Protein AF-A0A6C0J6T6-F1 (afdb_monomer)

Secondary structure (DSSP, 8-state):
-EETTSHHHHHHHHHSB-HHHHHHHTT-SSS-HHHHHHHHHTT--HHHHGGGS-HHHHHHHHHHHHHHHHHHHHHHHHHT--EEPPEEEE-SS-TTBEE--SEEEE-SS-EEEEEEEEESS--SS--HHHHHHHHHHHHHHT-SEEEEEEEEEEEESSHHHHHHHHTT---S---EEEEEETTEEEEEEEEEEEEEEEE--HHHHHHHHHHHHHHHHHHHHHHHHHHHHTTS----TTGGGTTTSS--SS-PPPEEE-GGGGHHHHTT-THHHHHHHH--GGGS-SS--HHHHHHHHHHHHHHHHHHHHHHHHHTTSS----------HHHHHTT-S--GGGSPPPHHHHHHHHHHHHTT-SEEEEEEEEEE-SSSEEEEEEEEEEEEGGGHHHHHSS----S-TTSEEEEEEEEEEEEBPTTSSBBP--HHHHHHHHHHHHHHHHHHHHHT---SEEEEEEEEEEEEETTEEEEE-BTTT-PEEEE-STTSTTTTHHHHHHHHHHHHHHTTSTTGGG--TTS-TT-GGGS--TT----TTSHHHHHHHHHHTTBGGGSTT--HHHHHHHHHTT--BGGG--GGGS--S-HHHHHHHHHHHHHHHHTS-S-PPPGGGT--SS--SEEEEEEEEEE-TT----TTTTBPP---EEEEEEEEEEETTTTEEEEEEEE-SSSSHHHHHHHHHHHHHHHHHHHGGGT--SEEEEESSSHHHHHHHHHH-HHHHHTT-EEEEEHHHHHHHHT---TT--S--HHHHHHHHHHTTS----PPTT-S--SHHHHHHHHHHHHSSS---TTSHHHHHHHHHHHHHHHHHHHHHHHHHH--

pLDDT: mean 84.24, std 15.2, range [27.59, 98.31]

Solvent-accessible surface area (backbone atoms only — not comparable to full-atom values): 46348 Å² total; per-residue (Å²): 123,38,58,69,94,35,74,71,39,46,57,46,53,14,64,34,40,36,20,62,48,48,16,10,62,74,72,54,39,94,54,52,41,66,57,53,38,50,35,42,41,70,46,46,48,67,87,66,59,60,83,79,54,59,68,69,57,54,53,54,53,51,50,33,68,65,45,48,66,53,56,50,51,51,50,25,62,75,69,75,48,68,67,40,84,49,28,44,41,55,19,91,90,41,80,53,35,31,21,60,51,70,22,34,39,74,66,84,100,49,63,31,37,30,43,80,43,68,36,96,61,89,67,98,62,79,59,62,35,58,53,44,21,48,45,41,29,22,63,32,70,73,35,58,30,34,38,39,36,40,34,22,63,47,74,44,96,43,70,67,59,40,55,64,52,55,76,73,59,91,64,100,65,86,53,61,52,78,46,78,56,97,88,41,82,43,36,39,34,55,77,49,73,51,77,48,82,42,71,55,53,70,67,59,47,68,62,48,49,61,57,53,49,53,52,46,52,52,27,52,52,50,40,52,52,53,58,61,52,60,78,63,72,82,93,69,95,76,61,90,81,62,72,89,78,76,82,86,77,90,74,77,78,49,47,78,41,44,52,75,76,47,37,38,53,54,56,58,26,44,26,55,60,48,39,75,76,64,50,60,76,87,52,37,54,90,67,84,56,64,43,61,52,50,50,51,52,45,32,48,51,47,44,51,53,51,51,52,50,50,50,68,76,47,64,85,52,79,47,76,57,84,60,60,80,83,65,63,57,74,69,49,53,80,74,39,100,62,58,81,59,73,56,86,79,55,73,66,50,30,51,51,35,53,52,40,60,75,68,64,31,49,46,35,45,48,35,32,46,75,40,71,74,55,86,58,34,27,38,46,40,61,40,53,26,37,33,24,32,71,44,50,39,75,76,42,76,48,93,70,82,38,63,60,50,94,39,61,25,53,31,43,67,44,66,40,70,41,52,27,34,61,83,66,39,40,53,41,83,47,62,73,46,41,30,51,51,48,26,50,48,53,51,42,55,46,49,14,68,79,66,75,50,74,48,36,22,38,37,34,37,20,39,21,30,35,28,48,46,95,88,45,78,47,77,42,58,24,26,66,72,52,59,33,38,43,34,56,30,94,91,31,94,42,32,67,49,69,56,56,44,49,58,35,51,53,46,62,52,55,62,67,38,92,65,52,78,73,61,47,56,72,63,39,79,90,44,71,54,39,50,60,34,67,72,47,84,89,40,80,52,36,52,61,46,45,50,51,33,31,60,73,50,36,34,32,22,58,41,46,94,27,39,64,71,28,37,56,48,15,41,78,69,76,34,72,33,40,90,65,66,49,80,91,43,46,78,61,99,42,72,70,60,47,53,53,37,48,43,46,46,46,12,50,70,71,65,37,59,60,35,79,78,59,43,80,81,68,53,59,101,66,75,66,59,48,40,35,21,37,37,72,46,40,38,52,66,84,50,64,86,57,87,53,62,59,38,51,51,80,57,57,40,61,46,36,39,24,32,31,36,38,31,63,78,78,73,41,78,46,84,49,73,46,71,32,54,40,88,46,72,67,42,34,42,51,46,56,48,50,52,52,53,54,53,48,62,70,23,49,88,72,74,44,81,57,39,44,38,36,33,82,47,67,62,65,62,54,50,50,37,67,69,58,31,70,72,60,48,53,78,64,35,63,46,83,41,42,53,40,53,52,33,62,76,65,47,54,43,51,42,83,42,46,66,79,49,67,72,54,48,46,54,36,35,32,76,70,66,62,35,89,66,76,84,73,88,87,52,95,61,82,46,71,61,42,44,22,43,51,50,46,66,56,30,71,88,41,59,64,52,72,86,42,66,68,52,48,52,49,53,49,49,35,40,49,58,10,46,42,52,47,38,55,55,49,41,56,55,67,83,87

Organism: NCBI:txid1070528

Sequence (832 aa):
MIKQHTDKWYKIKASTFGATDAACILGHGYNTRDEIIYNKIHRIDSRKLSNNLPQETLLLMARGNRYEPIVNDLYSKQHCIVLQETGLKYHPNLIFQTASPDGLISNTNKFHLMEFKVKRSLSESIPYKHWIQMQMQMAVYGIDKCMYSQNVIHEFPDYTTYVNEINKFSGVNNSHGVHIWEGNKYYWRLDEYSEKLINYDSVFFKQAEPILRDAWNEVELGRKSLLQTSSKHGPDESVFSLHKKRRVSEVASRLIVSPHMLTNWFRQDTLLDWLDLYGSTDKKSLEPNPFIDMLRIKNYEFASITKTFIKNKYKKLDGFVDDIDTMAPEQFVENSNIEPDQLKISNSAVKRTRIAIQKCTPIILNACFSSNIDEKFTFEGRIDMLILNAYIDKVFKNKYSSGKPNKYSAIKFKFSTVNLKSDGKHMLNCVKQKVYKAQLWLLNKALSIEQNYLSPCVFILGRKSEFTKSGIKIKYNSAFKRLGVIDFSDDGLDYEYNKMAYDSLDWLIKVREPGINLLDPMKPGDNSYLYPNMKNSSDIPWSDYKKEIASNIKDITLMYKCGKKIRDYAMLHGITQWTQLKPETIASSGKIILNQIMKFVNSNKTNTPSKMATNAVFSTKMLPSVEFFIDFESIGNMYDDFSKFPEAANYAQIFLIGAVIVDNVKNQTYKCYYLVDRLNKDEEKKMVHSMFVDFQKLCAPYNQTYLPLIFWGNAEKYMLERVLGKDKLLDYNPILIDMCKIFRNNNIIFPGQFGYGLKQVAKTMYKSGYIQTLWKDGDDISNGISAMSEGLRHLRDGRSDISQKFFKDVIEYNYIDCKVLQEILMFFRKEH

Nearest PDB structures (foldseek):
  5yeu-assembly1_A  TM=7.702E-01  e=3.390E-11  Acanthamoeba polyphaga mimivirus
  3sm4-assembly1_A  TM=7.258E-01  e=4.861E-08  Lambdavirus lambda
  4ic1-assembly1_K  TM=5.672E-01  e=2.950E-04  Saccharolobus solfataricus P2
  5zyv-assembly1_A  TM=4.960E-01  e=8.143E-04  Homo sapiens
  1tkx-assembly1_B  TM=4.913E-01  e=2.602E+00  Human immunodeficiency virus 1

Structure (mmCIF, N/CA/C/O backbone):
data_AF-A0A6C0J6T6-F1
#
_entry.id   AF-A0A6C0J6T6-F1
#
loop_
_atom_site.group_PDB
_atom_site.id
_atom_site.type_symbol
_atom_site.label_atom_id
_atom_site.label_alt_id
_atom_site.label_comp_id
_atom_site.label_asym_id
_atom_site.label_entity_id
_atom_site.label_seq_id
_atom_site.pdbx_PDB_ins_code
_atom_site.Cartn_x
_atom_site.Cartn_y
_atom_site.Cartn_z
_atom_site.occupancy
_atom_site.B_iso_or_equiv
_atom_site.auth_seq_id
_atom_site.auth_comp_id
_atom_site.auth_asym_id
_atom_site.auth_atom_id
_atom_site.pdbx_PDB_model_num
ATOM 1 N N . MET A 1 1 ? 34.643 -39.228 -12.479 1.00 64.69 1 MET A N 1
ATOM 2 C CA . MET A 1 1 ? 33.969 -38.541 -11.356 1.00 64.69 1 MET A CA 1
ATOM 3 C C . MET A 1 1 ? 35.048 -38.024 -10.411 1.00 64.69 1 MET A C 1
ATOM 5 O O . MET A 1 1 ? 36.028 -38.734 -10.224 1.00 64.69 1 MET A O 1
ATOM 9 N N . ILE A 1 2 ? 34.953 -36.789 -9.909 1.00 81.06 2 ILE A N 1
ATOM 10 C CA . ILE A 1 2 ? 36.005 -36.179 -9.070 1.00 81.06 2 ILE A CA 1
ATOM 11 C C . ILE A 1 2 ? 35.485 -36.056 -7.641 1.00 81.06 2 ILE A C 1
ATOM 13 O O . ILE A 1 2 ? 34.507 -35.345 -7.426 1.00 81.06 2 ILE A O 1
ATOM 17 N N . LYS A 1 3 ? 36.124 -36.743 -6.687 1.00 79.12 3 LYS A N 1
ATOM 18 C CA . LYS A 1 3 ? 35.673 -36.790 -5.290 1.00 79.12 3 LYS A CA 1
ATOM 19 C C . LYS A 1 3 ? 35.615 -35.388 -4.672 1.00 79.12 3 LYS A C 1
ATOM 21 O O . LYS A 1 3 ? 36.517 -34.572 -4.910 1.00 79.12 3 LYS A O 1
ATOM 26 N N . GLN A 1 4 ? 34.550 -35.121 -3.915 1.00 78.88 4 GLN A N 1
ATOM 27 C CA . GLN A 1 4 ? 34.336 -33.841 -3.239 1.00 78.88 4 GLN A CA 1
ATOM 28 C C . GLN A 1 4 ? 35.482 -33.523 -2.267 1.00 78.88 4 GLN A C 1
ATOM 30 O O . GLN A 1 4 ? 36.198 -34.418 -1.823 1.00 78.88 4 GLN A O 1
ATOM 35 N N . HIS A 1 5 ? 35.693 -32.236 -1.986 1.00 75.00 5 HIS A N 1
ATOM 36 C CA . HIS A 1 5 ? 36.705 -31.734 -1.042 1.00 75.00 5 HIS A CA 1
ATOM 37 C C . HIS A 1 5 ? 38.180 -32.074 -1.347 1.00 75.00 5 HIS A C 1
ATOM 39 O O . HIS A 1 5 ? 39.060 -31.769 -0.548 1.00 75.00 5 HIS A O 1
ATOM 45 N N . THR A 1 6 ? 38.495 -32.630 -2.520 1.00 82.31 6 THR A N 1
ATOM 46 C CA . THR A 1 6 ? 39.885 -32.825 -2.971 1.00 82.31 6 THR A CA 1
ATOM 47 C C . THR A 1 6 ? 40.476 -31.546 -3.580 1.00 82.31 6 THR A C 1
ATOM 49 O O . THR A 1 6 ? 39.754 -30.720 -4.138 1.00 82.31 6 THR A O 1
ATOM 52 N N . ASP A 1 7 ? 41.804 -31.381 -3.585 1.00 82.75 7 ASP A N 1
ATOM 53 C CA . ASP A 1 7 ? 42.451 -30.228 -4.249 1.00 82.75 7 ASP A CA 1
ATOM 54 C C . ASP A 1 7 ? 42.074 -30.105 -5.732 1.00 82.75 7 ASP A C 1
ATOM 56 O O . ASP A 1 7 ? 41.898 -29.006 -6.265 1.00 82.75 7 ASP A O 1
ATOM 60 N N . LYS A 1 8 ? 41.913 -31.247 -6.410 1.00 85.56 8 LYS A N 1
ATOM 61 C CA . LYS A 1 8 ? 41.464 -31.302 -7.806 1.00 85.56 8 LYS A CA 1
ATOM 62 C C . LYS A 1 8 ? 40.038 -30.762 -7.961 1.00 85.56 8 LYS A C 1
ATOM 64 O O . LYS A 1 8 ? 39.768 -30.060 -8.934 1.00 85.56 8 LYS A O 1
ATOM 69 N N . TRP A 1 9 ? 39.151 -31.038 -7.005 1.00 85.12 9 TRP A N 1
ATOM 70 C CA . TRP A 1 9 ? 37.787 -30.503 -6.967 1.00 85.12 9 TRP A CA 1
ATOM 71 C C . TRP A 1 9 ? 37.784 -28.976 -6.820 1.00 85.12 9 TRP A C 1
ATOM 73 O O . TRP A 1 9 ? 37.162 -28.285 -7.629 1.00 85.12 9 TRP A O 1
ATOM 83 N N . TYR A 1 10 ? 38.560 -28.437 -5.873 1.00 84.62 10 TYR A N 1
ATOM 84 C CA . TYR A 1 10 ? 38.679 -26.989 -5.663 1.00 84.62 10 TYR A CA 1
ATOM 85 C C . TYR A 1 10 ? 39.251 -26.258 -6.887 1.00 84.62 10 TYR A C 1
ATOM 87 O O . TYR A 1 10 ? 38.694 -25.242 -7.310 1.00 84.62 10 TYR A O 1
ATOM 95 N N . LYS A 1 11 ? 40.297 -26.804 -7.527 1.00 87.38 11 LYS A N 1
ATOM 96 C CA . LYS A 1 11 ? 40.884 -26.234 -8.758 1.00 87.38 11 LYS A CA 1
ATOM 97 C C . LYS A 1 11 ? 39.876 -26.140 -9.906 1.00 87.38 11 LYS A C 1
ATOM 99 O O . LYS A 1 11 ? 39.862 -25.150 -10.644 1.00 87.38 11 LYS A O 1
ATOM 104 N N . ILE A 1 12 ? 39.019 -27.150 -10.055 1.00 88.56 12 ILE A N 1
ATOM 105 C CA . ILE A 1 12 ? 37.987 -27.163 -11.096 1.00 88.56 12 ILE A CA 1
ATOM 106 C C . ILE A 1 12 ? 36.867 -26.183 -10.768 1.00 88.56 12 ILE A C 1
ATOM 108 O O . ILE A 1 12 ? 36.472 -25.420 -11.650 1.00 88.56 12 ILE A O 1
ATOM 112 N N . LYS A 1 13 ? 36.407 -26.117 -9.513 1.00 88.44 13 LYS A N 1
ATOM 113 C CA . LYS A 1 13 ? 35.414 -25.114 -9.098 1.00 88.44 13 LYS A CA 1
ATOM 114 C C . LYS A 1 13 ? 35.924 -23.688 -9.268 1.00 88.44 13 LYS A C 1
ATOM 116 O O . LYS A 1 13 ? 35.157 -22.837 -9.695 1.00 88.44 13 LYS A O 1
ATOM 121 N N . ALA A 1 14 ? 37.202 -23.413 -9.020 1.00 88.44 14 ALA A N 1
ATOM 122 C CA . ALA A 1 14 ? 37.791 -22.097 -9.289 1.00 88.44 14 ALA A CA 1
ATOM 123 C C . ALA A 1 14 ? 37.775 -21.732 -10.788 1.00 88.44 14 ALA A C 1
ATOM 125 O O . ALA A 1 14 ? 37.783 -20.558 -11.155 1.00 88.44 14 ALA A O 1
ATOM 126 N N . SER A 1 15 ? 37.725 -22.739 -11.663 1.00 88.44 15 SER A N 1
ATOM 127 C CA . SER A 1 15 ? 37.859 -22.574 -13.110 1.00 88.44 15 SER A CA 1
ATOM 128 C C . SER A 1 15 ? 36.569 -22.804 -13.893 1.00 88.44 15 SER A C 1
ATOM 130 O O . SER A 1 15 ? 36.625 -22.661 -15.105 1.00 88.44 15 SER A O 1
ATOM 132 N N . THR A 1 16 ? 35.444 -23.133 -13.256 1.00 93.50 16 THR A N 1
ATOM 133 C CA . THR A 1 16 ? 34.140 -23.434 -13.886 1.00 93.50 16 THR A CA 1
ATOM 134 C C . THR A 1 16 ? 32.999 -22.830 -13.066 1.00 93.50 16 THR A C 1
ATOM 136 O O . THR A 1 16 ? 33.200 -22.470 -11.905 1.00 93.50 16 THR A O 1
ATOM 139 N N . PHE A 1 17 ? 31.803 -22.715 -13.640 1.00 95.19 17 PHE A N 1
ATOM 140 C CA . PHE A 1 17 ? 30.590 -22.406 -12.887 1.00 95.19 17 PHE A CA 1
ATOM 141 C C . PHE A 1 17 ? 30.028 -23.682 -12.261 1.00 95.19 17 PHE A C 1
ATOM 143 O O . PHE A 1 17 ? 29.699 -24.634 -12.963 1.00 95.19 17 PHE A O 1
ATOM 150 N N . GLY A 1 18 ? 29.924 -23.714 -10.934 1.00 92.94 18 GLY A N 1
ATOM 151 C CA . GLY A 1 18 ? 29.162 -24.732 -10.218 1.00 92.94 18 GLY A CA 1
ATOM 152 C C . GLY A 1 18 ? 27.654 -24.458 -10.256 1.00 92.94 18 GLY A C 1
ATOM 153 O O . GLY A 1 18 ? 27.207 -23.382 -10.653 1.00 92.94 18 GLY A O 1
ATOM 154 N N . ALA A 1 19 ? 26.852 -25.406 -9.771 1.00 92.31 19 ALA A N 1
ATOM 155 C CA . ALA A 1 19 ? 25.400 -25.239 -9.643 1.00 92.31 19 ALA A CA 1
ATOM 156 C C . ALA A 1 19 ? 24.999 -24.030 -8.765 1.00 92.31 19 ALA A C 1
ATOM 158 O O . ALA A 1 19 ? 24.040 -23.323 -9.066 1.00 92.31 19 ALA A O 1
ATOM 159 N N . THR A 1 20 ? 25.770 -23.740 -7.714 1.00 90.06 20 THR A N 1
ATOM 160 C CA . THR A 1 20 ? 25.574 -22.563 -6.850 1.00 90.06 20 THR A CA 1
ATOM 161 C C . THR A 1 20 ? 25.991 -21.254 -7.525 1.00 90.06 20 THR A C 1
ATOM 163 O O . THR A 1 20 ? 25.360 -20.222 -7.306 1.00 90.06 20 THR A O 1
ATOM 166 N N . ASP A 1 21 ? 27.029 -21.288 -8.369 1.00 92.12 21 ASP A N 1
ATOM 167 C CA . ASP A 1 21 ? 27.476 -20.120 -9.140 1.00 92.12 21 ASP A CA 1
ATOM 168 C C . ASP A 1 21 ? 26.422 -19.736 -10.180 1.00 92.12 21 ASP A C 1
ATOM 170 O O . ASP A 1 21 ? 26.128 -18.557 -10.354 1.00 92.12 21 ASP A O 1
ATOM 174 N N . ALA A 1 22 ? 25.794 -20.728 -10.817 1.00 90.31 22 ALA A N 1
ATOM 175 C CA . ALA A 1 22 ? 24.691 -20.510 -11.745 1.00 90.31 22 ALA A CA 1
ATOM 176 C C . ALA A 1 22 ? 23.508 -19.795 -11.070 1.00 90.31 22 ALA A C 1
ATOM 178 O O . ALA A 1 22 ? 22.976 -18.841 -11.632 1.00 90.31 22 ALA A O 1
ATOM 179 N N . ALA A 1 23 ? 23.154 -20.165 -9.832 1.00 85.62 23 ALA A N 1
ATOM 180 C CA . ALA A 1 23 ? 22.140 -19.437 -9.065 1.00 85.62 23 ALA A CA 1
ATOM 181 C C . ALA A 1 23 ? 22.529 -17.965 -8.816 1.00 85.62 23 ALA A C 1
ATOM 183 O O . ALA A 1 23 ? 21.671 -17.089 -8.897 1.00 85.62 23 ALA A O 1
ATOM 184 N N . CYS A 1 24 ? 23.810 -17.670 -8.568 1.00 79.75 24 CYS A N 1
ATOM 185 C CA . CYS A 1 24 ? 24.316 -16.298 -8.426 1.00 79.75 24 CYS A CA 1
ATOM 186 C C . CYS A 1 24 ? 24.255 -15.517 -9.751 1.00 79.75 24 CYS A C 1
ATOM 188 O O . CYS A 1 24 ? 23.779 -14.384 -9.781 1.00 79.75 24 CYS A O 1
ATOM 190 N N . ILE A 1 25 ? 24.688 -16.131 -10.858 1.00 82.00 25 ILE A N 1
ATOM 191 C CA . ILE A 1 25 ? 24.685 -15.523 -12.200 1.00 82.00 25 ILE A CA 1
ATOM 192 C C . ILE A 1 25 ? 23.261 -15.190 -12.652 1.00 82.00 25 ILE A C 1
ATOM 194 O O . ILE A 1 25 ? 23.036 -14.134 -13.243 1.00 82.00 25 ILE A O 1
ATOM 198 N N . LEU A 1 26 ? 22.301 -16.055 -12.319 1.00 75.06 26 LEU A N 1
ATOM 199 C CA . LEU A 1 26 ? 20.875 -15.859 -12.582 1.00 75.06 26 LEU A CA 1
ATOM 200 C C . LEU A 1 26 ? 20.204 -14.878 -11.599 1.00 75.06 26 LEU A C 1
ATOM 202 O O . LEU A 1 26 ? 19.012 -14.627 -11.721 1.00 75.06 26 LEU A O 1
ATOM 206 N N . GLY A 1 27 ? 20.950 -14.296 -10.650 1.00 72.25 27 GLY A N 1
ATOM 207 C CA . GLY A 1 27 ? 20.473 -13.222 -9.770 1.00 72.25 27 GLY A CA 1
ATOM 208 C C . GLY A 1 27 ? 19.835 -13.673 -8.453 1.00 72.25 27 GLY A C 1
ATOM 209 O O . GLY A 1 27 ? 19.175 -12.872 -7.799 1.00 72.25 27 GLY A O 1
ATOM 210 N N . HIS A 1 28 ? 20.027 -14.929 -8.046 1.00 75.00 28 HIS A N 1
ATOM 211 C CA . HIS A 1 28 ? 19.366 -15.531 -6.878 1.00 75.00 28 HIS A CA 1
ATOM 212 C C . HIS A 1 28 ? 20.324 -16.023 -5.783 1.00 75.00 28 HIS A C 1
ATOM 214 O O . HIS A 1 28 ? 19.884 -16.545 -4.757 1.00 75.00 28 HIS A O 1
ATOM 220 N N . GLY A 1 29 ? 21.633 -15.906 -5.998 1.00 70.38 29 GLY A N 1
ATOM 221 C CA . GLY A 1 29 ? 22.657 -16.326 -5.045 1.00 70.38 29 GLY A CA 1
ATOM 222 C C . GLY A 1 29 ? 23.046 -15.251 -4.030 1.00 70.38 29 GLY A C 1
ATOM 223 O O . GLY A 1 29 ? 22.537 -14.136 -4.056 1.00 70.38 29 GLY A O 1
ATOM 224 N N . TYR A 1 30 ? 23.954 -15.606 -3.118 1.00 67.62 30 TYR A N 1
ATOM 225 C CA . TYR A 1 30 ? 24.494 -14.671 -2.121 1.00 67.62 30 TYR A CA 1
ATOM 226 C C . TYR A 1 30 ? 25.533 -13.714 -2.711 1.00 67.62 30 TYR A C 1
ATOM 228 O O . TYR A 1 30 ? 25.634 -12.572 -2.276 1.00 67.62 30 TYR A O 1
ATOM 236 N N . ASN A 1 31 ? 26.294 -14.191 -3.695 1.00 70.88 31 ASN A N 1
ATOM 237 C CA . ASN A 1 31 ? 27.272 -13.401 -4.425 1.00 70.88 31 ASN A CA 1
ATOM 238 C C . ASN A 1 31 ? 26.632 -12.750 -5.644 1.00 70.88 31 ASN A C 1
ATOM 240 O O . ASN A 1 31 ? 25.718 -13.308 -6.264 1.00 70.88 31 ASN A O 1
ATOM 244 N N . THR A 1 32 ? 27.157 -11.592 -6.028 1.00 72.06 32 THR A N 1
ATOM 245 C CA . THR A 1 32 ? 26.736 -10.943 -7.269 1.00 72.06 32 THR A CA 1
ATOM 246 C C . THR A 1 32 ? 27.298 -11.685 -8.485 1.00 72.06 32 THR A C 1
ATOM 248 O O . THR A 1 32 ? 28.318 -12.375 -8.413 1.00 72.06 32 THR A O 1
ATOM 251 N N . ARG A 1 33 ? 26.649 -11.534 -9.645 1.00 84.56 33 ARG A N 1
ATOM 252 C CA . ARG A 1 33 ? 27.159 -12.057 -10.923 1.00 84.56 33 ARG A CA 1
ATOM 253 C C . ARG A 1 33 ? 28.600 -11.607 -11.188 1.00 84.56 33 ARG A C 1
ATOM 255 O O . ARG A 1 33 ? 29.419 -12.421 -11.606 1.00 84.56 33 ARG A O 1
ATOM 262 N N . ASP A 1 34 ? 28.901 -10.341 -10.917 1.00 70.31 34 ASP A N 1
ATOM 263 C CA . ASP A 1 34 ? 30.203 -9.744 -11.223 1.00 70.31 34 ASP A CA 1
ATOM 264 C C . ASP A 1 34 ? 31.294 -10.279 -10.290 1.00 70.31 34 ASP A C 1
ATOM 266 O O . ASP A 1 34 ? 32.398 -10.565 -10.746 1.00 70.31 34 ASP A O 1
ATOM 270 N N . GLU A 1 35 ? 30.970 -10.530 -9.017 1.00 77.88 35 GLU A N 1
ATOM 271 C CA . GLU A 1 35 ? 31.864 -11.240 -8.094 1.00 77.88 35 GLU A CA 1
ATOM 272 C C . GLU A 1 35 ? 32.182 -12.652 -8.586 1.00 77.88 35 GLU A C 1
ATOM 274 O O . GLU A 1 35 ? 33.340 -13.065 -8.576 1.00 77.88 35 GLU A O 1
ATOM 279 N N . ILE A 1 36 ? 31.176 -13.402 -9.049 1.00 84.12 36 ILE A N 1
ATOM 280 C CA . ILE A 1 36 ? 31.400 -14.746 -9.591 1.00 84.12 36 ILE A CA 1
ATOM 281 C C . ILE A 1 36 ? 32.287 -14.686 -10.834 1.00 84.12 36 ILE A C 1
ATOM 283 O O . ILE A 1 36 ? 33.258 -15.440 -10.918 1.00 84.12 36 ILE A O 1
ATOM 287 N N . ILE A 1 37 ? 32.001 -13.783 -11.773 1.00 81.25 37 ILE A N 1
ATOM 288 C CA . ILE A 1 37 ? 32.801 -13.607 -12.992 1.00 81.25 37 ILE A CA 1
ATOM 289 C C . ILE A 1 37 ? 34.239 -13.235 -12.638 1.00 81.25 37 ILE A C 1
ATOM 291 O O . ILE A 1 37 ? 35.164 -13.895 -13.110 1.00 81.25 37 ILE A O 1
ATOM 295 N N . TYR A 1 38 ? 34.436 -12.267 -11.744 1.00 82.06 38 TYR A N 1
ATOM 296 C CA . TYR A 1 38 ? 35.749 -11.879 -11.238 1.00 82.06 38 TYR A CA 1
ATOM 297 C C . TYR A 1 38 ? 36.499 -13.075 -10.631 1.00 82.06 38 TYR A C 1
ATOM 299 O O . TYR A 1 38 ? 37.626 -13.383 -11.032 1.00 82.06 38 TYR A O 1
ATOM 307 N N . ASN A 1 39 ? 35.846 -13.820 -9.735 1.00 84.94 39 ASN A N 1
ATOM 308 C CA . ASN A 1 39 ? 36.424 -14.999 -9.095 1.00 84.94 39 ASN A CA 1
ATOM 309 C C . ASN A 1 39 ? 36.859 -16.051 -10.127 1.00 84.94 39 ASN A C 1
ATOM 311 O O . ASN A 1 39 ? 37.922 -16.656 -9.973 1.00 84.94 39 ASN A O 1
ATOM 315 N N . LYS A 1 40 ? 36.079 -16.259 -11.200 1.00 91.38 40 LYS A N 1
ATOM 316 C CA . LYS A 1 40 ? 36.431 -17.213 -12.266 1.00 91.38 40 LYS A CA 1
ATOM 317 C C . LYS A 1 40 ? 37.500 -16.687 -13.219 1.00 91.38 40 LYS A C 1
ATOM 319 O O . LYS A 1 40 ? 38.307 -17.492 -13.697 1.00 91.38 40 LYS A O 1
ATOM 324 N N . ILE A 1 41 ? 37.545 -15.382 -13.491 1.00 86.06 41 ILE A N 1
ATOM 325 C CA . ILE A 1 41 ? 38.620 -14.749 -14.270 1.00 86.06 41 ILE A CA 1
ATOM 326 C C . ILE A 1 41 ? 39.961 -15.000 -13.572 1.00 86.06 41 ILE A C 1
ATOM 328 O O . ILE A 1 41 ? 40.887 -15.516 -14.199 1.00 86.06 41 ILE A O 1
ATOM 332 N N . HIS A 1 42 ? 40.024 -14.739 -12.264 1.00 84.12 42 HIS A N 1
ATOM 333 C CA . HIS A 1 42 ? 41.241 -14.850 -11.455 1.00 84.12 42 HIS A CA 1
ATOM 334 C C . HIS A 1 42 ? 41.494 -16.243 -10.856 1.00 84.12 42 HIS A C 1
ATOM 336 O O . HIS A 1 42 ? 42.505 -16.443 -10.188 1.00 84.12 42 HIS A O 1
ATOM 342 N N . ARG A 1 43 ? 40.606 -17.217 -11.100 1.00 87.94 43 ARG A N 1
ATOM 343 C CA . ARG A 1 43 ? 40.680 -18.588 -10.558 1.00 87.94 43 ARG A CA 1
ATOM 344 C C . ARG A 1 43 ? 40.856 -18.615 -9.035 1.00 87.94 43 ARG A C 1
ATOM 346 O O . ARG A 1 43 ? 41.681 -19.361 -8.506 1.00 87.94 43 ARG A O 1
ATOM 353 N N . ILE A 1 44 ? 40.076 -17.797 -8.334 1.00 81.06 44 ILE A N 1
ATOM 354 C CA . ILE A 1 44 ? 40.144 -17.701 -6.876 1.00 81.06 44 ILE A CA 1
ATOM 355 C C . ILE A 1 44 ? 39.652 -19.014 -6.258 1.00 81.06 44 ILE A C 1
ATOM 357 O O . ILE A 1 44 ? 38.550 -19.485 -6.543 1.00 81.06 44 ILE A O 1
ATOM 361 N N . ASP A 1 45 ? 40.491 -19.613 -5.412 1.00 78.50 45 ASP A N 1
ATOM 362 C CA . ASP A 1 45 ? 40.153 -20.822 -4.664 1.00 78.50 45 ASP A CA 1
ATOM 363 C C . ASP A 1 45 ? 39.060 -20.503 -3.638 1.00 78.50 45 ASP A C 1
ATOM 365 O O . ASP A 1 45 ? 39.208 -19.592 -2.821 1.00 78.50 45 ASP A O 1
ATOM 369 N N . SER A 1 46 ? 37.968 -21.270 -3.643 1.00 70.50 46 SER A N 1
ATOM 370 C CA . SER A 1 46 ? 36.852 -21.046 -2.721 1.00 70.50 46 SER A CA 1
ATOM 371 C C . SER A 1 46 ? 37.232 -21.197 -1.248 1.00 70.50 46 SER A C 1
ATOM 373 O O . SER A 1 46 ? 36.561 -20.619 -0.402 1.00 70.50 46 SER A O 1
ATOM 375 N N . ARG A 1 47 ? 38.326 -21.902 -0.929 1.00 71.62 47 ARG A N 1
ATOM 376 C CA . ARG A 1 47 ? 38.882 -21.966 0.435 1.00 71.62 47 ARG A CA 1
ATOM 377 C C . ARG A 1 47 ? 39.484 -20.640 0.904 1.00 71.62 47 ARG A C 1
ATOM 379 O O . ARG A 1 47 ? 39.667 -20.449 2.095 1.00 71.62 47 ARG A O 1
ATOM 386 N N . LYS A 1 48 ? 39.816 -19.731 -0.020 1.00 66.06 48 LYS A N 1
ATOM 387 C CA . LYS A 1 48 ? 40.353 -18.393 0.284 1.00 66.06 48 LYS A CA 1
ATOM 388 C C . LYS A 1 48 ? 39.262 -17.320 0.351 1.00 66.06 48 LYS A C 1
ATOM 390 O O . LYS A 1 48 ? 39.493 -16.259 0.919 1.00 66.06 48 LYS A O 1
ATOM 395 N N . LEU A 1 49 ? 38.077 -17.597 -0.202 1.00 61.38 49 LEU A N 1
ATOM 396 C CA . LEU A 1 49 ? 36.924 -16.686 -0.182 1.00 61.38 49 LEU A CA 1
ATOM 397 C C . LEU A 1 49 ? 36.268 -16.585 1.207 1.00 61.38 49 LEU A C 1
ATOM 399 O O . LEU A 1 49 ? 35.614 -15.587 1.498 1.00 61.38 49 LEU A O 1
ATOM 403 N N . SER A 1 50 ? 36.469 -17.577 2.081 1.00 54.75 50 SER A N 1
ATOM 404 C CA . SER A 1 50 ? 35.908 -17.609 3.438 1.00 54.75 50 SER A CA 1
ATOM 405 C C . SER A 1 50 ? 36.476 -16.543 4.379 1.00 54.75 50 SER A C 1
ATOM 407 O O . SER A 1 50 ? 35.823 -16.197 5.355 1.00 54.75 50 SER A O 1
ATOM 409 N N . ASN A 1 51 ? 37.648 -15.973 4.087 1.00 49.41 51 ASN A N 1
ATOM 410 C CA . ASN A 1 51 ? 38.324 -15.044 5.002 1.00 49.41 51 ASN A CA 1
ATOM 411 C C . ASN A 1 51 ? 37.651 -13.661 5.109 1.00 49.41 51 ASN A C 1
ATOM 413 O O . ASN A 1 51 ? 37.976 -12.907 6.019 1.00 49.41 51 ASN A O 1
ATOM 417 N N . ASN A 1 52 ? 36.708 -13.339 4.213 1.00 52.00 52 ASN A N 1
ATOM 418 C CA . ASN A 1 52 ? 35.989 -12.057 4.184 1.00 52.00 52 ASN A CA 1
ATOM 419 C C . ASN A 1 52 ? 34.486 -12.187 4.513 1.00 52.00 52 ASN A C 1
ATOM 421 O O . ASN A 1 52 ? 33.747 -11.215 4.364 1.00 52.00 52 ASN A O 1
ATOM 425 N N . LEU A 1 53 ? 34.008 -13.374 4.910 1.00 58.84 53 LEU A N 1
ATOM 426 C CA . LEU A 1 53 ? 32.595 -13.597 5.237 1.00 58.84 53 LEU A CA 1
ATOM 427 C C . LEU A 1 53 ? 32.295 -13.269 6.712 1.00 58.84 53 LEU A C 1
ATOM 429 O O . LEU A 1 53 ? 33.154 -13.492 7.568 1.00 58.84 53 LEU A O 1
ATOM 433 N N . PRO A 1 54 ? 31.073 -12.799 7.046 1.00 69.06 54 PRO A N 1
ATOM 434 C CA . PRO A 1 54 ? 30.657 -12.619 8.434 1.00 69.06 54 PRO A CA 1
ATOM 435 C C . PRO A 1 54 ? 30.791 -13.921 9.234 1.00 69.06 54 PRO A C 1
ATOM 437 O O . PRO A 1 54 ? 30.454 -14.999 8.735 1.00 69.06 54 PRO A O 1
ATOM 440 N N . GLN A 1 55 ? 31.211 -13.820 10.497 1.00 70.81 55 GLN A N 1
ATOM 441 C CA . GLN A 1 55 ? 31.453 -14.973 11.374 1.00 70.81 55 GLN A CA 1
ATOM 442 C C . GLN A 1 55 ? 30.232 -15.906 11.488 1.00 70.81 55 GLN A C 1
ATOM 444 O O . GLN A 1 55 ? 30.386 -17.124 11.452 1.00 70.81 55 GLN A O 1
ATOM 449 N N . GLU A 1 56 ? 29.012 -15.359 11.528 1.00 71.94 56 GLU A N 1
ATOM 450 C CA . GLU A 1 56 ? 27.774 -16.155 11.540 1.00 71.94 56 GLU A CA 1
ATOM 451 C C . GLU A 1 56 ? 27.621 -17.023 10.276 1.00 71.94 56 GLU A C 1
ATOM 453 O O . GLU A 1 56 ? 27.213 -18.180 10.356 1.00 71.94 56 GLU A O 1
ATOM 458 N N . THR A 1 57 ? 27.999 -16.505 9.102 1.00 68.25 57 THR A N 1
ATOM 459 C CA . THR A 1 57 ? 27.909 -17.258 7.839 1.00 68.25 57 THR A CA 1
ATOM 460 C C . THR A 1 57 ? 28.895 -18.422 7.828 1.00 68.25 57 THR A C 1
ATOM 462 O O . THR A 1 57 ? 28.538 -19.528 7.421 1.00 68.25 57 THR A O 1
ATOM 465 N N . LEU A 1 58 ? 30.110 -18.204 8.338 1.00 71.31 58 LEU A N 1
ATOM 466 C CA . LEU A 1 58 ? 31.116 -19.257 8.479 1.00 71.31 58 LEU A CA 1
ATOM 467 C C . LEU A 1 58 ? 30.645 -20.369 9.422 1.00 71.31 58 LEU A C 1
ATOM 469 O O . LEU A 1 58 ? 30.793 -21.547 9.097 1.00 71.31 58 LEU A O 1
ATOM 473 N N . LEU A 1 59 ? 30.004 -20.008 10.539 1.00 79.12 59 LEU A N 1
ATOM 474 C CA . LEU A 1 59 ? 29.427 -20.971 11.481 1.00 79.12 59 LEU A CA 1
ATOM 475 C C . LEU A 1 59 ? 28.305 -21.807 10.846 1.00 79.12 59 LEU A C 1
ATOM 477 O O . LEU A 1 59 ? 28.256 -23.020 11.048 1.00 79.12 59 LEU A O 1
ATOM 481 N N . LEU A 1 60 ? 27.434 -21.192 10.039 1.00 78.44 60 LEU A N 1
ATOM 482 C CA . LEU A 1 60 ? 26.360 -21.905 9.336 1.00 78.44 60 LEU A CA 1
ATOM 483 C C . LEU A 1 60 ? 26.895 -22.859 8.259 1.00 78.44 60 LEU A C 1
ATOM 485 O O . LEU A 1 60 ? 26.399 -23.979 8.137 1.00 78.44 60 LEU A O 1
ATOM 489 N N . MET A 1 61 ? 27.917 -22.449 7.502 1.00 76.88 61 MET A N 1
ATOM 490 C CA . MET A 1 61 ? 28.560 -23.316 6.505 1.00 76.88 61 MET A CA 1
ATOM 491 C C . MET A 1 61 ? 29.268 -24.503 7.169 1.00 76.88 61 MET A C 1
ATOM 493 O O . MET A 1 61 ? 29.104 -25.638 6.723 1.00 76.88 61 MET A O 1
ATOM 497 N N . ALA A 1 62 ? 29.994 -24.261 8.265 1.00 83.19 62 ALA A N 1
ATOM 498 C CA . ALA A 1 62 ? 30.635 -25.317 9.046 1.00 83.19 62 ALA A CA 1
ATOM 499 C C . ALA A 1 62 ? 29.606 -26.305 9.618 1.00 83.19 62 ALA A C 1
ATOM 501 O O . ALA A 1 62 ? 29.804 -27.515 9.541 1.00 83.19 62 ALA A O 1
ATOM 502 N N . ARG A 1 63 ? 28.471 -25.804 10.124 1.00 87.38 63 ARG A N 1
ATOM 503 C CA . ARG A 1 63 ? 27.364 -26.643 10.607 1.00 87.38 63 ARG A CA 1
ATOM 504 C C . ARG A 1 63 ? 26.779 -27.527 9.505 1.00 87.38 63 ARG A C 1
ATOM 506 O O . ARG A 1 63 ? 26.513 -28.696 9.761 1.00 87.38 63 ARG A O 1
ATOM 513 N N . GLY A 1 64 ? 26.599 -26.994 8.295 1.00 87.12 64 GLY A N 1
ATOM 514 C CA . GLY A 1 64 ? 26.141 -27.773 7.141 1.00 87.12 64 GLY A CA 1
ATOM 515 C C . GLY A 1 64 ? 27.059 -28.963 6.858 1.00 87.12 64 GLY A C 1
ATOM 516 O O . GLY A 1 64 ? 26.606 -30.102 6.901 1.00 87.12 64 GLY A O 1
ATOM 517 N N . ASN A 1 65 ? 28.357 -28.698 6.688 1.00 85.69 65 ASN A N 1
ATOM 518 C CA . ASN A 1 65 ? 29.358 -29.735 6.416 1.00 85.69 65 ASN A CA 1
ATOM 519 C C . ASN A 1 65 ? 29.476 -30.760 7.557 1.00 85.69 65 ASN A C 1
ATOM 521 O O . ASN A 1 65 ? 29.722 -31.937 7.310 1.00 85.69 65 ASN A O 1
ATOM 525 N N . ARG A 1 66 ? 29.314 -30.320 8.813 1.00 90.94 66 ARG A N 1
ATOM 526 C CA . ARG A 1 66 ? 29.373 -31.187 9.997 1.00 90.94 66 ARG A CA 1
ATOM 527 C C . ARG A 1 66 ? 28.271 -32.243 9.995 1.00 90.94 66 ARG A C 1
ATOM 529 O O . ARG A 1 66 ? 28.541 -33.400 10.285 1.00 90.94 66 ARG A O 1
ATOM 536 N N . TYR A 1 67 ? 27.034 -31.847 9.701 1.00 92.12 67 TYR A N 1
ATOM 537 C CA . TYR A 1 67 ? 25.874 -32.735 9.833 1.00 92.12 67 TYR A CA 1
ATOM 538 C C . TYR A 1 67 ? 25.439 -33.398 8.522 1.00 92.12 67 TYR A C 1
ATOM 540 O O . TYR A 1 67 ? 24.585 -34.280 8.564 1.00 92.12 67 TYR A O 1
ATOM 548 N N . GLU A 1 68 ? 26.034 -33.044 7.380 1.00 88.75 68 GLU A N 1
ATOM 549 C CA . GLU A 1 68 ? 25.755 -33.684 6.086 1.00 88.75 68 GLU A CA 1
ATOM 550 C C . GLU A 1 68 ? 25.911 -35.224 6.112 1.00 88.75 68 GLU A C 1
ATOM 552 O O . GLU A 1 68 ? 24.975 -35.911 5.694 1.00 88.75 68 GLU A O 1
ATOM 557 N N . PRO A 1 69 ? 26.986 -35.817 6.682 1.00 88.75 69 PRO A N 1
ATOM 558 C CA . PRO A 1 69 ? 27.109 -37.276 6.765 1.00 88.75 69 PRO A CA 1
ATOM 559 C C . PRO A 1 69 ? 26.026 -37.926 7.636 1.00 88.75 69 PRO A C 1
ATOM 561 O O . PRO A 1 69 ? 25.609 -39.052 7.375 1.00 88.75 69 PRO A O 1
ATOM 564 N N . ILE A 1 70 ? 25.559 -37.214 8.666 1.00 91.19 70 ILE A N 1
ATOM 565 C CA . ILE A 1 70 ? 24.535 -37.705 9.593 1.00 91.19 70 ILE A CA 1
ATOM 566 C C . ILE A 1 70 ? 23.180 -37.763 8.906 1.00 91.19 70 ILE A C 1
ATOM 568 O O . ILE A 1 70 ? 22.513 -38.791 8.956 1.00 91.19 70 ILE A O 1
ATOM 572 N N . VAL A 1 71 ? 22.767 -36.676 8.250 1.00 91.62 71 VAL A N 1
ATOM 573 C CA . VAL A 1 71 ? 21.465 -36.644 7.567 1.00 91.62 71 VAL A CA 1
ATOM 574 C C . VAL A 1 71 ? 21.423 -37.631 6.399 1.00 91.62 71 VAL A C 1
ATOM 576 O O . VAL A 1 71 ? 20.375 -38.212 6.133 1.00 91.62 71 VAL A O 1
ATOM 579 N N . ASN A 1 72 ? 22.569 -37.896 5.764 1.00 89.06 72 ASN A N 1
ATOM 580 C CA . ASN A 1 72 ? 22.708 -38.941 4.755 1.00 89.06 72 ASN A CA 1
ATOM 581 C C . ASN A 1 72 ? 22.475 -40.352 5.337 1.00 89.06 72 ASN A C 1
ATOM 583 O O . ASN A 1 72 ? 21.663 -41.112 4.801 1.00 89.06 72 ASN A O 1
ATOM 587 N N . ASP A 1 73 ? 23.130 -40.687 6.454 1.00 88.69 73 ASP A N 1
ATOM 588 C CA . ASP A 1 73 ? 22.953 -41.974 7.143 1.00 88.69 73 ASP A CA 1
ATOM 589 C C . ASP A 1 73 ? 21.514 -42.165 7.649 1.00 88.69 73 ASP A C 1
ATOM 591 O O . ASP A 1 73 ? 20.915 -43.223 7.440 1.00 88.69 73 ASP A O 1
ATOM 595 N N . LEU A 1 74 ? 20.921 -41.121 8.240 1.00 89.00 74 LEU A N 1
ATOM 596 C CA . LEU A 1 74 ? 19.528 -41.137 8.694 1.00 89.00 74 LEU A CA 1
ATOM 597 C C . LEU A 1 74 ? 18.562 -41.400 7.538 1.00 89.00 74 LEU A C 1
ATOM 599 O O . LEU A 1 74 ? 17.722 -42.294 7.638 1.00 89.00 74 LEU A O 1
ATOM 603 N N . TYR A 1 75 ? 18.719 -40.682 6.426 1.00 88.75 75 TYR A N 1
ATOM 604 C CA . TYR A 1 75 ? 17.888 -40.870 5.240 1.00 88.75 75 TYR A CA 1
ATOM 605 C C . TYR A 1 75 ? 18.034 -42.287 4.662 1.00 88.75 75 TYR A C 1
ATOM 607 O O . TYR A 1 75 ? 17.039 -42.943 4.354 1.00 88.75 75 TYR A O 1
ATOM 615 N N . SER A 1 76 ? 19.267 -42.798 4.573 1.00 86.94 76 SER A N 1
ATOM 616 C CA . SER A 1 76 ? 19.550 -44.152 4.076 1.00 86.94 76 SER A CA 1
ATOM 617 C C . SER A 1 76 ? 18.881 -45.234 4.931 1.00 86.94 76 SER A C 1
ATOM 619 O O . SER A 1 76 ? 18.250 -46.146 4.392 1.00 86.94 76 SER A O 1
ATOM 621 N N . LYS A 1 77 ? 18.958 -45.109 6.265 1.00 86.31 77 LYS A N 1
ATOM 622 C CA . LYS A 1 77 ? 18.308 -46.024 7.218 1.00 86.31 77 LYS A CA 1
ATOM 623 C C . LYS A 1 77 ? 16.788 -45.946 7.140 1.00 86.31 77 LYS A C 1
ATOM 625 O O . LYS A 1 77 ? 16.134 -46.982 7.036 1.00 86.31 77 LYS A O 1
ATOM 630 N N . GLN A 1 78 ? 16.241 -44.732 7.158 1.00 85.44 78 GLN A N 1
ATOM 631 C CA . GLN A 1 78 ? 14.801 -44.491 7.161 1.00 85.44 78 GLN A CA 1
ATOM 632 C C . GLN A 1 78 ? 14.116 -45.056 5.914 1.00 85.44 78 GLN A C 1
ATOM 634 O O . GLN A 1 78 ? 13.053 -45.662 6.015 1.00 85.44 78 GLN A O 1
ATOM 639 N N . HIS A 1 79 ? 14.727 -44.873 4.743 1.00 83.38 79 HIS A N 1
ATOM 640 C CA . HIS A 1 79 ? 14.140 -45.287 3.467 1.00 83.38 79 HIS A CA 1
ATOM 641 C C . HIS A 1 79 ? 14.653 -46.646 2.976 1.00 83.38 79 HIS A C 1
ATOM 643 O O . HIS A 1 79 ? 14.258 -47.094 1.902 1.00 83.38 79 HIS A O 1
ATOM 649 N N . CYS A 1 80 ? 15.523 -47.313 3.746 1.00 82.25 80 CYS A N 1
ATOM 650 C CA . CYS A 1 80 ? 16.182 -48.569 3.368 1.00 82.25 80 CYS A CA 1
ATOM 651 C C . CYS A 1 80 ? 16.833 -48.499 1.971 1.00 82.25 80 CYS A C 1
ATOM 653 O O . CYS A 1 80 ? 16.715 -49.419 1.157 1.00 82.25 80 CYS A O 1
ATOM 655 N N . ILE A 1 81 ? 17.517 -47.390 1.684 1.00 82.75 81 ILE A N 1
ATOM 656 C CA . ILE A 1 81 ? 18.203 -47.154 0.410 1.00 82.75 81 ILE A CA 1
ATOM 657 C C . ILE A 1 81 ? 19.711 -47.019 0.606 1.00 82.75 81 ILE A C 1
ATOM 659 O O . ILE A 1 81 ? 20.186 -46.620 1.666 1.00 82.75 81 ILE A O 1
ATOM 663 N N . VAL A 1 82 ? 20.464 -47.285 -0.461 1.00 78.56 82 VAL A N 1
ATOM 664 C CA . VAL A 1 82 ? 21.896 -46.980 -0.522 1.00 78.56 82 VAL A CA 1
ATOM 665 C C . VAL A 1 82 ? 22.087 -45.715 -1.356 1.00 78.56 82 VAL A C 1
ATOM 667 O O . VAL A 1 82 ? 21.863 -45.722 -2.570 1.00 78.56 82 VAL A O 1
ATOM 670 N N . LEU A 1 83 ? 22.492 -44.626 -0.702 1.00 83.38 83 LEU A N 1
ATOM 671 C CA . LEU A 1 83 ? 22.952 -43.412 -1.372 1.00 83.38 83 LEU A CA 1
ATOM 672 C C . LEU A 1 83 ? 24.376 -43.633 -1.890 1.00 83.38 83 LEU A C 1
ATOM 674 O O . LEU A 1 83 ? 25.315 -43.825 -1.120 1.00 83.38 83 LEU A O 1
ATOM 678 N N . GLN A 1 84 ? 24.545 -43.602 -3.208 1.00 85.06 84 GLN A N 1
ATOM 679 C CA . GLN A 1 84 ? 25.866 -43.624 -3.823 1.00 85.06 84 GLN A CA 1
ATOM 680 C C . GLN A 1 84 ? 26.508 -42.238 -3.705 1.00 85.06 84 GLN A C 1
ATOM 682 O O . GLN A 1 84 ? 25.883 -41.228 -4.045 1.00 85.06 84 GLN A O 1
ATOM 687 N N . GLU A 1 85 ? 27.762 -42.195 -3.248 1.00 78.06 85 GLU A N 1
ATOM 688 C CA . GLU A 1 85 ? 28.556 -40.965 -3.216 1.00 78.06 85 GLU A CA 1
ATOM 689 C C . GLU A 1 85 ? 28.710 -40.429 -4.647 1.00 78.06 85 GLU A C 1
ATOM 691 O O . GLU A 1 85 ? 29.107 -41.157 -5.562 1.00 78.06 85 GLU A O 1
ATOM 696 N N . THR A 1 86 ? 28.390 -39.150 -4.853 1.00 84.88 86 THR A N 1
ATOM 697 C CA . THR A 1 86 ? 28.643 -38.487 -6.137 1.00 84.88 86 THR A CA 1
ATOM 698 C C . THR A 1 86 ? 29.907 -37.636 -6.073 1.00 84.88 86 THR A C 1
ATOM 700 O O . THR A 1 86 ? 30.520 -37.439 -5.025 1.00 84.88 86 THR A O 1
ATOM 703 N N . GLY A 1 87 ? 30.322 -37.099 -7.216 1.00 85.12 87 GLY A N 1
ATOM 704 C CA . GLY A 1 87 ? 31.422 -36.148 -7.264 1.00 85.12 87 GLY A CA 1
ATOM 705 C C . GLY A 1 87 ? 31.148 -35.008 -8.223 1.00 85.12 87 GLY A C 1
ATOM 706 O O . GLY A 1 87 ? 30.057 -34.841 -8.761 1.00 85.12 87 GLY A O 1
ATOM 707 N N . LEU A 1 88 ? 32.176 -34.225 -8.509 1.00 90.31 88 LEU A N 1
ATOM 708 C CA . LEU A 1 88 ? 32.063 -33.191 -9.519 1.00 90.31 88 LEU A CA 1
ATOM 709 C C . LEU A 1 88 ? 32.036 -33.822 -10.918 1.00 90.31 88 LEU A C 1
ATOM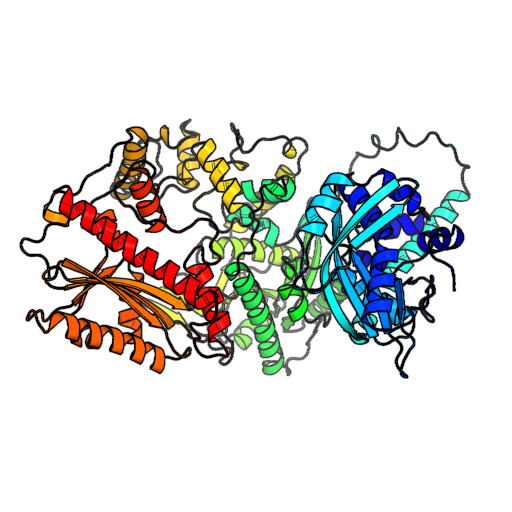 711 O O . LEU A 1 88 ? 32.913 -34.622 -11.280 1.00 90.31 88 LEU A O 1
ATOM 715 N N . LYS A 1 89 ? 31.021 -33.444 -11.700 1.00 92.50 89 LYS A N 1
ATOM 716 C CA . LYS A 1 89 ? 30.832 -33.805 -13.111 1.00 92.50 89 LYS A CA 1
ATOM 717 C C . LYS A 1 89 ? 30.702 -32.532 -13.955 1.00 92.50 89 LYS A C 1
ATOM 719 O O . LYS A 1 89 ? 30.186 -31.522 -13.479 1.00 92.50 89 LYS A O 1
ATOM 724 N N . TYR A 1 90 ? 31.189 -32.587 -15.192 1.00 93.00 90 TYR A N 1
ATOM 725 C CA . TYR A 1 90 ? 30.987 -31.550 -16.205 1.00 93.00 90 TYR A CA 1
ATOM 726 C C . TYR A 1 90 ? 29.676 -31.787 -16.947 1.00 93.00 90 TYR A C 1
ATOM 728 O O . TYR A 1 90 ? 29.318 -32.937 -17.209 1.00 93.00 90 TYR A O 1
ATOM 736 N N . HIS A 1 91 ? 28.986 -30.713 -17.320 1.00 93.69 91 HIS A N 1
ATOM 737 C CA . HIS A 1 91 ? 27.860 -30.828 -18.237 1.00 93.69 91 HIS A CA 1
ATOM 738 C C . HIS A 1 91 ? 28.352 -31.372 -19.592 1.00 93.69 91 HIS A C 1
ATOM 740 O O . HIS A 1 91 ? 29.374 -30.887 -20.087 1.00 93.69 91 HIS A O 1
ATOM 746 N N . PRO A 1 92 ? 27.638 -32.317 -20.234 1.00 87.19 92 PRO A N 1
ATOM 747 C CA . PRO A 1 92 ? 28.095 -32.938 -21.482 1.00 87.19 92 PRO A CA 1
ATOM 748 C C . PRO A 1 92 ? 28.313 -31.926 -22.617 1.00 87.19 92 PRO A C 1
ATOM 750 O O . PRO A 1 92 ? 29.265 -32.053 -23.377 1.00 87.19 92 PRO A O 1
ATOM 753 N N . ASN A 1 93 ? 27.474 -30.883 -22.682 1.00 86.94 93 ASN A N 1
ATOM 754 C CA . ASN A 1 93 ? 27.495 -29.882 -23.762 1.00 86.94 93 ASN A CA 1
ATOM 755 C C . ASN A 1 93 ? 27.967 -28.481 -23.322 1.00 86.94 93 ASN A C 1
ATOM 757 O O . ASN A 1 93 ? 28.124 -27.589 -24.153 1.00 86.94 93 ASN A O 1
ATOM 761 N N . LEU A 1 94 ? 28.163 -28.263 -22.015 1.00 89.25 94 LEU A N 1
ATOM 762 C CA . LEU A 1 94 ? 28.556 -26.971 -21.435 1.00 89.25 94 LEU A CA 1
ATOM 763 C C . LEU A 1 94 ? 29.785 -27.205 -20.563 1.00 89.25 94 LEU A C 1
ATOM 765 O O . LEU A 1 94 ? 29.691 -27.279 -19.344 1.00 89.25 94 LEU A O 1
ATOM 769 N N . ILE A 1 95 ? 30.952 -27.341 -21.186 1.00 86.88 95 ILE A N 1
ATOM 770 C CA . ILE A 1 95 ? 32.197 -27.708 -20.487 1.00 86.88 95 ILE A CA 1
ATOM 771 C C . ILE A 1 95 ? 32.631 -26.705 -19.403 1.00 86.88 95 ILE A C 1
ATOM 773 O O . ILE A 1 95 ? 33.507 -27.001 -18.596 1.00 86.88 95 ILE A O 1
ATOM 777 N N . PHE A 1 96 ? 32.023 -25.520 -19.361 1.00 92.38 96 PHE A N 1
ATOM 778 C CA . PHE A 1 96 ? 32.232 -24.537 -18.305 1.00 92.38 96 PHE A CA 1
ATOM 779 C C . PHE A 1 96 ? 31.286 -24.692 -17.106 1.00 92.38 96 PHE A C 1
ATOM 781 O O . PHE A 1 96 ? 31.489 -24.019 -16.098 1.00 92.38 96 PHE A O 1
ATOM 788 N N . GLN A 1 97 ? 30.277 -25.560 -17.191 1.00 94.62 97 GLN A N 1
ATOM 789 C CA . GLN A 1 97 ? 29.296 -25.826 -16.143 1.00 94.62 97 GLN A CA 1
ATOM 790 C C . GLN A 1 97 ? 29.593 -27.166 -15.461 1.00 94.62 97 GLN A C 1
ATOM 792 O O . GLN A 1 97 ? 29.786 -28.195 -16.114 1.00 94.62 97 GLN A O 1
ATOM 797 N N . THR A 1 98 ? 29.591 -27.165 -14.131 1.00 94.62 98 THR A N 1
ATOM 798 C CA . THR A 1 98 ? 29.806 -28.348 -13.297 1.00 94.62 98 THR A CA 1
ATOM 799 C C . THR A 1 98 ? 28.760 -28.450 -12.190 1.00 94.62 98 THR A C 1
ATOM 801 O O . THR A 1 98 ? 28.104 -27.470 -11.823 1.00 94.62 98 THR A O 1
ATOM 804 N N . ALA A 1 99 ? 28.586 -29.653 -11.649 1.00 93.75 99 ALA A N 1
ATOM 805 C CA . ALA A 1 99 ? 27.755 -29.894 -10.477 1.00 93.75 99 ALA A CA 1
ATOM 806 C C . ALA A 1 99 ? 28.314 -31.041 -9.632 1.00 93.75 99 ALA A C 1
ATOM 808 O O . ALA A 1 99 ? 28.990 -31.929 -10.153 1.00 93.75 99 ALA A O 1
ATOM 809 N N . SER A 1 100 ? 28.018 -30.997 -8.335 1.00 91.81 100 SER A N 1
ATOM 810 C CA . SER A 1 100 ? 28.424 -31.988 -7.335 1.00 91.81 100 SER A CA 1
ATOM 811 C C . SER A 1 100 ? 27.257 -32.182 -6.356 1.00 91.81 100 SER A C 1
ATOM 813 O O . SER A 1 100 ? 27.206 -31.460 -5.368 1.00 91.81 100 SER A O 1
ATOM 815 N N . PRO A 1 101 ? 26.250 -33.007 -6.700 1.00 92.50 101 PRO A N 1
ATOM 816 C CA . PRO A 1 101 ? 25.138 -33.358 -5.809 1.00 92.50 101 PRO A CA 1
ATOM 817 C C . PRO A 1 101 ? 25.611 -34.076 -4.540 1.00 92.50 101 PRO A C 1
ATOM 819 O O . PRO A 1 101 ? 26.689 -34.672 -4.531 1.00 92.50 101 PRO A O 1
ATOM 822 N N . ASP A 1 102 ? 24.788 -34.101 -3.499 1.00 89.69 102 ASP A N 1
ATOM 823 C CA . ASP A 1 102 ? 25.171 -34.722 -2.223 1.00 89.69 102 ASP A CA 1
ATOM 824 C C . ASP A 1 102 ? 25.080 -36.258 -2.289 1.00 89.69 102 ASP A C 1
ATOM 826 O O . ASP A 1 102 ? 25.812 -36.972 -1.608 1.00 89.69 102 ASP A O 1
ATOM 830 N N . GLY A 1 103 ? 24.226 -36.794 -3.168 1.00 89.50 103 GLY A N 1
ATOM 831 C CA . GLY A 1 103 ? 24.065 -38.236 -3.344 1.00 89.50 103 GLY A CA 1
ATOM 832 C C . GLY A 1 103 ? 23.314 -38.630 -4.614 1.00 89.50 103 GLY A C 1
ATOM 833 O O . GLY A 1 103 ? 22.683 -37.799 -5.273 1.00 89.50 103 GLY A O 1
ATOM 834 N N . LEU A 1 104 ? 23.396 -39.913 -4.963 1.00 88.81 104 LEU A N 1
ATOM 835 C CA . LEU A 1 104 ? 22.622 -40.540 -6.033 1.00 88.81 104 LEU A CA 1
ATOM 836 C C . LEU A 1 104 ? 21.900 -41.773 -5.485 1.00 88.81 104 LEU A C 1
ATOM 838 O O . LEU A 1 104 ? 22.528 -42.715 -5.004 1.00 88.81 104 LEU A O 1
ATOM 842 N N . ILE A 1 105 ? 20.578 -41.788 -5.600 1.00 85.06 105 ILE A N 1
ATOM 843 C CA . ILE A 1 105 ? 19.743 -42.937 -5.253 1.00 85.06 105 ILE A CA 1
ATOM 844 C C . ILE A 1 105 ? 19.631 -43.831 -6.487 1.00 85.06 105 ILE A C 1
ATOM 846 O O . ILE A 1 105 ? 19.254 -43.371 -7.568 1.00 85.06 105 ILE A O 1
ATOM 850 N N . SER A 1 106 ? 19.957 -45.112 -6.317 1.00 70.19 106 SER A N 1
ATOM 851 C CA . SER A 1 106 ? 20.002 -46.107 -7.395 1.00 70.19 106 SER A CA 1
ATOM 852 C C . SER A 1 106 ? 19.303 -47.408 -6.990 1.00 70.19 106 SER A C 1
ATOM 854 O O . SER A 1 106 ? 19.900 -48.472 -6.988 1.00 70.19 106 SER A O 1
ATOM 856 N N . ASN A 1 107 ? 18.019 -47.337 -6.638 1.00 61.44 107 ASN A N 1
ATOM 857 C CA . ASN A 1 107 ? 17.185 -48.525 -6.434 1.00 61.44 107 ASN A CA 1
ATOM 858 C C . ASN A 1 107 ? 15.850 -48.344 -7.172 1.00 61.44 107 ASN A C 1
ATOM 860 O O . ASN A 1 107 ? 15.285 -47.255 -7.163 1.00 61.44 107 ASN A O 1
ATOM 864 N N . THR A 1 108 ? 15.328 -49.415 -7.784 1.00 50.69 108 THR A N 1
ATOM 865 C CA . THR A 1 108 ? 14.007 -49.503 -8.463 1.00 50.69 108 THR A CA 1
ATOM 866 C C . THR A 1 108 ? 13.843 -48.785 -9.819 1.00 50.69 108 THR A C 1
ATOM 868 O O . THR A 1 108 ? 12.894 -48.031 -10.026 1.00 50.69 108 THR A O 1
ATOM 871 N N . ASN A 1 109 ? 14.722 -49.052 -10.798 1.00 52.84 109 ASN A N 1
ATOM 872 C CA . ASN A 1 109 ? 14.604 -48.565 -12.194 1.00 52.84 109 ASN A CA 1
ATOM 873 C C . ASN A 1 109 ? 14.485 -47.029 -12.360 1.00 52.84 109 ASN A C 1
ATOM 875 O O . ASN A 1 109 ? 14.101 -46.552 -13.428 1.00 52.84 109 ASN A O 1
ATOM 879 N N . LYS A 1 110 ? 14.800 -46.241 -11.323 1.00 57.81 110 LYS A N 1
ATOM 880 C CA . LYS A 1 110 ? 14.701 -44.774 -11.307 1.00 57.81 110 LYS A CA 1
ATOM 881 C C . LYS A 1 110 ? 15.920 -44.188 -10.594 1.00 57.81 110 LYS A C 1
ATOM 883 O O . LYS A 1 110 ? 16.249 -44.610 -9.490 1.00 57.81 110 LYS A O 1
ATOM 888 N N . PHE A 1 111 ? 16.585 -43.228 -11.235 1.00 75.19 111 PHE A N 1
ATOM 889 C CA . PHE A 1 111 ? 17.735 -42.509 -10.683 1.00 75.19 111 PHE A CA 1
ATOM 890 C C . PHE A 1 111 ? 17.265 -41.165 -10.140 1.00 75.19 111 PHE A C 1
ATOM 892 O O . PHE A 1 111 ? 16.708 -40.377 -10.898 1.00 75.19 111 PHE A O 1
ATOM 899 N N . HIS A 1 112 ? 17.491 -40.889 -8.856 1.00 88.06 112 HIS A N 1
ATOM 900 C CA . HIS A 1 112 ? 17.217 -39.575 -8.268 1.00 88.06 112 HIS A CA 1
ATOM 901 C C . HIS A 1 112 ? 18.503 -39.007 -7.670 1.00 88.06 112 HIS A C 1
ATOM 903 O O . HIS A 1 112 ? 19.214 -39.704 -6.947 1.00 88.06 112 HIS A O 1
ATOM 909 N N . LEU A 1 113 ? 18.794 -37.739 -7.947 1.00 93.44 113 LEU A N 1
ATOM 910 C CA . LEU A 1 113 ? 19.808 -37.002 -7.195 1.00 93.44 113 LEU A CA 1
ATOM 911 C C . LEU A 1 113 ? 19.314 -36.714 -5.774 1.00 93.44 113 LEU A C 1
ATOM 913 O O . LEU A 1 113 ? 18.112 -36.744 -5.522 1.00 93.44 113 LEU A O 1
ATOM 917 N N . MET A 1 114 ? 20.238 -36.420 -4.866 1.00 92.38 114 MET A N 1
ATOM 918 C CA . MET A 1 114 ? 19.950 -36.026 -3.491 1.00 92.38 114 MET A CA 1
ATOM 919 C C . MET A 1 114 ? 20.619 -34.689 -3.172 1.00 92.38 114 MET A C 1
ATOM 921 O O . MET A 1 114 ? 21.788 -34.490 -3.511 1.00 92.38 114 MET A O 1
ATOM 925 N N . GLU A 1 115 ? 19.879 -33.805 -2.506 1.00 94.44 115 GLU A N 1
ATOM 926 C CA . GLU A 1 115 ? 20.352 -32.520 -1.989 1.00 94.44 115 GLU A CA 1
ATOM 927 C C . GLU A 1 115 ? 19.880 -32.345 -0.537 1.00 94.44 115 GLU A C 1
ATOM 929 O O . GLU A 1 115 ? 18.685 -32.187 -0.264 1.00 94.44 115 GLU A O 1
ATOM 934 N N . PHE A 1 116 ? 20.824 -32.337 0.399 1.00 92.94 116 PHE A N 1
ATOM 935 C CA . PHE A 1 116 ? 20.588 -32.145 1.823 1.00 92.94 116 PHE A CA 1
ATOM 936 C C . PHE A 1 116 ? 20.813 -30.688 2.238 1.00 92.94 116 PHE A C 1
ATOM 938 O O . PHE A 1 116 ? 21.737 -29.995 1.797 1.00 92.94 116 PHE A O 1
ATOM 945 N N . LYS A 1 117 ? 19.970 -30.192 3.146 1.00 92.44 117 LYS A N 1
ATOM 946 C CA . LYS A 1 117 ? 20.149 -28.892 3.803 1.00 92.44 117 LYS A CA 1
ATOM 947 C C . LYS A 1 117 ? 19.910 -29.004 5.298 1.00 92.44 117 LYS A C 1
ATOM 949 O O . LYS A 1 117 ? 18.807 -29.323 5.730 1.00 92.44 117 LYS A O 1
ATOM 954 N N . VAL A 1 118 ? 20.925 -28.654 6.080 1.00 90.12 118 VAL A N 1
ATOM 955 C CA . VAL A 1 118 ? 20.818 -28.518 7.537 1.00 90.12 118 VAL A CA 1
ATOM 956 C C . VAL A 1 118 ? 20.403 -27.083 7.858 1.00 90.12 118 VAL A C 1
ATOM 958 O O . VAL A 1 118 ? 21.076 -26.134 7.447 1.00 90.12 118 VAL A O 1
ATOM 961 N N . LYS A 1 119 ? 19.269 -26.907 8.541 1.00 84.44 119 LYS A N 1
ATOM 962 C CA . LYS A 1 119 ? 18.640 -25.602 8.799 1.00 84.44 119 LYS A CA 1
ATOM 963 C C . LYS A 1 119 ? 18.354 -25.382 10.286 1.00 84.44 119 LYS A C 1
ATOM 965 O O . LYS A 1 119 ? 18.368 -26.315 11.079 1.00 84.44 119 LYS A O 1
ATOM 970 N N . ARG A 1 120 ? 18.093 -24.118 10.648 1.00 81.62 120 ARG A N 1
ATOM 971 C CA . ARG A 1 120 ? 17.624 -23.720 11.991 1.00 81.62 120 ARG A CA 1
ATOM 972 C C . ARG A 1 120 ? 16.129 -24.002 12.198 1.00 81.62 120 ARG A C 1
ATOM 974 O O . ARG A 1 120 ? 15.714 -24.231 13.321 1.00 81.62 120 ARG A O 1
ATOM 981 N N . SER A 1 121 ? 15.352 -23.981 11.119 1.00 84.88 121 SER A N 1
ATOM 982 C CA . SER A 1 121 ? 13.924 -24.301 11.074 1.00 84.88 121 SER A CA 1
ATOM 983 C C . SER A 1 121 ? 13.548 -24.767 9.663 1.00 84.88 121 SER A C 1
ATOM 985 O O . SER A 1 121 ? 14.271 -24.485 8.693 1.00 84.88 121 SER A O 1
ATOM 987 N N . LEU A 1 122 ? 12.437 -25.495 9.530 1.00 83.62 122 LEU A N 1
ATOM 988 C CA . LEU A 1 122 ? 11.913 -25.881 8.223 1.00 83.62 122 LEU A CA 1
ATOM 989 C C . LEU A 1 122 ? 11.426 -24.651 7.442 1.00 83.62 122 LEU A C 1
ATOM 991 O O . LEU A 1 122 ? 10.928 -23.680 8.003 1.00 83.62 122 LEU A O 1
ATOM 995 N N . SER A 1 123 ? 11.592 -24.685 6.120 1.00 78.44 123 SER A N 1
ATOM 996 C CA . SER A 1 123 ? 11.022 -23.678 5.217 1.00 78.44 123 SER A CA 1
ATOM 997 C C . SER A 1 123 ? 9.786 -24.253 4.534 1.00 78.44 123 SER A C 1
ATOM 999 O O . SER A 1 123 ? 9.868 -25.349 3.973 1.00 78.44 123 SER A O 1
ATOM 1001 N N . GLU A 1 124 ? 8.678 -23.505 4.534 1.00 75.12 124 GLU A N 1
ATOM 1002 C CA . GLU A 1 124 ? 7.421 -23.911 3.885 1.00 75.12 124 GLU A CA 1
ATOM 1003 C C . GLU A 1 124 ? 7.597 -24.115 2.369 1.00 75.12 124 GLU A C 1
ATOM 1005 O O . GLU A 1 124 ? 7.090 -25.085 1.793 1.00 75.12 124 GLU A O 1
ATOM 1010 N N . SER A 1 125 ? 8.413 -23.273 1.726 1.00 81.38 125 SER A N 1
ATOM 1011 C CA . SER A 1 125 ? 8.793 -23.359 0.311 1.00 81.38 125 SER A CA 1
ATOM 1012 C C . SER A 1 125 ? 10.296 -23.623 0.122 1.00 81.38 125 SER A C 1
ATOM 1014 O O . SER A 1 125 ? 11.115 -23.427 1.025 1.00 81.38 125 SER A O 1
ATOM 1016 N N . ILE A 1 126 ? 10.675 -24.126 -1.058 1.00 84.62 126 ILE A N 1
ATOM 1017 C CA . ILE A 1 126 ? 12.080 -24.381 -1.407 1.00 84.62 126 ILE A CA 1
ATOM 1018 C C . ILE A 1 126 ? 12.700 -23.053 -1.841 1.00 84.62 126 ILE A C 1
ATOM 1020 O O . ILE A 1 126 ? 12.239 -22.483 -2.831 1.00 84.62 126 ILE A O 1
ATOM 1024 N N . PRO A 1 127 ? 13.757 -22.556 -1.169 1.00 85.81 127 PRO A N 1
ATOM 1025 C CA . PRO A 1 127 ? 14.417 -21.333 -1.602 1.00 85.81 127 PRO A CA 1
ATOM 1026 C C . PRO A 1 127 ? 14.884 -21.461 -3.052 1.00 85.81 127 PRO A C 1
ATOM 1028 O O . PRO A 1 127 ? 15.591 -22.410 -3.398 1.00 85.81 127 PRO A O 1
ATOM 1031 N N . TYR A 1 128 ? 14.526 -20.491 -3.891 1.00 84.31 128 TYR A N 1
ATOM 1032 C CA . TYR A 1 128 ? 14.680 -20.617 -5.342 1.00 84.31 128 TYR A CA 1
ATOM 1033 C C . TYR A 1 128 ? 16.128 -20.868 -5.789 1.00 84.31 128 TYR A C 1
ATOM 1035 O O . TYR A 1 128 ? 16.374 -21.639 -6.709 1.00 84.31 128 TYR A O 1
ATOM 1043 N N . LYS A 1 129 ? 17.118 -20.335 -5.066 1.00 87.31 129 LYS A N 1
ATOM 1044 C CA . LYS A 1 129 ? 18.541 -20.638 -5.295 1.00 87.31 129 LYS A CA 1
ATOM 1045 C C . LYS A 1 129 ? 18.889 -22.128 -5.179 1.00 87.31 129 LYS A C 1
ATOM 1047 O O . LYS A 1 129 ? 19.718 -22.610 -5.942 1.00 87.31 129 LYS A O 1
ATOM 1052 N N . HIS A 1 130 ? 18.259 -22.852 -4.250 1.00 91.50 130 HIS A N 1
ATOM 1053 C CA . HIS A 1 130 ? 18.440 -24.297 -4.096 1.00 91.50 130 HIS A CA 1
ATOM 1054 C C . HIS A 1 130 ? 17.687 -25.045 -5.189 1.00 91.50 130 HIS A C 1
ATOM 1056 O O . HIS A 1 130 ? 18.202 -26.021 -5.720 1.00 91.50 130 HIS A O 1
ATOM 1062 N N . TRP A 1 131 ? 16.513 -24.552 -5.591 1.00 94.44 131 TRP A N 1
ATOM 1063 C CA . TRP A 1 131 ? 15.811 -25.102 -6.747 1.00 94.44 131 TRP A CA 1
ATOM 1064 C C . TRP A 1 131 ? 16.650 -24.982 -8.028 1.00 94.44 131 TRP A C 1
ATOM 1066 O O . TRP A 1 131 ? 16.886 -25.990 -8.684 1.00 94.44 131 TRP A O 1
ATOM 1076 N N . ILE A 1 132 ? 17.208 -23.801 -8.324 1.00 91.25 132 ILE A N 1
ATOM 1077 C CA . ILE A 1 132 ? 18.134 -23.591 -9.451 1.00 91.25 132 ILE A CA 1
ATOM 1078 C C . ILE A 1 132 ? 19.347 -24.519 -9.339 1.00 91.25 132 ILE A C 1
ATOM 1080 O O . ILE A 1 132 ? 19.728 -25.154 -10.320 1.00 91.25 132 ILE A O 1
ATOM 1084 N N . GLN A 1 133 ? 19.948 -24.618 -8.149 1.00 94.88 133 GLN A N 1
ATOM 1085 C CA . GLN A 1 133 ? 21.077 -25.512 -7.902 1.00 94.88 133 GLN A CA 1
ATOM 1086 C C . GLN A 1 133 ? 20.731 -26.960 -8.290 1.00 94.88 133 GLN A C 1
ATOM 1088 O O . GLN A 1 133 ? 21.495 -27.589 -9.024 1.00 94.88 133 GLN A O 1
ATOM 1093 N N . MET A 1 134 ? 19.558 -27.454 -7.884 1.00 96.62 134 MET A N 1
ATOM 1094 C CA . MET A 1 134 ? 19.075 -28.790 -8.242 1.00 96.62 134 MET A CA 1
ATOM 1095 C C . MET A 1 134 ? 18.789 -28.934 -9.740 1.00 96.62 134 MET A C 1
ATOM 1097 O O . MET A 1 134 ? 19.147 -29.953 -10.327 1.00 96.62 134 MET A O 1
ATOM 1101 N N . GLN A 1 135 ? 18.227 -27.914 -10.397 1.00 96.88 135 GLN A N 1
ATOM 1102 C CA . GLN A 1 135 ? 18.044 -27.920 -11.855 1.00 96.88 135 GLN A CA 1
ATOM 1103 C C . GLN A 1 135 ? 19.380 -28.032 -12.604 1.00 96.88 135 GLN A C 1
ATOM 1105 O O . GLN A 1 135 ? 19.492 -28.781 -13.576 1.00 96.88 135 GLN A O 1
ATOM 1110 N N . MET A 1 136 ? 20.421 -27.337 -12.134 1.00 96.06 136 MET A N 1
ATOM 1111 C CA . MET A 1 136 ? 21.769 -27.430 -12.708 1.00 96.06 136 MET A CA 1
ATOM 1112 C C . MET A 1 136 ? 22.422 -28.781 -12.443 1.00 96.06 136 MET A C 1
ATOM 1114 O O . MET A 1 136 ? 23.064 -29.334 -13.334 1.00 96.06 136 MET A O 1
ATOM 1118 N N . GLN A 1 137 ? 22.241 -29.334 -11.245 1.00 95.94 137 GLN A N 1
ATOM 1119 C CA . GLN A 1 137 ? 22.691 -30.682 -10.908 1.00 95.94 137 GLN A CA 1
ATOM 1120 C C . GLN A 1 137 ? 22.052 -31.732 -11.827 1.00 95.94 137 GLN A C 1
ATOM 1122 O O . GLN A 1 137 ? 22.780 -32.519 -12.432 1.00 95.94 137 GLN A O 1
ATOM 1127 N N . MET A 1 138 ? 20.728 -31.686 -12.002 1.00 95.81 138 MET A N 1
ATOM 1128 C CA . MET A 1 138 ? 19.961 -32.567 -12.891 1.00 95.81 138 MET A CA 1
ATOM 1129 C C . MET A 1 138 ? 20.413 -32.457 -14.353 1.00 95.81 138 MET A C 1
ATOM 1131 O O . MET A 1 138 ? 20.703 -33.478 -14.980 1.00 95.81 138 MET A O 1
ATOM 1135 N N . ALA A 1 139 ? 20.599 -31.234 -14.864 1.00 94.31 139 ALA A N 1
ATOM 1136 C CA . ALA A 1 139 ? 21.107 -31.006 -16.218 1.00 94.31 139 ALA A CA 1
ATOM 1137 C C . ALA A 1 139 ? 22.514 -31.591 -16.434 1.00 94.31 139 ALA A C 1
ATOM 1139 O O . ALA A 1 139 ? 22.773 -32.271 -17.424 1.00 94.31 139 ALA A O 1
ATOM 1140 N N . VAL A 1 140 ? 23.435 -31.355 -15.493 1.00 94.31 140 VAL A N 1
ATOM 1141 C CA . VAL A 1 140 ? 24.818 -31.857 -15.566 1.00 94.31 140 VAL A CA 1
ATOM 1142 C C . VAL A 1 140 ? 24.866 -33.382 -15.494 1.00 94.31 140 VAL A C 1
ATOM 1144 O O . VAL A 1 140 ? 25.659 -34.025 -16.189 1.00 94.31 140 VAL A O 1
ATOM 1147 N N . TYR A 1 141 ? 24.045 -33.975 -14.631 1.00 92.75 141 TYR A N 1
ATOM 1148 C CA . TYR A 1 141 ? 24.036 -35.417 -14.437 1.00 92.75 141 TYR A CA 1
ATOM 1149 C C . TYR A 1 141 ? 23.249 -36.164 -15.510 1.00 92.75 141 TYR A C 1
ATOM 1151 O O . TYR A 1 141 ? 23.584 -37.324 -15.757 1.00 92.75 141 TYR A O 1
ATOM 1159 N N . GLY A 1 142 ? 22.315 -35.497 -16.193 1.00 91.38 142 GLY A N 1
ATOM 1160 C CA . GLY A 1 142 ? 21.387 -36.124 -17.132 1.00 91.38 142 GLY A CA 1
ATOM 1161 C C . GLY A 1 142 ? 20.316 -36.938 -16.407 1.00 91.38 142 GLY A C 1
ATOM 1162 O O . GLY A 1 142 ? 19.949 -38.011 -16.874 1.00 91.38 142 GLY A O 1
ATOM 1163 N N . ILE A 1 143 ? 19.878 -36.463 -15.239 1.00 92.00 143 ILE A N 1
ATOM 1164 C CA . ILE A 1 143 ? 18.886 -37.116 -14.378 1.00 92.00 143 ILE A CA 1
ATOM 1165 C C . ILE A 1 143 ? 17.693 -36.175 -14.240 1.00 92.00 143 ILE A C 1
ATOM 1167 O O . ILE A 1 143 ? 17.874 -34.976 -14.065 1.00 92.00 143 ILE A O 1
ATOM 1171 N N . ASP A 1 144 ? 16.480 -36.708 -14.324 1.00 92.88 144 ASP A N 1
ATOM 1172 C CA . ASP A 1 144 ? 15.240 -35.933 -14.398 1.00 92.88 144 ASP A CA 1
ATOM 1173 C C . ASP A 1 144 ? 14.632 -35.594 -13.030 1.00 92.88 144 ASP A C 1
ATOM 1175 O O . ASP A 1 144 ? 13.611 -34.908 -12.972 1.00 92.88 144 ASP A O 1
ATOM 1179 N N . LYS A 1 145 ? 15.225 -36.083 -11.935 1.00 93.69 145 LYS A N 1
ATOM 1180 C CA . LYS A 1 145 ? 14.690 -35.943 -10.578 1.00 93.69 145 LYS A CA 1
ATOM 1181 C C . LYS A 1 145 ? 15.768 -35.711 -9.525 1.00 93.69 145 LYS A C 1
ATOM 1183 O O . LYS A 1 145 ? 16.823 -36.345 -9.542 1.00 93.69 145 LYS A O 1
ATOM 1188 N N . CYS A 1 146 ? 15.460 -34.855 -8.557 1.00 94.69 146 CYS A N 1
ATOM 1189 C CA . CYS A 1 146 ? 16.276 -34.599 -7.376 1.00 94.69 146 CYS A CA 1
ATOM 1190 C C . CYS A 1 146 ? 15.396 -34.588 -6.124 1.00 94.69 146 CYS A C 1
ATOM 1192 O O . CYS A 1 146 ? 14.367 -33.917 -6.091 1.00 94.69 146 CYS A O 1
ATOM 1194 N N . MET A 1 147 ? 15.782 -35.335 -5.098 1.00 93.25 147 MET A N 1
ATOM 1195 C CA . MET A 1 147 ? 15.155 -35.301 -3.789 1.00 93.25 147 MET A CA 1
ATOM 1196 C C . MET A 1 147 ? 15.817 -34.218 -2.935 1.00 93.25 147 MET A C 1
ATOM 1198 O O . MET A 1 147 ? 17.022 -34.243 -2.695 1.00 93.25 147 MET A O 1
ATOM 1202 N N . TYR A 1 148 ? 15.008 -33.272 -2.469 1.00 95.19 148 TYR A N 1
ATOM 1203 C CA . TYR A 1 148 ? 15.419 -32.194 -1.582 1.00 95.19 148 TYR A CA 1
ATOM 1204 C C . TYR A 1 148 ? 15.022 -32.524 -0.144 1.00 95.19 148 TYR A C 1
ATOM 1206 O O . TYR A 1 148 ? 13.829 -32.628 0.147 1.00 95.19 148 TYR A O 1
ATOM 1214 N N . SER A 1 149 ? 15.999 -32.653 0.754 1.00 93.31 149 SER A N 1
ATOM 1215 C CA . SER A 1 149 ? 15.774 -32.956 2.172 1.00 93.31 149 SER A CA 1
ATOM 1216 C C . SER A 1 149 ? 16.270 -31.820 3.067 1.00 93.31 149 SER A C 1
ATOM 1218 O O . SER A 1 149 ? 17.446 -31.452 3.059 1.00 93.31 149 SER A O 1
ATOM 1220 N N . GLN A 1 150 ? 15.359 -31.250 3.854 1.00 93.56 150 GLN A N 1
ATOM 1221 C CA . GLN A 1 150 ? 15.661 -30.243 4.873 1.00 93.56 150 GLN A CA 1
ATOM 1222 C C . GLN A 1 150 ? 15.656 -30.904 6.240 1.00 93.56 150 GLN A C 1
ATOM 1224 O O . GLN A 1 150 ? 14.711 -31.619 6.550 1.00 93.56 150 GLN A O 1
ATOM 1229 N N . ASN A 1 151 ? 16.666 -30.618 7.054 1.00 92.81 151 ASN A N 1
ATOM 1230 C CA . ASN A 1 151 ? 16.878 -31.268 8.340 1.00 92.81 151 ASN A CA 1
ATOM 1231 C C . ASN A 1 151 ? 17.176 -30.210 9.406 1.00 92.81 151 ASN A C 1
ATOM 1233 O O . ASN A 1 151 ? 18.098 -29.405 9.244 1.00 92.81 151 ASN A O 1
ATOM 1237 N N . VAL A 1 152 ? 16.400 -30.202 10.486 1.00 92.06 152 VAL A N 1
ATOM 1238 C CA . VAL A 1 152 ? 16.604 -29.344 11.655 1.00 92.06 152 VAL A CA 1
ATOM 1239 C C . VAL A 1 152 ? 17.296 -30.172 12.724 1.00 92.06 152 VAL A C 1
ATOM 1241 O O . VAL A 1 152 ? 16.701 -31.054 13.335 1.00 92.06 152 VAL A O 1
ATOM 1244 N N . ILE A 1 153 ? 18.582 -29.899 12.918 1.00 90.44 153 ILE A N 1
ATOM 1245 C CA . ILE A 1 153 ? 19.398 -30.565 13.933 1.00 90.44 153 ILE A CA 1
ATOM 1246 C C . ILE A 1 153 ? 19.492 -29.651 15.145 1.00 90.44 153 ILE A C 1
ATOM 1248 O O . ILE A 1 153 ? 19.953 -28.520 15.002 1.00 90.44 153 ILE A O 1
ATOM 1252 N N . HIS A 1 154 ? 19.113 -30.133 16.322 1.00 89.44 154 HIS A N 1
ATOM 1253 C CA . HIS A 1 154 ? 19.399 -29.478 17.593 1.00 89.44 154 HIS A CA 1
ATOM 1254 C C . HIS A 1 154 ? 20.799 -29.860 18.071 1.00 89.44 154 HIS A C 1
ATOM 1256 O O . HIS A 1 154 ? 21.158 -31.035 18.022 1.00 89.44 154 HIS A O 1
ATOM 1262 N N . GLU A 1 155 ? 21.576 -28.892 18.562 1.00 90.50 155 GLU A N 1
ATOM 1263 C CA . GLU A 1 155 ? 22.905 -29.127 19.138 1.00 90.50 155 GLU A CA 1
ATOM 1264 C C . GLU A 1 155 ? 22.883 -28.785 20.626 1.00 90.50 155 GLU A C 1
ATOM 1266 O O . GLU A 1 155 ? 22.517 -27.668 20.991 1.00 90.50 155 GLU A O 1
ATOM 1271 N N . PHE A 1 156 ? 23.296 -29.725 21.473 1.00 88.69 156 PHE A N 1
ATOM 1272 C CA . PHE A 1 156 ? 23.379 -29.511 22.915 1.00 88.69 156 PHE A CA 1
ATOM 1273 C C . PHE A 1 156 ? 24.760 -28.962 23.305 1.00 88.69 156 PHE A C 1
ATOM 1275 O O . PHE A 1 156 ? 25.766 -29.353 22.704 1.00 88.69 156 PHE A O 1
ATOM 1282 N N . PRO A 1 157 ? 24.832 -28.089 24.327 1.00 87.94 157 PRO A N 1
ATOM 1283 C CA . PRO A 1 157 ? 26.085 -27.455 24.736 1.00 87.94 157 PRO A CA 1
ATOM 1284 C C . PRO A 1 157 ? 27.082 -28.442 25.362 1.00 87.94 157 PRO A C 1
ATOM 1286 O O . PRO A 1 157 ? 28.291 -28.255 25.242 1.00 87.94 157 PRO A O 1
ATOM 1289 N N . ASP A 1 158 ? 26.590 -29.500 26.011 1.00 89.31 158 ASP A N 1
ATOM 1290 C CA . ASP A 1 158 ? 27.399 -30.484 26.725 1.00 89.31 158 ASP A CA 1
ATOM 1291 C C . ASP A 1 158 ? 26.679 -31.840 26.862 1.00 89.31 158 ASP A C 1
ATOM 1293 O O . ASP A 1 158 ? 25.476 -31.970 26.616 1.00 89.31 158 ASP A O 1
ATOM 1297 N N . TYR A 1 159 ? 27.438 -32.861 27.273 1.00 88.38 159 TYR A N 1
ATOM 1298 C CA . TYR A 1 159 ? 26.947 -34.229 27.454 1.00 88.38 159 TYR A CA 1
ATOM 1299 C C . TYR A 1 159 ? 25.855 -34.343 28.526 1.00 88.38 159 TYR A C 1
ATOM 1301 O O . TYR A 1 159 ? 24.923 -35.127 28.369 1.00 88.38 159 TYR A O 1
ATOM 1309 N N . THR A 1 160 ? 25.954 -33.568 29.608 1.00 87.69 160 THR A N 1
ATOM 1310 C CA . THR A 1 160 ? 25.013 -33.628 30.734 1.00 87.69 160 THR A CA 1
ATOM 1311 C C . THR A 1 160 ? 23.640 -33.136 30.293 1.00 87.69 160 THR A C 1
ATOM 1313 O O . THR A 1 160 ? 22.635 -33.811 30.517 1.00 87.69 160 THR A O 1
ATOM 1316 N N . THR A 1 161 ? 23.605 -31.992 29.605 1.00 88.62 161 THR A N 1
ATOM 1317 C CA . THR A 1 161 ? 22.392 -31.414 29.016 1.00 88.62 161 THR A CA 1
ATOM 1318 C C . THR A 1 161 ? 21.764 -32.383 28.019 1.00 88.62 161 THR A C 1
ATOM 1320 O O . THR A 1 161 ? 20.572 -32.667 28.114 1.00 88.62 161 THR A O 1
ATOM 1323 N N . TYR A 1 162 ? 22.579 -32.961 27.131 1.00 90.38 162 TYR A N 1
ATOM 1324 C CA . TYR A 1 162 ? 22.138 -33.971 26.170 1.00 90.38 162 TYR A CA 1
ATOM 1325 C C . TYR A 1 162 ? 21.455 -35.169 26.848 1.00 90.38 162 TYR A C 1
ATOM 1327 O O . TYR A 1 162 ? 20.316 -35.477 26.510 1.00 90.38 162 TYR A O 1
ATOM 1335 N N . VAL A 1 163 ? 22.096 -35.806 27.835 1.00 86.25 163 VAL A N 1
ATOM 1336 C CA . VAL A 1 163 ? 21.533 -36.974 28.543 1.00 86.25 163 VAL A CA 1
ATOM 1337 C C . VAL A 1 163 ? 20.237 -36.618 29.282 1.00 86.25 163 VAL A C 1
ATOM 1339 O O . VAL A 1 163 ? 19.266 -37.374 29.235 1.00 86.25 163 VAL A O 1
ATOM 1342 N N . ASN A 1 164 ? 20.189 -35.456 29.936 1.00 85.38 164 ASN A N 1
ATOM 1343 C CA . ASN A 1 164 ? 19.008 -35.012 30.680 1.00 85.38 164 ASN A CA 1
ATOM 1344 C C . ASN A 1 164 ? 17.798 -34.720 29.779 1.00 85.38 164 ASN A C 1
ATOM 1346 O O . ASN A 1 164 ? 16.661 -34.935 30.201 1.00 85.38 164 ASN A O 1
ATOM 1350 N N . GLU A 1 165 ? 18.034 -34.206 28.571 1.00 83.81 165 GLU A N 1
ATOM 1351 C CA . GLU A 1 165 ? 17.002 -33.880 27.582 1.00 83.81 165 GLU A CA 1
ATOM 1352 C C . GLU A 1 165 ? 16.473 -35.131 26.873 1.00 83.81 165 GLU A C 1
ATOM 1354 O O . GLU A 1 165 ? 15.259 -35.328 26.808 1.00 83.81 165 GLU A O 1
ATOM 1359 N N . ILE A 1 166 ? 17.359 -36.008 26.381 1.00 83.44 166 ILE A N 1
ATOM 1360 C CA . ILE A 1 166 ? 16.937 -37.206 25.633 1.00 83.44 166 ILE A CA 1
ATOM 1361 C C . ILE A 1 166 ? 16.166 -38.194 26.514 1.00 83.44 166 ILE A C 1
ATOM 1363 O O . ILE A 1 166 ? 15.206 -38.797 26.048 1.00 83.44 166 ILE A O 1
ATOM 1367 N N . ASN A 1 167 ? 16.510 -38.310 27.803 1.00 75.31 167 ASN A N 1
ATOM 1368 C CA . ASN A 1 167 ? 15.831 -39.219 28.733 1.00 75.31 167 ASN A CA 1
ATOM 1369 C C . ASN A 1 167 ? 14.377 -38.811 29.028 1.00 75.31 167 ASN A C 1
ATOM 1371 O O . ASN A 1 167 ? 13.600 -39.622 29.528 1.00 75.31 167 ASN A O 1
ATOM 1375 N N . LYS A 1 168 ? 14.003 -37.559 28.740 1.00 72.31 168 LYS A N 1
ATOM 1376 C CA . LYS A 1 168 ? 12.634 -37.039 28.899 1.00 72.31 168 LYS A CA 1
ATOM 1377 C C . LYS A 1 168 ? 11.800 -37.168 27.622 1.00 72.31 168 LYS A C 1
ATOM 1379 O O . LYS A 1 168 ? 10.611 -36.863 27.647 1.00 72.31 168 LYS A O 1
ATOM 1384 N N . PHE A 1 169 ? 12.410 -37.580 26.514 1.00 64.25 169 PHE A N 1
ATOM 1385 C CA . PHE A 1 169 ? 11.783 -37.615 25.200 1.00 64.25 169 PHE A CA 1
ATOM 1386 C C . PHE A 1 169 ? 11.287 -39.034 24.876 1.00 64.25 169 PHE A C 1
ATOM 1388 O O . PHE A 1 169 ? 12.070 -39.974 24.785 1.00 64.25 169 PHE A O 1
ATOM 1395 N N . SER A 1 170 ? 9.976 -39.191 24.677 1.00 54.72 170 SER A N 1
ATOM 1396 C CA . SER A 1 170 ? 9.324 -40.432 24.223 1.00 54.72 170 SER A CA 1
ATOM 1397 C C . SER A 1 170 ? 8.504 -40.181 22.948 1.00 54.72 170 SER A C 1
ATOM 1399 O O . SER A 1 170 ? 7.301 -40.425 22.888 1.00 54.72 170 SER A O 1
ATOM 1401 N N . GLY A 1 171 ? 9.161 -39.623 21.925 1.00 51.66 171 GLY A N 1
ATOM 1402 C CA . GLY A 1 171 ? 8.566 -39.290 20.625 1.00 51.66 171 GLY A CA 1
ATOM 1403 C C . GLY A 1 171 ? 8.943 -40.269 19.506 1.00 51.66 171 GLY A C 1
ATOM 1404 O O . GLY A 1 171 ? 9.928 -40.993 19.595 1.00 51.66 171 GLY A O 1
ATOM 1405 N N . VAL A 1 172 ? 8.163 -40.274 18.421 1.00 46.09 172 VAL A N 1
ATOM 1406 C CA . VAL A 1 172 ? 8.153 -41.316 17.367 1.00 46.09 172 VAL A CA 1
ATOM 1407 C C . VAL A 1 172 ? 9.402 -41.323 16.450 1.00 46.09 172 VAL A C 1
ATOM 1409 O O . VAL A 1 172 ? 9.551 -42.237 15.651 1.00 46.09 172 VAL A O 1
ATOM 1412 N N . ASN A 1 173 ? 10.357 -40.393 16.597 1.00 55.19 173 ASN A N 1
ATOM 1413 C CA . ASN A 1 173 ? 11.639 -40.400 15.866 1.00 55.19 173 ASN A CA 1
ATOM 1414 C C . ASN A 1 173 ? 12.832 -40.117 16.804 1.00 55.19 173 ASN A C 1
ATOM 1416 O O . ASN A 1 173 ? 13.327 -38.996 16.879 1.00 55.19 173 ASN A O 1
ATOM 1420 N N . ASN A 1 174 ? 13.329 -41.146 17.497 1.00 64.88 174 ASN A N 1
ATOM 1421 C CA . ASN A 1 174 ? 14.470 -41.090 18.434 1.00 64.88 174 ASN A CA 1
ATOM 1422 C C . ASN A 1 174 ? 15.856 -40.952 17.749 1.00 64.88 174 ASN A C 1
ATOM 1424 O O . ASN A 1 174 ? 16.819 -41.611 18.132 1.00 64.88 174 ASN A O 1
ATOM 1428 N N . SER A 1 175 ? 15.994 -40.116 16.716 1.00 84.62 175 SER A N 1
ATOM 1429 C CA . SER A 1 175 ? 17.280 -39.945 16.016 1.00 84.62 175 SER A CA 1
ATOM 1430 C C . SER A 1 175 ? 18.163 -38.911 16.714 1.00 84.62 175 SER A C 1
ATOM 1432 O O . SER A 1 175 ? 17.982 -37.705 16.551 1.00 84.62 175 SER A O 1
ATOM 1434 N N . HIS A 1 176 ? 19.130 -39.385 17.495 1.00 90.62 176 HIS A N 1
ATOM 1435 C CA . HIS A 1 176 ? 20.089 -38.560 18.227 1.00 90.62 176 HIS A CA 1
ATOM 1436 C C . HIS A 1 176 ? 21.444 -39.265 18.347 1.00 90.62 176 HIS A C 1
ATOM 1438 O O . HIS A 1 176 ? 21.555 -40.471 18.114 1.00 90.62 176 HIS A O 1
ATOM 1444 N N . GLY A 1 177 ? 22.495 -38.534 18.717 1.00 90.50 177 GLY A N 1
ATOM 1445 C CA . GLY A 1 177 ? 23.801 -39.153 18.904 1.00 90.50 177 GLY A CA 1
ATOM 1446 C C . GLY A 1 177 ? 24.934 -38.200 19.249 1.00 90.50 177 GLY A C 1
ATOM 1447 O O . GLY A 1 177 ? 24.747 -37.013 19.518 1.00 90.50 177 GLY A O 1
ATOM 1448 N N . VAL A 1 178 ? 26.142 -38.761 19.223 1.00 91.06 178 VAL A N 1
ATOM 1449 C CA . VAL A 1 178 ? 27.402 -38.035 19.401 1.00 91.06 178 VAL A CA 1
ATOM 1450 C C . VAL A 1 178 ? 28.183 -38.106 18.097 1.00 91.06 178 VAL A C 1
ATOM 1452 O O . VAL A 1 178 ? 28.410 -39.191 17.566 1.00 91.06 178 VAL A O 1
ATOM 1455 N N . HIS A 1 179 ? 28.595 -36.954 17.580 1.00 91.81 179 HIS A N 1
ATOM 1456 C CA . HIS A 1 179 ? 29.370 -36.834 16.352 1.00 91.81 179 HIS A CA 1
ATOM 1457 C C . HIS A 1 179 ? 30.733 -36.215 16.637 1.00 91.81 179 HIS A C 1
ATOM 1459 O O . HIS A 1 179 ? 30.822 -35.226 17.362 1.00 91.81 179 HIS A O 1
ATOM 1465 N N . ILE A 1 180 ? 31.794 -36.786 16.068 1.00 90.25 180 ILE A N 1
ATOM 1466 C CA . ILE A 1 180 ? 33.146 -36.233 16.171 1.00 90.25 180 ILE A CA 1
ATOM 1467 C C . ILE A 1 180 ? 33.476 -35.559 14.845 1.00 90.25 180 ILE A C 1
ATOM 1469 O O . ILE A 1 180 ? 33.537 -36.226 13.816 1.00 90.25 180 ILE A O 1
ATOM 1473 N N . TRP A 1 181 ? 33.714 -34.250 14.883 1.00 88.81 181 TRP A N 1
ATOM 1474 C CA . TRP A 1 181 ? 34.051 -33.456 13.704 1.00 88.81 181 TRP A CA 1
ATOM 1475 C C . TRP A 1 181 ? 35.208 -32.514 14.030 1.00 88.81 181 TRP A C 1
ATOM 1477 O O . TRP A 1 181 ? 35.159 -31.791 15.025 1.00 88.81 181 TRP A O 1
ATOM 1487 N N . GLU A 1 182 ? 36.277 -32.579 13.233 1.00 87.69 182 GLU A N 1
ATOM 1488 C CA . GLU A 1 182 ? 37.530 -31.833 13.457 1.00 87.69 182 GLU A CA 1
ATOM 1489 C C . GLU A 1 182 ? 38.081 -31.962 14.897 1.00 87.69 182 GLU A C 1
ATOM 1491 O O . GLU A 1 182 ? 38.565 -31.005 15.491 1.00 87.69 182 GLU A O 1
ATOM 1496 N N . GLY A 1 183 ? 37.977 -33.160 15.488 1.00 87.00 183 GLY A N 1
ATOM 1497 C CA . GLY A 1 183 ? 38.461 -33.453 16.846 1.00 87.00 183 GLY A CA 1
ATOM 1498 C C . GLY A 1 183 ? 37.531 -33.016 17.986 1.00 87.00 183 GLY A C 1
ATOM 1499 O O . GLY A 1 183 ? 37.773 -33.385 19.133 1.00 87.00 183 GLY A O 1
ATOM 1500 N N . ASN A 1 184 ? 36.442 -32.303 17.688 1.00 88.25 184 ASN A N 1
ATOM 1501 C CA . ASN A 1 184 ? 35.457 -31.858 18.674 1.00 88.25 184 ASN A CA 1
ATOM 1502 C C . ASN A 1 184 ? 34.255 -32.811 18.740 1.00 88.25 184 ASN A C 1
ATOM 1504 O O . ASN A 1 184 ? 33.812 -33.336 17.716 1.00 88.25 184 ASN A O 1
ATOM 1508 N N . LYS A 1 185 ? 33.712 -33.020 19.947 1.00 91.69 185 LYS A N 1
ATOM 1509 C CA . LYS A 1 185 ? 32.485 -33.801 20.173 1.00 91.69 185 LYS A CA 1
ATOM 1510 C C . LYS A 1 185 ? 31.262 -32.892 20.119 1.00 91.69 185 LYS A C 1
ATOM 1512 O O . LYS A 1 185 ? 31.204 -31.904 20.843 1.00 91.69 185 LYS A O 1
ATOM 1517 N N . TYR A 1 186 ? 30.273 -33.284 19.326 1.00 92.88 186 TYR A N 1
ATOM 1518 C CA . TYR A 1 186 ? 28.987 -32.611 19.198 1.00 92.88 186 TYR A CA 1
ATOM 1519 C C . TYR A 1 186 ? 27.858 -33.564 19.576 1.00 92.88 186 TYR A C 1
ATOM 1521 O O . TYR A 1 186 ? 27.791 -34.687 19.073 1.00 92.88 186 TYR A O 1
ATOM 1529 N N . TYR A 1 187 ? 26.974 -33.110 20.457 1.00 92.62 187 TYR A N 1
ATOM 1530 C CA . TYR A 1 187 ? 25.805 -33.856 20.912 1.00 92.62 187 TYR A CA 1
ATOM 1531 C C . TYR A 1 187 ? 24.587 -33.303 20.189 1.00 92.62 187 TYR A C 1
ATOM 1533 O O . TYR A 1 187 ? 24.356 -32.093 20.226 1.00 92.62 187 TYR A O 1
ATOM 1541 N N . TRP A 1 188 ? 23.822 -34.155 19.517 1.00 92.19 188 TRP A N 1
ATOM 1542 C CA . TRP A 1 188 ? 22.775 -33.686 18.616 1.00 92.19 188 TRP A CA 1
ATOM 1543 C C . TRP A 1 188 ? 21.525 -34.558 18.656 1.00 92.19 188 TRP A C 1
ATOM 1545 O O . TRP A 1 188 ? 21.592 -35.744 18.987 1.00 92.19 188 TRP A O 1
ATOM 1555 N N . ARG A 1 189 ? 20.388 -33.970 18.274 1.00 90.19 189 ARG A N 1
ATOM 1556 C CA . ARG A 1 189 ? 19.169 -34.698 17.891 1.00 90.19 189 ARG A CA 1
ATOM 1557 C C . ARG A 1 189 ? 18.555 -34.103 16.627 1.00 90.19 189 ARG A C 1
ATOM 1559 O O . ARG A 1 189 ? 18.770 -32.929 16.334 1.00 90.19 189 ARG A O 1
ATOM 1566 N N . LEU A 1 190 ? 17.814 -34.909 15.879 1.00 89.19 190 LEU A N 1
ATOM 1567 C CA . LEU A 1 190 ? 16.976 -34.438 14.780 1.00 89.19 190 LEU A CA 1
ATOM 1568 C C . LEU A 1 190 ? 15.631 -33.973 15.355 1.00 89.19 190 LEU A C 1
ATOM 1570 O O . LEU A 1 190 ? 14.887 -34.795 15.882 1.00 89.19 190 LEU A O 1
ATOM 1574 N N . ASP A 1 191 ? 15.332 -32.677 15.258 1.00 86.31 191 ASP A N 1
ATOM 1575 C CA . ASP A 1 191 ? 14.050 -32.116 15.708 1.00 86.31 191 ASP A CA 1
ATOM 1576 C C . ASP A 1 191 ? 12.964 -32.336 14.645 1.00 86.31 191 ASP A C 1
ATOM 1578 O O . ASP A 1 191 ? 11.898 -32.877 14.926 1.00 86.31 191 ASP A O 1
ATOM 1582 N N . GLU A 1 192 ? 13.249 -31.936 13.404 1.00 88.75 192 GLU A N 1
ATOM 1583 C CA . GLU A 1 192 ? 12.290 -31.950 12.298 1.00 88.75 192 GLU A CA 1
ATOM 1584 C C . GLU A 1 192 ? 12.996 -32.205 10.962 1.00 88.75 192 GLU A C 1
ATOM 1586 O O . GLU A 1 192 ? 14.151 -31.819 10.766 1.00 88.75 192 GLU A O 1
ATOM 1591 N N . TYR A 1 193 ? 12.289 -32.801 10.002 1.00 90.88 193 TYR A N 1
ATOM 1592 C CA . TYR A 1 193 ? 12.757 -32.902 8.622 1.00 90.88 193 TYR A CA 1
ATOM 1593 C C . TYR A 1 193 ? 11.602 -32.758 7.625 1.00 90.88 193 TYR A C 1
ATOM 1595 O O . TYR A 1 193 ? 10.434 -32.950 7.958 1.00 90.88 193 TYR A O 1
ATOM 1603 N N . SER A 1 194 ? 11.927 -32.397 6.384 1.00 90.44 194 SER A N 1
ATOM 1604 C CA . SER A 1 194 ? 10.965 -32.345 5.279 1.00 90.44 194 SER A CA 1
ATOM 1605 C C . SER A 1 194 ? 11.623 -32.789 3.983 1.00 90.44 194 SER A C 1
ATOM 1607 O O . SER A 1 194 ? 12.758 -32.395 3.710 1.00 90.44 194 SER A O 1
ATOM 1609 N N . GLU A 1 195 ? 10.892 -33.531 3.161 1.00 91.69 195 GLU A N 1
ATOM 1610 C CA . GLU A 1 195 ? 11.389 -34.101 1.911 1.00 91.69 195 GLU A CA 1
ATOM 1611 C C . GLU A 1 195 ? 10.477 -33.698 0.753 1.00 91.69 195 GLU A C 1
ATOM 1613 O O . GLU A 1 195 ? 9.250 -33.765 0.858 1.00 91.69 195 GLU A O 1
ATOM 1618 N N . LYS A 1 196 ? 11.066 -33.246 -0.356 1.00 91.94 196 LYS A N 1
ATOM 1619 C CA . LYS A 1 196 ? 10.330 -32.847 -1.561 1.00 91.94 196 LYS A CA 1
ATOM 1620 C C . LYS A 1 196 ? 11.048 -33.348 -2.808 1.00 91.94 196 LYS A C 1
ATOM 1622 O O . LYS A 1 196 ? 12.219 -33.044 -3.019 1.00 91.94 196 LYS A O 1
ATOM 1627 N N . LEU A 1 197 ? 10.328 -34.072 -3.661 1.00 92.12 197 LEU A N 1
ATOM 1628 C CA . LEU A 1 197 ? 10.841 -34.521 -4.953 1.00 92.12 197 LEU A CA 1
ATOM 1629 C C . LEU A 1 197 ? 10.694 -33.412 -6.001 1.00 92.12 197 LEU A C 1
ATOM 1631 O O . LEU A 1 197 ? 9.604 -32.879 -6.206 1.00 92.12 197 LEU A O 1
ATOM 1635 N N . ILE A 1 198 ? 11.787 -33.096 -6.686 1.00 94.12 198 ILE A N 1
ATOM 1636 C CA . ILE A 1 198 ? 11.884 -32.042 -7.696 1.00 94.12 198 ILE A CA 1
ATOM 1637 C C . ILE A 1 198 ? 12.129 -32.672 -9.053 1.00 94.12 198 ILE A C 1
ATOM 1639 O O . ILE A 1 198 ? 13.033 -33.488 -9.199 1.00 94.12 198 ILE A O 1
ATOM 1643 N N . ASN A 1 199 ? 11.334 -32.272 -10.043 1.00 93.06 199 ASN A N 1
ATOM 1644 C CA . ASN A 1 199 ? 11.504 -32.708 -11.424 1.00 93.06 199 ASN A CA 1
ATOM 1645 C C . ASN A 1 199 ? 12.365 -31.707 -12.203 1.00 93.06 199 ASN A C 1
ATOM 1647 O O . ASN A 1 199 ? 12.333 -30.498 -11.945 1.00 93.06 199 ASN A O 1
ATOM 1651 N N . TYR A 1 200 ? 13.114 -32.219 -13.172 1.00 93.06 200 TYR A N 1
ATOM 1652 C CA . TYR A 1 200 ? 13.909 -31.433 -14.096 1.00 93.06 200 TYR A CA 1
ATOM 1653 C C . TYR A 1 200 ? 13.012 -30.600 -15.007 1.00 93.06 200 TYR A C 1
ATOM 1655 O O . TYR A 1 200 ? 12.100 -31.108 -15.661 1.00 93.06 200 TYR A O 1
ATOM 1663 N N . ASP A 1 201 ? 13.311 -29.312 -15.071 1.00 89.94 201 ASP A N 1
ATOM 1664 C CA . ASP A 1 201 ? 12.639 -28.351 -15.919 1.00 89.94 201 ASP A CA 1
ATOM 1665 C C . ASP A 1 201 ? 13.535 -28.012 -17.116 1.00 89.94 201 ASP A C 1
ATOM 1667 O O . ASP A 1 201 ? 14.434 -27.164 -17.075 1.00 89.94 201 ASP A O 1
ATOM 1671 N N . SER A 1 202 ? 13.268 -28.703 -18.225 1.00 81.56 202 SER A N 1
ATOM 1672 C CA . SER A 1 202 ? 13.974 -28.475 -19.487 1.00 81.56 202 SER A CA 1
ATOM 1673 C C . SER A 1 202 ? 13.710 -27.089 -20.089 1.00 81.56 202 SER A C 1
ATOM 1675 O O . SER A 1 202 ? 14.538 -26.592 -20.855 1.00 81.56 202 SER A O 1
ATOM 1677 N N . VAL A 1 203 ? 12.578 -26.453 -19.763 1.00 76.88 203 VAL A N 1
ATOM 1678 C CA . VAL A 1 203 ? 12.244 -25.104 -20.239 1.00 76.88 203 VAL A CA 1
ATOM 1679 C C . VAL A 1 203 ? 13.092 -24.087 -19.489 1.00 76.88 203 VAL A C 1
ATOM 1681 O O . VAL A 1 203 ? 13.732 -23.253 -20.129 1.00 76.88 203 VAL A O 1
ATOM 1684 N N . PHE A 1 204 ? 13.185 -24.218 -18.164 1.00 87.38 204 PHE A N 1
ATOM 1685 C CA . PHE A 1 204 ? 14.091 -23.415 -17.346 1.00 87.38 204 PHE A CA 1
ATOM 1686 C C . PHE A 1 204 ? 15.538 -23.522 -17.840 1.00 87.38 204 PHE A C 1
ATOM 1688 O O . PHE A 1 204 ? 16.195 -22.502 -18.047 1.00 87.38 204 PHE A O 1
ATOM 1695 N N . PHE A 1 205 ? 16.034 -24.737 -18.099 1.00 82.44 205 PHE A N 1
ATOM 1696 C CA . PHE A 1 205 ? 17.411 -24.909 -18.568 1.00 82.44 205 PHE A CA 1
ATOM 1697 C C . PHE A 1 205 ? 17.668 -24.208 -19.910 1.00 82.44 205 PHE A C 1
ATOM 1699 O O . PHE A 1 205 ? 18.670 -23.508 -20.052 1.00 82.44 205 PHE A O 1
ATOM 1706 N N . LYS A 1 206 ? 16.737 -24.322 -20.870 1.00 80.12 206 LYS A N 1
ATOM 1707 C CA . LYS A 1 206 ? 16.821 -23.628 -22.169 1.00 80.12 206 LYS A CA 1
ATOM 1708 C C . LYS A 1 206 ? 16.866 -22.104 -22.028 1.00 80.12 206 LYS A C 1
ATOM 1710 O O . LYS A 1 206 ? 17.460 -21.440 -22.872 1.00 80.12 206 LYS A O 1
ATOM 1715 N N . GLN A 1 207 ? 16.248 -21.553 -20.984 1.00 68.19 207 GLN A N 1
ATOM 1716 C CA . GLN A 1 207 ? 16.275 -20.119 -20.680 1.00 68.19 207 GLN A CA 1
ATOM 1717 C C . GLN A 1 207 ? 17.556 -19.702 -19.941 1.00 68.19 207 GLN A C 1
ATOM 1719 O O . GLN A 1 207 ? 18.101 -18.632 -20.206 1.00 68.19 207 GLN A O 1
ATOM 1724 N N . ALA A 1 208 ? 18.056 -20.545 -19.036 1.00 76.38 208 ALA A N 1
ATOM 1725 C CA . ALA A 1 208 ? 19.260 -20.276 -18.254 1.00 76.38 208 ALA A CA 1
ATOM 1726 C C . ALA A 1 208 ? 20.550 -20.399 -19.083 1.00 76.38 208 ALA A C 1
ATOM 1728 O O . ALA A 1 208 ? 21.490 -19.629 -18.882 1.00 76.38 208 ALA A O 1
ATOM 1729 N N . GLU A 1 209 ? 20.605 -21.350 -20.020 1.00 87.50 209 GLU A N 1
ATOM 1730 C CA . GLU A 1 209 ? 21.808 -21.656 -20.800 1.00 87.50 209 GLU A CA 1
ATOM 1731 C C . GLU A 1 209 ? 22.402 -20.430 -21.529 1.00 87.50 209 GLU A C 1
ATOM 1733 O O . GLU A 1 209 ? 23.603 -20.199 -21.364 1.00 87.50 209 GLU A O 1
ATOM 1738 N N . PRO A 1 210 ? 21.637 -19.609 -22.281 1.00 79.12 210 PRO A N 1
ATOM 1739 C CA . PRO A 1 210 ? 22.179 -18.415 -22.932 1.00 79.12 210 PRO A CA 1
ATOM 1740 C C . PRO A 1 210 ? 22.827 -17.432 -21.950 1.00 79.12 210 PRO A C 1
ATOM 1742 O O . PRO A 1 210 ? 23.910 -16.921 -22.216 1.00 79.12 210 PRO A O 1
ATOM 1745 N N . ILE A 1 211 ? 22.221 -17.231 -20.776 1.00 78.19 211 ILE A N 1
ATOM 1746 C CA . ILE A 1 211 ? 22.728 -16.310 -19.745 1.00 78.19 211 ILE A CA 1
ATOM 1747 C C . ILE A 1 211 ? 24.057 -16.821 -19.174 1.00 78.19 211 ILE A C 1
ATOM 1749 O O . ILE A 1 211 ? 24.999 -16.051 -18.972 1.00 78.19 211 ILE A O 1
ATOM 1753 N N . LEU A 1 212 ? 24.147 -18.131 -18.931 1.00 86.62 212 LEU A N 1
ATOM 1754 C CA . LEU A 1 212 ? 25.370 -18.772 -18.451 1.00 86.62 212 LEU A CA 1
ATOM 1755 C C . LEU A 1 212 ? 26.481 -18.727 -19.510 1.00 86.62 212 LEU A C 1
ATOM 1757 O O . LEU A 1 212 ? 27.636 -18.486 -19.161 1.00 86.62 212 LEU A O 1
ATOM 1761 N N . ARG A 1 213 ? 26.140 -18.905 -20.794 1.00 87.81 213 ARG A N 1
ATOM 1762 C CA . ARG A 1 213 ? 27.082 -18.753 -21.916 1.00 87.81 213 ARG A CA 1
ATOM 1763 C C . ARG A 1 213 ? 27.602 -17.323 -22.027 1.00 87.81 213 ARG A C 1
ATOM 1765 O O . ARG A 1 213 ? 28.806 -17.142 -22.167 1.00 87.81 213 ARG A O 1
ATOM 1772 N N . ASP A 1 214 ? 26.738 -16.323 -21.899 1.00 80.00 214 ASP A N 1
ATOM 1773 C CA . ASP A 1 214 ? 27.142 -14.915 -21.944 1.00 80.00 214 ASP A CA 1
ATOM 1774 C C . ASP A 1 214 ? 28.074 -14.555 -20.778 1.00 80.00 214 ASP A C 1
ATOM 1776 O O . ASP A 1 214 ? 29.137 -13.970 -20.984 1.00 80.00 214 ASP A O 1
ATOM 1780 N N . ALA A 1 215 ? 27.740 -14.986 -19.557 1.00 75.19 215 ALA A N 1
ATOM 1781 C CA . ALA A 1 215 ? 28.624 -14.823 -18.402 1.00 75.19 215 ALA A CA 1
ATOM 1782 C C . ALA A 1 215 ? 29.969 -15.542 -18.592 1.00 75.19 215 ALA A C 1
ATOM 1784 O O . ALA A 1 215 ? 31.012 -15.040 -18.175 1.00 75.19 215 ALA A O 1
ATOM 1785 N N . TRP A 1 216 ? 29.968 -16.709 -19.238 1.00 92.94 216 TRP A N 1
ATOM 1786 C CA . TRP A 1 216 ? 31.199 -17.428 -19.538 1.00 92.94 216 TRP A CA 1
ATOM 1787 C C . TRP A 1 216 ? 32.053 -16.719 -20.595 1.00 92.94 216 TRP A C 1
ATOM 1789 O O . TRP A 1 216 ? 33.269 -16.626 -20.430 1.00 92.94 216 TRP A O 1
ATOM 1799 N N . ASN A 1 217 ? 31.433 -16.147 -21.629 1.00 83.62 217 ASN A N 1
ATOM 1800 C CA . ASN A 1 217 ? 32.127 -15.342 -22.634 1.00 83.62 217 ASN A CA 1
ATOM 1801 C C . ASN A 1 217 ? 32.856 -14.152 -21.987 1.00 83.62 217 ASN A C 1
ATOM 1803 O O . ASN A 1 217 ? 33.997 -13.860 -22.344 1.00 83.62 217 ASN A O 1
ATOM 1807 N N . GLU A 1 218 ? 32.251 -13.502 -20.988 1.00 82.50 218 GLU A N 1
ATOM 1808 C CA . GLU A 1 218 ? 32.908 -12.445 -20.205 1.00 82.50 218 GLU A CA 1
ATOM 1809 C C . GLU A 1 218 ? 34.120 -12.964 -19.420 1.00 82.50 218 GLU A C 1
ATOM 1811 O O . GLU A 1 218 ? 35.174 -12.324 -19.416 1.00 82.50 218 GLU A O 1
ATOM 1816 N N . VAL A 1 219 ? 34.016 -14.151 -18.813 1.00 82.88 219 VAL A N 1
ATOM 1817 C CA . VAL A 1 219 ? 35.155 -14.799 -18.143 1.00 82.88 219 VAL A CA 1
ATOM 1818 C C . VAL A 1 219 ? 36.288 -15.083 -19.134 1.00 82.88 219 VAL A C 1
ATOM 1820 O O . VAL A 1 219 ? 37.457 -14.842 -18.824 1.00 82.88 219 VAL A O 1
ATOM 1823 N N . GLU A 1 220 ? 35.975 -15.582 -20.331 1.00 86.69 220 GLU A N 1
ATOM 1824 C CA . GLU A 1 220 ? 36.975 -15.857 -21.368 1.00 86.69 220 GLU A CA 1
ATOM 1825 C C . GLU A 1 220 ? 37.640 -14.583 -21.895 1.00 86.69 220 GLU A C 1
ATOM 1827 O O . GLU A 1 220 ? 38.864 -14.556 -22.051 1.00 86.69 220 GLU A O 1
ATOM 1832 N N . LEU A 1 221 ? 36.868 -13.517 -22.121 1.00 77.38 221 LEU A N 1
ATOM 1833 C CA . LEU A 1 221 ? 37.391 -12.206 -22.510 1.00 77.38 221 LEU A CA 1
ATOM 1834 C C . LEU A 1 221 ? 38.301 -11.622 -21.424 1.00 77.38 221 LEU A C 1
ATOM 1836 O O . LEU A 1 221 ? 39.417 -11.197 -21.726 1.00 77.38 221 LEU A O 1
ATOM 1840 N N . GLY A 1 222 ? 37.880 -11.678 -20.158 1.00 74.19 222 GLY A N 1
ATOM 1841 C CA . GLY A 1 222 ? 38.687 -11.232 -19.023 1.00 74.19 222 GLY A CA 1
ATOM 1842 C C . GLY A 1 222 ? 40.004 -12.005 -18.902 1.00 74.19 222 GLY A C 1
ATOM 1843 O O . GLY A 1 222 ? 41.068 -11.407 -18.748 1.00 74.19 222 GLY A O 1
ATOM 1844 N N . ARG A 1 223 ? 39.971 -13.335 -19.067 1.00 86.00 223 ARG A N 1
ATOM 1845 C CA . ARG A 1 223 ? 41.181 -14.178 -19.073 1.00 86.00 223 ARG A CA 1
ATOM 1846 C C . ARG A 1 223 ? 42.114 -13.859 -20.245 1.00 86.00 223 ARG A C 1
ATOM 1848 O O . ARG A 1 223 ? 43.326 -13.803 -20.047 1.00 86.00 223 ARG A O 1
ATOM 1855 N N . LYS A 1 224 ? 41.578 -13.618 -21.449 1.00 77.38 224 LYS A N 1
ATOM 1856 C CA . LYS A 1 224 ? 42.369 -13.189 -22.619 1.00 77.38 224 LYS A CA 1
ATOM 1857 C C . LYS A 1 224 ? 43.033 -11.831 -22.384 1.00 77.38 224 LYS A C 1
ATOM 1859 O O . LYS A 1 224 ? 44.212 -11.682 -22.692 1.00 77.38 224 LYS A O 1
ATOM 1864 N N . SER A 1 225 ? 42.317 -10.878 -21.784 1.00 72.94 225 SER A N 1
ATOM 1865 C CA . SER A 1 225 ? 42.876 -9.571 -21.422 1.00 72.94 225 SER A CA 1
ATOM 1866 C C . SER A 1 225 ? 44.025 -9.702 -20.417 1.00 72.94 225 SER A C 1
ATOM 1868 O O . SER A 1 225 ? 45.051 -9.052 -20.596 1.00 72.94 225 SER A O 1
ATOM 1870 N N . LEU A 1 226 ? 43.899 -10.577 -19.409 1.00 72.81 226 LEU A N 1
ATOM 1871 C CA . LEU A 1 226 ? 44.967 -10.837 -18.433 1.00 72.81 226 LEU A CA 1
ATOM 1872 C C . LEU A 1 226 ? 46.227 -11.443 -19.072 1.00 72.81 226 LEU A C 1
ATOM 1874 O O . LEU A 1 226 ? 47.343 -11.088 -18.686 1.00 72.81 226 LEU A O 1
ATOM 1878 N N . LEU A 1 227 ? 46.060 -12.327 -20.062 1.00 59.62 227 LEU A N 1
ATOM 1879 C CA . LEU A 1 227 ? 47.159 -12.932 -20.830 1.00 59.62 227 LEU A CA 1
ATOM 1880 C C . LEU A 1 227 ? 47.884 -11.906 -21.718 1.00 59.62 227 LEU A C 1
ATOM 1882 O O . LEU A 1 227 ? 49.102 -11.958 -21.858 1.00 59.62 227 LEU A O 1
ATOM 1886 N N . GLN A 1 228 ? 47.158 -10.933 -22.276 1.00 51.31 228 GLN A N 1
ATOM 1887 C CA . GLN A 1 228 ? 47.757 -9.842 -23.052 1.00 51.31 228 GLN A CA 1
ATOM 1888 C C . GLN A 1 228 ? 48.534 -8.867 -22.157 1.00 51.31 228 GLN A C 1
ATOM 1890 O O . GLN A 1 228 ? 49.637 -8.453 -22.520 1.00 51.31 228 GLN A O 1
ATOM 1895 N N . THR A 1 229 ? 48.029 -8.568 -20.956 1.00 48.50 229 THR A N 1
ATOM 1896 C CA . THR A 1 229 ? 48.727 -7.710 -19.983 1.00 48.50 229 THR A CA 1
ATOM 1897 C C . THR A 1 229 ? 49.945 -8.379 -19.342 1.00 48.50 229 THR A C 1
ATOM 1899 O O . THR A 1 229 ? 50.875 -7.681 -18.964 1.00 48.50 229 THR A O 1
ATOM 1902 N N . SER A 1 230 ? 50.004 -9.715 -19.272 1.00 46.19 230 SER A N 1
ATOM 1903 C CA . SER A 1 230 ? 51.149 -10.446 -18.691 1.00 46.19 230 SER A CA 1
ATOM 1904 C C . SER A 1 230 ? 52.344 -10.628 -19.642 1.00 46.19 230 SER A C 1
ATOM 1906 O O . SER A 1 230 ? 53.399 -11.083 -19.209 1.00 46.19 230 SER A O 1
ATOM 1908 N N . SER A 1 231 ? 52.244 -10.190 -20.905 1.00 38.16 231 SER A N 1
ATOM 1909 C CA . SER A 1 231 ? 53.407 -10.037 -21.805 1.00 38.16 231 SER A CA 1
ATOM 1910 C C . SER A 1 231 ? 54.198 -8.732 -21.604 1.00 38.16 231 SER A C 1
ATOM 1912 O O . SER A 1 231 ? 55.218 -8.520 -22.261 1.00 38.16 231 SER A O 1
ATOM 1914 N N . LYS A 1 232 ? 53.777 -7.855 -20.681 1.00 40.22 232 LYS A N 1
ATOM 1915 C CA . LYS A 1 232 ? 54.542 -6.672 -20.270 1.00 40.22 232 LYS A CA 1
ATOM 1916 C C . LYS A 1 232 ? 54.502 -6.523 -18.746 1.00 40.22 232 LYS A C 1
ATOM 1918 O O . LYS A 1 232 ? 53.544 -5.998 -18.200 1.00 40.22 232 LYS A O 1
ATOM 1923 N N . HIS A 1 233 ? 55.621 -6.921 -18.134 1.00 36.38 233 HIS A N 1
ATOM 1924 C CA . HIS A 1 233 ? 56.039 -6.754 -16.730 1.00 36.38 233 HIS A CA 1
ATOM 1925 C C . HIS A 1 233 ? 55.620 -7.864 -15.749 1.00 36.38 233 HIS A C 1
ATOM 1927 O O . HIS A 1 233 ? 54.466 -8.277 -15.682 1.00 36.38 233 HIS A O 1
ATOM 1933 N N . GLY A 1 234 ? 56.635 -8.368 -15.030 1.00 30.19 234 GLY A N 1
ATOM 1934 C CA . GLY A 1 234 ? 56.562 -9.457 -14.054 1.00 30.19 234 GLY A CA 1
ATOM 1935 C C . GLY A 1 234 ? 55.917 -9.054 -12.721 1.00 30.19 234 GLY A C 1
ATOM 1936 O O . GLY A 1 234 ? 55.599 -7.881 -12.522 1.00 30.19 234 GLY A O 1
ATOM 1937 N N . PRO A 1 235 ? 55.682 -10.025 -11.820 1.00 33.66 235 PRO A N 1
ATOM 1938 C CA . PRO A 1 235 ? 54.844 -9.828 -10.649 1.00 33.66 235 PRO A CA 1
ATOM 1939 C C . PRO A 1 235 ? 55.659 -9.209 -9.513 1.00 33.66 235 PRO A C 1
ATOM 1941 O O . PRO A 1 235 ? 56.625 -9.808 -9.051 1.00 33.66 235 PRO A O 1
ATOM 1944 N N . ASP A 1 236 ? 55.244 -8.031 -9.054 1.00 31.06 236 ASP A N 1
ATOM 1945 C CA . ASP A 1 236 ? 55.757 -7.424 -7.828 1.00 31.06 236 ASP A CA 1
ATOM 1946 C C . ASP A 1 236 ? 54.621 -7.366 -6.793 1.00 31.06 236 ASP A C 1
ATOM 1948 O O . ASP A 1 236 ? 53.558 -6.780 -7.023 1.00 31.06 236 ASP A O 1
ATOM 1952 N N . GLU A 1 237 ? 54.823 -8.042 -5.662 1.00 31.88 237 GLU A N 1
ATOM 1953 C CA . GLU A 1 237 ? 53.837 -8.306 -4.599 1.00 31.88 237 GLU A CA 1
ATOM 1954 C C . GLU A 1 237 ? 53.560 -7.092 -3.684 1.00 31.88 237 GLU A C 1
ATOM 1956 O O . GLU A 1 237 ? 52.958 -7.219 -2.620 1.00 31.88 237 GLU A O 1
ATOM 1961 N N . SER A 1 238 ? 53.913 -5.875 -4.101 1.00 29.22 238 SER A N 1
ATOM 1962 C CA . SER A 1 238 ? 53.806 -4.655 -3.281 1.00 29.22 238 SER A CA 1
ATOM 1963 C C . SER A 1 238 ? 52.681 -3.681 -3.687 1.00 29.22 238 SER A C 1
ATOM 1965 O O . SER A 1 238 ? 52.559 -2.590 -3.132 1.00 29.22 238 SER A O 1
ATOM 1967 N N . VAL A 1 239 ? 51.781 -4.063 -4.603 1.00 31.03 239 VAL A N 1
ATOM 1968 C CA . VAL A 1 239 ? 50.750 -3.151 -5.159 1.00 31.03 239 VAL A CA 1
ATOM 1969 C C . VAL A 1 239 ? 49.463 -3.058 -4.308 1.00 31.03 239 VAL A C 1
ATOM 1971 O O . VAL A 1 239 ? 48.606 -2.198 -4.543 1.00 31.03 239 VAL A O 1
ATOM 1974 N N . PHE A 1 240 ? 49.320 -3.872 -3.257 1.00 31.95 240 PHE A N 1
ATOM 1975 C CA . PHE A 1 240 ? 48.050 -4.028 -2.529 1.00 31.95 240 PHE A CA 1
ATOM 1976 C C . PHE A 1 240 ? 47.653 -2.891 -1.563 1.00 31.95 240 PHE A C 1
ATOM 1978 O O . PHE A 1 240 ? 46.550 -2.931 -1.019 1.00 31.95 240 PHE A O 1
ATOM 1985 N N . SER A 1 241 ? 48.462 -1.841 -1.376 1.00 29.22 241 SER A N 1
ATOM 1986 C CA . SER A 1 241 ? 48.138 -0.749 -0.432 1.00 29.22 241 SER A CA 1
ATOM 1987 C C . SER A 1 241 ? 48.055 0.663 -1.031 1.00 29.22 241 SER A C 1
ATOM 1989 O O . SER A 1 241 ? 47.607 1.582 -0.347 1.00 29.22 241 SER A O 1
ATOM 1991 N N . LEU A 1 242 ? 48.375 0.863 -2.316 1.00 29.41 242 LEU A N 1
ATOM 1992 C CA . LEU A 1 242 ? 48.411 2.207 -2.929 1.00 29.41 242 LEU A CA 1
ATOM 1993 C C . LEU A 1 242 ? 47.379 2.444 -4.046 1.00 29.41 242 LEU A C 1
ATOM 1995 O O . LEU A 1 242 ? 47.101 3.591 -4.393 1.00 29.41 242 LEU A O 1
ATOM 1999 N N . HIS A 1 243 ? 46.712 1.398 -4.544 1.00 28.33 243 HIS A N 1
ATOM 2000 C CA . HIS A 1 243 ? 45.730 1.525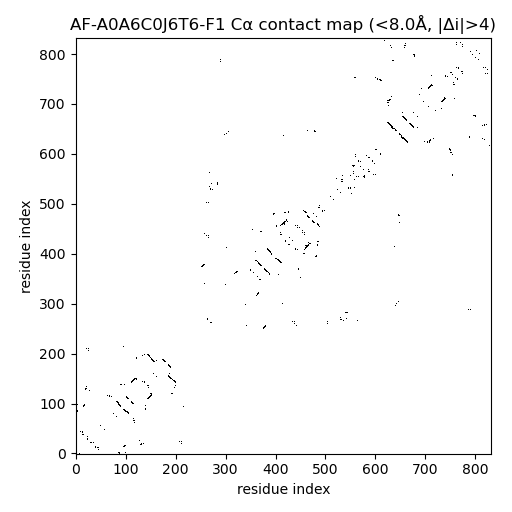 -5.633 1.00 28.33 243 HIS A CA 1
ATOM 2001 C C . HIS A 1 243 ? 44.293 1.844 -5.183 1.00 28.33 243 HIS A C 1
ATOM 2003 O O . HIS A 1 243 ? 43.422 2.054 -6.023 1.00 28.33 243 HIS A O 1
ATOM 2009 N N . LYS A 1 244 ? 44.039 1.984 -3.872 1.00 31.52 244 LYS A N 1
ATOM 2010 C CA . LYS A 1 244 ? 42.727 2.414 -3.348 1.00 31.52 244 LYS A CA 1
ATOM 2011 C C . LYS A 1 244 ? 42.566 3.940 -3.239 1.00 31.52 244 LYS A C 1
ATOM 2013 O O . LYS A 1 244 ? 41.487 4.401 -2.886 1.00 31.52 244 LYS A O 1
ATOM 2018 N N . LYS A 1 245 ? 43.605 4.741 -3.534 1.00 33.47 245 LYS A N 1
ATOM 2019 C CA . LYS A 1 245 ? 43.575 6.207 -3.325 1.00 33.47 245 LYS A CA 1
ATOM 2020 C C . LYS A 1 245 ? 43.938 7.098 -4.522 1.00 33.47 245 LYS A C 1
ATOM 2022 O O . LYS A 1 245 ? 43.917 8.311 -4.362 1.00 33.47 245 LYS A O 1
ATOM 2027 N N . ARG A 1 246 ? 44.211 6.571 -5.725 1.00 29.03 246 ARG A N 1
ATOM 2028 C CA . ARG A 1 246 ? 44.595 7.415 -6.886 1.00 29.03 246 ARG A CA 1
ATOM 2029 C C . ARG A 1 246 ? 44.017 6.992 -8.250 1.00 29.03 246 ARG A C 1
ATOM 2031 O O . ARG A 1 246 ? 44.688 7.064 -9.269 1.00 29.03 246 ARG A O 1
ATOM 2038 N N . ARG A 1 247 ? 42.737 6.603 -8.274 1.00 27.59 247 ARG A N 1
ATOM 2039 C CA . ARG A 1 247 ? 41.857 6.681 -9.467 1.00 27.59 247 ARG A CA 1
ATOM 2040 C C . ARG A 1 247 ? 40.459 7.203 -9.110 1.00 27.59 247 ARG A C 1
ATOM 2042 O O . ARG A 1 247 ? 39.454 6.793 -9.673 1.00 27.59 247 ARG A O 1
ATOM 2049 N N . VAL A 1 248 ? 40.413 8.125 -8.152 1.00 33.16 248 VAL A N 1
ATOM 2050 C CA . VAL A 1 248 ? 39.295 9.057 -7.998 1.00 33.16 248 VAL A CA 1
ATOM 2051 C C . VAL A 1 248 ? 39.764 10.364 -8.624 1.00 33.16 248 VAL A C 1
ATOM 2053 O O . VAL A 1 248 ? 40.292 11.237 -7.947 1.00 33.16 248 VAL A O 1
ATOM 2056 N N . SER A 1 249 ? 39.670 10.434 -9.947 1.00 31.59 249 SER A N 1
ATOM 2057 C CA . SER A 1 249 ? 39.672 11.688 -10.697 1.00 31.59 249 SER A CA 1
ATOM 2058 C C . SER A 1 249 ? 38.889 11.462 -11.993 1.00 31.59 249 SER A C 1
ATOM 2060 O O . SER A 1 249 ? 39.369 10.801 -12.911 1.00 31.59 249 SER A O 1
ATOM 2062 N N . GLU A 1 250 ? 37.656 11.975 -11.983 1.00 37.56 250 GLU A N 1
ATOM 2063 C CA . GLU A 1 250 ? 36.892 12.457 -13.144 1.00 37.56 250 GLU A CA 1
ATOM 2064 C C . GLU A 1 250 ? 36.475 11.461 -14.238 1.00 37.56 250 GLU A C 1
ATOM 2066 O O . GLU A 1 250 ? 36.731 11.674 -15.414 1.00 37.56 250 GLU A O 1
ATOM 2071 N N . VAL A 1 251 ? 35.697 10.440 -13.866 1.00 32.59 251 VAL A N 1
ATOM 2072 C CA . VAL A 1 251 ? 34.378 10.195 -14.486 1.00 32.59 251 VAL A CA 1
ATOM 2073 C C . VAL A 1 251 ? 33.490 9.649 -13.369 1.00 32.59 251 VAL A C 1
ATOM 2075 O O . VAL A 1 251 ? 33.654 8.503 -12.956 1.00 32.59 251 VAL A O 1
ATOM 2078 N N . ALA A 1 252 ? 32.582 10.457 -12.819 1.00 43.47 252 ALA A N 1
ATOM 2079 C CA . ALA A 1 252 ? 31.565 9.923 -11.918 1.00 43.47 252 ALA A CA 1
ATOM 2080 C C . ALA A 1 252 ? 30.746 8.888 -12.706 1.00 43.47 252 ALA A C 1
ATOM 2082 O O . ALA A 1 252 ? 30.139 9.217 -13.727 1.00 43.47 252 ALA A O 1
ATOM 2083 N N . SER A 1 253 ? 30.762 7.621 -12.292 1.00 65.19 253 SER A N 1
ATOM 2084 C CA . SER A 1 253 ? 29.849 6.630 -12.858 1.00 65.19 253 SER A CA 1
ATOM 2085 C C . SER A 1 253 ? 28.420 7.108 -12.594 1.00 65.19 253 SER A C 1
ATOM 2087 O O . SER A 1 253 ? 28.057 7.305 -11.432 1.00 65.19 253 SER A O 1
ATOM 2089 N N . ARG A 1 254 ? 27.632 7.324 -13.654 1.00 79.69 254 ARG A N 1
ATOM 2090 C CA . ARG A 1 254 ? 26.227 7.752 -13.559 1.00 79.69 254 ARG A CA 1
ATOM 2091 C C . ARG A 1 254 ? 25.450 6.840 -12.611 1.00 79.69 254 ARG A C 1
ATOM 2093 O O . ARG A 1 254 ? 25.613 5.620 -12.651 1.00 79.69 254 ARG A O 1
ATOM 2100 N N . LEU A 1 255 ? 24.580 7.420 -11.789 1.00 87.69 255 LEU A N 1
ATOM 2101 C CA . LEU A 1 255 ? 23.664 6.657 -10.953 1.00 87.69 255 LEU A CA 1
ATOM 2102 C C . LEU A 1 255 ? 22.595 6.014 -11.843 1.00 87.69 255 LEU A C 1
ATOM 2104 O O . LEU A 1 255 ? 21.882 6.708 -12.573 1.00 87.69 255 LEU A O 1
ATOM 2108 N N . ILE A 1 256 ? 22.470 4.689 -11.767 1.00 88.44 256 ILE A N 1
ATOM 2109 C CA . ILE A 1 256 ? 21.381 3.967 -12.425 1.00 88.44 256 ILE A CA 1
ATOM 2110 C C . ILE A 1 256 ? 20.089 4.240 -11.655 1.00 88.44 256 ILE A C 1
ATOM 2112 O O . ILE A 1 256 ? 20.018 4.022 -10.444 1.00 88.44 256 ILE A O 1
ATOM 2116 N N . VAL A 1 257 ? 19.071 4.724 -12.363 1.00 89.00 257 VAL A N 1
ATOM 2117 C CA . VAL A 1 257 ? 17.774 5.098 -11.799 1.00 89.00 257 VAL A CA 1
ATOM 2118 C C . VAL A 1 257 ? 16.635 4.378 -12.503 1.00 89.00 257 VAL A C 1
ATOM 2120 O O . VAL A 1 257 ? 16.658 4.131 -13.708 1.00 89.00 257 VAL A O 1
ATOM 2123 N N . SER A 1 258 ? 15.595 4.077 -11.735 1.00 88.12 258 SER A N 1
ATOM 2124 C CA . SER A 1 258 ? 14.362 3.459 -12.219 1.00 88.12 258 SER A CA 1
ATOM 2125 C C . SER A 1 258 ? 13.149 4.123 -11.554 1.00 88.12 258 SER A C 1
ATOM 2127 O O . SER A 1 258 ? 13.298 4.802 -10.532 1.00 88.12 258 SER A O 1
ATOM 2129 N N . PRO A 1 259 ? 11.929 3.971 -12.104 1.00 88.94 259 PRO A N 1
ATOM 2130 C CA . PRO A 1 259 ? 10.780 4.764 -11.669 1.00 88.94 259 PRO A CA 1
ATOM 2131 C C . PRO A 1 259 ? 10.440 4.597 -10.183 1.00 88.94 259 PRO A C 1
ATOM 2133 O O . PRO A 1 259 ? 10.054 5.568 -9.529 1.00 88.94 259 PRO A O 1
ATOM 2136 N N . HIS A 1 260 ? 10.591 3.393 -9.623 1.00 86.50 260 HIS A N 1
ATOM 2137 C CA . HIS A 1 260 ? 10.263 3.143 -8.219 1.00 86.50 260 HIS A CA 1
ATOM 2138 C C . HIS A 1 260 ? 11.107 3.984 -7.244 1.00 86.50 260 HIS A C 1
ATOM 2140 O O . HIS A 1 260 ? 10.593 4.348 -6.188 1.00 86.50 260 HIS A O 1
ATOM 2146 N N . MET A 1 261 ? 12.336 4.367 -7.607 1.00 89.88 261 MET A N 1
ATOM 2147 C CA . MET A 1 261 ? 13.246 5.124 -6.734 1.00 89.88 261 MET A CA 1
ATOM 2148 C C . MET A 1 261 ? 12.768 6.557 -6.453 1.00 89.88 261 MET A C 1
ATOM 2150 O O . MET A 1 261 ? 13.170 7.153 -5.464 1.00 89.88 261 MET A O 1
ATOM 2154 N N . LEU A 1 262 ? 11.867 7.114 -7.271 1.00 92.75 262 LEU A N 1
ATOM 2155 C CA . LEU A 1 262 ? 11.291 8.450 -7.039 1.00 92.75 262 LEU A CA 1
ATOM 2156 C C . LEU A 1 262 ? 10.154 8.420 -5.997 1.00 92.75 262 LEU A C 1
ATOM 2158 O O . LEU A 1 262 ? 9.580 9.447 -5.640 1.00 92.75 262 LEU A O 1
ATOM 2162 N N . THR A 1 263 ? 9.757 7.239 -5.523 1.00 92.25 263 THR A N 1
ATOM 2163 C CA . THR A 1 263 ? 8.498 7.063 -4.791 1.00 92.25 263 THR A CA 1
ATOM 2164 C C . THR A 1 263 ? 8.479 7.775 -3.438 1.00 92.25 263 THR A C 1
ATOM 2166 O O . THR A 1 263 ? 7.498 8.457 -3.127 1.00 92.25 263 THR A O 1
ATOM 2169 N N . ASN A 1 264 ? 9.529 7.631 -2.630 1.00 93.69 264 ASN A N 1
ATOM 2170 C CA . ASN A 1 264 ? 9.535 8.105 -1.243 1.00 93.69 264 ASN A CA 1
ATOM 2171 C C . ASN A 1 264 ? 9.611 9.637 -1.144 1.00 93.69 264 ASN A C 1
ATOM 2173 O O . ASN A 1 264 ? 8.926 10.230 -0.305 1.00 93.69 264 ASN A O 1
ATOM 2177 N N . TRP A 1 265 ? 10.300 10.297 -2.081 1.00 94.44 265 TRP A N 1
ATOM 2178 C CA . TRP A 1 265 ? 10.271 11.757 -2.225 1.00 94.44 265 TRP A CA 1
ATOM 2179 C C . TRP A 1 265 ? 8.847 12.288 -2.439 1.00 94.44 265 TRP A C 1
ATOM 2181 O O . TRP A 1 265 ? 8.367 13.148 -1.698 1.00 94.44 265 TRP A O 1
ATOM 2191 N N . PHE A 1 266 ? 8.113 11.724 -3.406 1.00 93.44 266 PHE A N 1
ATOM 2192 C CA . PHE A 1 266 ? 6.742 12.150 -3.716 1.00 93.44 266 PHE A CA 1
ATOM 2193 C C . PHE A 1 266 ? 5.714 11.710 -2.661 1.00 93.44 266 PHE A C 1
ATOM 2195 O O . PHE A 1 266 ? 4.656 12.336 -2.532 1.00 93.44 266 PHE A O 1
ATOM 2202 N N . ARG A 1 267 ? 6.029 10.680 -1.865 1.00 92.25 267 ARG A N 1
ATOM 2203 C CA . ARG A 1 267 ? 5.313 10.336 -0.622 1.00 92.25 267 ARG A CA 1
ATOM 2204 C C . ARG A 1 267 ? 5.665 11.250 0.552 1.00 92.25 267 ARG A C 1
ATOM 2206 O O . ARG A 1 267 ? 4.998 11.170 1.583 1.00 92.25 267 ARG A O 1
ATOM 2213 N N . GLN A 1 268 ? 6.631 12.153 0.375 1.00 93.56 268 GLN A N 1
ATOM 2214 C CA . GLN A 1 268 ? 7.097 13.097 1.385 1.00 93.56 268 GLN A CA 1
ATOM 2215 C C . GLN A 1 268 ? 7.703 12.396 2.609 1.00 93.56 268 GLN A C 1
ATOM 2217 O O . GLN A 1 268 ? 7.418 12.791 3.738 1.00 93.56 268 GLN A O 1
ATOM 2222 N N . ASP A 1 269 ? 8.481 11.335 2.388 1.00 95.06 269 ASP A N 1
ATOM 2223 C CA . ASP A 1 269 ? 9.015 10.467 3.444 1.00 95.06 269 ASP A CA 1
ATOM 2224 C C . ASP A 1 269 ? 10.406 9.925 3.076 1.00 95.06 269 ASP A C 1
ATOM 2226 O O . ASP A 1 269 ? 10.619 8.726 2.924 1.00 95.06 269 ASP A O 1
ATOM 2230 N N . THR A 1 270 ? 11.356 10.839 2.885 1.00 95.44 270 THR A N 1
ATOM 2231 C CA . THR A 1 270 ? 12.741 10.549 2.469 1.00 95.44 270 THR A CA 1
ATOM 2232 C C . THR A 1 270 ? 13.530 9.716 3.476 1.00 95.44 270 THR A C 1
ATOM 2234 O O . THR A 1 270 ? 14.509 9.079 3.098 1.00 95.44 270 THR A O 1
ATOM 2237 N N . LEU A 1 271 ? 13.086 9.662 4.737 1.00 96.56 271 LEU A N 1
ATOM 2238 C CA . LEU A 1 271 ? 13.643 8.760 5.744 1.00 96.56 271 LEU A CA 1
ATOM 2239 C C . LEU A 1 271 ? 13.620 7.305 5.252 1.00 96.56 271 LEU A C 1
ATOM 2241 O O . LEU A 1 271 ? 14.545 6.557 5.544 1.00 96.56 271 LEU A O 1
ATOM 2245 N N . LEU A 1 272 ? 12.605 6.910 4.477 1.00 95.38 272 LEU A N 1
ATOM 2246 C CA . LEU A 1 272 ? 12.516 5.555 3.935 1.00 95.38 272 LEU A CA 1
ATOM 2247 C C . LEU A 1 272 ? 13.655 5.239 2.959 1.00 95.38 272 LEU A C 1
ATOM 2249 O O . LEU A 1 272 ? 14.195 4.145 3.031 1.00 95.38 272 LEU A O 1
ATOM 2253 N N . ASP A 1 273 ? 14.085 6.193 2.124 1.00 94.94 273 ASP A N 1
ATOM 2254 C CA . ASP A 1 273 ? 15.239 5.983 1.233 1.00 94.94 273 ASP A CA 1
ATOM 2255 C C . ASP A 1 273 ? 16.537 5.803 2.028 1.00 94.94 273 ASP A C 1
ATOM 2257 O O . ASP A 1 273 ? 17.386 4.988 1.670 1.00 94.94 273 ASP A O 1
ATOM 2261 N N . TRP A 1 274 ? 16.687 6.554 3.125 1.00 95.69 274 TRP A N 1
ATOM 2262 C CA . TRP A 1 274 ? 17.827 6.409 4.029 1.00 95.69 274 TRP A CA 1
ATOM 2263 C C . TRP A 1 274 ? 17.804 5.045 4.728 1.00 95.69 274 TRP A C 1
ATOM 2265 O O . TRP A 1 274 ? 18.822 4.360 4.774 1.00 95.69 274 TRP A O 1
ATOM 2275 N N . LEU A 1 275 ? 16.640 4.614 5.223 1.00 94.69 275 LEU A N 1
ATOM 2276 C CA . LEU A 1 275 ? 16.473 3.312 5.869 1.00 94.69 275 LEU A CA 1
ATOM 2277 C C . LEU A 1 275 ? 16.687 2.154 4.889 1.00 94.69 275 LEU A C 1
ATOM 2279 O O . LEU A 1 275 ? 17.329 1.173 5.247 1.00 94.69 275 LEU A O 1
ATOM 2283 N N . ASP A 1 276 ? 16.235 2.272 3.642 1.00 91.19 276 ASP A N 1
ATOM 2284 C CA . ASP A 1 276 ? 16.474 1.257 2.613 1.00 91.19 276 ASP A CA 1
ATOM 2285 C C . ASP A 1 276 ? 17.971 1.063 2.312 1.00 91.19 276 ASP A C 1
ATOM 2287 O O . ASP A 1 276 ? 18.384 -0.052 1.990 1.00 91.19 276 ASP A O 1
ATOM 2291 N N . LEU A 1 277 ? 18.787 2.117 2.449 1.00 90.44 277 LEU A N 1
ATOM 2292 C CA . LEU A 1 277 ? 20.237 2.072 2.223 1.00 90.44 277 LEU A CA 1
ATOM 2293 C C . LEU A 1 277 ? 21.052 1.701 3.470 1.00 90.44 277 LEU A C 1
ATOM 2295 O O . LEU A 1 277 ? 22.053 0.996 3.348 1.00 90.44 277 LEU A O 1
ATOM 2299 N N . TYR A 1 278 ? 20.659 2.197 4.645 1.00 93.12 278 TYR A N 1
ATOM 2300 C CA . TYR A 1 278 ? 21.490 2.185 5.858 1.00 93.12 278 TYR A CA 1
ATOM 2301 C C . TYR A 1 278 ? 20.788 1.624 7.097 1.00 93.12 278 TYR A C 1
ATOM 2303 O O . TYR A 1 278 ? 21.430 1.404 8.122 1.00 93.12 278 TYR A O 1
ATOM 2311 N N . GLY A 1 279 ? 19.476 1.401 7.030 1.00 89.00 279 GLY A N 1
ATOM 2312 C CA . GLY A 1 279 ? 18.700 0.849 8.131 1.00 89.00 279 GLY A CA 1
ATOM 2313 C C . GLY A 1 279 ? 19.134 -0.579 8.459 1.00 89.00 279 GLY A C 1
ATOM 2314 O O . GLY A 1 279 ? 19.329 -1.414 7.573 1.00 89.00 279 GLY A O 1
ATOM 2315 N N . SER A 1 280 ? 19.252 -0.873 9.752 1.00 87.62 280 SER A N 1
ATOM 2316 C CA . SER A 1 280 ? 19.654 -2.198 10.215 1.00 87.62 280 SER A CA 1
ATOM 2317 C C . SER A 1 280 ? 18.552 -3.236 9.982 1.00 87.62 280 SER A C 1
ATOM 2319 O O . SER A 1 280 ? 17.363 -2.958 10.149 1.00 87.62 280 SER A O 1
ATOM 2321 N N . THR A 1 281 ? 18.923 -4.448 9.570 1.00 84.12 281 THR A N 1
ATOM 2322 C CA . THR A 1 281 ? 17.961 -5.486 9.165 1.00 84.12 281 THR A CA 1
ATOM 2323 C C . THR A 1 281 ? 17.096 -6.007 10.311 1.00 84.12 281 THR A C 1
ATOM 2325 O O . THR A 1 281 ? 15.968 -6.410 10.057 1.00 84.12 281 THR A O 1
ATOM 2328 N N . ASP A 1 282 ? 17.584 -5.963 11.552 1.00 86.00 282 ASP A N 1
ATOM 2329 C CA . ASP A 1 282 ? 16.841 -6.319 12.774 1.00 86.00 282 ASP A CA 1
ATOM 2330 C C . ASP A 1 282 ? 15.689 -5.349 13.083 1.00 86.00 282 ASP A C 1
ATOM 2332 O O . ASP A 1 282 ? 14.764 -5.698 13.811 1.00 86.00 282 ASP A O 1
ATOM 2336 N N . LYS A 1 283 ? 15.719 -4.141 12.507 1.00 86.50 283 LYS A N 1
ATOM 2337 C CA . LYS A 1 283 ? 14.671 -3.123 12.657 1.00 86.50 283 LYS A CA 1
ATOM 2338 C C . LYS A 1 283 ? 13.561 -3.226 11.607 1.00 86.50 283 LYS A C 1
ATOM 2340 O O . LYS A 1 283 ? 12.593 -2.465 11.671 1.00 86.50 283 LYS A O 1
ATOM 2345 N N . LYS A 1 284 ? 13.685 -4.134 10.633 1.00 85.00 284 LYS A N 1
ATOM 2346 C CA . LYS A 1 284 ? 12.617 -4.415 9.666 1.00 85.00 284 LYS A CA 1
ATOM 2347 C C . LYS A 1 284 ? 11.497 -5.189 10.358 1.00 85.00 284 LYS A C 1
ATOM 2349 O O . LYS A 1 284 ? 11.764 -6.124 11.106 1.00 85.00 284 LYS A O 1
ATOM 2354 N N . SER A 1 285 ? 10.248 -4.827 10.080 1.00 75.19 285 SER A N 1
ATOM 2355 C CA . SER A 1 285 ? 9.082 -5.606 10.493 1.00 75.19 285 SER A CA 1
ATOM 2356 C C . SER A 1 285 ? 9.247 -7.049 9.997 1.00 75.19 285 SER A C 1
ATOM 2358 O O . SER A 1 285 ? 9.525 -7.274 8.817 1.00 75.19 285 SER A O 1
ATOM 2360 N N . LEU A 1 286 ? 9.124 -8.007 10.920 1.00 57.25 286 LEU A N 1
ATOM 2361 C CA . LEU A 1 286 ? 9.436 -9.423 10.693 1.00 57.25 286 LEU A CA 1
ATOM 2362 C C . LEU A 1 286 ? 8.423 -10.135 9.784 1.00 57.25 286 LEU A C 1
ATOM 2364 O O . LEU A 1 286 ? 8.735 -11.201 9.258 1.00 57.25 286 LEU A O 1
ATOM 2368 N N . GLU A 1 287 ? 7.246 -9.546 9.564 1.00 56.38 287 GLU A N 1
ATOM 2369 C CA . GLU A 1 287 ? 6.166 -10.193 8.822 1.00 56.38 287 GLU A CA 1
ATOM 2370 C C . GLU A 1 287 ? 5.907 -9.551 7.450 1.00 56.38 287 GLU A C 1
ATOM 2372 O O . GLU A 1 287 ? 5.772 -8.322 7.349 1.00 56.38 287 GLU A O 1
ATOM 2377 N N . PRO A 1 288 ? 5.805 -10.363 6.377 1.00 56.59 288 PRO A N 1
ATOM 2378 C CA . PRO A 1 288 ? 5.287 -9.897 5.097 1.00 56.59 288 PRO A CA 1
ATOM 2379 C C . PRO A 1 288 ? 3.847 -9.415 5.283 1.00 56.59 288 PRO A C 1
ATOM 2381 O O . PRO A 1 288 ? 3.082 -9.991 6.049 1.00 56.59 288 PRO A O 1
ATOM 2384 N N . ASN A 1 289 ? 3.463 -8.336 4.601 1.00 66.38 289 ASN A N 1
ATOM 2385 C CA . ASN A 1 289 ? 2.103 -7.814 4.684 1.00 66.38 289 ASN A CA 1
ATOM 2386 C C . ASN A 1 289 ? 1.251 -8.460 3.583 1.00 66.38 289 ASN A C 1
ATOM 2388 O O . ASN A 1 289 ? 1.391 -8.051 2.422 1.00 66.38 289 ASN A O 1
ATOM 2392 N N . PRO A 1 290 ? 0.324 -9.384 3.921 1.00 66.81 290 PRO A N 1
ATOM 2393 C CA . PRO A 1 290 ? -0.404 -10.171 2.923 1.00 66.81 290 PRO A CA 1
ATOM 2394 C C . PRO A 1 290 ? -1.172 -9.300 1.928 1.00 66.81 290 PRO A C 1
ATOM 2396 O O . PRO A 1 290 ? -1.301 -9.627 0.751 1.00 66.81 290 PRO A O 1
ATOM 2399 N N . PHE A 1 291 ? -1.639 -8.133 2.375 1.00 70.94 291 PHE A N 1
ATOM 2400 C CA . PHE A 1 291 ? -2.356 -7.199 1.523 1.00 70.94 291 PHE A CA 1
ATOM 2401 C C . PHE A 1 291 ? -1.453 -6.471 0.525 1.00 70.94 291 PHE A C 1
ATOM 2403 O O . PHE A 1 291 ? -1.864 -6.247 -0.615 1.00 70.94 291 PHE A O 1
ATOM 2410 N N . ILE A 1 292 ? -0.239 -6.077 0.923 1.00 73.06 292 ILE A N 1
ATOM 2411 C CA . ILE A 1 292 ? 0.720 -5.475 -0.013 1.00 73.06 292 ILE A CA 1
ATOM 2412 C C . ILE A 1 292 ? 1.123 -6.499 -1.070 1.00 73.06 292 ILE A C 1
ATOM 2414 O O . ILE A 1 292 ? 1.144 -6.158 -2.254 1.00 73.06 292 ILE A O 1
ATOM 2418 N N . ASP A 1 293 ? 1.349 -7.746 -0.669 1.00 72.06 293 ASP A N 1
ATOM 2419 C CA . ASP A 1 293 ? 1.690 -8.824 -1.594 1.00 72.06 293 ASP A CA 1
ATOM 2420 C C . ASP A 1 293 ? 0.521 -9.141 -2.534 1.00 72.06 293 ASP A C 1
ATOM 2422 O O . ASP A 1 293 ? 0.695 -9.154 -3.753 1.00 72.06 293 ASP A O 1
ATOM 2426 N N . MET A 1 294 ? -0.709 -9.215 -2.018 1.00 76.38 294 MET A N 1
ATOM 2427 C CA . MET A 1 294 ? -1.916 -9.305 -2.845 1.00 76.38 294 MET A CA 1
ATOM 2428 C C . MET A 1 294 ? -2.015 -8.134 -3.839 1.00 76.38 294 MET A C 1
ATOM 2430 O O . MET A 1 294 ? -2.325 -8.343 -5.012 1.00 76.38 294 MET A O 1
ATOM 2434 N N . LEU A 1 295 ? -1.753 -6.888 -3.421 1.00 78.06 295 LEU A N 1
ATOM 2435 C CA . LEU A 1 295 ? -1.784 -5.732 -4.326 1.00 78.06 295 LEU A CA 1
ATOM 2436 C C . LEU A 1 295 ? -0.698 -5.795 -5.406 1.00 78.06 295 LEU A C 1
ATOM 2438 O O . LEU A 1 295 ? -0.944 -5.345 -6.530 1.00 78.06 295 LEU A O 1
ATOM 2442 N N . ARG A 1 296 ? 0.490 -6.314 -5.088 1.00 77.19 296 ARG A N 1
ATOM 2443 C CA . ARG A 1 296 ? 1.575 -6.544 -6.054 1.00 77.19 296 ARG A CA 1
ATOM 2444 C C . ARG A 1 296 ? 1.169 -7.590 -7.084 1.00 77.19 296 ARG A C 1
ATOM 2446 O O . ARG A 1 296 ? 1.201 -7.294 -8.279 1.00 77.19 296 ARG A O 1
ATOM 2453 N N . ILE A 1 297 ? 0.668 -8.737 -6.623 1.00 77.44 297 ILE A N 1
ATOM 2454 C CA . ILE A 1 297 ? 0.136 -9.810 -7.472 1.00 77.44 297 ILE A CA 1
ATOM 2455 C C . ILE A 1 297 ? -0.969 -9.260 -8.382 1.00 77.44 297 ILE A C 1
ATOM 2457 O O . ILE A 1 297 ? -0.904 -9.406 -9.599 1.00 77.44 297 ILE A O 1
ATOM 2461 N N . LYS A 1 298 ? -1.934 -8.512 -7.837 1.00 83.38 298 LYS A N 1
ATOM 2462 C CA . LYS A 1 298 ? -3.035 -7.932 -8.624 1.00 83.38 298 LYS A CA 1
ATOM 2463 C C . LYS A 1 298 ? -2.583 -6.856 -9.613 1.00 83.38 298 LYS A C 1
ATOM 2465 O O . LYS A 1 298 ? -3.147 -6.758 -10.703 1.00 83.38 298 LYS A O 1
ATOM 2470 N N . ASN A 1 299 ? -1.581 -6.039 -9.273 1.00 86.31 299 ASN A N 1
ATOM 2471 C CA . ASN A 1 299 ? -0.953 -5.115 -10.229 1.00 86.31 299 ASN A CA 1
ATOM 2472 C C . ASN A 1 299 ? -0.333 -5.873 -11.401 1.00 86.31 299 ASN A C 1
ATOM 2474 O O . ASN A 1 299 ? -0.496 -5.457 -12.552 1.00 86.31 299 ASN A O 1
ATOM 2478 N N . TYR A 1 300 ? 0.351 -6.972 -11.101 1.00 82.19 300 TYR A N 1
ATOM 2479 C CA . TYR A 1 300 ? 0.975 -7.822 -12.095 1.00 82.19 300 TYR A CA 1
ATOM 2480 C C . TYR A 1 300 ? -0.066 -8.509 -12.999 1.00 82.19 300 TYR A C 1
ATOM 2482 O O . TYR A 1 300 ? -0.018 -8.337 -14.220 1.00 82.19 300 TYR A O 1
ATOM 2490 N N . GLU A 1 301 ? -1.055 -9.194 -12.417 1.00 85.00 301 GLU A N 1
ATOM 2491 C CA . GLU A 1 301 ? -2.159 -9.836 -13.142 1.00 85.00 301 GLU A CA 1
ATOM 2492 C C . GLU A 1 301 ? -2.888 -8.830 -14.042 1.00 85.00 301 GLU A C 1
ATOM 2494 O O . GLU A 1 301 ? -3.102 -9.096 -15.224 1.00 85.00 301 GLU A O 1
ATOM 2499 N N . PHE A 1 302 ? -3.191 -7.631 -13.524 1.00 90.69 302 PHE A N 1
ATOM 2500 C CA . PHE A 1 302 ? -3.820 -6.563 -14.301 1.00 90.69 302 PHE A CA 1
ATOM 2501 C C . PHE A 1 302 ? -2.975 -6.149 -15.508 1.00 90.69 302 PHE A C 1
ATOM 2503 O O . PHE A 1 302 ? -3.505 -5.970 -16.607 1.00 90.69 302 PHE A O 1
ATOM 2510 N N . ALA A 1 303 ? -1.662 -5.990 -15.326 1.00 89.06 303 ALA A N 1
ATOM 2511 C CA . ALA A 1 303 ? -0.768 -5.664 -16.426 1.00 89.06 303 ALA A CA 1
ATOM 2512 C C . ALA A 1 303 ? -0.720 -6.803 -17.459 1.00 89.06 303 ALA A C 1
ATOM 2514 O O . ALA A 1 303 ? -0.771 -6.524 -18.657 1.00 89.06 303 ALA A O 1
ATOM 2515 N N . SER A 1 304 ? -0.664 -8.062 -17.016 1.00 85.00 304 SER A N 1
ATOM 2516 C CA . SER A 1 304 ? -0.633 -9.249 -17.883 1.00 85.00 304 SER A CA 1
ATOM 2517 C C . SER A 1 304 ? -1.916 -9.400 -18.711 1.00 85.00 304 SER A C 1
ATOM 2519 O O . SER A 1 304 ? -1.869 -9.456 -19.946 1.00 85.00 304 SER A O 1
ATOM 2521 N N . ILE A 1 305 ? -3.088 -9.351 -18.068 1.00 88.31 305 ILE A N 1
ATOM 2522 C CA . ILE A 1 305 ? -4.373 -9.490 -18.766 1.00 88.31 305 ILE A CA 1
ATOM 2523 C C . ILE A 1 305 ? -4.646 -8.317 -19.710 1.00 88.31 305 ILE A C 1
ATOM 2525 O O . ILE A 1 305 ? -5.150 -8.517 -20.816 1.00 88.31 305 ILE A O 1
ATOM 2529 N N . THR A 1 306 ? -4.230 -7.102 -19.339 1.00 92.38 306 THR A N 1
ATOM 2530 C CA . THR A 1 306 ? -4.316 -5.927 -20.216 1.00 92.38 306 THR A CA 1
ATOM 2531 C C . THR A 1 306 ? -3.507 -6.134 -21.494 1.00 92.38 306 THR A C 1
ATOM 2533 O O . THR A 1 306 ? -4.016 -5.888 -22.589 1.00 92.38 306 THR A O 1
ATOM 2536 N N . LYS A 1 307 ? -2.263 -6.615 -21.379 1.00 88.00 307 LYS A N 1
ATOM 2537 C CA . LYS A 1 307 ? -1.392 -6.905 -22.531 1.00 88.00 307 LYS A CA 1
ATOM 2538 C C . LYS A 1 307 ? -2.016 -7.966 -23.432 1.00 88.00 307 LYS A C 1
ATOM 2540 O O . LYS A 1 307 ? -2.137 -7.746 -24.637 1.00 88.00 307 LYS A O 1
ATOM 2545 N N . THR A 1 308 ? -2.489 -9.062 -22.840 1.00 86.44 308 THR A N 1
ATOM 2546 C CA . THR A 1 308 ? -3.168 -10.156 -23.553 1.00 86.44 308 THR A CA 1
ATOM 2547 C C . THR A 1 308 ? -4.401 -9.658 -24.306 1.00 86.44 308 THR A C 1
ATOM 2549 O O . THR A 1 308 ? -4.583 -9.957 -25.487 1.00 86.44 308 THR A O 1
ATOM 2552 N N . PHE A 1 309 ? -5.221 -8.824 -23.665 1.00 89.62 309 PHE A N 1
ATOM 2553 C CA . PHE A 1 309 ? -6.395 -8.225 -24.289 1.00 89.62 309 PHE A CA 1
ATOM 2554 C C . PHE A 1 309 ? -6.035 -7.320 -25.474 1.00 89.62 309 PHE A C 1
ATOM 2556 O O . PHE A 1 309 ? -6.656 -7.426 -26.532 1.00 89.62 309 PHE A O 1
ATOM 2563 N N . ILE A 1 310 ? -5.021 -6.458 -25.331 1.00 87.94 310 ILE A N 1
ATOM 2564 C CA . ILE A 1 310 ? -4.537 -5.587 -26.417 1.00 87.94 310 ILE A CA 1
ATOM 2565 C C . ILE A 1 310 ? -4.028 -6.433 -27.586 1.00 87.94 310 ILE A C 1
ATOM 2567 O O . ILE A 1 310 ? -4.440 -6.200 -28.723 1.00 87.94 310 ILE A O 1
ATOM 2571 N N . LYS A 1 311 ? -3.195 -7.443 -27.308 1.00 83.50 311 LYS A N 1
ATOM 2572 C CA . LYS A 1 311 ? -2.647 -8.363 -28.314 1.00 83.50 311 LYS A CA 1
ATOM 2573 C C . LYS A 1 311 ? -3.757 -9.057 -29.101 1.00 83.50 311 LYS A C 1
ATOM 2575 O O . LYS A 1 311 ? -3.737 -9.036 -30.327 1.00 83.50 311 LYS A O 1
ATOM 2580 N N . ASN A 1 312 ? -4.754 -9.616 -28.416 1.00 84.44 312 ASN A N 1
ATOM 2581 C CA . ASN A 1 312 ? -5.858 -10.329 -29.063 1.00 84.44 312 ASN A CA 1
ATOM 2582 C C . ASN A 1 312 ? -6.752 -9.391 -29.880 1.00 84.44 312 ASN A C 1
ATOM 2584 O O . ASN A 1 312 ? -7.120 -9.706 -31.011 1.00 84.44 312 ASN A O 1
ATOM 2588 N N . LYS A 1 313 ? -7.076 -8.217 -29.331 1.00 85.75 313 LYS A N 1
ATOM 2589 C CA . LYS A 1 313 ? -7.986 -7.260 -29.965 1.00 85.75 313 LYS A CA 1
ATOM 2590 C C . LYS A 1 313 ? -7.370 -6.549 -31.169 1.00 85.75 313 LYS A C 1
ATOM 2592 O O . LYS A 1 313 ? -8.085 -6.230 -32.116 1.00 85.75 313 LYS A O 1
ATOM 2597 N N . TYR A 1 314 ? -6.062 -6.304 -31.138 1.00 80.69 314 TYR A N 1
ATOM 2598 C CA . TYR A 1 314 ? -5.357 -5.507 -32.143 1.00 80.69 314 TYR A CA 1
ATOM 2599 C C . TYR A 1 314 ? -4.313 -6.302 -32.938 1.00 80.69 314 TYR A C 1
ATOM 2601 O O . TYR A 1 314 ? -3.479 -5.706 -33.610 1.00 80.69 314 TYR A O 1
ATOM 2609 N N . LYS A 1 315 ? -4.412 -7.640 -32.945 1.00 68.12 315 LYS A N 1
ATOM 2610 C CA . LYS A 1 315 ? -3.521 -8.574 -33.664 1.00 68.12 315 LYS A CA 1
ATOM 2611 C C . LYS A 1 315 ? -3.322 -8.257 -35.157 1.00 68.12 315 LYS A C 1
ATOM 2613 O O . LYS A 1 315 ? -2.320 -8.656 -35.729 1.00 68.12 315 LYS A O 1
ATOM 2618 N N . LYS A 1 316 ? -4.290 -7.575 -35.787 1.00 59.56 316 LYS A N 1
ATOM 2619 C CA . LYS A 1 316 ? -4.269 -7.175 -37.208 1.00 59.56 316 LYS A CA 1
ATOM 2620 C C . LYS A 1 316 ? -3.538 -5.846 -37.482 1.00 59.56 316 LYS A C 1
ATOM 2622 O O . LYS A 1 316 ? -3.535 -5.403 -38.623 1.00 59.56 316 LYS A O 1
ATOM 2627 N N . LEU A 1 317 ? -3.003 -5.163 -36.466 1.00 60.56 317 LEU A N 1
ATOM 2628 C CA . LEU A 1 317 ? -2.113 -4.017 -36.674 1.00 60.56 317 LEU A CA 1
ATOM 2629 C C . LEU A 1 317 ? -0.714 -4.555 -37.010 1.00 60.56 317 LEU A C 1
ATOM 2631 O O . LEU A 1 317 ? -0.135 -5.271 -36.195 1.00 60.56 317 LEU A O 1
ATOM 2635 N N . ASP A 1 318 ? -0.191 -4.237 -38.196 1.00 46.91 318 ASP A N 1
ATOM 2636 C CA . ASP A 1 318 ? 1.153 -4.637 -38.629 1.00 46.91 318 ASP A CA 1
ATOM 2637 C C . ASP A 1 318 ? 2.216 -4.125 -37.648 1.00 46.91 318 ASP A C 1
ATOM 2639 O O . ASP A 1 318 ? 2.459 -2.924 -37.531 1.00 46.91 318 ASP A O 1
ATOM 2643 N N . GLY A 1 319 ? 2.849 -5.055 -36.934 1.00 45.75 319 GLY A N 1
ATOM 2644 C CA . GLY A 1 319 ? 3.906 -4.775 -35.969 1.00 45.75 319 GLY A CA 1
ATOM 2645 C C . GLY A 1 319 ? 3.476 -5.115 -34.549 1.00 45.75 319 GLY A C 1
ATOM 2646 O O . GLY A 1 319 ? 2.968 -4.286 -33.801 1.00 45.75 319 GLY A O 1
ATOM 2647 N N . PHE A 1 320 ? 3.726 -6.356 -34.158 1.00 46.69 320 PHE A N 1
ATOM 2648 C CA . PHE A 1 320 ? 3.718 -6.764 -32.765 1.00 46.69 320 PHE A CA 1
ATOM 2649 C C . PHE A 1 320 ? 5.127 -7.252 -32.432 1.00 46.69 320 PHE A C 1
ATOM 2651 O O . PHE A 1 320 ? 5.625 -8.170 -33.081 1.00 46.69 320 PHE A O 1
ATOM 2658 N N . VAL A 1 321 ? 5.783 -6.620 -31.458 1.00 44.72 321 VAL A N 1
ATOM 2659 C CA . VAL A 1 321 ? 6.998 -7.157 -30.831 1.00 44.72 321 VAL A CA 1
ATOM 2660 C C . VAL A 1 321 ? 6.584 -7.641 -29.449 1.00 44.72 321 VAL A C 1
ATOM 2662 O O . VAL A 1 321 ? 6.376 -6.835 -28.544 1.00 44.72 321 VAL A O 1
ATOM 2665 N N . ASP A 1 322 ? 6.389 -8.955 -29.329 1.00 42.69 322 ASP A N 1
ATOM 2666 C CA . ASP A 1 322 ? 6.212 -9.632 -28.044 1.00 42.69 322 ASP A CA 1
ATOM 2667 C C . ASP A 1 322 ? 7.587 -9.873 -27.440 1.00 42.69 322 ASP A C 1
ATOM 2669 O O . ASP A 1 322 ? 8.157 -10.956 -27.540 1.00 42.69 322 ASP A O 1
ATOM 2673 N N . ASP A 1 323 ? 8.168 -8.834 -26.867 1.00 41.47 323 ASP A N 1
ATOM 2674 C CA . ASP A 1 323 ? 9.354 -9.027 -26.056 1.00 41.47 323 ASP A CA 1
ATOM 2675 C C . ASP A 1 323 ? 8.960 -9.212 -24.611 1.00 41.47 323 ASP A C 1
ATOM 2677 O O . ASP A 1 323 ? 8.942 -8.274 -23.817 1.00 41.47 323 ASP A O 1
ATOM 2681 N N . ILE A 1 324 ? 8.697 -10.462 -24.266 1.00 41.41 324 ILE A N 1
ATOM 2682 C CA . ILE A 1 324 ? 9.070 -10.969 -22.956 1.00 41.41 324 ILE A CA 1
ATOM 2683 C C . ILE A 1 324 ? 9.637 -12.362 -23.232 1.00 41.41 324 ILE A C 1
ATOM 2685 O O . ILE A 1 324 ? 8.968 -13.207 -23.818 1.00 41.41 324 ILE A O 1
ATOM 2689 N N . ASP A 1 325 ? 10.921 -12.602 -22.973 1.00 39.91 325 ASP A N 1
ATOM 2690 C CA . ASP A 1 325 ? 11.295 -13.421 -21.813 1.00 39.91 325 ASP A CA 1
ATOM 2691 C C . ASP A 1 325 ? 10.068 -14.069 -21.158 1.00 39.91 325 ASP A C 1
ATOM 2693 O O . ASP A 1 325 ? 9.503 -13.564 -20.196 1.00 39.91 325 ASP A O 1
ATOM 2697 N N . THR A 1 326 ? 9.629 -15.202 -21.698 1.00 36.84 326 THR A N 1
ATOM 2698 C CA . THR A 1 326 ? 8.596 -16.067 -21.119 1.00 36.84 326 THR A CA 1
ATOM 2699 C C . THR A 1 326 ? 9.076 -16.731 -19.821 1.00 36.84 326 THR A C 1
ATOM 2701 O O . THR A 1 326 ? 8.807 -17.908 -19.590 1.00 36.84 326 THR A O 1
ATOM 2704 N N . MET A 1 327 ? 9.808 -16.025 -18.958 1.00 35.03 327 MET A N 1
ATOM 2705 C CA . MET A 1 327 ? 9.684 -16.325 -17.543 1.00 35.03 327 MET A CA 1
ATOM 2706 C C . MET A 1 327 ? 8.298 -15.838 -17.189 1.00 35.03 327 MET A C 1
ATOM 2708 O O . MET A 1 327 ? 8.087 -14.630 -17.190 1.00 35.03 327 MET A O 1
ATOM 2712 N N . ALA A 1 328 ? 7.363 -16.762 -16.971 1.00 36.31 328 ALA A N 1
ATOM 2713 C CA . ALA A 1 328 ? 6.095 -16.472 -16.329 1.00 36.31 328 ALA A CA 1
ATOM 2714 C C . ALA A 1 328 ? 6.420 -15.688 -15.044 1.00 36.31 328 ALA A C 1
ATOM 2716 O O . ALA A 1 328 ? 6.879 -16.274 -14.062 1.00 36.31 328 ALA A O 1
ATOM 2717 N N . PRO A 1 329 ? 6.238 -14.356 -15.025 1.00 41.34 329 PRO A N 1
ATOM 2718 C CA . PRO A 1 329 ? 6.460 -13.563 -13.822 1.00 41.34 329 PRO A CA 1
ATOM 2719 C C . PRO A 1 329 ? 5.485 -13.988 -12.707 1.00 41.34 329 PRO A C 1
ATOM 2721 O O . PRO A 1 329 ? 5.702 -13.673 -11.545 1.00 41.34 329 PRO A O 1
ATOM 2724 N N . GLU A 1 330 ? 4.466 -14.769 -13.070 1.00 39.03 330 GLU A N 1
ATOM 2725 C CA . GLU A 1 330 ? 3.509 -15.486 -12.229 1.00 39.03 330 GLU A CA 1
ATOM 2726 C C . GLU A 1 330 ? 4.197 -16.310 -11.121 1.00 39.03 330 GLU A C 1
ATOM 2728 O O . GLU A 1 330 ? 3.788 -16.205 -9.973 1.00 39.03 330 GLU A O 1
ATOM 2733 N N . GLN A 1 331 ? 5.302 -17.021 -11.400 1.00 35.44 331 GLN A N 1
ATOM 2734 C CA . GLN A 1 331 ? 6.047 -17.778 -10.370 1.00 35.44 331 GLN A CA 1
ATOM 2735 C C . GLN A 1 331 ? 7.078 -16.929 -9.597 1.00 35.44 331 GLN A C 1
ATOM 2737 O O . GLN A 1 331 ? 7.506 -17.293 -8.498 1.00 35.44 331 GLN A O 1
ATOM 2742 N N . PHE A 1 332 ? 7.496 -15.799 -10.179 1.00 36.31 332 PHE A N 1
ATOM 2743 C CA . PHE A 1 332 ? 8.543 -14.912 -9.656 1.00 36.31 332 PHE A CA 1
ATOM 2744 C C . PHE A 1 332 ? 7.985 -13.902 -8.640 1.00 36.31 332 PHE A C 1
ATOM 2746 O O . PHE A 1 332 ? 8.648 -13.596 -7.651 1.00 36.31 332 PHE A O 1
ATOM 2753 N N . VAL A 1 333 ? 6.763 -13.400 -8.860 1.00 42.03 333 VAL A N 1
ATOM 2754 C CA . VAL A 1 333 ? 6.082 -12.423 -7.986 1.00 42.03 333 VAL A CA 1
ATOM 2755 C C . VAL A 1 333 ? 5.500 -13.090 -6.737 1.00 42.03 333 VAL A C 1
ATOM 2757 O O . VAL A 1 333 ? 5.503 -12.474 -5.678 1.00 42.03 333 VAL A O 1
ATOM 2760 N N . GLU A 1 334 ? 5.084 -14.359 -6.813 1.00 35.06 334 GLU A N 1
ATOM 2761 C CA . GLU A 1 334 ? 4.654 -15.119 -5.625 1.00 35.06 334 GLU A CA 1
ATOM 2762 C C . GLU A 1 334 ? 5.802 -15.374 -4.629 1.00 35.06 334 GLU A C 1
ATOM 2764 O O . GLU A 1 334 ? 5.545 -15.588 -3.449 1.00 35.06 334 GLU A O 1
ATOM 2769 N N . ASN A 1 335 ? 7.067 -15.313 -5.075 1.00 32.66 335 ASN A N 1
ATOM 2770 C CA . ASN A 1 335 ? 8.238 -15.690 -4.270 1.00 32.66 335 ASN A CA 1
ATOM 2771 C C . ASN A 1 335 ? 9.311 -14.592 -4.116 1.00 32.66 335 ASN A C 1
ATOM 2773 O O . ASN A 1 335 ? 10.356 -14.848 -3.510 1.00 32.66 335 ASN A O 1
ATOM 2777 N N . SER A 1 336 ? 9.111 -13.378 -4.650 1.00 40.72 336 SER A N 1
ATOM 2778 C CA . SER A 1 336 ? 10.082 -12.280 -4.519 1.00 40.72 336 SER A CA 1
ATOM 2779 C C . SER A 1 336 ? 9.423 -10.929 -4.231 1.00 40.72 336 SER A C 1
ATOM 2781 O O . SER A 1 336 ? 8.457 -10.528 -4.868 1.00 40.72 336 SER A O 1
ATOM 2783 N N . ASN A 1 337 ? 10.001 -10.179 -3.288 1.00 46.75 337 ASN A N 1
ATOM 2784 C CA . ASN A 1 337 ? 9.614 -8.803 -2.937 1.00 46.75 337 ASN A CA 1
ATOM 2785 C C . ASN A 1 337 ? 9.972 -7.759 -4.024 1.00 46.75 337 ASN A C 1
ATOM 2787 O O . ASN A 1 337 ? 10.043 -6.565 -3.728 1.00 46.75 337 ASN A O 1
ATOM 2791 N N . ILE A 1 338 ? 10.255 -8.199 -5.254 1.00 49.12 338 ILE A N 1
ATOM 2792 C CA . ILE A 1 338 ? 10.863 -7.400 -6.321 1.00 49.12 338 ILE A CA 1
ATOM 2793 C C . ILE A 1 338 ? 9.784 -7.033 -7.342 1.00 49.12 338 ILE A C 1
ATOM 2795 O O . ILE A 1 338 ? 9.115 -7.898 -7.904 1.00 49.12 338 ILE A O 1
ATOM 2799 N N . GLU A 1 339 ? 9.612 -5.738 -7.595 1.00 54.97 339 GLU A N 1
ATOM 2800 C CA . GLU A 1 339 ? 8.673 -5.266 -8.614 1.00 54.97 339 GLU A CA 1
ATOM 2801 C C . GLU A 1 339 ? 9.202 -5.598 -10.028 1.00 54.97 339 GLU A C 1
ATOM 2803 O O . GLU A 1 339 ? 10.412 -5.557 -10.265 1.00 54.97 339 GLU A O 1
ATOM 2808 N N . PRO A 1 340 ? 8.340 -5.884 -11.024 1.00 54.88 340 PRO A N 1
ATOM 2809 C CA . PRO A 1 340 ? 8.787 -6.234 -12.377 1.00 54.88 340 PRO A CA 1
ATOM 2810 C C . PRO A 1 340 ? 9.670 -5.179 -13.068 1.00 54.88 340 PRO A C 1
ATOM 2812 O O . PRO A 1 340 ? 10.411 -5.507 -13.994 1.00 54.88 340 PRO A O 1
ATOM 2815 N N . ASP A 1 341 ? 9.588 -3.910 -12.654 1.00 54.91 341 ASP A N 1
ATOM 2816 C CA . ASP A 1 341 ? 10.429 -2.813 -13.150 1.00 54.91 341 ASP A CA 1
ATOM 2817 C C . ASP A 1 341 ? 11.845 -2.800 -12.547 1.00 54.91 341 ASP A C 1
ATOM 2819 O O . ASP A 1 341 ? 12.701 -2.083 -13.059 1.00 54.91 341 ASP A O 1
ATOM 2823 N N . GLN A 1 342 ? 12.102 -3.611 -11.517 1.00 55.25 342 GLN A N 1
ATOM 2824 C CA . GLN A 1 342 ? 13.41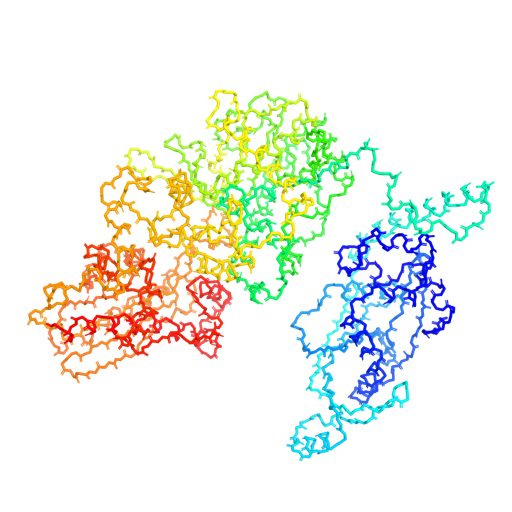7 -3.840 -10.908 1.00 55.25 342 GLN A CA 1
ATOM 2825 C C . GLN A 1 342 ? 14.163 -5.033 -11.530 1.00 55.25 342 GLN A C 1
ATOM 2827 O O . GLN A 1 342 ? 15.341 -5.247 -11.242 1.00 55.25 342 GLN A O 1
ATOM 2832 N N . LEU A 1 343 ? 13.502 -5.821 -12.386 1.00 60.28 343 LEU A N 1
ATOM 2833 C CA . LEU A 1 343 ? 14.138 -6.934 -13.088 1.00 60.28 343 LEU A CA 1
ATOM 2834 C C . LEU A 1 343 ? 15.151 -6.407 -14.108 1.00 60.28 343 LEU A C 1
ATOM 2836 O O . LEU A 1 343 ? 14.792 -5.615 -14.987 1.00 60.28 343 LEU A O 1
ATOM 2840 N N . LYS A 1 344 ? 16.391 -6.917 -14.038 1.00 61.31 344 LYS A N 1
ATOM 2841 C CA . LYS A 1 344 ? 17.458 -6.584 -14.993 1.00 61.31 344 LYS A CA 1
ATOM 2842 C C . LYS A 1 344 ? 16.959 -6.715 -16.431 1.00 61.31 344 LYS A C 1
ATOM 2844 O O . LYS A 1 344 ? 16.196 -7.621 -16.775 1.00 61.31 344 LYS A O 1
ATOM 2849 N N . ILE A 1 345 ? 17.376 -5.771 -17.261 1.00 67.62 345 ILE A N 1
ATOM 2850 C CA . ILE A 1 345 ? 16.969 -5.685 -18.658 1.00 67.62 345 ILE A CA 1
ATOM 2851 C C . ILE A 1 345 ? 18.090 -6.249 -19.514 1.00 67.62 345 ILE A C 1
ATOM 2853 O O . ILE A 1 345 ? 19.251 -5.884 -19.354 1.00 67.62 345 ILE A O 1
ATOM 2857 N N . SER A 1 346 ? 17.741 -7.137 -20.438 1.00 69.69 346 SER A N 1
ATOM 2858 C CA . SER A 1 346 ? 18.696 -7.654 -21.408 1.00 69.69 346 SER A CA 1
ATOM 2859 C C . SER A 1 346 ? 18.950 -6.633 -22.522 1.00 69.69 346 SER A C 1
ATOM 2861 O O . SER A 1 346 ? 18.036 -5.964 -23.015 1.00 69.69 346 SER A O 1
ATOM 2863 N N . ASN A 1 347 ? 20.198 -6.557 -22.991 1.00 73.62 347 ASN A N 1
ATOM 2864 C CA . ASN A 1 347 ? 20.570 -5.721 -24.140 1.00 73.62 347 ASN A CA 1
ATOM 2865 C C . ASN A 1 347 ? 19.752 -6.061 -25.401 1.00 73.62 347 ASN A C 1
ATOM 2867 O O . ASN A 1 347 ? 19.478 -5.191 -26.232 1.00 73.62 347 ASN A O 1
ATOM 2871 N N . SER A 1 348 ? 19.327 -7.321 -25.540 1.00 70.38 348 SER A N 1
ATOM 2872 C CA . SER A 1 348 ? 18.470 -7.773 -26.637 1.00 70.38 348 SER A CA 1
ATOM 2873 C C . SER A 1 348 ? 17.077 -7.131 -26.591 1.00 70.38 348 SER A C 1
ATOM 2875 O O . SER A 1 348 ? 16.610 -6.658 -27.629 1.00 70.38 348 SER A O 1
ATOM 2877 N N . ALA A 1 349 ? 16.450 -7.024 -25.414 1.00 73.44 349 ALA A N 1
ATOM 2878 C CA . ALA A 1 349 ? 15.148 -6.370 -25.245 1.00 73.44 349 ALA A CA 1
ATOM 2879 C C . ALA A 1 349 ? 15.193 -4.869 -25.575 1.00 73.44 349 ALA A C 1
ATOM 2881 O O . ALA A 1 349 ? 14.305 -4.348 -26.258 1.00 73.44 349 ALA A O 1
ATOM 2882 N N . VAL A 1 350 ? 16.262 -4.176 -25.168 1.00 84.31 350 VAL A N 1
ATOM 2883 C CA . VAL A 1 350 ? 16.475 -2.763 -25.533 1.00 84.31 350 VAL A CA 1
ATOM 2884 C C . VAL A 1 350 ? 16.620 -2.613 -27.049 1.00 84.31 350 VAL A C 1
ATOM 2886 O O . VAL A 1 350 ? 15.963 -1.772 -27.666 1.00 84.31 350 VAL A O 1
ATOM 2889 N N . LYS A 1 351 ? 17.436 -3.462 -27.688 1.00 84.12 351 LYS A N 1
ATOM 2890 C CA . LYS A 1 351 ? 17.657 -3.419 -29.142 1.00 84.12 351 LYS A CA 1
ATOM 2891 C C . LYS A 1 351 ? 16.362 -3.621 -29.929 1.00 84.12 351 LYS A C 1
ATOM 2893 O O . LYS A 1 351 ? 16.113 -2.908 -30.898 1.00 84.12 351 LYS A O 1
ATOM 2898 N N . ARG A 1 352 ? 15.526 -4.573 -29.524 1.00 81.75 352 ARG A N 1
ATOM 2899 C CA . ARG A 1 352 ? 14.248 -4.859 -30.190 1.00 81.75 352 ARG A CA 1
ATOM 2900 C C . ARG A 1 352 ? 13.225 -3.740 -29.989 1.00 81.75 352 ARG A C 1
ATOM 2902 O O . ARG A 1 352 ? 12.564 -3.367 -30.957 1.00 81.75 352 ARG A O 1
ATOM 2909 N N . THR A 1 353 ? 13.182 -3.122 -28.805 1.00 87.88 353 THR A N 1
ATOM 2910 C CA . THR A 1 353 ? 12.392 -1.899 -28.564 1.00 87.88 353 THR A CA 1
ATOM 2911 C C . THR A 1 353 ? 12.802 -0.783 -29.531 1.00 87.88 353 THR A C 1
ATOM 2913 O O . THR A 1 353 ? 11.949 -0.214 -30.212 1.00 87.88 353 THR A O 1
ATOM 2916 N N . ARG A 1 354 ? 14.110 -0.525 -29.678 1.00 89.94 354 ARG A N 1
ATOM 2917 C CA . ARG A 1 354 ? 14.642 0.472 -30.627 1.00 89.94 354 ARG A CA 1
ATOM 2918 C C . ARG A 1 354 ? 14.251 0.175 -32.075 1.00 89.94 354 ARG A C 1
ATOM 2920 O O . ARG A 1 354 ? 13.787 1.069 -32.776 1.00 89.94 354 ARG A O 1
ATOM 2927 N N . ILE A 1 355 ? 14.372 -1.082 -32.509 1.00 87.25 355 ILE A N 1
ATOM 2928 C CA . ILE A 1 355 ? 13.954 -1.511 -33.855 1.00 87.25 355 ILE A CA 1
ATOM 2929 C C . ILE A 1 355 ? 12.450 -1.279 -34.062 1.00 87.25 355 ILE A C 1
ATOM 2931 O O . ILE A 1 355 ? 12.039 -0.824 -35.127 1.00 87.25 355 ILE A O 1
ATOM 2935 N N . ALA A 1 356 ? 11.616 -1.573 -33.062 1.00 88.94 356 ALA A N 1
ATOM 2936 C CA . ALA A 1 356 ? 10.173 -1.373 -33.157 1.00 88.94 356 ALA A CA 1
ATOM 2937 C C . ALA A 1 356 ? 9.794 0.113 -33.285 1.00 88.94 356 ALA A C 1
ATOM 2939 O O . ALA A 1 356 ? 8.938 0.448 -34.102 1.00 88.94 356 ALA A O 1
ATOM 2940 N N . ILE A 1 357 ? 10.463 0.996 -32.534 1.00 91.00 357 ILE A N 1
ATOM 2941 C CA . ILE A 1 357 ? 10.297 2.454 -32.646 1.00 91.00 357 ILE A CA 1
ATOM 2942 C C . ILE A 1 357 ? 10.715 2.926 -34.046 1.00 91.00 357 ILE A C 1
ATOM 2944 O O . ILE A 1 357 ? 9.972 3.668 -34.683 1.00 91.00 357 ILE A O 1
ATOM 2948 N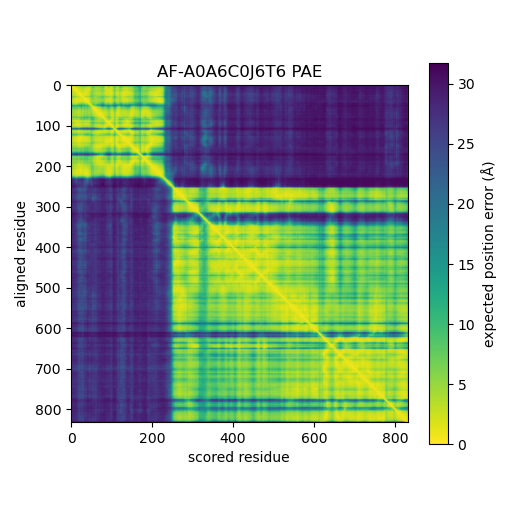 N . GLN A 1 358 ? 11.862 2.463 -34.557 1.00 90.75 358 GLN A N 1
ATOM 2949 C CA . GLN A 1 358 ? 12.346 2.804 -35.904 1.00 90.75 358 GLN A CA 1
ATOM 2950 C C . GLN A 1 358 ? 11.376 2.367 -37.010 1.00 90.75 358 GLN A C 1
ATOM 2952 O O . GLN A 1 358 ? 11.235 3.059 -38.014 1.00 90.75 358 GLN A O 1
ATOM 2957 N N . LYS A 1 359 ? 10.684 1.239 -36.818 1.00 89.75 359 LYS A N 1
ATOM 2958 C CA . LYS A 1 359 ? 9.660 0.729 -37.740 1.00 89.75 359 LYS A CA 1
ATOM 2959 C C . LYS A 1 359 ? 8.300 1.424 -37.609 1.00 89.75 359 LYS A C 1
ATOM 2961 O O . LYS A 1 359 ? 7.381 1.055 -38.334 1.00 89.75 359 LYS A O 1
ATOM 2966 N N . CYS A 1 360 ? 8.145 2.394 -36.703 1.00 90.62 360 CYS A N 1
ATOM 2967 C CA . CYS A 1 360 ? 6.860 3.035 -36.406 1.00 90.62 360 CYS A CA 1
ATOM 2968 C C . CYS A 1 360 ? 5.749 2.022 -36.064 1.00 90.62 360 CYS A C 1
ATOM 2970 O O . CYS A 1 360 ? 4.578 2.229 -36.384 1.00 90.62 360 CYS A O 1
ATOM 2972 N N . THR A 1 361 ? 6.117 0.924 -35.398 1.00 89.12 361 THR A N 1
ATOM 2973 C CA . THR A 1 361 ? 5.191 -0.100 -34.912 1.00 89.12 361 THR A CA 1
ATOM 2974 C C . THR A 1 361 ? 4.060 0.530 -34.076 1.00 89.12 361 THR A C 1
ATOM 2976 O O . THR A 1 361 ? 4.366 1.179 -33.074 1.00 89.12 361 THR A O 1
ATOM 2979 N N . PRO A 1 362 ? 2.764 0.347 -34.401 1.00 90.38 362 PRO A N 1
ATOM 2980 C CA . PRO A 1 362 ? 1.671 1.079 -33.749 1.00 90.38 362 PRO A CA 1
ATOM 2981 C C . PRO A 1 362 ? 1.603 0.932 -32.223 1.00 90.38 362 PRO A C 1
ATOM 2983 O O . PRO A 1 362 ? 1.281 1.893 -31.520 1.00 90.38 362 PRO A O 1
ATOM 2986 N N . ILE A 1 363 ? 1.886 -0.268 -31.709 1.00 91.31 363 ILE A N 1
ATOM 2987 C CA . ILE A 1 363 ? 1.838 -0.602 -30.282 1.00 91.31 363 ILE A CA 1
ATOM 2988 C C . ILE A 1 363 ? 3.063 -1.446 -29.929 1.00 91.31 363 ILE A C 1
ATOM 2990 O O . ILE A 1 363 ? 3.286 -2.492 -30.532 1.00 91.31 363 ILE A O 1
ATOM 2994 N N . ILE A 1 364 ? 3.817 -1.030 -28.913 1.00 90.50 364 ILE A N 1
ATOM 2995 C CA . ILE A 1 364 ? 4.972 -1.775 -28.392 1.00 90.50 364 ILE A CA 1
ATOM 2996 C C . ILE A 1 364 ? 4.696 -2.084 -26.922 1.00 90.50 364 ILE A C 1
ATOM 2998 O O . ILE A 1 364 ? 4.571 -1.163 -26.120 1.00 90.50 364 ILE A O 1
ATOM 3002 N N . LEU A 1 365 ? 4.568 -3.359 -26.559 1.00 88.00 365 LEU A N 1
ATOM 3003 C CA . LEU A 1 365 ? 4.356 -3.778 -25.169 1.00 88.00 365 LEU A CA 1
ATOM 3004 C C . LEU A 1 365 ? 5.701 -4.093 -24.505 1.00 88.00 365 LEU A C 1
ATOM 3006 O O . LEU A 1 365 ? 6.597 -4.614 -25.158 1.00 88.00 365 LEU A O 1
ATOM 3010 N N . ASN A 1 366 ? 5.829 -3.795 -23.209 1.00 83.12 366 ASN A N 1
ATOM 3011 C CA . ASN A 1 366 ? 7.053 -4.019 -22.419 1.00 83.12 366 ASN A CA 1
ATOM 3012 C C . ASN A 1 366 ? 8.321 -3.395 -23.019 1.00 83.12 366 ASN A C 1
ATOM 3014 O O . ASN A 1 366 ? 9.404 -3.977 -22.952 1.00 83.12 366 ASN A O 1
ATOM 3018 N N . ALA A 1 367 ? 8.190 -2.198 -23.586 1.00 87.38 367 ALA A N 1
ATOM 3019 C CA . ALA A 1 367 ? 9.317 -1.464 -24.137 1.00 87.38 367 ALA A CA 1
ATOM 3020 C C . ALA A 1 367 ? 10.407 -1.268 -23.072 1.00 87.38 367 ALA A C 1
ATOM 3022 O O . ALA A 1 367 ? 10.149 -0.724 -21.998 1.00 87.38 367 ALA A O 1
ATOM 3023 N N . CYS A 1 368 ? 11.616 -1.725 -23.371 1.00 86.44 368 CYS A N 1
ATOM 3024 C CA . CYS A 1 368 ? 12.757 -1.693 -22.466 1.00 86.44 368 CYS A CA 1
ATOM 3025 C C . CYS A 1 368 ? 13.752 -0.620 -22.904 1.00 86.44 368 CYS A C 1
ATOM 3027 O O . CYS A 1 368 ? 14.073 -0.526 -24.090 1.00 86.44 368 CYS A O 1
ATOM 3029 N N . PHE A 1 369 ? 14.284 0.139 -21.947 1.00 83.25 369 PHE A N 1
ATOM 3030 C CA . PHE A 1 369 ? 15.263 1.189 -22.218 1.00 83.25 369 PHE A CA 1
ATOM 3031 C C . PHE A 1 369 ? 16.480 1.082 -21.309 1.00 83.25 369 PHE A C 1
ATOM 3033 O O . PHE A 1 369 ? 16.365 0.720 -20.138 1.00 83.25 369 PHE A O 1
ATOM 3040 N N . SER A 1 370 ? 17.621 1.455 -21.880 1.00 87.06 370 SER A N 1
ATOM 3041 C CA . SER A 1 370 ? 18.831 1.847 -21.166 1.00 87.06 370 SER A CA 1
ATOM 3042 C C . SER A 1 370 ? 19.353 3.103 -21.863 1.00 87.06 370 SER A C 1
ATOM 3044 O O . SER A 1 370 ? 19.791 3.038 -23.021 1.00 87.06 370 SER A O 1
ATOM 3046 N N . SER A 1 371 ? 19.182 4.255 -21.211 1.00 86.56 371 SER A N 1
ATOM 3047 C CA . SER A 1 371 ? 19.402 5.576 -21.817 1.00 86.56 371 SER A CA 1
ATOM 3048 C C . SER A 1 371 ? 19.959 6.551 -20.777 1.00 86.56 371 SER A C 1
ATOM 3050 O O . SER A 1 371 ? 19.450 6.641 -19.661 1.00 86.56 371 SER A O 1
ATOM 3052 N N . ASN A 1 372 ? 20.991 7.314 -21.140 1.00 90.06 372 ASN A N 1
ATOM 3053 C CA . ASN A 1 372 ? 21.538 8.356 -20.270 1.00 90.06 372 ASN A CA 1
ATOM 3054 C C . ASN A 1 372 ? 20.588 9.553 -20.253 1.00 90.06 372 ASN A C 1
ATOM 3056 O O . ASN A 1 372 ? 20.417 10.198 -21.284 1.00 90.06 372 ASN A O 1
ATOM 3060 N N . ILE A 1 373 ? 19.976 9.829 -19.101 1.00 87.62 373 ILE A N 1
ATOM 3061 C CA . ILE A 1 373 ? 19.072 10.972 -18.930 1.00 87.62 373 ILE A CA 1
ATOM 3062 C C . ILE A 1 373 ? 19.870 12.275 -18.979 1.00 87.62 373 ILE A C 1
ATOM 3064 O O . ILE A 1 373 ? 19.463 13.218 -19.653 1.00 87.62 373 ILE A O 1
ATOM 3068 N N . ASP A 1 374 ? 21.016 12.296 -18.300 1.00 85.56 374 ASP A N 1
ATOM 3069 C CA . ASP A 1 374 ? 21.982 13.391 -18.309 1.00 85.56 374 ASP A CA 1
ATOM 3070 C C . ASP A 1 374 ? 23.391 12.888 -17.914 1.00 85.56 374 ASP A C 1
ATOM 3072 O O . ASP A 1 374 ? 23.727 11.705 -18.047 1.00 85.56 374 ASP A O 1
ATOM 3076 N N . GLU A 1 375 ? 24.265 13.795 -17.481 1.00 84.12 375 GLU A N 1
ATOM 3077 C CA . GLU A 1 375 ? 25.624 13.491 -17.028 1.00 84.12 375 GLU A CA 1
ATOM 3078 C C . GLU A 1 375 ? 25.690 12.723 -15.700 1.00 84.12 375 GLU A C 1
ATOM 3080 O O . GLU A 1 375 ? 26.696 12.064 -15.445 1.00 84.12 375 GLU A O 1
ATOM 3085 N N . LYS A 1 376 ? 24.627 12.764 -14.887 1.00 87.75 376 LYS A N 1
ATOM 3086 C CA . LYS A 1 376 ? 24.557 12.163 -13.551 1.00 87.75 376 LYS A CA 1
ATOM 3087 C C . LYS A 1 376 ? 23.747 10.870 -13.527 1.00 87.75 376 LYS A C 1
ATOM 3089 O O . LYS A 1 376 ? 24.032 10.015 -12.691 1.00 87.75 376 LYS A O 1
ATOM 3094 N N . PHE A 1 377 ? 22.770 10.701 -14.423 1.00 88.94 377 PHE A N 1
ATOM 3095 C CA . PHE A 1 377 ? 21.792 9.611 -14.342 1.00 88.94 377 PHE A CA 1
ATOM 3096 C C . PHE A 1 377 ? 21.684 8.767 -15.617 1.00 88.94 377 PHE A C 1
ATOM 3098 O O . PHE A 1 377 ? 21.569 9.280 -16.733 1.00 88.94 377 PHE A O 1
ATOM 3105 N N . THR A 1 378 ? 21.609 7.448 -15.432 1.00 89.94 378 THR A N 1
ATOM 3106 C CA . THR A 1 378 ? 21.252 6.481 -16.480 1.00 89.94 378 THR A CA 1
ATOM 3107 C C . THR A 1 378 ? 19.931 5.823 -16.111 1.00 89.94 378 THR A C 1
ATOM 3109 O O . THR A 1 378 ? 19.801 5.237 -15.042 1.00 89.94 378 THR A O 1
ATOM 3112 N N . PHE A 1 379 ? 18.935 5.921 -16.986 1.00 89.06 379 PHE A N 1
ATOM 3113 C CA . PHE A 1 379 ? 17.686 5.195 -16.818 1.00 89.06 379 PHE A CA 1
ATOM 3114 C C . PHE A 1 379 ? 17.849 3.755 -17.286 1.00 89.06 379 PHE A C 1
ATOM 3116 O O . PHE A 1 379 ? 18.239 3.537 -18.431 1.00 89.06 379 PHE A O 1
ATOM 3123 N N . GLU A 1 380 ? 17.449 2.801 -16.447 1.00 85.56 380 GLU A N 1
ATOM 3124 C CA . GLU A 1 380 ? 17.218 1.413 -16.846 1.00 85.56 380 GLU A CA 1
ATOM 3125 C C . GLU A 1 380 ? 15.841 0.972 -16.352 1.00 85.56 380 GLU A C 1
ATOM 3127 O O . GLU A 1 380 ? 15.550 0.986 -15.155 1.00 85.56 380 GLU A O 1
ATOM 3132 N N . GLY A 1 381 ? 14.950 0.619 -17.278 1.00 81.94 381 GLY A N 1
ATOM 3133 C CA . GLY A 1 381 ? 13.585 0.263 -16.906 1.00 81.94 381 GLY A CA 1
ATOM 3134 C C . GLY A 1 381 ? 12.683 -0.117 -18.075 1.00 81.94 381 GLY A C 1
ATOM 3135 O O . GLY A 1 381 ? 13.063 -0.072 -19.249 1.00 81.94 381 GLY A O 1
ATOM 3136 N N . ARG A 1 382 ? 11.456 -0.515 -17.728 1.00 85.38 382 ARG A N 1
ATOM 3137 C CA . ARG A 1 382 ? 10.443 -1.006 -18.671 1.00 85.38 382 ARG A CA 1
ATOM 3138 C C . ARG A 1 382 ? 9.196 -0.118 -18.660 1.00 85.38 382 ARG A C 1
ATOM 3140 O O . ARG A 1 382 ? 8.703 0.276 -17.598 1.00 85.38 382 ARG A O 1
ATOM 3147 N N . ILE A 1 383 ? 8.646 0.151 -19.839 1.00 88.44 383 ILE A N 1
ATOM 3148 C CA . ILE A 1 383 ? 7.351 0.805 -20.050 1.00 88.44 383 ILE A CA 1
ATOM 3149 C C . ILE A 1 383 ? 6.336 -0.260 -20.465 1.00 88.44 383 ILE A C 1
ATOM 3151 O O . ILE A 1 383 ? 6.605 -1.059 -21.356 1.00 88.44 383 ILE A O 1
ATOM 3155 N N . ASP A 1 384 ? 5.157 -0.274 -19.835 1.00 90.06 384 ASP A N 1
ATOM 3156 C CA . ASP A 1 384 ? 4.170 -1.339 -20.074 1.00 90.06 384 ASP A CA 1
ATOM 3157 C C . ASP A 1 384 ? 3.657 -1.326 -21.518 1.00 90.06 384 ASP A C 1
ATOM 3159 O O . ASP A 1 384 ? 3.490 -2.389 -22.120 1.00 90.06 384 ASP A O 1
ATOM 3163 N N . MET A 1 385 ? 3.438 -0.130 -22.073 1.00 92.69 385 MET A N 1
ATOM 3164 C CA . MET A 1 385 ? 3.024 0.071 -23.455 1.00 92.69 385 MET A CA 1
ATOM 3165 C C . MET A 1 385 ? 3.514 1.419 -23.994 1.00 92.69 385 MET A C 1
ATOM 3167 O O . MET A 1 385 ? 3.326 2.459 -23.365 1.00 92.69 385 MET A O 1
ATOM 3171 N N . LEU A 1 386 ? 4.077 1.412 -25.198 1.00 94.62 386 LEU A N 1
ATOM 3172 C CA . LEU A 1 386 ? 4.176 2.584 -26.059 1.00 94.62 386 LEU A CA 1
ATOM 3173 C C . LEU A 1 386 ? 3.070 2.517 -27.101 1.00 94.62 386 LEU A C 1
ATOM 3175 O O . LEU A 1 386 ? 2.809 1.456 -27.675 1.00 94.62 386 LEU A O 1
ATOM 3179 N N . ILE A 1 387 ? 2.457 3.660 -27.373 1.00 93.81 387 ILE A N 1
ATOM 3180 C CA . ILE A 1 387 ? 1.502 3.808 -28.464 1.00 93.81 387 ILE A CA 1
ATOM 3181 C C . ILE A 1 387 ? 1.978 4.895 -29.412 1.00 93.81 387 ILE A C 1
ATOM 3183 O O . ILE A 1 387 ? 2.357 5.981 -28.971 1.00 93.81 387 ILE A O 1
ATOM 3187 N N . LEU A 1 388 ? 1.964 4.608 -30.711 1.00 94.25 388 LEU A N 1
ATOM 3188 C CA . LEU A 1 388 ? 2.174 5.633 -31.718 1.00 94.25 388 LEU A CA 1
ATOM 3189 C C . LEU A 1 388 ? 0.973 6.584 -31.676 1.00 94.25 388 LEU A C 1
ATOM 3191 O O . LEU A 1 388 ? -0.178 6.149 -31.731 1.00 94.25 388 LEU A O 1
ATOM 3195 N N . ASN A 1 389 ? 1.231 7.881 -31.568 1.00 95.50 389 ASN A N 1
ATOM 3196 C CA . ASN A 1 389 ? 0.222 8.903 -31.300 1.00 95.50 389 ASN A CA 1
ATOM 3197 C C . ASN A 1 389 ? -0.928 8.902 -32.317 1.00 95.50 389 ASN A C 1
ATOM 3199 O O . ASN A 1 389 ? -2.067 9.153 -31.943 1.00 95.50 389 ASN A O 1
ATOM 3203 N N . ALA A 1 390 ? -0.673 8.532 -33.575 1.00 93.25 390 ALA A N 1
ATOM 3204 C CA . ALA A 1 390 ? -1.713 8.358 -34.592 1.00 93.25 390 ALA A CA 1
ATOM 3205 C C . ALA A 1 390 ? -2.781 7.288 -34.248 1.00 93.25 390 ALA A C 1
ATOM 3207 O O . ALA A 1 390 ? -3.857 7.283 -34.842 1.00 93.25 390 ALA A O 1
ATOM 3208 N N . TYR A 1 391 ? -2.506 6.376 -33.309 1.00 92.00 391 TYR A N 1
ATOM 3209 C CA . TYR A 1 391 ? -3.358 5.224 -32.989 1.00 92.00 391 TYR A CA 1
ATOM 3210 C C . TYR A 1 391 ? -4.091 5.330 -31.647 1.00 92.00 391 TYR A C 1
ATOM 3212 O O . TYR A 1 391 ? -4.985 4.519 -31.387 1.00 92.00 391 TYR A O 1
ATOM 3220 N N . ILE A 1 392 ? -3.769 6.307 -30.794 1.00 92.50 392 ILE A N 1
ATOM 3221 C CA . ILE A 1 392 ? -4.323 6.380 -29.432 1.00 92.50 392 ILE A CA 1
ATOM 3222 C C . ILE A 1 392 ? -5.851 6.501 -29.416 1.00 92.50 392 ILE A C 1
ATOM 3224 O O . ILE A 1 392 ? -6.531 5.723 -28.739 1.00 92.50 392 ILE A O 1
ATOM 3228 N N . ASP A 1 393 ? -6.401 7.382 -30.248 1.00 90.75 393 ASP A N 1
ATOM 3229 C CA . ASP A 1 393 ? -7.843 7.608 -30.343 1.00 90.75 393 ASP A CA 1
ATOM 3230 C C . ASP A 1 393 ? -8.578 6.375 -30.884 1.00 90.75 393 ASP A C 1
ATOM 3232 O O . ASP A 1 393 ? -9.693 6.062 -30.457 1.00 90.75 393 ASP A O 1
ATOM 3236 N N . LYS A 1 394 ? -7.925 5.614 -31.773 1.00 87.81 394 LYS A N 1
ATOM 3237 C CA . LYS A 1 394 ? -8.455 4.364 -32.333 1.00 87.81 394 LYS A CA 1
ATOM 3238 C C . LYS A 1 394 ? -8.519 3.257 -31.279 1.00 87.81 394 LYS A C 1
ATOM 3240 O O . LYS A 1 394 ? -9.500 2.516 -31.229 1.00 87.81 394 LYS A O 1
ATOM 3245 N N . VAL A 1 395 ? -7.497 3.149 -30.428 1.00 88.56 395 VAL A N 1
ATOM 3246 C CA . VAL A 1 395 ? -7.400 2.099 -29.400 1.00 88.56 395 VAL A CA 1
ATOM 3247 C C . VAL A 1 395 ? -8.346 2.362 -28.224 1.00 88.56 395 VAL A C 1
ATOM 3249 O O . VAL A 1 395 ? -8.972 1.426 -27.719 1.00 88.56 395 VAL A O 1
ATOM 3252 N N . PHE A 1 396 ? -8.479 3.620 -27.800 1.00 89.94 396 PHE A N 1
ATOM 3253 C CA . PHE A 1 396 ? -9.222 3.994 -26.589 1.00 89.94 396 PHE A CA 1
ATOM 3254 C C . PHE A 1 396 ? -10.560 4.695 -26.857 1.00 89.94 396 PHE A C 1
ATOM 3256 O O . PHE A 1 396 ? -11.261 5.045 -25.907 1.00 89.94 396 PHE A O 1
ATOM 3263 N N . LYS A 1 397 ? -10.938 4.877 -28.131 1.00 88.00 397 LYS A N 1
ATOM 3264 C CA . LYS A 1 397 ? -12.229 5.440 -28.575 1.00 88.00 397 LYS A CA 1
ATOM 3265 C C . LYS A 1 397 ? -12.584 6.776 -27.906 1.00 88.00 397 LYS A C 1
ATOM 3267 O O . LYS A 1 397 ? -13.744 7.045 -27.606 1.00 88.00 397 LYS A O 1
ATOM 3272 N N . ASN A 1 398 ? -11.578 7.600 -27.648 1.00 86.75 398 ASN A N 1
ATOM 3273 C CA . ASN A 1 398 ? -11.696 8.937 -27.075 1.00 86.75 398 ASN A CA 1
ATOM 3274 C C . ASN A 1 398 ? -10.631 9.821 -27.719 1.00 86.75 398 ASN A C 1
ATOM 3276 O O . ASN A 1 398 ? -9.597 9.301 -28.111 1.00 86.75 398 ASN A O 1
ATOM 3280 N N . LYS A 1 399 ? -10.865 11.135 -27.782 1.00 88.38 399 LYS A N 1
ATOM 3281 C CA . LYS A 1 399 ? -9.862 12.084 -28.275 1.00 88.38 399 LYS A CA 1
ATOM 3282 C C . LYS A 1 399 ? -8.815 12.382 -27.205 1.00 88.38 399 LYS A C 1
ATOM 3284 O O . LYS A 1 399 ? -9.170 12.874 -26.128 1.00 88.38 399 LYS A O 1
ATOM 3289 N N . TYR A 1 400 ? -7.548 12.137 -27.516 1.00 88.25 400 TYR A N 1
ATOM 3290 C CA . TYR A 1 400 ? -6.409 12.449 -26.661 1.00 88.25 400 TYR A CA 1
ATOM 3291 C C . TYR A 1 400 ? -5.444 13.416 -27.347 1.00 88.25 400 TYR A C 1
ATOM 3293 O O . TYR A 1 400 ? -5.083 13.266 -28.507 1.00 88.25 400 TYR A O 1
ATOM 3301 N N . SER A 1 401 ? -4.986 14.411 -26.590 1.00 79.75 401 SER A N 1
ATOM 3302 C CA . SER A 1 401 ? -3.855 15.247 -26.991 1.00 79.75 401 SER A CA 1
ATOM 3303 C C . SER A 1 401 ? -2.589 14.435 -26.735 1.00 79.75 401 SER A C 1
ATOM 3305 O O . SER A 1 401 ? -2.265 14.194 -25.578 1.00 79.75 401 SER A O 1
ATOM 3307 N N . SER A 1 402 ? -1.924 13.942 -27.778 1.00 78.69 402 SER A N 1
ATOM 3308 C CA . SER A 1 402 ? -0.755 13.057 -27.631 1.00 78.69 402 SER A CA 1
ATOM 3309 C C . SER A 1 402 ? 0.514 13.585 -28.309 1.00 78.69 402 SER A C 1
ATOM 3311 O O . SER A 1 402 ? 1.550 12.938 -28.259 1.00 78.69 402 SER A O 1
ATOM 3313 N N . GLY A 1 403 ? 0.475 14.774 -28.916 1.00 89.12 403 GLY A N 1
ATOM 3314 C CA . GLY A 1 403 ? 1.611 15.348 -29.646 1.00 89.12 403 GLY A CA 1
ATOM 3315 C C . GLY A 1 403 ? 1.692 14.872 -31.100 1.00 89.12 403 GLY A C 1
ATOM 3316 O O . GLY A 1 403 ? 0.673 14.569 -31.720 1.00 89.12 403 GLY A O 1
ATOM 3317 N N . LYS A 1 404 ? 2.904 14.838 -31.673 1.00 93.50 404 LYS A N 1
ATOM 3318 C CA . LYS A 1 404 ? 3.117 14.537 -33.104 1.00 93.50 404 LYS A CA 1
ATOM 3319 C C . LYS A 1 404 ? 2.636 13.117 -33.465 1.00 93.50 404 LYS A C 1
ATOM 3321 O O . LYS A 1 404 ? 3.058 12.181 -32.788 1.00 93.50 404 LYS A O 1
ATOM 3326 N N . PRO A 1 405 ? 1.833 12.914 -34.534 1.00 93.19 405 PRO A N 1
ATOM 3327 C CA . PRO A 1 405 ? 1.243 11.606 -34.864 1.00 93.19 405 PRO A CA 1
ATOM 3328 C C . PRO A 1 405 ? 2.247 10.466 -35.084 1.00 93.19 405 PRO A C 1
ATOM 3330 O O . PRO A 1 405 ? 1.944 9.318 -34.778 1.00 93.19 405 PRO A O 1
ATOM 3333 N N . ASN A 1 406 ? 3.444 10.780 -35.585 1.00 93.56 406 ASN A N 1
ATOM 3334 C CA . ASN A 1 406 ? 4.526 9.831 -35.868 1.00 93.56 406 ASN A CA 1
ATOM 3335 C C . ASN A 1 406 ? 5.487 9.607 -34.683 1.00 93.56 406 ASN A C 1
ATOM 3337 O O . ASN A 1 406 ? 6.595 9.110 -34.874 1.00 93.56 406 ASN A O 1
ATOM 3341 N N . LYS A 1 407 ? 5.099 10.023 -33.477 1.00 96.62 407 LYS A N 1
ATOM 3342 C CA . LYS A 1 407 ? 5.868 9.856 -32.239 1.00 96.62 407 LYS A CA 1
ATOM 3343 C C . LYS A 1 407 ? 5.090 9.005 -31.241 1.00 96.62 407 LYS A C 1
ATOM 3345 O O . LYS A 1 407 ? 3.898 8.769 -31.425 1.00 96.62 407 LYS A O 1
ATOM 3350 N N . TYR A 1 408 ? 5.771 8.516 -30.214 1.00 96.56 408 TYR A N 1
ATOM 3351 C CA . TYR A 1 408 ? 5.211 7.613 -29.214 1.00 96.56 408 TYR A CA 1
ATOM 3352 C C . TYR A 1 408 ? 4.865 8.325 -27.916 1.00 96.56 408 TYR A C 1
ATOM 3354 O O . TYR A 1 408 ? 5.632 9.157 -27.439 1.00 96.56 408 TYR A O 1
ATOM 3362 N N . SER A 1 409 ? 3.772 7.907 -27.288 1.00 96.88 409 SER A N 1
ATOM 3363 C CA . SER A 1 409 ? 3.459 8.236 -25.897 1.00 96.88 409 SER A CA 1
ATOM 3364 C C . SER A 1 409 ? 3.520 6.991 -25.019 1.00 96.88 409 SER A C 1
ATOM 3366 O O . SER A 1 409 ? 3.115 5.900 -25.432 1.00 96.88 409 SER A O 1
ATOM 3368 N N . ALA A 1 410 ? 4.006 7.158 -23.789 1.00 95.88 410 ALA A N 1
ATOM 3369 C CA . ALA A 1 410 ? 4.050 6.090 -22.799 1.00 95.88 410 ALA A CA 1
ATOM 3370 C C . ALA A 1 410 ? 2.683 5.894 -22.128 1.00 95.88 410 ALA A C 1
ATOM 3372 O O . ALA A 1 410 ? 2.017 6.862 -21.747 1.00 95.88 410 ALA A O 1
ATOM 3373 N N . ILE A 1 411 ? 2.295 4.633 -21.934 1.00 96.12 411 ILE A N 1
ATOM 3374 C CA . ILE A 1 411 ? 1.143 4.226 -21.132 1.00 96.12 411 ILE A CA 1
ATOM 3375 C C . ILE A 1 411 ? 1.621 3.278 -20.029 1.00 96.12 411 ILE A C 1
ATOM 3377 O O . ILE A 1 411 ? 2.176 2.214 -20.309 1.00 96.12 411 ILE A O 1
ATOM 3381 N N . LYS A 1 412 ? 1.387 3.650 -18.765 1.00 94.31 412 LYS A N 1
ATOM 3382 C CA . LYS A 1 412 ? 1.632 2.775 -17.606 1.00 94.31 412 LYS A CA 1
ATOM 3383 C C . LYS A 1 412 ? 0.329 2.121 -17.152 1.00 94.31 412 LYS A C 1
ATOM 3385 O O . LYS A 1 412 ? -0.706 2.782 -17.054 1.00 94.31 412 LYS A O 1
ATOM 3390 N N . PHE A 1 413 ? 0.378 0.832 -16.844 1.00 94.12 413 PHE A N 1
ATOM 3391 C CA . PHE A 1 413 ? -0.744 0.067 -16.313 1.00 94.12 413 PHE A CA 1
ATOM 3392 C C . PHE A 1 413 ? -0.655 0.043 -14.790 1.00 94.12 413 PHE A C 1
ATOM 3394 O O . PHE A 1 413 ? 0.396 -0.248 -14.218 1.00 94.12 413 PHE A O 1
ATOM 3401 N N . LYS A 1 414 ? -1.753 0.379 -14.110 1.00 92.12 414 LYS A N 1
ATOM 3402 C CA . LYS A 1 414 ? -1.827 0.333 -12.645 1.00 92.12 414 LYS A CA 1
ATOM 3403 C C . LYS A 1 414 ? -3.163 -0.250 -12.208 1.00 92.12 414 LYS A C 1
ATOM 3405 O O . LYS A 1 414 ? -4.214 0.309 -12.532 1.00 92.12 414 LYS A O 1
ATOM 3410 N N . PHE A 1 415 ? -3.129 -1.300 -11.387 1.00 91.56 415 PHE A N 1
ATOM 3411 C CA . PHE A 1 415 ? -4.312 -1.853 -10.730 1.00 91.56 415 PHE A CA 1
ATOM 3412 C C . PHE A 1 415 ? -4.821 -0.874 -9.668 1.00 91.56 415 PHE A C 1
ATOM 3414 O O . PHE A 1 415 ? -4.487 -0.899 -8.482 1.00 91.56 415 PHE A O 1
ATOM 3421 N N . SER A 1 416 ? -5.585 0.103 -10.136 1.00 90.94 416 SER A N 1
ATOM 3422 C CA . SER A 1 416 ? -6.098 1.195 -9.325 1.00 90.94 416 SER A CA 1
ATOM 3423 C C . SER A 1 416 ? -7.295 1.855 -9.996 1.00 90.94 416 SER A C 1
ATOM 3425 O O . SER A 1 416 ? -7.465 1.780 -11.215 1.00 90.94 416 SER A O 1
ATOM 3427 N N . THR A 1 417 ? -8.115 2.523 -9.188 1.00 92.44 417 THR A N 1
ATOM 3428 C CA . THR A 1 417 ? -9.047 3.530 -9.692 1.00 92.44 417 THR A CA 1
ATOM 3429 C C . THR A 1 417 ? -8.277 4.824 -9.931 1.00 92.44 417 THR A C 1
ATOM 3431 O O . THR A 1 417 ? -7.684 5.375 -9.001 1.00 92.44 417 THR A O 1
ATOM 3434 N N . VAL A 1 418 ? -8.279 5.309 -11.169 1.00 95.31 418 VAL A N 1
ATOM 3435 C CA . VAL A 1 418 ? -7.657 6.580 -11.545 1.00 95.31 418 VAL A CA 1
ATOM 3436 C C . VAL A 1 418 ? -8.636 7.712 -11.244 1.00 95.31 418 VAL A C 1
ATOM 3438 O O . VAL A 1 418 ? -9.706 7.782 -11.847 1.00 95.31 418 VAL A O 1
ATOM 3441 N N . ASN A 1 419 ? -8.278 8.609 -10.322 1.00 95.62 419 ASN A N 1
ATOM 3442 C CA . ASN A 1 419 ? -9.116 9.766 -10.011 1.00 95.62 419 ASN A CA 1
ATOM 3443 C C . ASN A 1 419 ? -8.764 10.921 -10.952 1.00 95.62 419 ASN A C 1
ATOM 3445 O O . ASN A 1 419 ? -7.611 11.367 -11.003 1.00 95.62 419 ASN A O 1
ATOM 3449 N N . LEU A 1 420 ? -9.748 11.391 -11.705 1.00 95.94 420 LEU A N 1
ATOM 3450 C CA . LEU A 1 420 ? -9.590 12.456 -12.686 1.00 95.94 420 LEU A CA 1
ATOM 3451 C C . LEU A 1 420 ? -10.117 13.781 -12.119 1.00 95.94 420 LEU A C 1
ATOM 3453 O O . LEU A 1 420 ? -10.940 13.809 -11.198 1.00 95.94 420 LEU A O 1
ATOM 3457 N N . LYS A 1 421 ? -9.616 14.890 -12.665 1.00 95.31 421 LYS A N 1
ATOM 3458 C CA . LYS A 1 421 ? -10.149 16.237 -12.450 1.00 95.31 421 LYS A CA 1
ATOM 3459 C C . LYS A 1 421 ? -11.599 16.305 -12.948 1.00 95.31 421 LYS A C 1
ATOM 3461 O O . LYS A 1 421 ? -12.098 15.399 -13.614 1.00 95.31 421 LYS A O 1
ATOM 3466 N N . SER A 1 422 ? -12.288 17.398 -12.631 1.00 94.06 422 SER A N 1
ATOM 3467 C CA . SER A 1 422 ? -13.683 17.632 -13.036 1.00 94.06 422 SER A CA 1
ATOM 3468 C C . SER A 1 422 ? -13.904 17.632 -14.558 1.00 94.06 422 SER A C 1
ATOM 3470 O O . SER A 1 422 ? -15.039 17.468 -15.007 1.00 94.06 422 SER A O 1
ATOM 3472 N N . ASP A 1 423 ? -12.833 17.765 -15.347 1.00 93.00 423 ASP A N 1
ATOM 3473 C CA . ASP A 1 423 ? -12.827 17.606 -16.805 1.00 93.00 423 ASP A CA 1
ATOM 3474 C C . ASP A 1 423 ? -12.966 16.148 -17.288 1.00 93.00 423 ASP A C 1
ATOM 3476 O O . ASP A 1 423 ? -13.244 15.917 -18.464 1.00 93.00 423 ASP A O 1
ATOM 3480 N N . GLY A 1 424 ? -12.796 15.160 -16.403 1.00 92.00 424 GLY A N 1
ATOM 3481 C CA . GLY A 1 424 ? -12.861 13.738 -16.738 1.00 92.00 424 GLY A CA 1
ATOM 3482 C C . GLY A 1 424 ? -11.713 13.237 -17.627 1.00 92.00 424 GLY A C 1
ATOM 3483 O O . GLY A 1 424 ? -11.859 12.182 -18.250 1.00 92.00 424 GLY A O 1
ATOM 3484 N N . LYS A 1 425 ? -10.593 13.972 -17.707 1.00 92.81 425 LYS A N 1
ATOM 3485 C CA . LYS A 1 425 ? -9.412 13.660 -18.533 1.00 92.81 425 LYS A CA 1
ATOM 3486 C C . LYS A 1 425 ? -8.117 13.646 -17.716 1.00 92.81 425 LYS A C 1
ATOM 3488 O O . LYS A 1 425 ? -7.391 12.653 -17.751 1.00 92.81 425 LYS A O 1
ATOM 3493 N N . HIS A 1 426 ? -7.804 14.725 -17.003 1.00 95.44 426 HIS A N 1
ATOM 3494 C CA . HIS A 1 426 ? -6.491 14.886 -16.370 1.00 95.44 426 HIS A CA 1
ATOM 3495 C C . HIS A 1 426 ? -6.452 14.259 -14.979 1.00 95.44 426 HIS A C 1
ATOM 3497 O O . HIS A 1 426 ? -7.426 14.313 -14.232 1.00 95.44 426 HIS A O 1
ATOM 3503 N N . MET A 1 427 ? -5.320 13.676 -14.591 1.00 94.94 427 MET A N 1
ATOM 3504 C CA . MET A 1 427 ? -5.179 13.035 -13.281 1.00 94.94 427 MET A CA 1
ATOM 3505 C C . MET A 1 427 ? -5.132 14.041 -12.118 1.00 94.94 427 MET A C 1
ATOM 3507 O O . MET A 1 427 ? -4.468 15.078 -12.190 1.00 94.94 427 MET A O 1
ATOM 3511 N N . LEU A 1 428 ? -5.770 13.697 -10.993 1.00 92.62 428 LEU A N 1
ATOM 3512 C CA . LEU A 1 428 ? -5.629 14.429 -9.729 1.00 92.62 428 LEU A CA 1
ATOM 3513 C C . LEU A 1 428 ? -4.225 14.284 -9.118 1.00 92.62 428 LEU A C 1
ATOM 3515 O O . LEU A 1 428 ? -3.501 13.328 -9.383 1.00 92.62 428 LEU A O 1
ATOM 3519 N N . ASN A 1 429 ? -3.881 15.215 -8.225 1.00 89.25 429 ASN A N 1
ATOM 3520 C CA . ASN A 1 429 ? -2.643 15.224 -7.438 1.00 89.25 429 ASN A CA 1
ATOM 3521 C C . ASN A 1 429 ? -2.836 14.591 -6.043 1.00 89.25 429 ASN A C 1
ATOM 3523 O O . ASN A 1 429 ? -2.357 15.115 -5.037 1.00 89.25 429 ASN A O 1
ATOM 3527 N N . CYS A 1 430 ? -3.549 13.462 -5.956 1.00 86.94 430 CYS A N 1
ATOM 3528 C CA . CYS A 1 430 ? -3.561 12.670 -4.721 1.00 86.94 430 CYS A CA 1
ATOM 3529 C C . CYS A 1 430 ? -2.206 11.959 -4.537 1.00 86.94 430 CYS A C 1
ATOM 3531 O O . CYS A 1 430 ? -1.511 11.717 -5.521 1.00 86.94 430 CYS A O 1
ATOM 3533 N N . VAL A 1 431 ? -1.826 11.602 -3.301 1.00 81.75 431 VAL A N 1
ATOM 3534 C CA . VAL A 1 431 ? -0.485 11.059 -2.968 1.00 81.75 431 VAL A CA 1
ATOM 3535 C C . VAL A 1 431 ? -0.051 9.940 -3.926 1.00 81.75 431 VAL A C 1
ATOM 3537 O O . VAL A 1 431 ? 1.014 10.017 -4.532 1.00 81.75 431 VAL A O 1
ATOM 3540 N N . LYS A 1 432 ? -0.918 8.943 -4.144 1.00 86.94 432 LYS A N 1
ATOM 3541 C CA . LYS A 1 432 ? -0.661 7.810 -5.049 1.00 86.94 432 LYS A CA 1
ATOM 3542 C C . LYS A 1 432 ? -0.453 8.251 -6.504 1.00 86.94 432 LYS A C 1
ATOM 3544 O O . LYS A 1 432 ? 0.449 7.763 -7.173 1.00 86.94 432 LYS A O 1
ATOM 3549 N N . GLN A 1 433 ? -1.265 9.187 -6.991 1.00 92.69 433 GLN A N 1
ATOM 3550 C CA . GLN A 1 433 ? -1.182 9.671 -8.370 1.00 92.69 433 GLN A CA 1
ATOM 3551 C C . GLN A 1 433 ? -0.015 10.640 -8.594 1.00 92.69 433 GLN A C 1
ATOM 3553 O O . GLN A 1 433 ? 0.506 10.669 -9.704 1.00 92.69 433 GLN A O 1
ATOM 3558 N N . LYS A 1 434 ? 0.456 11.357 -7.562 1.00 93.94 434 LYS A N 1
ATOM 3559 C CA . LYS A 1 434 ? 1.698 12.144 -7.644 1.00 93.94 434 LYS A CA 1
ATOM 3560 C C . LYS A 1 434 ? 2.909 11.257 -7.922 1.00 93.94 434 LYS A C 1
ATOM 3562 O O . LYS A 1 434 ? 3.674 11.533 -8.837 1.00 93.94 434 LYS A O 1
ATOM 3567 N N . VAL A 1 435 ? 3.029 10.146 -7.192 1.00 93.56 435 VAL A N 1
ATOM 3568 C CA . VAL A 1 435 ? 4.072 9.135 -7.443 1.00 93.56 435 VAL A CA 1
ATOM 3569 C C . VAL A 1 435 ? 3.989 8.628 -8.882 1.00 93.56 435 VAL A C 1
ATOM 3571 O O . VAL A 1 435 ? 4.996 8.544 -9.575 1.00 93.56 435 VAL A O 1
ATOM 3574 N N . TYR A 1 436 ? 2.784 8.333 -9.366 1.00 94.19 436 TYR A N 1
ATOM 3575 C CA . TYR A 1 436 ? 2.598 7.852 -10.731 1.00 94.19 436 TYR A CA 1
ATOM 3576 C C . TYR A 1 436 ? 3.016 8.859 -11.804 1.00 94.19 436 TYR A C 1
ATOM 3578 O O . TYR A 1 436 ? 3.612 8.461 -12.803 1.00 94.19 436 TYR A O 1
ATOM 3586 N N . LYS A 1 437 ? 2.743 10.149 -11.587 1.00 95.94 437 LYS A N 1
ATOM 3587 C CA . LYS A 1 437 ? 3.200 11.229 -12.465 1.00 95.94 437 LYS A CA 1
ATOM 3588 C C . LYS A 1 437 ? 4.722 11.317 -12.500 1.00 95.94 437 LYS A C 1
ATOM 3590 O O . LYS A 1 437 ? 5.287 11.333 -13.584 1.00 95.94 437 LYS A O 1
ATOM 3595 N N . ALA A 1 438 ? 5.384 11.262 -11.345 1.00 95.31 438 ALA A N 1
ATOM 3596 C CA . ALA A 1 438 ? 6.845 11.255 -11.262 1.00 95.31 438 ALA A CA 1
ATOM 3597 C C . ALA A 1 438 ? 7.477 10.051 -11.982 1.00 95.31 438 ALA A C 1
ATOM 3599 O O . ALA A 1 438 ? 8.415 10.201 -12.761 1.00 95.31 438 ALA A O 1
ATOM 3600 N N . GLN A 1 439 ? 6.913 8.857 -11.777 1.00 93.50 439 GLN A N 1
ATOM 3601 C CA . GLN A 1 439 ? 7.345 7.637 -12.463 1.00 93.50 439 GLN A CA 1
ATOM 3602 C C . GLN A 1 439 ? 7.243 7.787 -13.983 1.00 93.50 439 GLN A C 1
ATOM 3604 O O . GLN A 1 439 ? 8.198 7.509 -14.703 1.00 93.50 439 GLN A O 1
ATOM 3609 N N . LEU A 1 440 ? 6.094 8.252 -14.477 1.00 95.12 440 LEU A N 1
ATOM 3610 C CA . LEU A 1 440 ? 5.869 8.449 -15.907 1.00 95.12 440 LEU A CA 1
ATOM 3611 C C . LEU A 1 440 ? 6.670 9.605 -16.500 1.00 95.12 440 LEU A C 1
ATOM 3613 O O . LEU A 1 440 ? 6.998 9.547 -17.680 1.00 95.12 440 LEU A O 1
ATOM 3617 N N . TRP A 1 441 ? 7.019 10.614 -15.704 1.00 95.50 441 TRP A N 1
ATOM 3618 C CA . TRP A 1 441 ? 7.937 11.665 -16.123 1.00 95.50 441 TRP A CA 1
ATOM 3619 C C . TRP A 1 441 ? 9.307 11.081 -16.482 1.00 95.50 441 TRP A C 1
ATOM 3621 O O . TRP A 1 441 ? 9.796 11.317 -17.586 1.00 95.50 441 TRP A O 1
ATOM 3631 N N . LEU A 1 442 ? 9.880 10.243 -15.607 1.00 94.56 442 LEU A N 1
ATOM 3632 C CA . LEU A 1 442 ? 11.177 9.605 -15.860 1.00 94.56 442 LEU A CA 1
ATOM 3633 C C . LEU A 1 442 ? 11.116 8.694 -17.096 1.00 94.56 442 LEU A C 1
ATOM 3635 O O . LEU A 1 442 ? 12.002 8.736 -17.946 1.00 94.56 442 LEU A O 1
ATOM 3639 N N . LEU A 1 443 ? 10.027 7.930 -17.235 1.00 93.50 443 LEU A N 1
ATOM 3640 C CA . LEU A 1 443 ? 9.777 7.102 -18.418 1.00 93.50 443 LEU A CA 1
ATOM 3641 C C . LEU A 1 443 ? 9.679 7.936 -19.707 1.00 93.50 443 LEU A C 1
ATOM 3643 O O . LEU A 1 443 ? 10.221 7.540 -20.736 1.00 93.50 443 LEU A O 1
ATOM 3647 N N . ASN A 1 444 ? 9.013 9.093 -19.662 1.00 95.12 444 ASN A N 1
ATOM 3648 C CA . ASN A 1 444 ? 8.885 9.993 -20.808 1.00 95.12 444 ASN A CA 1
ATOM 3649 C C . ASN A 1 444 ? 10.232 10.624 -21.189 1.00 95.12 444 ASN A C 1
ATOM 3651 O O . ASN A 1 444 ? 10.537 10.747 -22.373 1.00 95.12 444 ASN A O 1
ATOM 3655 N N . LYS A 1 445 ? 11.067 10.976 -20.199 1.00 94.25 445 LYS A N 1
ATOM 3656 C CA . LYS A 1 445 ? 12.437 11.459 -20.430 1.00 94.25 445 LYS A CA 1
ATOM 3657 C C . LYS A 1 445 ? 13.300 10.394 -21.102 1.00 94.25 445 LYS A C 1
ATOM 3659 O O . LYS A 1 445 ? 13.901 10.690 -22.133 1.00 94.25 445 LYS A O 1
ATOM 3664 N N . ALA A 1 446 ? 13.284 9.158 -20.601 1.00 92.69 446 ALA A N 1
ATOM 3665 C CA . ALA A 1 446 ? 13.988 8.038 -21.227 1.00 92.69 446 ALA A CA 1
ATOM 3666 C C . ALA A 1 446 ? 13.521 7.807 -22.674 1.00 92.69 446 ALA A C 1
ATOM 3668 O O . ALA A 1 446 ? 14.332 7.787 -23.597 1.00 92.69 446 ALA A O 1
ATOM 3669 N N . LEU A 1 447 ? 12.202 7.735 -22.891 1.00 94.56 447 LEU A N 1
ATOM 3670 C CA . LEU A 1 447 ? 11.621 7.593 -24.225 1.00 94.56 447 LEU A CA 1
ATOM 3671 C C . LEU A 1 447 ? 12.044 8.741 -25.154 1.00 94.56 447 LEU A C 1
ATOM 3673 O O . LEU A 1 447 ? 12.327 8.500 -26.325 1.00 94.56 447 LEU A O 1
ATOM 3677 N N . SER A 1 448 ? 12.105 9.977 -24.650 1.00 94.75 448 SER A N 1
ATOM 3678 C CA . SER A 1 448 ? 12.419 11.152 -25.468 1.00 94.75 448 SER A CA 1
ATOM 3679 C C . SER A 1 448 ? 13.789 11.092 -26.134 1.00 94.75 448 SER A C 1
ATOM 3681 O O . SER A 1 448 ? 13.913 11.549 -27.269 1.00 94.75 448 SER A O 1
ATOM 3683 N N . ILE A 1 449 ? 14.771 10.464 -25.482 1.00 93.25 449 ILE A N 1
ATOM 3684 C CA . ILE A 1 449 ? 16.117 10.240 -26.023 1.00 93.25 449 ILE A CA 1
ATOM 3685 C C . ILE A 1 449 ? 16.054 9.280 -27.213 1.00 93.25 449 ILE A C 1
ATOM 3687 O O . ILE A 1 449 ? 16.655 9.526 -28.253 1.00 93.25 449 ILE A O 1
ATOM 3691 N N . GLU A 1 450 ? 15.262 8.218 -27.092 1.00 89.44 450 GLU A N 1
ATOM 3692 C CA . GLU A 1 450 ? 15.169 7.146 -28.089 1.00 89.44 450 GLU A CA 1
ATOM 3693 C C . GLU A 1 450 ? 14.438 7.573 -29.366 1.00 89.44 450 GLU A C 1
ATOM 3695 O O . GLU A 1 450 ? 14.736 7.077 -30.451 1.00 89.44 450 GLU A O 1
ATOM 3700 N N . GLN A 1 451 ? 13.485 8.505 -29.261 1.00 93.12 451 GLN A N 1
ATOM 3701 C CA . GLN A 1 451 ? 12.735 9.030 -30.410 1.00 93.12 451 GLN A CA 1
ATOM 3702 C C . GLN A 1 451 ? 13.097 10.472 -30.799 1.00 93.12 451 GLN A C 1
ATOM 3704 O O . GLN A 1 451 ? 12.459 11.031 -31.702 1.00 93.12 451 GLN A O 1
ATOM 3709 N N . ASN A 1 452 ? 14.072 11.081 -30.114 1.00 93.44 452 ASN A N 1
ATOM 3710 C CA . ASN A 1 452 ? 14.440 12.498 -30.208 1.00 93.44 452 ASN A CA 1
ATOM 3711 C C . ASN A 1 452 ? 13.211 13.434 -30.189 1.00 93.44 452 ASN A C 1
ATOM 3713 O O . ASN A 1 452 ? 12.998 14.255 -31.085 1.00 93.44 452 ASN A O 1
ATOM 3717 N N . TYR A 1 453 ? 12.311 13.205 -29.231 1.00 94.69 453 TYR A N 1
ATOM 3718 C CA . TYR A 1 453 ? 11.070 13.962 -29.064 1.00 94.69 453 TYR A CA 1
ATOM 3719 C C . TYR A 1 453 ? 10.489 13.729 -27.672 1.00 94.69 453 TYR A C 1
ATOM 3721 O O . TYR A 1 453 ? 10.155 12.597 -27.318 1.00 94.69 453 TYR A O 1
ATOM 3729 N N . LEU A 1 454 ? 10.330 14.802 -26.900 1.00 94.12 454 LEU A N 1
ATOM 3730 C CA . LEU A 1 454 ? 9.623 14.750 -25.628 1.00 94.12 454 LEU A CA 1
ATOM 3731 C C . LEU A 1 454 ? 8.119 14.831 -25.885 1.00 94.12 454 LEU A C 1
ATOM 3733 O O . LEU A 1 454 ? 7.622 15.837 -26.391 1.00 94.12 454 LEU A O 1
ATOM 3737 N N . SER A 1 455 ? 7.397 13.767 -25.544 1.00 95.12 455 SER A N 1
ATOM 3738 C CA . SER A 1 455 ? 5.949 13.745 -25.721 1.00 95.12 455 SER A CA 1
ATOM 3739 C C . SER A 1 455 ? 5.282 14.672 -24.705 1.00 95.12 455 SER A C 1
ATOM 3741 O O . SER A 1 455 ? 5.598 14.572 -23.517 1.00 95.12 455 SER A O 1
ATOM 3743 N N . PRO A 1 456 ? 4.364 15.560 -25.135 1.00 94.44 456 PRO A N 1
ATOM 3744 C CA . PRO A 1 456 ? 3.737 16.530 -24.239 1.00 94.44 456 PRO A CA 1
ATOM 3745 C C . PRO A 1 456 ? 2.859 15.837 -23.200 1.00 94.44 456 PRO A C 1
ATOM 3747 O O . PRO A 1 456 ? 2.844 16.231 -22.041 1.00 94.44 456 PRO A O 1
ATOM 3750 N N . CYS A 1 457 ? 2.185 14.752 -23.587 1.00 95.50 457 CYS A N 1
ATOM 3751 C CA . CYS A 1 457 ? 1.331 13.996 -22.688 1.00 95.50 457 CYS A CA 1
ATOM 3752 C C . CYS A 1 457 ? 1.744 12.526 -22.616 1.00 95.50 457 CYS A C 1
ATOM 3754 O O . CYS A 1 457 ? 2.165 11.921 -23.602 1.00 95.50 457 CYS A O 1
ATOM 3756 N N . VAL A 1 458 ? 1.543 11.941 -21.440 1.00 96.56 458 VAL A N 1
ATOM 3757 C CA . VAL A 1 458 ? 1.637 10.498 -21.193 1.00 96.56 458 VAL A CA 1
ATOM 3758 C C . VAL A 1 458 ? 0.416 10.024 -20.416 1.00 96.56 458 VAL A C 1
ATOM 3760 O O . VAL A 1 458 ? -0.367 10.830 -19.902 1.00 96.56 458 VAL A O 1
ATOM 3763 N N . PHE A 1 459 ? 0.219 8.708 -20.352 1.00 97.44 459 PHE A N 1
ATOM 3764 C CA . PHE A 1 459 ? -1.064 8.150 -19.945 1.00 97.44 459 PHE A CA 1
ATOM 3765 C C . PHE A 1 459 ? -0.950 7.066 -18.877 1.00 97.44 459 PHE A C 1
ATOM 3767 O O . PHE A 1 459 ? 0.012 6.300 -18.813 1.00 97.44 459 PHE A O 1
ATOM 3774 N N . ILE A 1 460 ? -2.001 6.957 -18.066 1.00 96.44 460 ILE A N 1
ATOM 3775 C CA . ILE A 1 460 ? -2.229 5.818 -17.178 1.00 96.44 460 ILE A CA 1
ATOM 3776 C C . ILE A 1 460 ? -3.500 5.096 -17.564 1.00 96.44 460 ILE A C 1
ATOM 3778 O O . ILE A 1 460 ? -4.572 5.696 -17.663 1.00 96.44 460 ILE A O 1
ATOM 3782 N N . LEU A 1 461 ? -3.373 3.779 -17.689 1.00 96.81 461 LEU A N 1
ATOM 3783 C CA . LEU A 1 461 ? -4.500 2.870 -17.734 1.00 96.81 461 LEU A CA 1
ATOM 3784 C C . LEU A 1 461 ? -4.759 2.334 -16.325 1.00 96.81 461 LEU A C 1
ATOM 3786 O O . LEU A 1 461 ? -3.972 1.561 -15.771 1.00 96.81 461 LEU A O 1
ATOM 3790 N N . GLY A 1 462 ? -5.868 2.779 -15.745 1.00 95.31 462 GLY A N 1
ATOM 3791 C CA . GLY A 1 462 ? -6.402 2.230 -14.507 1.00 95.31 462 GLY A CA 1
ATOM 3792 C C . GLY A 1 462 ? -7.358 1.081 -14.768 1.00 95.31 462 GLY A C 1
ATOM 3793 O O . GLY A 1 462 ? -7.884 0.936 -15.865 1.00 95.31 462 GLY A O 1
ATOM 3794 N N . ARG A 1 463 ? -7.669 0.320 -13.721 1.00 93.19 463 ARG A N 1
ATOM 3795 C CA . ARG A 1 463 ? -8.763 -0.659 -13.747 1.00 93.19 463 ARG A CA 1
ATOM 3796 C C . ARG A 1 463 ? -10.136 0.013 -13.818 1.00 93.19 463 ARG A C 1
ATOM 3798 O O . ARG A 1 463 ? -11.060 -0.495 -14.440 1.00 93.19 463 ARG A O 1
ATOM 3805 N N . LYS A 1 464 ? -10.266 1.150 -13.136 1.00 93.81 464 LYS A N 1
ATOM 3806 C CA . LYS A 1 464 ? -11.462 1.997 -13.086 1.00 93.81 464 LYS A CA 1
ATOM 3807 C C . LYS A 1 464 ? -11.025 3.453 -13.206 1.00 93.81 464 LYS A C 1
ATOM 3809 O O . LYS A 1 464 ? -9.859 3.774 -12.965 1.00 93.81 464 LYS A O 1
ATOM 3814 N N . SER A 1 465 ? -11.961 4.346 -13.492 1.00 94.56 465 SER A N 1
ATOM 3815 C CA . SER A 1 465 ? -11.743 5.787 -13.342 1.00 94.56 465 SER A CA 1
ATOM 3816 C C . SER A 1 465 ? -12.952 6.470 -12.720 1.00 94.56 465 SER A C 1
ATOM 3818 O O . SER A 1 465 ? -14.086 6.015 -12.873 1.00 94.56 465 SER A O 1
ATOM 3820 N N . GLU A 1 466 ? -12.718 7.552 -11.984 1.00 95.44 466 GLU A N 1
ATOM 3821 C CA . GLU A 1 466 ? -13.794 8.357 -11.407 1.00 95.44 466 GLU A CA 1
ATOM 3822 C C . GLU A 1 466 ? -13.440 9.840 -11.358 1.00 95.44 466 GLU A C 1
ATOM 3824 O O . GLU A 1 466 ? -12.270 10.209 -11.285 1.00 95.44 466 GLU A O 1
ATOM 3829 N N . PHE A 1 467 ? -14.462 10.689 -11.397 1.00 95.69 467 PHE A N 1
ATOM 3830 C CA . PHE A 1 467 ? -14.334 12.134 -11.237 1.00 95.69 467 PHE A CA 1
ATOM 3831 C C . PHE A 1 467 ? -15.626 12.733 -10.699 1.00 95.69 467 PHE A C 1
ATOM 3833 O O . PHE A 1 467 ? -16.692 12.122 -10.778 1.00 95.69 467 PHE A O 1
ATOM 3840 N N . THR A 1 468 ? -15.530 13.945 -10.163 1.00 96.00 468 THR A N 1
ATOM 3841 C CA . THR A 1 468 ? -16.688 14.707 -9.695 1.00 96.00 468 THR A CA 1
ATOM 3842 C C . THR A 1 468 ? -16.829 15.962 -10.537 1.00 96.00 468 THR A C 1
ATOM 3844 O O . THR A 1 468 ? -15.896 16.761 -10.618 1.00 96.00 468 THR A O 1
ATOM 3847 N N . LYS A 1 469 ? -18.002 16.156 -11.141 1.00 94.19 469 LYS A N 1
ATOM 3848 C CA . LYS A 1 469 ? -18.343 17.356 -11.909 1.00 94.19 469 LYS A CA 1
ATOM 3849 C C . LYS A 1 469 ? -19.617 17.958 -11.330 1.00 94.19 469 LYS A C 1
ATOM 3851 O O . LYS A 1 469 ? -20.622 17.265 -11.218 1.00 94.19 469 LYS A O 1
ATOM 3856 N N . SER A 1 470 ? -19.549 19.221 -10.911 1.00 92.44 470 SER A N 1
ATOM 3857 C CA . SER A 1 470 ? -20.676 19.942 -10.295 1.00 92.44 470 SER A CA 1
ATOM 3858 C C . SER A 1 470 ? -21.332 19.177 -9.133 1.00 92.44 470 SER A C 1
ATOM 3860 O O . SER A 1 470 ? -22.547 19.053 -9.064 1.00 92.44 470 SER A O 1
ATOM 3862 N N . GLY A 1 471 ? -20.517 18.591 -8.247 1.00 91.19 471 GLY A N 1
ATOM 3863 C CA . GLY A 1 471 ? -20.987 17.803 -7.097 1.00 91.19 471 GLY A CA 1
ATOM 3864 C C . GLY A 1 471 ? -21.444 16.373 -7.421 1.00 91.19 471 GLY A C 1
ATOM 3865 O O . GLY A 1 471 ? -21.587 15.564 -6.507 1.00 91.19 471 GLY A O 1
ATOM 3866 N N . ILE A 1 472 ? -21.597 16.015 -8.698 1.00 92.31 472 ILE A N 1
ATOM 3867 C CA . ILE A 1 472 ? -22.025 14.680 -9.128 1.00 92.31 472 ILE A CA 1
ATOM 3868 C C . ILE A 1 472 ? -20.798 13.799 -9.364 1.00 92.31 472 ILE A C 1
ATOM 3870 O O . ILE A 1 472 ? -19.919 14.132 -10.163 1.00 92.31 472 ILE A O 1
ATOM 3874 N N . LYS A 1 473 ? -20.742 12.655 -8.673 1.00 94.00 473 LYS A N 1
ATOM 3875 C CA . LYS A 1 473 ? -19.669 11.665 -8.817 1.00 94.00 473 LYS A CA 1
ATOM 3876 C C . LYS A 1 473 ? -19.970 10.709 -9.974 1.00 94.00 473 LYS A C 1
ATOM 3878 O O . LYS A 1 473 ? -20.936 9.955 -9.918 1.00 94.00 473 LYS A O 1
ATOM 3883 N N . ILE A 1 474 ? -19.109 10.700 -10.987 1.00 95.00 474 ILE A N 1
ATOM 3884 C CA . ILE A 1 474 ? -19.189 9.831 -12.167 1.00 95.00 474 ILE A CA 1
ATOM 3885 C C . ILE A 1 474 ? -18.116 8.747 -12.049 1.00 95.00 474 ILE A C 1
ATOM 3887 O O . ILE A 1 474 ? -16.956 9.040 -11.751 1.00 95.00 474 ILE A O 1
ATOM 3891 N N . LYS A 1 475 ? -18.499 7.487 -12.279 1.00 93.75 475 LYS A N 1
ATOM 3892 C CA . LYS A 1 475 ? -17.616 6.317 -12.180 1.00 93.75 475 LYS A CA 1
ATOM 3893 C C . LYS A 1 475 ? -17.669 5.496 -13.462 1.00 93.75 475 LYS A C 1
ATOM 3895 O O . LYS A 1 475 ? -18.750 5.162 -13.938 1.00 93.75 475 LYS A O 1
ATOM 3900 N N . TYR A 1 476 ? -16.506 5.112 -13.967 1.00 93.38 476 TYR A N 1
ATOM 3901 C CA . TYR A 1 476 ? -16.354 4.156 -15.055 1.00 93.38 476 TYR A CA 1
ATOM 3902 C C . TYR A 1 476 ? -15.675 2.891 -14.529 1.00 93.38 476 TYR A C 1
ATOM 3904 O O . TYR A 1 476 ? -14.520 2.922 -14.102 1.00 93.38 476 TYR A O 1
ATOM 3912 N N . ASN A 1 477 ? -16.393 1.769 -14.581 1.00 91.62 477 ASN A N 1
ATOM 3913 C CA . ASN A 1 477 ? -15.927 0.471 -14.091 1.00 91.62 477 ASN A CA 1
ATOM 3914 C C . ASN A 1 477 ? -15.229 -0.356 -15.182 1.00 91.62 477 ASN A C 1
ATOM 3916 O O . ASN A 1 477 ? -15.372 -1.567 -15.202 1.00 91.62 477 ASN A O 1
ATOM 3920 N N . SER A 1 478 ? -14.489 0.287 -16.083 1.00 93.38 478 SER A N 1
ATOM 3921 C CA . SER A 1 478 ? -13.866 -0.372 -17.233 1.00 93.38 478 SER A CA 1
ATOM 3922 C C . SER A 1 478 ? -12.499 0.223 -17.508 1.00 93.38 478 SER A C 1
ATOM 3924 O O . SER A 1 478 ? -12.369 1.453 -17.575 1.00 93.38 478 SER A O 1
ATOM 3926 N N . ALA A 1 479 ? -11.499 -0.635 -17.710 1.00 93.44 479 ALA A N 1
ATOM 3927 C CA . ALA A 1 479 ? -10.122 -0.196 -17.908 1.00 93.44 479 ALA A CA 1
ATOM 3928 C C . ALA A 1 479 ? -9.972 0.667 -19.172 1.00 93.44 479 ALA A C 1
ATOM 3930 O O . ALA A 1 479 ? -9.339 1.717 -19.154 1.00 93.44 479 ALA A O 1
ATOM 3931 N N . PHE A 1 480 ? -10.638 0.285 -20.266 1.00 92.94 480 PHE A N 1
ATOM 3932 C CA . PHE A 1 480 ? -10.501 0.945 -21.572 1.00 92.94 480 PHE A CA 1
ATOM 3933 C C . PHE A 1 480 ? -11.483 2.104 -21.796 1.00 92.94 480 PHE A C 1
ATOM 3935 O O . PHE A 1 480 ? -11.538 2.652 -22.896 1.00 92.94 480 PHE A O 1
ATOM 3942 N N . LYS A 1 481 ? -12.267 2.502 -20.783 1.00 92.62 481 LYS A N 1
ATOM 3943 C CA . LYS A 1 481 ? -13.241 3.596 -20.934 1.00 92.62 481 LYS A CA 1
ATOM 3944 C C . LYS A 1 481 ? -12.588 4.974 -20.920 1.00 92.62 481 LYS A C 1
ATOM 3946 O O . LYS A 1 481 ? -13.029 5.844 -21.672 1.00 92.62 481 LYS A O 1
ATOM 3951 N N . ARG A 1 482 ? -11.579 5.183 -20.064 1.00 92.38 482 ARG A N 1
ATOM 3952 C CA . ARG A 1 482 ? -10.827 6.442 -19.941 1.00 92.38 482 ARG A CA 1
ATOM 3953 C C . ARG A 1 482 ? -9.400 6.198 -19.447 1.00 92.38 482 ARG A C 1
ATOM 3955 O O . ARG A 1 482 ? -9.210 5.685 -18.349 1.00 92.38 482 ARG A O 1
ATOM 3962 N N . LEU A 1 483 ? -8.422 6.663 -20.223 1.00 95.56 483 LEU A N 1
ATOM 3963 C CA . LEU A 1 483 ? -7.063 6.920 -19.745 1.00 95.56 483 LEU A CA 1
ATOM 3964 C C . LEU A 1 483 ? -7.023 8.146 -18.827 1.00 95.56 483 LEU A C 1
ATOM 3966 O O . LEU A 1 483 ? -7.704 9.140 -19.089 1.00 95.56 483 LEU A O 1
ATOM 3970 N N . GLY A 1 484 ? -6.174 8.089 -17.804 1.00 96.31 484 GLY A N 1
ATOM 3971 C CA . GLY A 1 484 ? -5.728 9.277 -17.087 1.00 96.31 484 GLY A CA 1
ATOM 3972 C C . GLY A 1 484 ? -4.628 9.979 -17.869 1.00 96.31 484 GLY A C 1
ATOM 3973 O O . GLY A 1 484 ? -3.630 9.346 -18.204 1.00 96.31 484 GLY A O 1
ATOM 3974 N N . VAL A 1 485 ? -4.817 11.265 -18.157 1.00 96.81 485 VAL A N 1
ATOM 3975 C CA . VAL A 1 485 ? -3.838 12.090 -18.877 1.00 96.81 485 VAL A CA 1
ATOM 3976 C C . VAL A 1 485 ? -2.953 12.838 -17.888 1.00 96.81 485 VAL A C 1
ATOM 3978 O O . VAL A 1 485 ? -3.449 13.379 -16.892 1.00 96.81 485 VAL A O 1
ATOM 3981 N N . ILE A 1 486 ? -1.656 12.858 -18.180 1.00 96.69 486 ILE A N 1
ATOM 3982 C CA . ILE A 1 486 ? -0.638 13.649 -17.491 1.00 96.69 486 ILE A CA 1
ATOM 3983 C C . ILE A 1 486 ? 0.008 14.540 -18.544 1.00 96.69 486 ILE A C 1
ATOM 3985 O O . ILE A 1 486 ? 0.449 14.027 -19.574 1.00 96.69 486 ILE A O 1
ATOM 3989 N N . ASP A 1 487 ? 0.013 15.845 -18.299 1.00 95.62 487 ASP A N 1
ATOM 3990 C CA . ASP A 1 487 ? 0.376 16.848 -19.300 1.00 95.62 487 ASP A CA 1
ATOM 3991 C C . ASP A 1 487 ? 1.609 17.651 -18.876 1.00 95.62 487 ASP A C 1
ATOM 3993 O O . ASP A 1 487 ? 1.532 18.517 -18.004 1.00 95.62 487 ASP A O 1
ATOM 3997 N N . PHE A 1 488 ? 2.750 17.314 -19.474 1.00 95.12 488 PHE A N 1
ATOM 3998 C CA . PHE A 1 488 ? 4.068 17.876 -19.187 1.00 95.12 488 PHE A CA 1
ATOM 3999 C C . PHE A 1 488 ? 4.487 18.983 -20.166 1.00 95.12 488 PHE A C 1
ATOM 4001 O O . PHE A 1 488 ? 5.661 19.362 -20.145 1.00 95.12 488 PHE A O 1
ATOM 4008 N N . SER A 1 489 ? 3.590 19.475 -21.035 1.00 92.00 489 SER A N 1
ATOM 4009 C CA . SER A 1 489 ? 3.890 20.646 -21.873 1.00 92.00 489 SER A CA 1
ATOM 4010 C C . SER A 1 489 ? 4.222 21.875 -21.018 1.00 92.00 489 SER A C 1
ATOM 4012 O O . SER A 1 489 ? 3.900 21.916 -19.830 1.00 92.00 489 SER A O 1
ATOM 4014 N N . ASP A 1 490 ? 4.868 22.880 -21.611 1.00 88.69 490 ASP A N 1
ATOM 4015 C CA . ASP A 1 490 ? 5.310 24.086 -20.890 1.00 88.69 490 ASP A CA 1
ATOM 4016 C C . ASP A 1 490 ? 4.143 24.877 -20.267 1.00 88.69 490 ASP A C 1
ATOM 4018 O O . ASP A 1 490 ? 4.271 25.457 -19.192 1.00 88.69 490 ASP A O 1
ATOM 4022 N N . ASP A 1 491 ? 2.979 24.847 -20.915 1.00 89.69 491 ASP A N 1
ATOM 4023 C CA . ASP A 1 491 ? 1.695 25.384 -20.448 1.00 89.69 491 ASP A CA 1
ATOM 4024 C C . ASP A 1 491 ? 0.785 24.314 -19.804 1.00 89.69 491 ASP A C 1
ATOM 4026 O O . ASP A 1 491 ? -0.374 24.574 -19.465 1.00 89.69 491 ASP A O 1
ATOM 4030 N N . GLY A 1 492 ? 1.311 23.100 -19.642 1.00 88.81 492 GLY A N 1
ATOM 4031 C CA . GLY A 1 492 ? 0.599 21.915 -19.195 1.00 88.81 492 GLY A CA 1
ATOM 4032 C C . GLY A 1 492 ? 0.342 21.899 -17.691 1.00 88.81 492 GLY A C 1
ATOM 4033 O O . GLY A 1 492 ? 1.065 22.472 -16.874 1.00 88.81 492 GLY A O 1
ATOM 4034 N N . LEU A 1 493 ? -0.703 21.171 -17.291 1.00 92.25 493 LEU A N 1
ATOM 4035 C CA . LEU A 1 493 ? -1.148 21.101 -15.892 1.00 92.25 493 LEU A CA 1
ATOM 4036 C C . LEU A 1 493 ? -0.148 20.430 -14.940 1.00 92.25 493 LEU A C 1
ATOM 4038 O O . LEU A 1 493 ? -0.295 20.580 -13.726 1.00 92.25 493 LEU A O 1
ATOM 4042 N N . ASP A 1 494 ? 0.798 19.654 -15.469 1.00 94.69 494 ASP A N 1
ATOM 4043 C CA . ASP A 1 494 ? 1.780 18.880 -14.712 1.00 94.69 494 ASP A CA 1
ATOM 4044 C C . ASP A 1 494 ? 3.227 19.315 -15.010 1.00 94.69 494 ASP A C 1
ATOM 4046 O O . ASP A 1 494 ? 4.166 18.611 -14.638 1.00 94.69 494 ASP A O 1
ATOM 4050 N N . TYR A 1 495 ? 3.428 20.493 -15.616 1.00 92.94 495 TYR A N 1
ATOM 4051 C CA . TYR A 1 495 ? 4.754 21.054 -15.910 1.00 92.94 495 TYR A CA 1
ATOM 4052 C C . TYR A 1 495 ? 5.690 21.083 -14.686 1.00 92.94 495 TYR A C 1
ATOM 4054 O O . TYR A 1 495 ? 6.887 20.819 -14.807 1.00 92.94 495 TYR A O 1
ATOM 4062 N N . GLU A 1 496 ? 5.146 21.323 -13.484 1.00 93.94 496 GLU A N 1
ATOM 4063 C CA . GLU A 1 496 ? 5.899 21.368 -12.218 1.00 93.94 496 GLU A CA 1
ATOM 4064 C C . GLU A 1 496 ? 6.721 20.094 -11.940 1.00 93.94 496 GLU A C 1
ATOM 4066 O O . GLU A 1 496 ? 7.762 20.157 -11.277 1.00 93.94 496 GLU A O 1
ATOM 4071 N N . TYR A 1 497 ? 6.315 18.945 -12.495 1.00 94.31 497 TYR A N 1
ATOM 4072 C CA . TYR A 1 497 ? 7.042 17.684 -12.343 1.00 94.31 497 TYR A CA 1
ATOM 4073 C C . TYR A 1 497 ? 8.412 17.699 -13.015 1.00 94.31 497 TYR A C 1
ATOM 4075 O O . TYR A 1 497 ? 9.281 16.957 -12.565 1.00 94.31 497 TYR A O 1
ATOM 4083 N N . ASN A 1 498 ? 8.640 18.565 -14.012 1.00 88.50 498 ASN A N 1
ATOM 4084 C CA . ASN A 1 498 ? 9.970 18.760 -14.585 1.00 88.50 498 ASN A CA 1
ATOM 4085 C C . ASN A 1 498 ? 10.981 19.151 -13.510 1.00 88.50 498 ASN A C 1
ATOM 4087 O O . ASN A 1 498 ? 12.065 18.590 -13.483 1.00 88.50 498 ASN A O 1
ATOM 4091 N N . LYS A 1 499 ? 10.610 20.042 -12.585 1.00 92.56 499 LYS A N 1
ATOM 4092 C CA . LYS A 1 499 ? 11.473 20.414 -11.461 1.00 92.56 499 LYS A CA 1
ATOM 4093 C C . LYS A 1 499 ? 11.430 19.369 -10.347 1.00 92.56 499 LYS A C 1
ATOM 4095 O O . LYS A 1 499 ? 12.467 18.874 -9.923 1.00 92.56 499 LYS A O 1
ATOM 4100 N N . MET A 1 500 ? 10.229 18.995 -9.902 1.00 93.88 500 MET A N 1
ATOM 4101 C CA . MET A 1 500 ? 10.064 18.133 -8.722 1.00 93.88 500 MET A CA 1
ATOM 4102 C C . MET A 1 500 ? 10.702 16.748 -8.884 1.00 93.88 500 MET A C 1
ATOM 4104 O O . MET A 1 500 ? 11.109 16.141 -7.894 1.00 93.88 500 MET A O 1
ATOM 4108 N N . ALA A 1 501 ? 10.743 16.212 -10.107 1.00 93.19 501 ALA A N 1
ATOM 4109 C CA . ALA A 1 501 ? 11.381 14.930 -10.369 1.00 93.19 501 ALA A CA 1
ATOM 4110 C C . ALA A 1 501 ? 12.912 15.029 -10.319 1.00 93.19 501 ALA A C 1
ATOM 4112 O O . ALA A 1 501 ? 13.534 14.122 -9.775 1.00 93.19 501 ALA A O 1
ATOM 4113 N N . TYR A 1 502 ? 13.513 16.129 -10.791 1.00 91.38 502 TYR A N 1
ATOM 4114 C CA . TYR A 1 502 ? 14.946 16.372 -10.597 1.00 91.38 502 TYR A CA 1
ATOM 4115 C C . TYR A 1 502 ? 15.295 16.566 -9.121 1.00 91.38 502 TYR A C 1
ATOM 4117 O O . TYR A 1 502 ? 16.242 15.937 -8.668 1.00 91.38 502 TYR A O 1
ATOM 4125 N N . ASP A 1 503 ? 14.479 17.287 -8.341 1.00 93.38 503 ASP A N 1
ATOM 4126 C CA . ASP A 1 503 ? 14.686 17.395 -6.886 1.00 93.38 503 ASP A CA 1
ATOM 4127 C C . ASP A 1 503 ? 14.727 15.998 -6.2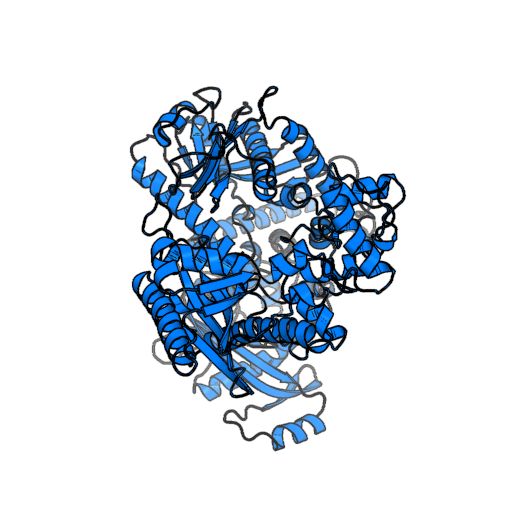21 1.00 93.38 503 ASP A C 1
ATOM 4129 O O . ASP A 1 503 ? 15.533 15.731 -5.328 1.00 93.38 503 ASP A O 1
ATOM 4133 N N . SER A 1 504 ? 13.881 15.071 -6.693 1.00 94.94 504 SER A N 1
ATOM 4134 C CA . SER A 1 504 ? 13.894 13.674 -6.246 1.00 94.94 504 SER A CA 1
ATOM 4135 C C . SER A 1 504 ? 15.148 12.915 -6.681 1.00 94.94 504 SER A C 1
ATOM 4137 O O . SER A 1 504 ? 15.609 12.061 -5.931 1.00 94.94 504 SER A O 1
ATOM 4139 N N . LEU A 1 505 ? 15.666 13.155 -7.887 1.00 93.19 505 LEU A N 1
ATOM 4140 C CA . LEU A 1 505 ? 16.881 12.509 -8.393 1.00 93.19 505 LEU A CA 1
ATOM 4141 C C . LEU A 1 505 ? 18.131 13.029 -7.670 1.00 93.19 505 LEU A C 1
ATOM 4143 O O . LEU A 1 505 ? 18.983 12.238 -7.269 1.00 93.19 505 LEU A O 1
ATOM 4147 N N . ASP A 1 506 ? 18.205 14.336 -7.427 1.00 91.38 506 ASP A N 1
ATOM 4148 C CA . ASP A 1 506 ? 19.271 14.956 -6.643 1.00 91.38 506 ASP A CA 1
ATOM 4149 C C . ASP A 1 506 ? 19.272 14.430 -5.204 1.00 91.38 506 ASP A C 1
ATOM 4151 O O . ASP A 1 506 ? 20.334 14.142 -4.653 1.00 91.38 506 ASP A O 1
ATOM 4155 N N . TRP A 1 507 ? 18.094 14.197 -4.610 1.00 93.88 507 TRP A N 1
ATOM 4156 C CA . TRP A 1 507 ? 17.996 13.507 -3.322 1.00 93.88 507 TRP A CA 1
ATOM 4157 C C . TRP A 1 507 ? 18.625 12.106 -3.350 1.00 93.88 507 TRP A C 1
ATOM 4159 O O . TRP A 1 507 ? 19.302 11.731 -2.396 1.00 93.88 507 TRP A O 1
ATOM 4169 N N . LEU A 1 508 ? 18.472 11.341 -4.437 1.00 92.75 508 LEU A N 1
ATOM 4170 C CA . LEU A 1 508 ? 19.088 10.014 -4.552 1.00 92.75 508 LEU A CA 1
ATOM 4171 C C . LEU A 1 508 ? 20.622 10.074 -4.598 1.00 92.75 508 LEU A C 1
ATOM 4173 O O . LEU A 1 508 ? 21.270 9.138 -4.125 1.00 92.75 508 LEU A O 1
ATOM 4177 N N . ILE A 1 509 ? 21.207 11.144 -5.137 1.00 90.44 509 ILE A N 1
ATOM 4178 C CA . ILE A 1 509 ? 22.654 11.381 -5.034 1.00 90.44 509 ILE A CA 1
ATOM 4179 C C . ILE A 1 509 ? 22.997 11.772 -3.602 1.00 90.44 509 ILE A C 1
ATOM 4181 O O . ILE A 1 509 ? 23.832 11.121 -2.981 1.00 90.44 509 ILE A O 1
ATOM 4185 N N . LYS A 1 510 ? 22.294 12.775 -3.065 1.00 90.88 510 LYS A N 1
ATOM 4186 C CA . LYS A 1 510 ? 22.537 13.328 -1.734 1.00 90.88 510 LYS A CA 1
ATOM 4187 C C . LYS A 1 510 ? 22.508 12.259 -0.655 1.00 90.88 510 LYS A C 1
ATOM 4189 O O . LYS A 1 510 ? 23.425 12.182 0.145 1.00 90.88 510 LYS A O 1
ATOM 4194 N N . VAL A 1 511 ? 21.498 11.388 -0.648 1.00 91.94 511 VAL A N 1
ATOM 4195 C CA . VAL A 1 511 ? 21.379 10.326 0.361 1.00 91.94 511 VAL A CA 1
ATOM 4196 C C . VAL A 1 511 ? 22.554 9.342 0.320 1.00 91.94 511 VAL A C 1
ATOM 4198 O O . VAL A 1 511 ? 22.817 8.691 1.320 1.00 91.94 511 VAL A O 1
ATOM 4201 N N . ARG A 1 512 ? 23.275 9.255 -0.807 1.00 91.31 512 ARG A N 1
ATOM 4202 C CA . ARG A 1 512 ? 24.453 8.397 -1.007 1.00 91.31 512 ARG A CA 1
ATOM 4203 C C . ARG A 1 512 ? 25.783 9.115 -0.769 1.00 91.31 512 ARG A C 1
ATOM 4205 O O . ARG A 1 512 ? 26.832 8.486 -0.913 1.00 91.31 512 ARG A O 1
ATOM 4212 N N . GLU A 1 513 ? 25.766 10.403 -0.435 1.00 87.25 513 GLU A N 1
ATOM 4213 C CA . GLU A 1 513 ? 26.985 11.157 -0.155 1.00 87.25 513 GLU A CA 1
ATOM 4214 C C . GLU A 1 513 ? 27.695 10.620 1.102 1.00 87.25 513 GLU A C 1
ATOM 4216 O O . GLU A 1 513 ? 27.039 10.216 2.072 1.00 87.25 513 GLU A O 1
ATOM 4221 N N . PRO A 1 514 ? 29.043 10.620 1.124 1.00 85.44 514 PRO A N 1
ATOM 4222 C CA . PRO A 1 514 ? 29.801 10.226 2.305 1.00 85.44 514 PRO A CA 1
ATOM 4223 C C . PRO A 1 514 ? 29.371 11.016 3.548 1.00 85.44 514 PRO A C 1
ATOM 4225 O O . PRO A 1 514 ? 29.272 12.239 3.511 1.00 85.44 514 PRO A O 1
ATOM 4228 N N . GLY A 1 515 ? 29.143 10.320 4.662 1.00 86.38 515 GLY A N 1
ATOM 4229 C CA . GLY A 1 515 ? 28.743 10.930 5.933 1.00 86.38 515 GLY A CA 1
ATOM 4230 C C . GLY A 1 515 ? 27.235 10.921 6.185 1.00 86.38 515 GLY A C 1
ATOM 4231 O O . GLY A 1 515 ? 26.836 10.874 7.346 1.00 86.38 515 GLY A O 1
ATOM 4232 N N . ILE A 1 516 ? 26.388 10.850 5.150 1.00 87.94 516 ILE A N 1
ATOM 4233 C CA . ILE A 1 516 ? 24.932 10.707 5.344 1.00 87.94 516 ILE A CA 1
ATOM 4234 C C . ILE A 1 516 ? 24.585 9.382 6.032 1.00 87.94 516 ILE A C 1
ATOM 4236 O O . ILE A 1 516 ? 23.682 9.328 6.865 1.00 87.94 516 ILE A O 1
ATOM 4240 N N . ASN A 1 517 ? 25.347 8.327 5.747 1.00 88.69 517 ASN A N 1
ATOM 4241 C CA . ASN A 1 517 ? 25.224 7.020 6.391 1.00 88.69 517 ASN A CA 1
ATOM 4242 C C . ASN A 1 517 ? 25.546 7.035 7.900 1.00 88.69 517 ASN A C 1
ATOM 4244 O O . ASN A 1 517 ? 25.220 6.076 8.590 1.00 88.69 517 ASN A O 1
ATOM 4248 N N . LEU A 1 518 ? 26.217 8.081 8.399 1.00 90.31 518 LEU A N 1
ATOM 4249 C CA . LEU A 1 518 ? 26.577 8.240 9.813 1.00 90.31 518 LEU A CA 1
ATOM 4250 C C . LEU A 1 518 ? 25.527 9.030 10.606 1.00 90.31 518 LEU A C 1
ATOM 4252 O O . LEU A 1 518 ? 25.657 9.162 11.822 1.00 90.31 518 LEU A O 1
ATOM 4256 N N . LEU A 1 519 ? 24.521 9.594 9.933 1.00 91.75 519 LEU A N 1
ATOM 4257 C CA . LEU A 1 519 ? 23.468 10.344 10.604 1.00 91.75 519 LEU A CA 1
ATOM 4258 C C . LEU A 1 519 ? 22.540 9.405 11.380 1.00 91.75 519 LEU A C 1
ATOM 4260 O O . LEU A 1 519 ? 22.212 8.315 10.922 1.00 91.75 519 LEU A O 1
ATOM 4264 N N . ASP A 1 520 ? 22.079 9.859 12.542 1.00 93.75 520 ASP A N 1
ATOM 4265 C CA . ASP A 1 520 ? 21.170 9.101 13.397 1.00 93.75 520 ASP A CA 1
ATOM 4266 C C . ASP A 1 520 ? 19.731 9.632 13.244 1.00 93.75 520 ASP A C 1
ATOM 4268 O O . ASP A 1 520 ? 19.453 10.765 13.658 1.00 93.75 520 ASP A O 1
ATOM 4272 N N . PRO A 1 521 ? 18.779 8.854 12.691 1.00 95.12 521 PRO A N 1
ATOM 4273 C CA . PRO A 1 521 ? 17.391 9.292 12.576 1.00 95.12 521 PRO A CA 1
ATOM 4274 C C . PRO A 1 521 ? 16.697 9.465 13.936 1.00 95.12 521 PRO A C 1
ATOM 4276 O O . PRO A 1 521 ? 15.685 10.161 14.008 1.00 95.12 521 PRO A O 1
ATOM 4279 N N . MET A 1 522 ? 17.237 8.908 15.028 1.00 95.75 522 MET A N 1
ATOM 4280 C CA . MET A 1 522 ? 16.763 9.191 16.389 1.00 95.75 522 MET A CA 1
ATOM 4281 C C . MET A 1 522 ? 17.158 10.593 16.869 1.00 95.75 522 MET A C 1
ATOM 4283 O O . MET A 1 522 ? 16.599 11.084 17.852 1.00 95.75 522 MET A O 1
ATOM 4287 N N . LYS A 1 523 ? 18.104 11.253 16.190 1.00 94.75 523 LYS A N 1
ATOM 4288 C CA . LYS A 1 523 ? 18.594 12.606 16.486 1.00 94.75 523 LYS A CA 1
ATOM 4289 C C . LYS A 1 523 ? 18.812 13.385 15.180 1.00 94.75 523 LYS A C 1
ATOM 4291 O O . LYS A 1 523 ? 19.942 13.752 14.861 1.00 94.75 523 LYS A O 1
ATOM 4296 N N . PRO A 1 524 ? 17.740 13.677 14.423 1.00 92.31 524 PRO A N 1
ATOM 4297 C CA . PRO A 1 524 ? 17.867 14.212 13.069 1.00 92.31 524 PRO A CA 1
ATOM 4298 C C . PRO A 1 524 ? 18.476 15.626 13.025 1.00 92.31 524 PRO A C 1
ATOM 4300 O O . PRO A 1 524 ? 19.056 16.008 12.007 1.00 92.31 524 PRO A O 1
ATOM 4303 N N . GLY A 1 525 ? 18.385 16.402 14.115 1.00 87.88 525 GLY A N 1
ATOM 4304 C CA . GLY A 1 525 ? 18.867 17.786 14.160 1.00 87.88 525 GLY A CA 1
ATOM 4305 C C . GLY A 1 525 ? 18.211 18.627 13.064 1.00 87.88 525 GLY A C 1
ATOM 4306 O O . GLY A 1 525 ? 17.005 18.530 12.852 1.00 87.88 525 GLY A O 1
ATOM 4307 N N . ASP A 1 526 ? 19.007 19.379 12.309 1.00 85.38 526 ASP A N 1
ATOM 4308 C CA . ASP A 1 526 ? 18.513 20.195 11.189 1.00 85.38 526 ASP A CA 1
ATOM 4309 C C . ASP A 1 526 ? 18.306 19.392 9.887 1.00 85.38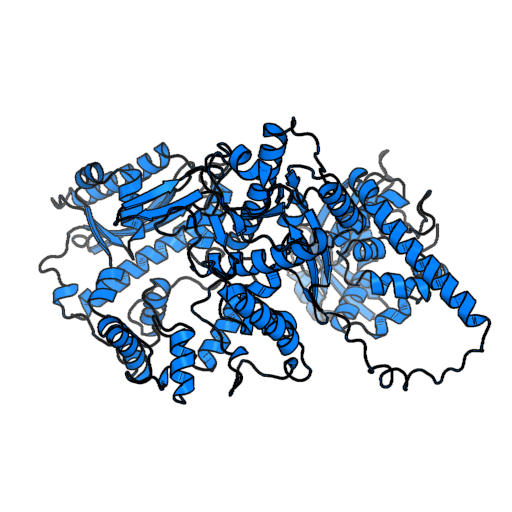 526 ASP A C 1
ATOM 4311 O O . ASP A 1 526 ? 17.856 19.925 8.866 1.00 85.38 526 ASP A O 1
ATOM 4315 N N . ASN A 1 527 ? 18.594 18.084 9.890 1.00 88.75 527 ASN A N 1
ATOM 4316 C CA . ASN A 1 527 ? 18.460 17.232 8.711 1.00 88.75 527 ASN A CA 1
ATOM 4317 C C . ASN A 1 527 ? 16.997 16.841 8.483 1.00 88.75 527 ASN A C 1
ATOM 4319 O O . ASN A 1 527 ? 16.552 15.742 8.822 1.00 88.75 527 ASN A O 1
ATOM 4323 N N . SER A 1 528 ? 16.249 17.736 7.835 1.00 87.44 528 SER A N 1
ATOM 4324 C CA . SER A 1 528 ? 14.822 17.550 7.525 1.00 87.44 528 SER A CA 1
ATOM 4325 C C . SER A 1 528 ? 14.487 16.243 6.781 1.00 87.44 528 SER A C 1
ATOM 4327 O O . SER A 1 528 ? 13.354 15.764 6.880 1.00 87.44 528 SER A O 1
ATOM 4329 N N . TYR A 1 529 ? 15.453 15.636 6.080 1.00 89.38 529 TYR A N 1
ATOM 4330 C CA . TYR A 1 529 ? 15.270 14.379 5.346 1.00 89.38 529 TYR A CA 1
ATOM 4331 C C . TYR A 1 529 ? 15.117 13.142 6.236 1.00 89.38 529 TYR A C 1
ATOM 4333 O O . TYR A 1 529 ? 14.541 12.156 5.782 1.00 89.38 529 TYR A O 1
ATOM 4341 N N . LEU A 1 530 ? 15.610 13.194 7.478 1.00 93.88 530 LEU A N 1
ATOM 4342 C CA . LEU A 1 530 ? 15.547 12.084 8.436 1.00 93.88 530 LEU A CA 1
ATOM 4343 C C . LEU A 1 530 ? 14.273 12.099 9.288 1.00 93.88 530 LEU A C 1
ATOM 4345 O O . LEU A 1 530 ? 14.026 11.169 10.051 1.00 93.88 530 LEU A O 1
ATOM 4349 N N . TYR A 1 531 ? 13.440 13.134 9.162 1.00 95.94 531 TYR A N 1
ATOM 4350 C CA . TYR A 1 531 ? 12.184 13.203 9.899 1.00 95.94 531 TYR A CA 1
ATOM 4351 C C . TYR A 1 531 ? 11.104 12.311 9.256 1.00 95.94 531 TYR A C 1
ATOM 4353 O O . TYR A 1 531 ? 10.755 12.520 8.085 1.00 95.94 531 TYR A O 1
ATOM 4361 N N . PRO A 1 532 ? 10.486 11.388 10.019 1.00 96.19 532 PRO A N 1
ATOM 4362 C CA . PRO A 1 532 ? 9.494 10.439 9.516 1.00 96.19 532 PRO A CA 1
ATOM 4363 C C . PRO A 1 532 ? 8.198 11.145 9.129 1.00 96.19 532 PRO A C 1
ATOM 4365 O O . PRO A 1 532 ? 7.781 12.079 9.802 1.00 96.19 532 PRO A O 1
ATOM 4368 N N . ASN A 1 533 ? 7.491 10.697 8.094 1.00 95.56 533 ASN A N 1
ATOM 4369 C CA . ASN A 1 533 ? 6.135 11.184 7.822 1.00 95.56 533 ASN A CA 1
ATOM 4370 C C . ASN A 1 533 ? 5.072 10.166 8.251 1.00 95.56 533 ASN A C 1
ATOM 4372 O O . ASN A 1 533 ? 4.696 9.275 7.492 1.00 95.56 533 ASN A O 1
ATOM 4376 N N . MET A 1 534 ? 4.503 10.335 9.444 1.00 95.06 534 MET A N 1
ATOM 4377 C CA . MET A 1 534 ? 3.479 9.440 10.005 1.00 95.06 534 MET A CA 1
ATOM 4378 C C . MET A 1 534 ? 2.108 9.545 9.320 1.00 95.06 534 MET A C 1
ATOM 4380 O O . MET A 1 534 ? 1.170 8.844 9.700 1.00 95.06 534 MET A O 1
ATOM 4384 N N . LYS A 1 535 ? 1.961 10.410 8.305 1.00 92.25 535 LYS A N 1
ATOM 4385 C CA . LYS A 1 535 ? 0.794 10.414 7.402 1.00 92.25 535 LYS A CA 1
ATOM 4386 C C . LYS A 1 535 ? 1.015 9.574 6.142 1.00 92.25 535 LYS A C 1
ATOM 4388 O O . LYS A 1 535 ? 0.056 9.345 5.407 1.00 92.25 535 LYS A O 1
ATOM 4393 N N . ASN A 1 536 ? 2.238 9.103 5.903 1.00 90.94 536 ASN A N 1
ATOM 4394 C CA . ASN A 1 536 ? 2.532 8.073 4.915 1.00 90.94 536 ASN A CA 1
ATOM 4395 C C . ASN A 1 536 ? 2.428 6.691 5.574 1.00 90.94 536 ASN A C 1
ATOM 4397 O O . ASN A 1 536 ? 3.168 6.411 6.509 1.00 90.94 536 ASN A O 1
ATOM 4401 N N . SER A 1 537 ? 1.537 5.839 5.065 1.00 83.62 537 SER A N 1
ATOM 4402 C CA . SER A 1 537 ? 1.349 4.450 5.513 1.00 83.62 537 SER A CA 1
ATOM 4403 C C . SER A 1 537 ? 1.939 3.417 4.543 1.00 83.62 537 SER A C 1
ATOM 4405 O O . SER A 1 537 ? 1.665 2.228 4.659 1.00 83.62 537 SER A O 1
ATOM 4407 N N . SER A 1 538 ? 2.664 3.865 3.513 1.00 85.06 538 SER A N 1
ATOM 4408 C CA . SER A 1 538 ? 3.428 3.003 2.605 1.00 85.06 538 SER A CA 1
ATOM 4409 C C . SER A 1 538 ? 4.891 3.007 3.037 1.00 85.06 538 SER A C 1
ATOM 4411 O O . SER A 1 538 ? 5.726 3.626 2.378 1.00 85.06 538 SER A O 1
ATOM 4413 N N . ASP A 1 539 ? 5.156 2.396 4.187 1.00 86.75 539 ASP A N 1
ATOM 4414 C CA . ASP A 1 539 ? 6.430 2.466 4.909 1.00 86.75 539 ASP A CA 1
ATOM 4415 C C . ASP A 1 539 ? 6.975 1.099 5.349 1.00 86.75 539 ASP A C 1
ATOM 4417 O O . ASP A 1 539 ? 7.951 1.040 6.085 1.00 86.75 539 ASP A O 1
ATOM 4421 N N . ILE A 1 540 ? 6.390 0.002 4.868 1.00 82.75 540 ILE A N 1
ATOM 4422 C CA . ILE A 1 540 ? 6.905 -1.361 5.063 1.00 82.75 540 ILE A CA 1
ATOM 4423 C C . ILE A 1 540 ? 8.208 -1.532 4.261 1.00 82.75 540 ILE A C 1
ATOM 4425 O O . ILE A 1 540 ? 8.248 -1.087 3.111 1.00 82.75 540 ILE A O 1
ATOM 4429 N N . PRO A 1 541 ? 9.250 -2.187 4.815 1.00 86.50 541 PRO A N 1
ATOM 4430 C CA . PRO A 1 541 ? 9.278 -2.932 6.083 1.00 86.50 541 PRO A CA 1
ATOM 4431 C C . PRO A 1 541 ? 9.683 -2.099 7.308 1.00 86.50 541 PRO A C 1
ATOM 4433 O O . PRO A 1 541 ? 9.982 -2.652 8.355 1.00 86.50 541 PRO A O 1
ATOM 4436 N N . TRP A 1 542 ? 9.719 -0.776 7.208 1.00 91.19 542 TRP A N 1
ATOM 4437 C CA . TRP A 1 542 ? 10.211 0.113 8.261 1.00 91.19 542 TRP A CA 1
ATOM 4438 C C . TRP A 1 542 ? 9.118 0.679 9.168 1.00 91.19 542 TRP A C 1
ATOM 4440 O O . TRP A 1 542 ? 9.408 1.529 10.007 1.00 91.19 542 TRP A O 1
ATOM 4450 N N . SER A 1 543 ? 7.866 0.242 9.017 1.00 88.62 543 SER A N 1
ATOM 4451 C CA . SER A 1 543 ? 6.706 0.837 9.684 1.00 88.62 543 SER A CA 1
ATOM 4452 C C . SER A 1 543 ? 6.867 0.934 11.203 1.00 88.62 543 SER A C 1
ATOM 4454 O O . SER A 1 543 ? 6.495 1.953 11.786 1.00 88.62 543 SER A O 1
ATOM 4456 N N . ASP A 1 544 ? 7.416 -0.090 11.858 1.00 89.06 544 ASP A N 1
ATOM 4457 C CA . ASP A 1 544 ? 7.562 -0.094 13.319 1.00 89.06 544 ASP A CA 1
ATOM 4458 C C . ASP A 1 544 ? 8.750 0.744 13.784 1.00 89.06 544 ASP A C 1
ATOM 4460 O O . ASP A 1 544 ? 8.589 1.588 14.666 1.00 89.06 544 ASP A O 1
ATOM 4464 N N . TYR A 1 545 ? 9.899 0.628 13.117 1.00 94.06 545 TYR A N 1
ATOM 4465 C CA . TYR A 1 545 ? 11.059 1.462 13.427 1.00 94.06 545 TYR A CA 1
ATOM 4466 C C . TYR A 1 545 ? 10.796 2.951 13.163 1.00 94.06 545 TYR A C 1
ATOM 4468 O O . TYR A 1 545 ? 11.172 3.820 13.944 1.00 94.06 545 TYR A O 1
ATOM 4476 N N . LYS A 1 546 ? 10.044 3.273 12.111 1.00 95.31 546 LYS A N 1
ATOM 4477 C CA . LYS A 1 546 ? 9.596 4.636 11.825 1.00 95.31 546 LYS A CA 1
ATOM 4478 C C . LYS A 1 546 ? 8.674 5.186 12.923 1.00 95.31 546 LYS A C 1
ATOM 4480 O O . LYS A 1 546 ? 8.798 6.359 13.279 1.00 95.31 546 LYS A O 1
ATOM 4485 N N . LYS A 1 547 ? 7.774 4.366 13.490 1.00 93.88 547 LYS A N 1
ATOM 4486 C CA . LYS A 1 547 ? 6.963 4.748 14.667 1.00 93.88 547 LYS A CA 1
ATOM 4487 C C . LYS A 1 547 ? 7.838 4.960 15.906 1.00 93.88 547 LYS A C 1
ATOM 4489 O O . LYS A 1 547 ? 7.562 5.894 16.662 1.00 93.88 547 LYS A O 1
ATOM 4494 N N . GLU A 1 548 ? 8.859 4.124 16.107 1.00 95.75 548 GLU A N 1
ATOM 4495 C CA . GLU A 1 548 ? 9.852 4.255 17.186 1.00 95.75 548 GLU A CA 1
ATOM 4496 C C . GLU A 1 548 ? 10.562 5.615 17.082 1.00 95.75 548 GLU A C 1
ATOM 4498 O O . GLU A 1 548 ? 10.481 6.420 18.011 1.00 95.75 548 GLU A O 1
ATOM 4503 N N . ILE A 1 549 ? 11.119 5.930 15.905 1.00 97.00 549 ILE A N 1
ATOM 4504 C CA . ILE A 1 549 ? 11.772 7.213 15.603 1.00 97.00 549 ILE A CA 1
ATOM 4505 C C . ILE A 1 549 ? 10.828 8.387 15.865 1.00 97.00 549 ILE A C 1
ATOM 4507 O O . ILE A 1 549 ? 11.164 9.297 16.623 1.00 97.00 549 ILE A O 1
ATOM 4511 N N . ALA A 1 550 ? 9.626 8.365 15.278 1.00 97.19 550 ALA A N 1
ATOM 4512 C CA . ALA A 1 550 ? 8.660 9.453 15.414 1.00 97.19 550 ALA A CA 1
ATOM 4513 C C . ALA A 1 550 ? 8.282 9.715 16.877 1.00 97.19 550 ALA A C 1
ATOM 4515 O O . ALA A 1 550 ? 8.148 10.871 17.284 1.00 97.19 550 ALA A O 1
ATOM 4516 N N . SER A 1 551 ? 8.119 8.648 17.665 1.00 96.06 551 SER A N 1
ATOM 4517 C CA . SER A 1 551 ? 7.792 8.733 19.090 1.00 96.06 551 SER A CA 1
ATOM 4518 C C . SER A 1 551 ? 8.955 9.308 19.896 1.00 96.06 551 SER A C 1
ATOM 4520 O O . SER A 1 551 ? 8.734 10.217 20.696 1.00 96.06 551 SER A O 1
ATOM 4522 N N . ASN A 1 552 ? 10.183 8.841 19.639 1.00 97.31 552 ASN A N 1
ATOM 4523 C CA . ASN A 1 552 ? 11.397 9.314 20.305 1.00 97.31 552 ASN A CA 1
ATOM 4524 C C . ASN A 1 552 ? 11.619 10.818 20.088 1.00 97.31 552 ASN A C 1
ATOM 4526 O O . ASN A 1 552 ? 11.791 11.574 21.044 1.00 97.31 552 ASN A O 1
ATOM 4530 N N . ILE A 1 553 ? 11.534 11.276 18.835 1.00 96.75 553 ILE A N 1
ATOM 4531 C CA . ILE A 1 553 ? 11.777 12.686 18.494 1.00 96.75 553 ILE A CA 1
ATOM 4532 C C . ILE A 1 553 ? 10.547 13.579 18.696 1.00 96.75 553 ILE A C 1
ATOM 4534 O O . ILE A 1 553 ? 10.619 14.781 18.448 1.00 96.75 553 ILE A O 1
ATOM 4538 N N . LYS A 1 554 ? 9.410 13.007 19.119 1.00 96.94 554 LYS A N 1
ATOM 4539 C CA . LYS A 1 554 ? 8.119 13.702 19.247 1.00 96.94 554 LYS A CA 1
ATOM 4540 C C . LYS A 1 554 ? 7.739 14.428 17.949 1.00 96.94 554 LYS A C 1
ATOM 4542 O O . LYS A 1 554 ? 7.351 15.599 17.965 1.00 96.94 554 LYS A O 1
ATOM 4547 N N . ASP A 1 555 ? 7.841 13.718 16.825 1.00 97.38 555 ASP A N 1
ATOM 4548 C CA . ASP A 1 555 ? 7.626 14.277 15.489 1.00 97.38 555 ASP A CA 1
ATOM 4549 C C . ASP A 1 555 ? 6.216 14.870 15.342 1.00 97.38 555 ASP A C 1
ATOM 4551 O O . ASP A 1 555 ? 5.206 14.290 15.756 1.00 97.38 555 ASP A O 1
ATOM 4555 N N . ILE A 1 556 ? 6.140 16.040 14.709 1.00 96.69 556 ILE A N 1
ATOM 4556 C CA . ILE A 1 556 ? 4.894 16.790 14.510 1.00 96.69 556 ILE A CA 1
ATOM 4557 C C . ILE A 1 556 ? 3.844 15.985 13.737 1.00 96.69 556 ILE A C 1
ATOM 4559 O O . ILE A 1 556 ? 2.646 16.138 13.985 1.00 96.69 556 ILE A O 1
ATOM 4563 N N . THR A 1 557 ? 4.259 15.100 12.830 1.00 96.25 557 THR A N 1
ATOM 4564 C CA . THR A 1 557 ? 3.341 14.321 11.996 1.00 96.25 557 THR A CA 1
ATOM 4565 C C . THR A 1 557 ? 2.606 13.213 12.747 1.00 96.25 557 THR A C 1
ATOM 4567 O O . THR A 1 557 ? 1.617 12.682 12.227 1.00 96.25 557 THR A O 1
ATOM 4570 N N . LEU A 1 558 ? 2.992 12.909 13.995 1.00 95.50 558 LEU A N 1
ATOM 4571 C CA . LEU A 1 558 ? 2.180 12.081 14.890 1.00 95.50 558 LEU A CA 1
ATOM 4572 C C . LEU A 1 558 ? 0.801 12.712 15.107 1.00 95.50 558 LEU A C 1
ATOM 4574 O O . LEU A 1 558 ? -0.212 12.026 14.971 1.00 95.50 558 LEU A O 1
ATOM 4578 N N . MET A 1 559 ? 0.747 14.027 15.348 1.00 94.81 559 MET A N 1
ATOM 4579 C CA . MET A 1 559 ? -0.480 14.742 15.710 1.00 94.81 559 MET A CA 1
ATOM 4580 C C . MET A 1 559 ? -1.595 14.592 14.675 1.00 94.81 559 MET A C 1
ATOM 4582 O O . MET A 1 559 ? -1.372 14.540 13.458 1.00 94.81 559 MET A O 1
ATOM 4586 N N . TYR A 1 560 ? -2.834 14.556 15.161 1.00 92.88 560 TYR A N 1
ATOM 4587 C CA . TYR A 1 560 ? -4.016 14.471 14.313 1.00 92.88 560 TYR A CA 1
ATOM 4588 C C . TYR A 1 560 ? -4.017 15.604 13.278 1.00 92.88 560 TYR A C 1
ATOM 4590 O O . TYR A 1 560 ? -3.843 16.764 13.628 1.00 92.88 560 TYR A O 1
ATOM 4598 N N . LYS A 1 561 ? -4.199 15.265 11.995 1.00 91.12 561 LYS A N 1
ATOM 4599 C CA . LYS A 1 561 ? -4.170 16.195 10.843 1.00 91.12 561 LYS A CA 1
ATOM 4600 C C . LYS A 1 561 ? -2.854 16.956 10.585 1.00 91.12 561 LYS A C 1
ATOM 4602 O O . LYS A 1 561 ? -2.807 17.720 9.625 1.00 91.12 561 LYS A O 1
ATOM 4607 N N . CYS A 1 562 ? -1.777 16.710 11.328 1.00 93.38 562 CYS A N 1
ATOM 4608 C CA . CYS A 1 562 ? -0.472 17.317 11.052 1.00 93.38 562 CYS A CA 1
ATOM 4609 C C . CYS A 1 562 ? 0.312 16.502 10.012 1.00 93.38 562 CYS A C 1
ATOM 4611 O O . CYS A 1 562 ? 0.828 15.440 10.320 1.00 93.38 562 CYS A O 1
ATOM 4613 N N . GLY A 1 563 ? 0.384 16.958 8.760 1.00 92.38 563 GLY A N 1
ATOM 4614 C CA . GLY A 1 563 ? 1.264 16.364 7.736 1.00 92.38 563 GLY A CA 1
ATOM 4615 C C . GLY A 1 563 ? 2.612 17.085 7.624 1.00 92.38 563 GLY A C 1
ATOM 4616 O O . GLY A 1 563 ? 2.834 18.080 8.317 1.00 92.38 563 GLY A O 1
ATOM 4617 N N . LYS A 1 564 ? 3.473 16.654 6.688 1.00 92.44 564 LYS A N 1
ATOM 4618 C CA . LYS A 1 564 ? 4.781 17.290 6.426 1.00 92.44 564 LYS A CA 1
ATOM 4619 C C . LYS A 1 564 ? 4.680 18.809 6.242 1.00 92.44 564 LYS A C 1
ATOM 4621 O O . LYS A 1 564 ? 5.464 19.529 6.831 1.00 92.44 564 LYS A O 1
ATOM 4626 N N . LYS A 1 565 ? 3.659 19.313 5.536 1.00 91.62 565 LYS A N 1
ATOM 4627 C CA . LYS A 1 565 ? 3.443 20.765 5.364 1.00 91.62 565 LYS A CA 1
ATOM 4628 C C . LYS A 1 565 ? 3.349 21.529 6.696 1.00 91.62 565 LYS A C 1
ATOM 4630 O O . LYS A 1 565 ? 3.889 22.622 6.804 1.00 91.62 565 LYS A O 1
ATOM 4635 N N . ILE A 1 566 ? 2.647 20.975 7.688 1.00 93.38 566 ILE A N 1
ATOM 4636 C CA . ILE A 1 566 ? 2.524 21.603 9.013 1.00 93.38 566 ILE A CA 1
ATOM 4637 C C . ILE A 1 566 ? 3.850 21.493 9.769 1.00 93.38 566 ILE A C 1
ATOM 4639 O O . ILE A 1 566 ? 4.265 22.472 10.377 1.00 93.38 566 ILE A O 1
ATOM 4643 N N . ARG A 1 567 ? 4.534 20.342 9.686 1.00 94.31 567 ARG A N 1
ATOM 4644 C CA . ARG A 1 567 ? 5.870 20.167 10.274 1.00 94.31 567 ARG A CA 1
ATOM 4645 C C . ARG A 1 567 ? 6.878 21.165 9.707 1.00 94.31 567 ARG A C 1
ATOM 4647 O O . ARG A 1 567 ? 7.516 21.860 10.479 1.00 94.31 567 ARG A O 1
ATOM 4654 N N . ASP A 1 568 ? 6.992 21.255 8.385 1.00 93.44 568 ASP A N 1
ATOM 4655 C CA . ASP A 1 568 ? 7.940 22.146 7.712 1.00 93.44 568 ASP A CA 1
ATOM 4656 C C . ASP A 1 568 ? 7.686 23.608 8.109 1.00 93.44 568 ASP A C 1
ATOM 4658 O O . ASP A 1 568 ? 8.619 24.338 8.425 1.00 93.44 568 ASP A O 1
ATOM 4662 N N . TYR A 1 569 ? 6.417 24.028 8.157 1.00 94.31 569 TYR A N 1
ATOM 4663 C CA . TYR A 1 569 ? 6.062 25.375 8.601 1.00 94.31 569 TYR A CA 1
ATOM 4664 C C . TYR A 1 569 ? 6.442 25.627 10.066 1.00 94.31 569 TYR A C 1
ATOM 4666 O O . TYR A 1 569 ? 6.977 26.686 10.379 1.00 94.31 569 TYR A O 1
ATOM 4674 N N . ALA A 1 570 ? 6.205 24.665 10.957 1.00 94.31 570 ALA A N 1
ATOM 4675 C CA . ALA A 1 570 ? 6.601 24.771 12.357 1.00 94.31 570 ALA A CA 1
ATOM 4676 C C . ALA A 1 570 ? 8.133 24.850 12.511 1.00 94.31 570 ALA A C 1
ATOM 4678 O O . ALA A 1 570 ? 8.631 25.697 13.250 1.00 94.31 570 ALA A O 1
ATOM 4679 N N . MET A 1 571 ? 8.884 24.048 11.750 1.00 93.81 571 MET A N 1
ATOM 4680 C CA . MET A 1 571 ? 10.353 24.056 11.754 1.00 93.81 571 MET A CA 1
ATOM 4681 C C . MET A 1 571 ? 10.929 25.398 11.302 1.00 93.81 571 MET A C 1
ATOM 4683 O O . MET A 1 571 ? 11.874 25.883 11.916 1.00 93.81 571 MET A O 1
ATOM 4687 N N . LEU A 1 572 ? 10.315 26.049 10.305 1.00 93.25 572 LEU A N 1
ATOM 4688 C CA . LEU A 1 572 ? 10.680 27.415 9.900 1.00 93.25 572 LEU A CA 1
ATOM 4689 C C . LEU A 1 572 ? 10.513 28.445 11.033 1.00 93.25 572 LEU A C 1
ATOM 4691 O O . LEU A 1 572 ? 11.147 29.493 10.997 1.00 93.25 572 LEU A O 1
ATOM 4695 N N . HIS A 1 573 ? 9.692 28.145 12.042 1.00 94.12 573 HIS A N 1
ATOM 4696 C CA . HIS A 1 573 ? 9.495 28.962 13.244 1.00 94.12 573 HIS A CA 1
ATOM 4697 C C . HIS A 1 573 ? 10.258 28.408 14.464 1.00 94.12 573 HIS A C 1
ATOM 4699 O O . HIS A 1 573 ? 9.921 28.727 15.603 1.00 94.12 573 HIS A O 1
ATOM 4705 N N . GLY A 1 574 ? 11.264 27.553 14.245 1.00 93.12 574 GLY A N 1
ATOM 4706 C CA . GLY A 1 574 ? 12.101 26.979 15.304 1.00 93.12 574 GLY A CA 1
ATOM 4707 C C . GLY A 1 574 ? 11.432 25.864 16.116 1.00 93.12 574 GLY A C 1
ATOM 4708 O O . GLY A 1 574 ? 11.909 25.524 17.197 1.00 93.12 574 GLY A O 1
ATOM 4709 N N . ILE A 1 575 ? 10.326 25.294 15.627 1.00 94.69 575 ILE A N 1
ATOM 4710 C CA . ILE A 1 575 ? 9.555 24.257 16.321 1.00 94.69 575 ILE A CA 1
ATOM 4711 C C . ILE A 1 575 ? 9.759 22.899 15.649 1.00 94.69 575 ILE A C 1
ATOM 4713 O O . ILE A 1 575 ? 9.286 22.664 14.538 1.00 94.69 575 ILE A O 1
ATOM 4717 N N . THR A 1 576 ? 10.420 21.971 16.343 1.00 93.12 576 THR A N 1
ATOM 4718 C CA . THR A 1 576 ? 10.732 20.631 15.809 1.00 93.12 576 THR A CA 1
ATOM 4719 C C . THR A 1 576 ? 9.886 19.519 16.427 1.00 93.12 576 THR A C 1
ATOM 4721 O O . THR A 1 576 ? 9.760 18.450 15.831 1.00 93.12 576 THR A O 1
ATOM 4724 N N . GLN A 1 577 ? 9.259 19.770 17.581 1.00 95.81 577 GLN A N 1
ATOM 4725 C CA . GLN A 1 577 ? 8.464 18.783 18.318 1.00 95.81 577 GLN A CA 1
ATOM 4726 C C . GLN A 1 577 ? 6.996 19.196 18.428 1.00 95.81 577 GLN A C 1
ATOM 4728 O O . GLN A 1 577 ? 6.670 20.373 18.605 1.00 95.81 577 GLN A O 1
ATOM 4733 N N . TRP A 1 578 ? 6.077 18.226 18.431 1.00 96.25 578 TRP A N 1
ATOM 4734 C CA . TRP A 1 578 ? 4.652 18.532 18.625 1.00 96.25 578 TRP A CA 1
ATOM 4735 C C . TRP A 1 578 ? 4.350 19.162 19.995 1.00 96.25 578 TRP A C 1
ATOM 4737 O O . TRP A 1 578 ? 3.401 19.935 20.131 1.00 96.25 578 TRP A O 1
ATOM 4747 N N . THR A 1 579 ? 5.174 18.881 21.008 1.00 95.88 579 THR A N 1
ATOM 4748 C CA . THR A 1 579 ? 5.083 19.452 22.366 1.00 95.88 579 THR A CA 1
ATOM 4749 C C . THR A 1 579 ? 5.328 20.957 22.401 1.00 95.88 579 THR A C 1
ATOM 4751 O O . THR A 1 579 ? 4.983 21.621 23.375 1.00 95.88 579 THR A O 1
ATOM 4754 N N . GLN A 1 580 ? 5.882 21.524 21.339 1.00 95.62 580 GLN A N 1
ATOM 4755 C CA . GLN A 1 580 ? 6.191 22.942 21.225 1.00 95.62 580 GLN A CA 1
ATOM 4756 C C . GLN A 1 580 ? 5.189 23.683 20.327 1.00 95.62 580 GLN A C 1
ATOM 4758 O O . GLN A 1 580 ? 5.197 24.910 20.303 1.00 95.62 580 GLN A O 1
ATOM 4763 N N . LEU A 1 581 ? 4.282 22.966 19.647 1.00 95.31 581 LEU A N 1
ATOM 4764 C CA . LEU A 1 581 ? 3.287 23.572 18.760 1.00 95.31 581 LEU A CA 1
ATOM 4765 C C . LEU A 1 581 ? 2.402 24.582 19.495 1.00 95.31 581 LEU A C 1
ATOM 4767 O O . LEU A 1 581 ? 1.916 24.322 20.606 1.00 95.31 581 LEU A O 1
ATOM 4771 N N . LYS A 1 582 ? 2.177 25.702 18.807 1.00 93.12 582 LYS A N 1
ATOM 4772 C CA . LYS A 1 582 ? 1.273 26.803 19.149 1.00 93.12 582 LYS A CA 1
ATOM 4773 C C . LYS A 1 582 ? 0.407 27.169 17.933 1.00 93.12 582 LYS A C 1
ATOM 4775 O O . LYS A 1 582 ? 0.819 26.860 16.808 1.00 93.12 582 LYS A O 1
ATOM 4780 N N . PRO A 1 583 ? -0.756 27.823 18.113 1.00 92.19 583 PRO A N 1
ATOM 4781 C CA . PRO A 1 583 ? -1.655 28.168 17.011 1.00 92.19 583 PRO A CA 1
ATOM 4782 C C . PRO A 1 583 ? -0.976 28.890 15.834 1.00 92.19 583 PRO A C 1
ATOM 4784 O O . PRO A 1 583 ? -1.218 28.546 14.680 1.00 92.19 583 PRO A O 1
ATOM 4787 N N . GLU A 1 584 ? -0.084 29.834 16.127 1.00 90.94 584 GLU A N 1
ATOM 4788 C CA . GLU A 1 584 ? 0.677 30.639 15.167 1.00 90.94 584 GLU A CA 1
ATOM 4789 C C . GLU A 1 584 ? 1.733 29.842 14.384 1.00 90.94 584 GLU A C 1
ATOM 4791 O O . GLU A 1 584 ? 2.144 30.252 13.307 1.00 90.94 584 GLU A O 1
ATOM 4796 N N . THR A 1 585 ? 2.126 28.665 14.880 1.00 90.88 585 THR A N 1
ATOM 4797 C CA . THR A 1 585 ? 3.134 27.782 14.256 1.00 90.88 585 THR A CA 1
ATOM 4798 C C . THR A 1 585 ? 2.510 26.663 13.413 1.00 90.88 585 THR A C 1
ATOM 4800 O O . THR A 1 585 ? 3.190 25.720 13.015 1.00 90.88 585 THR A O 1
ATOM 4803 N N . ILE A 1 586 ? 1.201 26.733 13.139 1.00 89.38 586 ILE A N 1
ATOM 4804 C CA . ILE A 1 586 ? 0.461 25.728 12.368 1.00 89.38 586 ILE A CA 1
ATOM 4805 C C . ILE A 1 586 ? -0.081 26.361 11.084 1.00 89.38 586 ILE A C 1
ATOM 4807 O O . ILE A 1 586 ? -1.007 27.170 11.110 1.00 89.38 586 ILE A O 1
ATOM 4811 N N . ALA A 1 587 ? 0.416 25.904 9.933 1.00 84.19 587 ALA A N 1
ATOM 4812 C CA . ALA A 1 587 ? -0.092 26.310 8.622 1.00 84.19 587 ALA A CA 1
ATOM 4813 C C . ALA A 1 587 ? -1.478 25.698 8.318 1.00 84.19 587 ALA A C 1
ATOM 4815 O O . ALA A 1 587 ? -1.592 24.717 7.575 1.00 84.19 587 ALA A O 1
ATOM 4816 N N . SER A 1 588 ? -2.543 26.281 8.877 1.00 77.06 588 SER A N 1
ATOM 4817 C CA . SER A 1 588 ? -3.941 25.887 8.650 1.00 77.06 588 SER A CA 1
ATOM 4818 C C . SER A 1 588 ? -4.780 27.064 8.152 1.00 77.06 588 SER A C 1
ATOM 4820 O O . SER A 1 588 ? -4.801 28.122 8.769 1.00 77.06 588 SER A O 1
ATOM 4822 N N . SER A 1 589 ? -5.541 26.864 7.072 1.00 60.88 589 SER A N 1
ATOM 4823 C CA . SER A 1 589 ? -6.455 27.875 6.518 1.00 60.88 589 SER A CA 1
ATOM 4824 C C . SER A 1 589 ? -7.794 27.982 7.264 1.00 60.88 589 SER A C 1
ATOM 4826 O O . SER A 1 589 ? -8.574 28.887 6.987 1.00 60.88 589 SER A O 1
ATOM 4828 N N . GLY A 1 590 ? -8.090 27.072 8.204 1.00 77.38 590 GLY A N 1
ATOM 4829 C CA . GLY A 1 590 ? -9.389 27.004 8.883 1.00 77.38 590 GLY A CA 1
ATOM 4830 C C . GLY A 1 590 ? -9.292 26.946 10.408 1.00 77.38 590 GLY A C 1
ATOM 4831 O O . GLY A 1 590 ? -8.644 26.050 10.958 1.00 77.38 590 GLY A O 1
ATOM 4832 N N . LYS A 1 591 ? -10.032 27.836 11.091 1.00 83.19 591 LYS A N 1
ATOM 4833 C CA . LYS A 1 591 ? -10.138 27.894 12.566 1.00 83.19 591 LYS A CA 1
ATOM 4834 C C . LYS A 1 591 ? -10.567 26.556 13.184 1.00 83.19 591 LYS A C 1
ATOM 4836 O O . LYS A 1 591 ? -10.044 26.155 14.215 1.00 83.19 591 LYS A O 1
ATOM 4841 N N . ILE A 1 592 ? -11.473 25.824 12.529 1.00 84.81 592 ILE A N 1
ATOM 4842 C CA . ILE A 1 592 ? -11.962 24.519 13.010 1.00 84.81 592 ILE A CA 1
ATOM 4843 C C . ILE A 1 592 ? -10.833 23.481 13.059 1.00 84.81 592 ILE A C 1
ATOM 4845 O O . ILE A 1 592 ? -10.685 22.778 14.056 1.00 84.81 592 ILE A O 1
ATOM 4849 N N . ILE A 1 593 ? -10.027 23.383 11.996 1.00 86.25 593 ILE A N 1
ATOM 4850 C CA . ILE A 1 593 ? -8.922 22.416 11.917 1.00 86.25 593 ILE A CA 1
ATOM 4851 C C . ILE A 1 593 ? -7.848 22.768 12.946 1.00 86.25 593 ILE A C 1
ATOM 4853 O O . ILE A 1 593 ? -7.375 21.880 13.651 1.00 86.25 593 ILE A O 1
ATOM 4857 N N . LEU A 1 594 ? -7.519 24.056 13.067 1.00 90.88 594 LEU A N 1
ATOM 4858 C CA . LEU A 1 594 ? -6.554 24.546 14.045 1.00 90.88 594 LEU A CA 1
ATOM 4859 C C . LEU A 1 594 ? -6.978 24.191 15.476 1.00 90.88 594 LEU A C 1
ATOM 4861 O O . LEU A 1 594 ? -6.205 23.589 16.217 1.00 90.88 594 LEU A O 1
ATOM 4865 N N . ASN A 1 595 ? -8.236 24.468 15.830 1.00 89.38 595 ASN A N 1
ATOM 4866 C CA . ASN A 1 595 ? -8.787 24.131 17.142 1.00 89.38 595 ASN A CA 1
ATOM 4867 C C . ASN A 1 595 ? -8.750 22.622 17.412 1.00 89.38 595 ASN A C 1
ATOM 4869 O O . ASN A 1 595 ? -8.438 22.211 18.525 1.00 89.38 595 ASN A O 1
ATOM 4873 N N . GLN A 1 596 ? -9.041 21.787 16.410 1.00 90.00 596 GLN A N 1
ATOM 4874 C CA . GLN A 1 596 ? -8.938 20.333 16.553 1.00 90.00 596 GLN A CA 1
ATOM 4875 C C . GLN A 1 596 ? -7.498 19.897 16.839 1.00 90.00 596 GLN A C 1
ATOM 4877 O O . GLN A 1 596 ? -7.283 19.152 17.790 1.00 90.00 596 GLN A O 1
ATOM 4882 N N . ILE A 1 597 ? -6.518 20.382 16.067 1.00 92.75 597 ILE A N 1
ATOM 4883 C CA . ILE A 1 597 ? -5.096 20.068 16.283 1.00 92.75 597 ILE A CA 1
ATOM 4884 C C . ILE A 1 597 ? -4.674 20.481 17.695 1.00 92.75 597 ILE A C 1
ATOM 4886 O O . ILE A 1 597 ? -4.105 19.674 18.429 1.00 92.75 597 ILE A O 1
ATOM 4890 N N . MET A 1 598 ? -5.011 21.705 18.108 1.00 93.38 598 MET A N 1
ATOM 4891 C CA . MET A 1 598 ? -4.620 22.221 19.418 1.00 93.38 598 MET A CA 1
ATOM 4892 C C . MET A 1 598 ? -5.238 21.441 20.578 1.00 93.38 598 MET A C 1
ATOM 4894 O O . MET A 1 598 ? -4.586 21.292 21.604 1.00 93.38 598 MET A O 1
ATOM 4898 N N . LYS A 1 599 ? -6.444 20.878 20.434 1.00 92.62 599 LYS A N 1
ATOM 4899 C CA . LYS A 1 599 ? -7.015 19.998 21.468 1.00 92.62 599 LYS A CA 1
ATOM 4900 C C . LYS A 1 599 ? -6.215 18.706 21.644 1.00 92.62 599 LYS A C 1
ATOM 4902 O O . LYS A 1 599 ? -5.977 18.312 22.781 1.00 92.62 599 LYS A O 1
ATOM 4907 N N . PHE A 1 600 ? -5.762 18.089 20.549 1.00 94.00 600 PHE A N 1
ATOM 4908 C CA . PHE A 1 600 ? -4.865 16.927 20.615 1.00 94.00 600 PHE A CA 1
ATOM 4909 C C . PHE A 1 600 ? -3.534 17.292 21.268 1.00 94.00 600 PHE A C 1
ATOM 4911 O O . PHE A 1 600 ? -3.088 16.608 22.186 1.00 94.00 600 PHE A O 1
ATOM 4918 N N . VAL A 1 601 ? -2.929 18.392 20.823 1.00 94.44 601 VAL A N 1
ATOM 4919 C CA . VAL A 1 601 ? -1.663 18.898 21.361 1.00 94.44 601 VAL A CA 1
ATOM 4920 C C . VAL A 1 601 ? -1.784 19.172 22.863 1.00 94.44 601 VAL A C 1
ATOM 4922 O O . VAL A 1 601 ? -0.988 18.655 23.641 1.00 94.44 601 VAL A O 1
ATOM 4925 N N . ASN A 1 602 ? -2.802 19.923 23.287 1.00 93.62 602 ASN A N 1
ATOM 4926 C CA . ASN A 1 602 ? -2.994 20.294 24.687 1.00 93.62 602 ASN A CA 1
ATOM 4927 C C . ASN A 1 602 ? -3.268 19.072 25.562 1.00 93.62 602 ASN A C 1
ATOM 4929 O O . ASN A 1 602 ? -2.577 18.916 26.558 1.00 93.62 602 ASN A O 1
ATOM 4933 N N . SER A 1 603 ? -4.175 18.175 25.154 1.00 92.00 603 SER A N 1
ATOM 4934 C CA . SER A 1 603 ? -4.497 16.966 25.928 1.00 92.00 603 SER A CA 1
ATOM 4935 C C . SER A 1 603 ? -3.268 16.086 26.186 1.00 92.00 603 SER A C 1
ATOM 4937 O O . SER A 1 603 ? -3.083 15.566 27.285 1.00 92.00 603 SER A O 1
ATOM 4939 N N . ASN A 1 604 ? -2.378 15.978 25.194 1.00 93.56 604 ASN A N 1
ATOM 4940 C CA . ASN A 1 604 ? -1.123 15.245 25.335 1.00 93.56 604 ASN A CA 1
ATOM 4941 C C . ASN A 1 604 ? -0.058 16.008 26.151 1.00 93.56 604 ASN A C 1
ATOM 4943 O O . ASN A 1 604 ? 0.736 15.366 26.829 1.00 93.56 604 ASN A O 1
ATOM 4947 N N . LYS A 1 605 ? -0.015 17.350 26.109 1.00 92.56 605 LYS A N 1
ATOM 4948 C CA . LYS A 1 605 ? 0.933 18.153 26.912 1.00 92.56 605 LYS A CA 1
ATOM 4949 C C . LYS A 1 605 ? 0.568 18.180 28.394 1.00 92.56 605 LYS A C 1
ATOM 4951 O O . LYS A 1 605 ? 1.449 18.056 29.234 1.00 92.56 605 LYS A O 1
ATOM 4956 N N . THR A 1 606 ? -0.708 18.391 28.705 1.00 90.56 606 THR A N 1
ATOM 4957 C CA . THR A 1 606 ? -1.198 18.511 30.086 1.00 90.56 606 THR A CA 1
ATOM 4958 C C . THR A 1 606 ? -1.430 17.158 30.740 1.00 90.56 606 THR A C 1
ATOM 4960 O O . THR A 1 606 ? -1.675 17.107 31.939 1.00 90.56 606 THR A O 1
ATOM 4963 N N . ASN A 1 607 ? -1.376 16.073 29.960 1.00 87.50 607 ASN A N 1
ATOM 4964 C CA . ASN A 1 607 ? -1.788 14.741 30.384 1.00 87.50 607 ASN A CA 1
ATOM 4965 C C . ASN A 1 607 ? -3.226 14.730 30.942 1.00 87.50 607 ASN A C 1
ATOM 4967 O O . ASN A 1 607 ? -3.539 13.990 31.871 1.00 87.50 607 ASN A O 1
ATOM 4971 N N . THR A 1 608 ? -4.107 15.562 30.372 1.00 84.50 608 THR A N 1
ATOM 4972 C CA . THR A 1 608 ? -5.525 15.638 30.748 1.00 84.50 608 THR A CA 1
ATOM 4973 C C . THR A 1 608 ? -6.435 15.432 29.535 1.00 84.50 608 THR A C 1
ATOM 4975 O O . THR A 1 608 ? -6.125 15.906 28.437 1.00 84.50 608 THR A O 1
ATOM 4978 N N . PRO A 1 609 ? -7.574 14.731 29.675 1.00 83.19 609 PRO A N 1
ATOM 4979 C CA . PRO A 1 609 ? -8.554 14.626 28.597 1.00 83.19 609 PRO A CA 1
ATOM 4980 C C . PRO A 1 609 ? -9.104 16.002 28.183 1.00 83.19 609 PRO A C 1
ATOM 4982 O O . PRO A 1 609 ? -9.362 16.852 29.033 1.00 83.19 609 PRO A O 1
ATOM 4985 N N . SER A 1 610 ? -9.320 16.247 26.883 1.00 77.75 610 SER A N 1
ATOM 4986 C CA . SER A 1 610 ? -9.755 17.580 26.409 1.00 77.75 610 SER A CA 1
ATOM 4987 C C . SER A 1 610 ? -11.206 17.931 26.745 1.00 77.75 610 SER A C 1
ATOM 4989 O O . SER A 1 610 ? -11.560 19.109 26.808 1.00 77.75 610 SER A O 1
ATOM 4991 N N . LYS A 1 611 ? -12.067 16.917 26.864 1.00 68.25 611 LYS A N 1
ATOM 4992 C CA . LYS A 1 611 ? -13.466 17.037 27.282 1.00 68.25 611 LYS A CA 1
ATOM 4993 C C . LYS A 1 611 ? -13.967 15.637 27.640 1.00 68.25 611 LYS A C 1
ATOM 4995 O O . LYS A 1 611 ? -14.100 14.804 26.745 1.00 68.25 611 LYS A O 1
ATOM 5000 N N . MET A 1 612 ? -14.225 15.369 28.919 1.00 61.25 612 MET A N 1
ATOM 5001 C CA . MET A 1 612 ? -15.105 14.255 29.282 1.00 61.25 612 MET A CA 1
ATOM 5002 C C . MET A 1 612 ? -16.518 14.670 28.875 1.00 61.25 612 MET A C 1
ATOM 5004 O O . MET A 1 612 ? -16.929 15.811 29.104 1.00 61.25 612 MET A O 1
ATOM 5008 N N . ALA A 1 613 ? -17.200 13.817 28.112 1.00 55.78 613 ALA A N 1
ATOM 5009 C CA . ALA A 1 613 ? -18.533 14.130 27.628 1.00 55.78 613 ALA A CA 1
ATOM 5010 C C . ALA A 1 613 ? -19.452 14.389 28.827 1.00 55.78 613 ALA A C 1
ATOM 5012 O O . ALA A 1 613 ? -19.501 13.584 29.746 1.00 55.78 613 ALA A O 1
ATOM 5013 N N . THR A 1 614 ? -20.179 15.507 28.817 1.00 52.56 614 THR A N 1
ATOM 5014 C CA . THR A 1 614 ? -21.261 15.728 29.783 1.00 52.56 614 THR A CA 1
ATOM 5015 C C . THR A 1 614 ? -22.289 14.614 29.626 1.00 52.56 614 THR A C 1
ATOM 5017 O O . THR A 1 614 ? -22.556 14.234 28.479 1.00 52.56 614 THR A O 1
ATOM 5020 N N . ASN A 1 615 ? -22.902 14.173 30.730 1.00 52.56 615 ASN A N 1
ATOM 5021 C CA . ASN A 1 615 ? -23.844 13.048 30.806 1.00 52.56 615 ASN A CA 1
ATOM 5022 C C . ASN A 1 615 ? -24.766 13.012 29.574 1.00 52.56 615 ASN A C 1
ATOM 5024 O O . ASN A 1 615 ? -24.833 11.994 28.910 1.00 52.56 615 ASN A O 1
ATOM 5028 N N . ALA A 1 616 ? -25.330 14.152 29.152 1.00 56.19 616 ALA A N 1
ATOM 5029 C CA . ALA A 1 616 ? -26.242 14.291 28.008 1.00 56.19 616 ALA A CA 1
ATOM 5030 C C . ALA A 1 616 ? -25.835 13.643 26.659 1.00 56.19 616 ALA A C 1
ATOM 5032 O O . ALA A 1 616 ? -26.714 13.402 25.837 1.00 56.19 616 ALA A O 1
ATOM 5033 N N . VAL A 1 617 ? -24.547 13.403 26.372 1.00 64.62 617 VAL A N 1
ATOM 5034 C CA . VAL A 1 617 ? -24.123 12.807 25.081 1.00 64.62 617 VAL A CA 1
ATOM 5035 C C . VAL A 1 617 ? -24.278 11.284 25.068 1.00 64.62 617 VAL A C 1
ATOM 5037 O O . VAL A 1 617 ? -24.579 10.715 24.020 1.00 64.62 617 VAL A O 1
ATOM 5040 N N . PHE A 1 618 ? -24.063 10.634 26.214 1.00 71.12 618 PHE A N 1
ATOM 5041 C CA . PHE A 1 618 ? -24.112 9.173 26.363 1.00 71.12 618 PHE A CA 1
ATOM 5042 C C . PHE A 1 618 ? -25.181 8.702 27.359 1.00 71.12 618 PHE A C 1
ATOM 5044 O O . PHE A 1 618 ? -25.441 7.500 27.452 1.00 71.12 618 PHE A O 1
ATOM 5051 N N . SER A 1 619 ? -25.825 9.633 28.068 1.00 62.28 619 SER A N 1
ATOM 5052 C CA . SER A 1 619 ? -26.941 9.371 28.963 1.00 62.28 619 SER A CA 1
ATOM 5053 C C . SER A 1 619 ? -28.242 9.350 28.175 1.00 62.28 619 SER A C 1
ATOM 5055 O O . SER A 1 619 ? -28.662 10.312 27.530 1.00 62.28 619 SER A O 1
ATOM 5057 N N . THR A 1 620 ? -28.906 8.209 28.240 1.00 61.06 620 THR A N 1
ATOM 5058 C CA . THR A 1 620 ? -30.302 8.070 27.849 1.00 61.06 620 THR A CA 1
ATOM 5059 C C . THR A 1 620 ? -31.120 8.026 29.133 1.00 61.06 620 THR A C 1
ATOM 5061 O O . THR A 1 620 ? -30.790 7.247 30.024 1.00 61.06 620 THR A O 1
ATOM 5064 N N . LYS A 1 621 ? -32.203 8.813 29.238 1.00 59.38 621 LYS A N 1
ATOM 5065 C CA . LYS A 1 621 ? -33.122 8.753 30.399 1.00 59.38 621 LYS A CA 1
ATOM 5066 C C . LYS A 1 621 ? -33.675 7.339 30.645 1.00 59.38 621 LYS A C 1
ATOM 5068 O O . LYS A 1 621 ? -34.043 7.025 31.768 1.00 59.38 621 LYS A O 1
ATOM 5073 N N . MET A 1 622 ? -33.723 6.510 29.603 1.00 69.50 622 MET A N 1
ATOM 5074 C CA . MET A 1 622 ? -34.055 5.091 29.667 1.00 69.50 622 MET A CA 1
ATOM 5075 C C . MET A 1 622 ? -33.138 4.343 28.697 1.00 69.50 622 MET A C 1
ATOM 5077 O O . MET A 1 622 ? -33.070 4.711 27.523 1.00 69.50 622 MET A O 1
ATOM 5081 N N . LEU A 1 623 ? -32.394 3.352 29.193 1.00 82.31 623 LEU A N 1
ATOM 5082 C CA . LEU A 1 623 ? -31.573 2.485 28.346 1.00 82.31 623 LEU A CA 1
ATOM 5083 C C . LEU A 1 623 ? -32.485 1.611 27.469 1.00 82.31 623 LEU A C 1
ATOM 5085 O O . LEU A 1 623 ? -33.536 1.181 27.954 1.00 82.31 623 LEU A O 1
ATOM 5089 N N . PRO A 1 624 ? -32.112 1.320 26.208 1.00 90.06 624 PRO A N 1
ATOM 5090 C CA . PRO A 1 624 ? -32.801 0.296 25.430 1.00 90.06 624 PRO A CA 1
ATOM 5091 C C . PRO A 1 624 ? -32.763 -1.041 26.174 1.00 90.06 624 PRO A C 1
ATOM 5093 O O . PRO A 1 624 ? -31.774 -1.347 26.842 1.00 90.06 624 PRO A O 1
ATOM 5096 N N . SER A 1 625 ? -33.809 -1.856 26.054 1.00 94.69 625 SER A N 1
ATOM 5097 C CA . SER A 1 625 ? -33.834 -3.181 26.682 1.00 94.69 625 SER A CA 1
ATOM 5098 C C . SER A 1 625 ? -32.734 -4.077 26.120 1.00 94.69 625 SER A C 1
ATOM 5100 O O . SER A 1 625 ? -32.081 -4.789 26.880 1.00 94.69 625 SER A O 1
ATOM 5102 N N . VAL A 1 626 ? -32.496 -3.996 24.805 1.00 96.75 626 VAL A N 1
ATOM 5103 C CA . VAL A 1 626 ? -31.417 -4.717 24.117 1.00 96.75 626 VAL A CA 1
ATOM 5104 C C . VAL A 1 626 ? -30.653 -3.784 23.177 1.00 96.75 626 VAL A C 1
ATOM 5106 O O . VAL A 1 626 ? -31.260 -3.021 22.421 1.00 96.75 626 VAL A O 1
ATOM 5109 N N . GLU A 1 627 ? -29.323 -3.865 23.205 1.00 95.75 627 GLU A N 1
ATOM 5110 C CA . GLU A 1 627 ? -28.401 -3.088 22.366 1.00 95.75 627 GLU A CA 1
ATOM 5111 C C . GLU A 1 627 ? -27.405 -3.995 21.633 1.00 95.75 627 GLU A C 1
ATOM 5113 O O . GLU A 1 627 ? -26.999 -5.035 22.157 1.00 95.75 627 GLU A O 1
ATOM 5118 N N . PHE A 1 628 ? -26.982 -3.580 20.433 1.00 97.75 628 PHE A N 1
ATOM 5119 C CA . PHE A 1 628 ? -26.140 -4.377 19.540 1.00 97.75 628 PHE A CA 1
ATOM 5120 C C . PHE A 1 628 ? -24.866 -3.612 19.168 1.00 97.75 628 PHE A C 1
ATOM 5122 O O . PHE A 1 628 ? -24.918 -2.622 18.442 1.00 97.75 628 PHE A O 1
ATOM 5129 N N . PHE A 1 629 ? -23.712 -4.079 19.636 1.00 98.12 629 PHE A N 1
ATOM 5130 C CA . PHE A 1 629 ? -22.400 -3.549 19.261 1.00 98.12 629 PHE A CA 1
ATOM 5131 C C . PHE A 1 629 ? -21.843 -4.407 18.138 1.00 98.12 629 PHE A C 1
ATOM 5133 O O . PHE A 1 629 ? -21.601 -5.591 18.360 1.00 98.12 629 PHE A O 1
ATOM 5140 N N . ILE A 1 630 ? -21.685 -3.831 16.951 1.00 98.00 630 ILE A N 1
ATOM 5141 C CA . ILE A 1 630 ? -21.383 -4.578 15.731 1.00 98.00 630 ILE A CA 1
ATOM 5142 C C . ILE A 1 630 ? -20.107 -4.076 15.062 1.00 98.00 630 ILE A C 1
ATOM 5144 O O . ILE A 1 630 ? -19.803 -2.882 15.085 1.00 98.00 630 ILE A O 1
ATOM 5148 N N . ASP A 1 631 ? -19.414 -5.002 14.414 1.00 97.38 631 ASP A N 1
ATOM 5149 C CA . ASP A 1 631 ? -18.279 -4.743 13.536 1.00 97.38 631 ASP A CA 1
ATOM 5150 C C . ASP A 1 631 ? -18.298 -5.753 12.383 1.00 97.38 631 ASP A C 1
ATOM 5152 O O . ASP A 1 631 ? -18.708 -6.906 12.566 1.00 97.38 631 ASP A O 1
ATOM 5156 N N . PHE A 1 632 ? -17.893 -5.329 11.185 1.00 95.81 632 PHE A N 1
ATOM 5157 C CA . PHE A 1 632 ? -17.961 -6.156 9.980 1.00 95.81 632 PHE A CA 1
ATOM 5158 C C . PHE A 1 632 ? -16.588 -6.347 9.352 1.00 95.81 632 PHE A C 1
ATOM 5160 O O . PHE A 1 632 ? -15.935 -5.375 8.969 1.00 95.81 632 PHE A O 1
ATOM 5167 N N . GLU A 1 633 ? -16.254 -7.596 9.041 1.00 93.81 633 GLU A N 1
ATOM 5168 C CA . GLU A 1 633 ? -15.156 -7.884 8.128 1.00 93.81 633 GLU A CA 1
ATOM 5169 C C . GLU A 1 633 ? -15.677 -8.062 6.706 1.00 93.81 633 GLU A C 1
ATOM 5171 O O . GLU A 1 633 ? -16.693 -8.716 6.431 1.00 93.81 633 GLU A O 1
ATOM 5176 N N . SER A 1 634 ? -14.972 -7.439 5.765 1.00 90.75 634 SER A N 1
ATOM 5177 C CA . SER A 1 634 ? -15.410 -7.382 4.378 1.00 90.75 634 SER A CA 1
ATOM 5178 C C . SER A 1 634 ? -14.268 -7.556 3.397 1.00 90.75 634 SER A C 1
ATOM 5180 O O . SER A 1 634 ? -13.140 -7.115 3.609 1.00 90.75 634 SER A O 1
ATOM 5182 N N . ILE A 1 635 ? -14.600 -8.146 2.255 1.00 86.69 635 ILE A N 1
ATOM 5183 C CA . ILE A 1 635 ? -13.760 -8.097 1.071 1.00 86.69 635 ILE A CA 1
ATOM 5184 C C . ILE A 1 635 ? -14.003 -6.758 0.394 1.00 86.69 635 ILE A C 1
ATOM 5186 O O . ILE A 1 635 ? -15.135 -6.377 0.083 1.00 86.69 635 ILE A O 1
ATOM 5190 N N . GLY A 1 636 ? -12.929 -6.001 0.194 1.00 77.88 636 GLY A N 1
ATOM 5191 C CA . GLY A 1 636 ? -12.993 -4.690 -0.426 1.00 77.88 636 GLY A CA 1
ATOM 5192 C C . GLY A 1 636 ? -13.191 -4.758 -1.941 1.00 77.88 636 GLY A C 1
ATOM 5193 O O . GLY A 1 636 ? -12.818 -5.708 -2.623 1.00 77.88 636 GLY A O 1
ATOM 5194 N N . ASN A 1 637 ? -13.646 -3.639 -2.512 1.00 71.44 637 ASN A N 1
ATOM 5195 C CA . ASN A 1 637 ? -13.691 -3.403 -3.965 1.00 71.44 637 ASN A CA 1
ATOM 5196 C C . ASN A 1 637 ? -12.326 -3.504 -4.667 1.00 71.44 637 ASN A C 1
ATOM 5198 O O . ASN A 1 637 ? -12.258 -3.381 -5.894 1.00 71.44 637 ASN A O 1
ATOM 5202 N N . MET A 1 638 ? -11.244 -3.603 -3.895 1.00 68.81 638 MET A N 1
ATOM 5203 C CA . MET A 1 638 ? -9.887 -3.736 -4.398 1.00 68.81 638 MET A CA 1
ATOM 5204 C C . MET A 1 638 ? -9.624 -5.118 -4.977 1.00 68.81 638 MET A C 1
ATOM 5206 O O . MET A 1 638 ? -8.741 -5.198 -5.810 1.00 68.81 638 MET A O 1
ATOM 5210 N N . TYR A 1 639 ? -10.390 -6.154 -4.633 1.00 75.44 639 TYR A N 1
ATOM 5211 C CA . TYR A 1 639 ? -10.263 -7.443 -5.304 1.00 75.44 639 TYR A CA 1
ATOM 5212 C C . TYR A 1 639 ? -10.931 -7.436 -6.689 1.00 75.44 639 TYR A C 1
ATOM 5214 O O . TYR A 1 639 ? -12.008 -6.863 -6.883 1.00 75.44 639 TYR A O 1
ATOM 5222 N N . ASP A 1 640 ? -10.268 -8.066 -7.655 1.00 79.88 640 ASP A N 1
ATOM 5223 C CA . ASP A 1 640 ? -10.773 -8.346 -8.998 1.00 79.88 640 ASP A CA 1
ATOM 5224 C C . ASP A 1 640 ? -10.170 -9.682 -9.449 1.00 79.88 640 ASP A C 1
ATOM 5226 O O . ASP A 1 640 ? -8.961 -9.886 -9.314 1.00 79.88 640 ASP A O 1
ATOM 5230 N N . ASP A 1 641 ? -11.001 -10.594 -9.940 1.00 79.62 641 ASP A N 1
ATOM 5231 C CA . ASP A 1 641 ? -10.568 -11.867 -10.528 1.00 79.62 641 ASP A CA 1
ATOM 5232 C C . ASP A 1 641 ? -10.363 -11.758 -12.048 1.00 79.62 641 ASP A C 1
ATOM 5234 O O . ASP A 1 641 ? -9.960 -12.719 -12.693 1.00 79.62 641 ASP A O 1
ATOM 5238 N N . PHE A 1 642 ? -10.658 -10.584 -12.618 1.00 86.56 642 PHE A N 1
ATOM 5239 C CA . PHE A 1 642 ? -10.582 -10.270 -14.039 1.00 86.56 642 PHE A CA 1
ATOM 5240 C C . PHE A 1 642 ? -11.449 -11.145 -14.958 1.00 86.56 642 PHE A C 1
ATOM 5242 O O . PHE A 1 642 ? -11.332 -11.046 -16.180 1.00 86.56 642 PHE A O 1
ATOM 5249 N N . SER A 1 643 ? -12.398 -11.909 -14.409 1.00 85.50 643 SER A N 1
ATOM 5250 C CA . SER A 1 643 ? -13.341 -12.750 -15.168 1.00 85.50 643 SER A CA 1
ATOM 5251 C C . SER A 1 643 ? -14.201 -11.958 -16.162 1.00 85.50 643 SER A C 1
ATOM 5253 O O . SER A 1 643 ? -14.678 -12.498 -17.158 1.00 85.50 643 SER A O 1
ATOM 5255 N N . LYS A 1 644 ? -14.394 -10.657 -15.903 1.00 89.94 644 LYS A N 1
ATOM 5256 C CA . LYS A 1 644 ? -15.196 -9.730 -16.720 1.00 89.94 644 LYS A CA 1
ATOM 5257 C C . LYS A 1 644 ? -14.356 -8.703 -17.484 1.00 89.94 644 LYS A C 1
ATOM 5259 O O . LYS A 1 644 ? -14.917 -7.759 -18.043 1.00 89.94 644 LYS A O 1
ATOM 5264 N N . PHE A 1 645 ? -13.030 -8.862 -17.517 1.00 92.12 645 PHE A N 1
ATOM 5265 C CA . PHE A 1 645 ? -12.123 -7.897 -18.140 1.00 92.12 645 PHE A CA 1
ATOM 5266 C C . PHE A 1 645 ? -12.529 -7.601 -19.603 1.00 92.12 645 PHE A C 1
ATOM 5268 O O . PHE A 1 645 ? -12.792 -8.535 -20.362 1.00 92.12 645 PHE A O 1
ATOM 5275 N N . PRO A 1 646 ? -12.588 -6.326 -20.046 1.00 93.19 646 PRO A N 1
ATOM 5276 C CA . PRO A 1 646 ? -12.021 -5.120 -19.430 1.00 93.19 646 PRO A CA 1
ATOM 5277 C C . PRO A 1 646 ? -12.911 -4.434 -18.387 1.00 93.19 646 PRO A C 1
ATOM 5279 O O . PRO A 1 646 ? -12.479 -3.438 -17.798 1.00 93.19 646 PRO A O 1
ATOM 5282 N N . GLU A 1 647 ? -14.131 -4.927 -18.170 1.00 94.12 647 GLU A N 1
ATOM 5283 C CA . GLU A 1 647 ? -14.972 -4.459 -17.075 1.00 94.12 647 GLU A CA 1
ATOM 5284 C C . GLU A 1 647 ? -14.414 -4.992 -15.758 1.00 94.12 647 GLU A C 1
ATOM 5286 O O . GLU A 1 647 ? -14.046 -6.157 -15.613 1.00 94.12 647 GLU A O 1
ATOM 5291 N N . ALA A 1 648 ? -14.331 -4.108 -14.782 1.00 88.69 648 ALA A N 1
ATOM 5292 C CA . ALA A 1 648 ? -13.811 -4.426 -13.478 1.00 88.69 648 ALA A CA 1
ATOM 5293 C C . ALA A 1 648 ? -14.903 -5.089 -12.640 1.00 88.69 648 ALA A C 1
ATOM 5295 O O . ALA A 1 648 ? -15.994 -4.529 -12.461 1.00 88.69 648 ALA A O 1
ATOM 5296 N N . ALA A 1 649 ? -14.598 -6.250 -12.073 1.00 81.56 649 ALA A N 1
ATOM 5297 C CA . ALA A 1 649 ? -15.530 -6.923 -11.198 1.00 81.56 649 ALA A CA 1
ATOM 5298 C C . ALA A 1 649 ? -15.759 -6.117 -9.900 1.00 81.56 649 ALA A C 1
ATOM 5300 O O . ALA A 1 649 ? -14.951 -5.279 -9.464 1.00 81.56 649 ALA A O 1
ATOM 5301 N N . ASN A 1 650 ? -16.931 -6.316 -9.298 1.00 73.19 650 ASN A N 1
ATOM 5302 C CA . ASN A 1 650 ? -17.300 -5.729 -8.014 1.00 73.19 650 ASN A CA 1
ATOM 5303 C C . ASN A 1 650 ? -17.604 -6.867 -7.042 1.00 73.19 650 ASN A C 1
ATOM 5305 O O . ASN A 1 650 ? -18.719 -7.390 -7.026 1.00 73.19 650 ASN A O 1
ATOM 5309 N N . TYR A 1 651 ? -16.582 -7.225 -6.269 1.00 73.44 651 TYR A N 1
ATOM 5310 C CA . TYR A 1 651 ? -16.613 -8.278 -5.256 1.00 73.44 651 TYR A CA 1
ATOM 5311 C C . TYR A 1 651 ? -16.726 -7.738 -3.839 1.00 73.44 651 TYR A C 1
ATOM 5313 O O . TYR A 1 651 ? -16.471 -8.467 -2.889 1.00 73.44 651 TYR A O 1
ATOM 5321 N N . ALA A 1 652 ? -17.081 -6.462 -3.673 1.00 84.56 652 ALA A N 1
ATOM 5322 C CA . ALA A 1 652 ? -17.176 -5.931 -2.332 1.00 84.56 652 ALA A CA 1
ATOM 5323 C C . ALA A 1 652 ? -18.326 -6.634 -1.595 1.00 84.56 652 ALA A C 1
ATOM 5325 O O . ALA A 1 652 ? -19.475 -6.444 -1.995 1.00 84.56 652 ALA A O 1
ATOM 5326 N N . GLN A 1 653 ? -18.013 -7.388 -0.540 1.00 88.94 653 GLN A N 1
ATOM 5327 C CA . GLN A 1 653 ? -18.956 -8.231 0.206 1.00 88.94 653 GLN A CA 1
ATOM 5328 C C . GLN A 1 653 ? -18.555 -8.298 1.685 1.00 88.94 653 GLN A C 1
ATOM 5330 O O . GLN A 1 653 ? -17.368 -8.358 1.990 1.00 88.94 653 GLN A O 1
ATOM 5335 N N . ILE A 1 654 ? -19.525 -8.245 2.595 1.00 93.75 654 ILE A N 1
ATOM 5336 C CA . ILE A 1 654 ? -19.347 -8.596 4.008 1.00 93.75 654 ILE A CA 1
ATOM 5337 C C . ILE A 1 654 ? -19.198 -10.114 4.067 1.00 93.75 654 ILE A C 1
ATOM 5339 O O . ILE A 1 654 ? -20.015 -10.821 3.475 1.00 93.75 654 ILE A O 1
ATOM 5343 N N . PHE A 1 655 ? -18.175 -10.609 4.759 1.00 92.94 655 PHE A N 1
ATOM 5344 C CA . PHE A 1 655 ? -18.008 -12.049 4.961 1.00 92.94 655 PHE A CA 1
ATOM 5345 C C . PHE A 1 655 ? -18.183 -12.477 6.415 1.00 92.94 655 PHE A C 1
ATOM 5347 O O . PHE A 1 655 ? -18.510 -13.634 6.651 1.00 92.94 655 PHE A O 1
ATOM 5354 N N . LEU A 1 656 ? -18.008 -11.560 7.369 1.00 95.50 656 LEU A N 1
ATOM 5355 C CA . LEU A 1 656 ? -18.230 -11.805 8.788 1.00 95.50 656 LEU A CA 1
ATOM 5356 C C . LEU A 1 656 ? -18.895 -10.585 9.424 1.00 95.50 656 LEU A C 1
ATOM 5358 O O . LEU A 1 656 ? -18.503 -9.445 9.175 1.00 95.50 656 LEU A O 1
ATOM 5362 N N . ILE A 1 657 ? -19.891 -10.848 10.261 1.00 97.69 657 ILE A N 1
ATOM 5363 C CA . ILE A 1 657 ? -20.514 -9.873 11.149 1.00 97.69 657 ILE A CA 1
ATOM 5364 C C . ILE A 1 657 ? -20.316 -10.350 12.580 1.00 97.69 657 ILE A C 1
ATOM 5366 O O . ILE A 1 657 ? -20.823 -11.412 12.937 1.00 97.69 657 ILE A O 1
ATOM 5370 N N . GLY A 1 658 ? -19.634 -9.563 13.399 1.00 97.31 658 GLY A N 1
ATOM 5371 C CA . GLY A 1 658 ? -19.568 -9.766 14.841 1.00 97.31 658 GLY A CA 1
ATOM 5372 C C . GLY A 1 658 ? -20.613 -8.941 15.552 1.00 97.31 658 GLY A C 1
ATOM 5373 O O . GLY A 1 658 ? -20.983 -7.852 15.105 1.00 97.31 658 GLY A O 1
ATOM 5374 N N . ALA A 1 659 ? -21.078 -9.465 16.680 1.00 97.81 659 ALA A N 1
ATOM 5375 C CA . ALA A 1 659 ? -21.951 -8.737 17.572 1.00 97.81 659 ALA A CA 1
ATOM 5376 C C . ALA A 1 659 ? -21.666 -9.065 19.041 1.00 97.81 659 ALA A C 1
ATOM 5378 O O . ALA A 1 659 ? -21.583 -10.228 19.448 1.00 97.81 659 ALA A O 1
ATOM 5379 N N . VAL A 1 660 ? -21.606 -8.015 19.855 1.00 98.31 660 VAL A N 1
ATOM 5380 C CA . VAL A 1 660 ? -21.818 -8.092 21.300 1.00 98.31 660 VAL A CA 1
ATOM 5381 C C . VAL A 1 660 ? -23.217 -7.569 21.582 1.00 98.31 660 VAL A C 1
ATOM 5383 O O . VAL A 1 660 ? -23.539 -6.427 21.262 1.00 98.31 660 VAL A O 1
ATOM 5386 N N . ILE A 1 661 ? -24.059 -8.418 22.158 1.00 97.94 661 ILE A N 1
ATOM 5387 C CA . ILE A 1 661 ? -25.452 -8.104 22.475 1.00 97.94 661 ILE A CA 1
ATOM 5388 C C . ILE A 1 661 ? -25.539 -7.854 23.972 1.00 97.94 661 ILE A C 1
ATOM 5390 O O . ILE A 1 661 ? -25.112 -8.701 24.757 1.00 97.94 661 ILE A O 1
ATOM 5394 N N . VAL A 1 662 ? -26.106 -6.721 24.368 1.00 96.62 662 VAL A N 1
ATOM 5395 C CA . VAL A 1 662 ? -26.335 -6.383 25.775 1.00 96.62 662 VAL A CA 1
ATOM 5396 C C . VAL A 1 662 ? -27.829 -6.372 26.038 1.00 96.62 662 VAL A C 1
ATOM 5398 O O . VAL A 1 662 ? -28.547 -5.551 25.478 1.00 96.62 662 VAL A O 1
ATOM 5401 N N . ASP A 1 663 ? -28.284 -7.283 26.892 1.00 95.75 663 ASP A N 1
ATOM 5402 C CA . ASP A 1 663 ? -29.632 -7.297 27.447 1.00 95.75 663 ASP A CA 1
ATOM 5403 C C . ASP A 1 663 ? -29.594 -6.586 28.803 1.00 95.75 663 ASP A C 1
ATOM 5405 O O . ASP A 1 663 ? -29.150 -7.144 29.812 1.00 95.75 663 ASP A O 1
ATOM 5409 N N . ASN A 1 664 ? -30.024 -5.324 28.806 1.00 92.44 664 ASN A N 1
ATOM 5410 C CA . ASN A 1 664 ? -30.016 -4.464 29.986 1.00 92.44 664 ASN A CA 1
ATOM 5411 C C . ASN A 1 664 ? -31.084 -4.882 31.011 1.00 92.44 664 ASN A C 1
ATOM 5413 O O . ASN A 1 664 ? 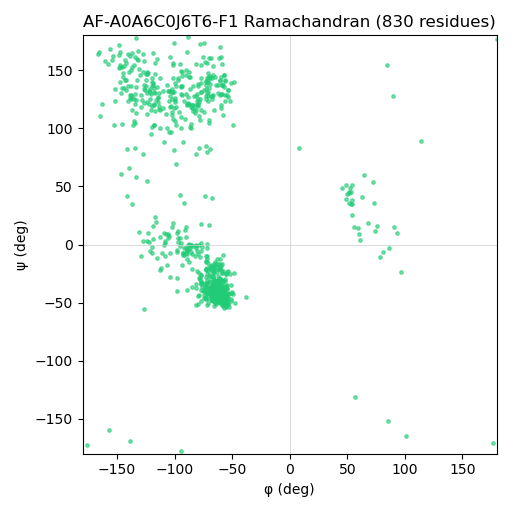-30.959 -4.540 32.184 1.00 92.44 664 ASN A O 1
ATOM 5417 N N . VAL A 1 665 ? -32.114 -5.632 30.598 1.00 92.75 665 VAL A N 1
ATOM 5418 C CA . VAL A 1 665 ? -33.183 -6.109 31.492 1.00 92.75 665 VAL A CA 1
ATOM 5419 C C . VAL A 1 665 ? -32.717 -7.334 32.274 1.00 92.75 665 VAL A C 1
ATOM 5421 O O . VAL A 1 665 ? -32.910 -7.406 33.485 1.00 92.75 665 VAL A O 1
ATOM 5424 N N . LYS A 1 666 ? -32.061 -8.285 31.600 1.00 93.69 666 LYS A N 1
ATOM 5425 C CA . LYS A 1 666 ? -31.486 -9.484 32.235 1.00 93.69 666 LYS A CA 1
ATOM 5426 C C . LYS A 1 666 ? -30.090 -9.266 32.807 1.00 93.69 666 LYS A C 1
ATOM 5428 O O . LYS A 1 666 ? -29.571 -10.162 33.468 1.00 93.69 666 LYS A O 1
ATOM 5433 N N . ASN A 1 667 ? -29.474 -8.117 32.533 1.00 91.56 667 ASN A N 1
ATOM 5434 C CA . ASN A 1 667 ? -28.072 -7.841 32.837 1.00 91.56 667 ASN A CA 1
ATOM 5435 C C . ASN A 1 667 ? -27.135 -8.921 32.255 1.00 91.56 667 ASN A C 1
ATOM 5437 O O . ASN A 1 667 ? -26.241 -9.438 32.927 1.00 91.56 667 ASN A O 1
ATOM 5441 N N . GLN A 1 668 ? -27.380 -9.302 30.999 1.00 94.25 668 GLN A N 1
ATOM 5442 C CA . GLN A 1 668 ? -26.645 -10.357 30.302 1.00 94.25 668 GLN A CA 1
ATOM 5443 C C . GLN A 1 668 ? -25.960 -9.809 29.054 1.00 94.25 668 GLN A C 1
ATOM 5445 O O . GLN A 1 668 ? -26.484 -8.944 28.356 1.00 94.25 668 GLN A O 1
ATOM 5450 N N . THR A 1 669 ? -24.762 -10.319 28.777 1.00 95.25 669 THR A N 1
ATOM 5451 C CA . THR A 1 669 ? -24.014 -10.016 27.554 1.00 95.25 669 THR A CA 1
ATOM 5452 C C . THR A 1 669 ? -23.807 -11.301 26.768 1.00 95.25 669 THR A C 1
ATOM 5454 O O . THR A 1 669 ? -23.356 -12.298 27.329 1.00 95.25 669 THR A O 1
ATOM 5457 N N . TYR A 1 670 ? -24.100 -11.265 25.472 1.00 94.81 670 TYR A N 1
ATOM 5458 C CA . TYR A 1 670 ? -23.958 -12.403 24.571 1.00 94.81 670 TYR A CA 1
ATOM 5459 C C . TYR A 1 670 ? -22.972 -12.078 23.453 1.00 94.81 670 TYR A C 1
ATOM 5461 O O . TYR A 1 670 ? -22.988 -10.981 22.894 1.00 94.81 670 TYR A O 1
ATOM 5469 N N . LYS A 1 671 ? -22.135 -13.058 23.107 1.00 95.06 671 LYS A N 1
ATOM 5470 C CA . LYS A 1 671 ? -21.283 -13.034 21.916 1.00 95.06 671 LYS A CA 1
ATOM 5471 C C . LYS A 1 671 ? -22.013 -13.743 20.781 1.00 95.06 671 LYS A C 1
ATOM 5473 O O . LYS A 1 671 ? -22.453 -14.877 20.955 1.00 95.06 671 LYS A O 1
ATOM 5478 N N . CYS A 1 672 ? -22.113 -13.096 19.628 1.00 95.00 672 CYS A N 1
ATOM 5479 C CA . CYS A 1 672 ? -22.697 -13.671 18.424 1.00 95.00 672 CYS A CA 1
ATOM 5480 C C . CYS A 1 672 ? -21.839 -13.311 17.207 1.00 95.00 672 CYS A C 1
ATOM 5482 O O . CYS A 1 672 ? -21.146 -12.293 17.203 1.00 95.00 672 CYS A O 1
ATOM 5484 N N . TYR A 1 673 ? -21.874 -14.155 16.183 1.00 96.56 673 TYR A N 1
ATOM 5485 C CA . TYR A 1 673 ? -21.264 -13.872 14.895 1.00 96.56 673 TYR A CA 1
ATOM 5486 C C . TYR A 1 673 ? -22.073 -14.522 13.773 1.00 96.56 673 TYR A C 1
ATOM 5488 O O . TYR A 1 673 ? -22.741 -15.535 13.981 1.00 96.56 673 TYR A O 1
ATOM 5496 N N . TYR A 1 674 ? -21.971 -13.955 12.576 1.00 96.62 674 TYR A N 1
ATOM 5497 C CA . TYR A 1 674 ? -22.553 -14.487 11.351 1.00 96.62 674 TYR A CA 1
ATOM 5498 C C . TYR A 1 674 ? -21.459 -14.556 10.295 1.00 96.62 674 TYR A C 1
ATOM 5500 O O . TYR A 1 674 ? -20.813 -13.549 10.015 1.00 96.62 674 TYR A O 1
ATOM 5508 N N . LEU A 1 675 ? -21.245 -15.741 9.730 1.00 94.00 675 LEU A N 1
ATOM 5509 C CA . LEU A 1 675 ? -20.207 -16.006 8.739 1.00 94.00 675 LEU A CA 1
ATOM 5510 C C . LEU A 1 675 ? -20.862 -16.392 7.413 1.00 94.00 675 LEU A C 1
ATOM 5512 O O . LEU A 1 675 ? -21.818 -17.170 7.392 1.00 94.00 675 LEU A O 1
ATOM 5516 N N . VAL A 1 676 ? -20.367 -15.835 6.310 1.00 91.44 676 VAL A N 1
ATOM 5517 C CA . VAL A 1 676 ? -20.897 -16.140 4.980 1.00 91.44 676 VAL A CA 1
ATOM 5518 C C . VAL A 1 676 ? -20.437 -17.528 4.542 1.00 91.44 676 VAL A C 1
ATOM 5520 O O . VAL A 1 676 ? -19.249 -17.821 4.610 1.00 91.44 676 VAL A O 1
ATOM 5523 N N . ASP A 1 677 ? -21.346 -18.359 4.024 1.00 85.38 677 ASP A N 1
ATOM 5524 C CA . ASP A 1 677 ? -20.987 -19.702 3.537 1.00 85.38 677 ASP A CA 1
ATOM 5525 C C . ASP A 1 677 ? -20.010 -19.634 2.350 1.00 85.38 677 ASP A C 1
ATOM 5527 O O . ASP A 1 677 ? -19.045 -20.386 2.275 1.00 85.38 677 ASP A O 1
ATOM 5531 N N . ARG A 1 678 ? -20.235 -18.700 1.416 1.00 84.75 678 ARG A N 1
ATOM 5532 C CA . ARG A 1 678 ? -19.397 -18.478 0.223 1.00 84.75 678 ARG A CA 1
ATOM 5533 C C . ARG A 1 678 ? -19.572 -17.063 -0.329 1.00 84.75 678 ARG A C 1
ATOM 5535 O O . ARG A 1 678 ? -20.639 -16.469 -0.183 1.00 84.75 678 ARG A O 1
ATOM 5542 N N . LEU A 1 679 ? -18.573 -16.552 -1.050 1.00 84.00 679 LEU A N 1
ATOM 5543 C CA . LEU A 1 679 ? -18.577 -15.183 -1.590 1.00 84.00 679 LEU A CA 1
ATOM 5544 C C . LEU A 1 679 ? -19.535 -14.992 -2.769 1.00 84.00 679 LEU A C 1
ATOM 5546 O O . LEU A 1 679 ? -19.155 -15.025 -3.941 1.00 84.00 679 LEU A O 1
ATOM 5550 N N . ASN A 1 680 ? -20.800 -14.728 -2.470 1.00 85.38 680 ASN A N 1
ATOM 5551 C CA . ASN A 1 680 ? -21.746 -14.181 -3.431 1.00 85.38 680 ASN A CA 1
ATOM 5552 C C . ASN A 1 680 ? -22.785 -13.291 -2.738 1.00 85.38 680 ASN A C 1
ATOM 5554 O O . ASN A 1 680 ? -23.004 -13.357 -1.530 1.00 85.38 680 ASN A O 1
ATOM 5558 N N . LYS A 1 681 ? -23.460 -12.473 -3.549 1.00 87.81 681 LYS A N 1
ATOM 5559 C CA . LYS A 1 681 ? -24.427 -11.477 -3.073 1.00 87.81 681 LYS A CA 1
ATOM 5560 C C . LYS A 1 681 ? -25.636 -12.080 -2.360 1.00 87.81 681 LYS A C 1
ATOM 5562 O O . LYS A 1 681 ? -26.191 -11.425 -1.483 1.00 87.81 681 LYS A O 1
ATOM 5567 N N . ASP A 1 682 ? -26.065 -13.279 -2.747 1.00 91.00 682 ASP A N 1
ATOM 5568 C CA . ASP A 1 682 ? -27.250 -13.901 -2.156 1.00 91.00 682 ASP A CA 1
ATOM 5569 C C . ASP A 1 682 ? -26.942 -14.409 -0.747 1.00 91.00 682 ASP A C 1
ATOM 5571 O O . ASP A 1 682 ? -27.715 -14.144 0.169 1.00 91.00 682 ASP A O 1
ATOM 5575 N N . GLU A 1 683 ? -25.791 -15.058 -0.548 1.00 92.00 683 GLU A N 1
ATOM 5576 C CA . GLU A 1 683 ? -25.344 -15.496 0.781 1.00 92.00 683 GLU A CA 1
ATOM 5577 C C . GLU A 1 683 ? -25.026 -14.313 1.703 1.00 92.00 683 GLU A C 1
ATOM 5579 O O . GLU A 1 683 ? -25.451 -14.311 2.856 1.00 92.00 683 GLU A O 1
ATOM 5584 N N . GLU A 1 684 ? -24.385 -13.254 1.195 1.00 94.38 684 GLU A N 1
ATOM 5585 C CA . GLU A 1 684 ? -24.185 -12.013 1.957 1.00 94.38 684 GLU A CA 1
ATOM 5586 C C . GLU A 1 684 ? -25.525 -11.425 2.432 1.00 94.38 684 GLU A C 1
ATOM 5588 O O . GLU A 1 684 ? -25.693 -11.070 3.601 1.00 94.38 684 GLU A O 1
ATOM 5593 N N . LYS A 1 685 ? -26.514 -11.344 1.534 1.00 95.69 685 LYS A N 1
ATOM 5594 C CA . LYS A 1 685 ? -27.837 -10.807 1.863 1.00 95.69 685 LYS A CA 1
ATOM 5595 C C . LYS A 1 685 ? -28.591 -11.694 2.854 1.00 95.69 685 LYS A C 1
ATOM 5597 O O . LYS A 1 685 ? -29.241 -11.159 3.750 1.00 95.69 685 LYS A O 1
ATOM 5602 N N . LYS A 1 686 ? -28.507 -13.022 2.716 1.00 96.31 686 LYS A N 1
ATOM 5603 C CA . LYS A 1 686 ? -29.081 -13.981 3.676 1.00 96.31 686 LYS A CA 1
ATOM 5604 C C . LYS A 1 686 ? -28.458 -13.824 5.060 1.00 96.31 686 LYS A C 1
ATOM 5606 O O . LYS A 1 686 ? -29.194 -13.787 6.042 1.00 96.31 686 LYS A O 1
ATOM 5611 N N . MET A 1 687 ? -27.135 -13.682 5.136 1.00 97.19 687 MET A N 1
ATOM 5612 C CA . MET A 1 687 ? -26.404 -13.467 6.385 1.00 97.19 687 MET A CA 1
ATOM 5613 C C . MET A 1 687 ? -26.857 -12.175 7.084 1.00 97.19 687 MET A C 1
ATOM 5615 O O . MET A 1 687 ? -27.251 -12.213 8.248 1.00 97.19 687 MET A O 1
ATOM 5619 N N . VAL A 1 688 ? -26.893 -11.050 6.357 1.00 97.69 688 VAL A N 1
ATOM 5620 C CA . VAL A 1 688 ? -27.365 -9.758 6.894 1.00 97.69 688 VAL A CA 1
ATOM 5621 C C . VAL A 1 688 ? -28.830 -9.834 7.335 1.00 97.69 688 VAL A C 1
ATOM 5623 O O . VAL A 1 688 ? -29.177 -9.327 8.399 1.00 97.69 688 VAL A O 1
ATOM 5626 N N . HIS A 1 689 ? -29.698 -10.477 6.549 1.00 97.06 689 HIS A N 1
ATOM 5627 C CA . HIS A 1 689 ? -31.103 -10.666 6.918 1.00 97.06 689 HIS A CA 1
ATOM 5628 C C . HIS A 1 689 ? -31.252 -11.504 8.195 1.00 97.06 689 HIS A C 1
ATOM 5630 O O . HIS A 1 689 ? -32.016 -11.127 9.080 1.00 97.06 689 HIS A O 1
ATOM 5636 N N . SER A 1 690 ? -30.493 -12.597 8.312 1.00 97.38 690 SER A N 1
ATOM 5637 C CA . SER A 1 690 ? -30.522 -13.484 9.482 1.00 97.38 690 SER A CA 1
ATOM 5638 C C . SER A 1 690 ? -30.127 -12.737 10.756 1.00 97.38 690 SER A C 1
ATOM 5640 O O . SER A 1 690 ? -30.850 -12.813 11.745 1.00 97.38 690 SER A O 1
ATOM 5642 N N . MET A 1 691 ? -29.069 -11.918 10.692 1.00 97.88 691 MET A N 1
ATOM 5643 C CA . MET A 1 691 ? -28.668 -11.041 11.798 1.00 97.88 691 MET A CA 1
ATOM 5644 C C . MET A 1 691 ? -29.821 -10.151 12.271 1.00 97.88 691 MET A C 1
ATOM 5646 O O . MET A 1 691 ? -30.123 -10.106 13.461 1.00 97.88 691 MET A O 1
ATOM 5650 N N . PHE A 1 692 ? -30.485 -9.449 11.349 1.00 98.00 692 PHE A N 1
ATOM 5651 C CA . PHE A 1 692 ? -31.594 -8.570 11.714 1.00 98.00 692 PHE A CA 1
ATOM 5652 C C . PHE A 1 692 ? -32.778 -9.325 12.321 1.00 98.00 692 PHE A C 1
ATOM 5654 O O . PHE A 1 692 ? -33.341 -8.870 13.316 1.00 98.00 692 PHE A O 1
ATOM 5661 N N . VAL A 1 693 ? -33.147 -10.471 11.747 1.00 96.88 693 VAL A N 1
ATOM 5662 C CA . VAL A 1 693 ? -34.245 -11.306 12.253 1.00 96.88 693 VAL A CA 1
ATOM 5663 C C . VAL A 1 693 ? -33.953 -11.783 13.675 1.00 96.88 693 VAL A C 1
ATOM 5665 O O . VAL A 1 693 ? -34.826 -11.715 14.540 1.00 96.88 693 VAL A O 1
ATOM 5668 N N . ASP A 1 694 ? -32.729 -12.225 13.950 1.00 97.56 694 ASP A N 1
ATOM 5669 C CA . ASP A 1 694 ? -32.350 -12.687 15.284 1.00 97.56 694 ASP A CA 1
ATOM 5670 C C . ASP A 1 694 ? -32.285 -11.534 16.293 1.00 97.56 694 ASP A C 1
ATOM 5672 O O . ASP A 1 694 ? -32.749 -11.680 17.425 1.00 97.56 694 ASP A O 1
ATOM 5676 N N . PHE A 1 695 ? -31.833 -10.348 15.877 1.00 97.69 695 PHE A N 1
ATOM 5677 C CA . PHE A 1 695 ? -31.889 -9.145 16.712 1.00 97.69 695 PHE A CA 1
ATOM 5678 C C . PHE A 1 695 ? -33.332 -8.753 17.060 1.00 97.69 695 PHE A C 1
ATOM 5680 O O . PHE A 1 695 ? -33.631 -8.474 18.220 1.00 97.69 695 PHE A O 1
ATOM 5687 N N . GLN A 1 696 ? -34.258 -8.808 16.098 1.00 97.00 696 GLN A N 1
ATOM 5688 C CA . GLN A 1 696 ? -35.681 -8.548 16.343 1.00 97.00 696 GLN A CA 1
ATOM 5689 C C . GLN A 1 696 ? -36.294 -9.559 17.320 1.00 97.00 696 GLN A C 1
ATOM 5691 O O . GLN A 1 696 ? -37.038 -9.163 18.218 1.00 97.00 696 GLN A O 1
ATOM 5696 N N . LYS A 1 697 ? -35.948 -10.850 17.205 1.00 96.62 697 LYS A N 1
ATOM 5697 C CA . LYS A 1 697 ? -36.398 -11.887 18.153 1.00 96.62 697 LYS A CA 1
ATOM 5698 C C . LYS A 1 697 ? -35.925 -11.613 19.580 1.00 96.62 697 LYS A C 1
ATOM 5700 O O . LYS A 1 697 ? -36.673 -11.874 20.514 1.00 96.62 697 LYS A O 1
ATOM 5705 N N . LEU A 1 698 ? -34.711 -11.089 19.756 1.00 96.19 698 LEU A N 1
ATOM 5706 C CA . LEU A 1 698 ? -34.175 -10.738 21.076 1.00 96.19 698 LEU A CA 1
ATOM 5707 C C . LEU A 1 698 ? -34.871 -9.513 21.684 1.00 96.19 698 LEU A C 1
ATOM 5709 O O . LEU A 1 698 ? -35.032 -9.442 22.899 1.00 96.19 698 LEU A O 1
ATOM 5713 N N . CYS A 1 699 ? -35.314 -8.571 20.851 1.00 96.06 699 CYS A N 1
ATOM 5714 C CA . CYS A 1 699 ? -36.052 -7.384 21.281 1.00 96.06 699 CYS A CA 1
ATOM 5715 C C . CYS A 1 699 ? -37.542 -7.653 21.569 1.00 96.06 699 CYS A C 1
ATOM 5717 O O . CYS A 1 699 ? -38.135 -6.970 22.410 1.00 96.06 699 CYS A O 1
ATOM 5719 N N . ALA A 1 700 ? -38.146 -8.640 20.898 1.00 95.44 700 ALA A N 1
ATOM 5720 C CA . ALA A 1 700 ? -39.582 -8.919 20.962 1.00 95.44 700 ALA A CA 1
ATOM 5721 C C . ALA A 1 700 ? -40.141 -9.139 22.389 1.00 95.44 700 ALA A C 1
ATOM 5723 O O . ALA A 1 700 ? -41.178 -8.547 22.690 1.00 95.44 700 ALA A O 1
ATOM 5724 N N . PRO A 1 701 ? -39.476 -9.879 23.307 1.00 96.56 701 PRO A N 1
ATOM 5725 C CA . PRO A 1 701 ? -39.958 -10.064 24.682 1.00 96.56 701 PRO A CA 1
ATOM 5726 C C . PRO A 1 701 ? -40.105 -8.769 25.489 1.00 96.56 701 PRO A C 1
ATOM 5728 O O . PRO A 1 701 ? -40.824 -8.748 26.485 1.00 96.56 701 PRO A O 1
ATOM 5731 N N . TYR A 1 702 ? -39.429 -7.695 25.075 1.00 96.12 702 TYR A N 1
ATOM 5732 C CA . TYR A 1 702 ? -39.431 -6.402 25.760 1.00 96.12 702 TYR A CA 1
ATOM 5733 C C . TYR A 1 702 ? -40.271 -5.342 25.041 1.00 96.12 702 TYR A C 1
ATOM 5735 O O . TYR A 1 702 ? -40.202 -4.167 25.396 1.00 96.12 702 TYR A O 1
ATOM 5743 N N . ASN A 1 703 ? -41.042 -5.728 24.015 1.00 94.38 703 ASN A N 1
ATOM 5744 C CA . ASN A 1 703 ? -41.790 -4.809 23.148 1.00 94.38 703 ASN A CA 1
ATOM 5745 C C . ASN A 1 703 ? -40.912 -3.710 22.513 1.00 94.38 703 ASN A C 1
ATOM 5747 O O . ASN A 1 703 ? -41.400 -2.636 22.156 1.00 94.38 703 ASN A O 1
ATOM 5751 N N . GLN A 1 704 ? -39.610 -3.962 22.354 1.00 94.88 704 GLN A N 1
ATOM 5752 C CA . GLN A 1 704 ? -38.706 -3.040 21.679 1.00 94.88 704 GLN A CA 1
ATOM 5753 C C . GLN A 1 704 ? -38.823 -3.251 20.163 1.00 94.88 704 GLN A C 1
ATOM 5755 O O . GLN A 1 704 ? -38.452 -4.296 19.638 1.00 94.88 704 GLN A O 1
ATOM 5760 N N . THR A 1 705 ? -39.339 -2.254 19.444 1.00 93.69 705 THR A N 1
ATOM 5761 C CA . THR A 1 705 ? -39.606 -2.342 17.993 1.00 93.69 705 THR A CA 1
ATOM 5762 C C . THR A 1 705 ? -38.470 -1.812 17.116 1.00 93.69 705 THR A C 1
ATOM 5764 O O . THR A 1 705 ? -38.597 -1.791 15.893 1.00 93.69 705 THR A O 1
ATOM 5767 N N . TYR A 1 706 ? -37.374 -1.356 17.721 1.00 95.56 706 TYR A N 1
ATOM 5768 C CA . TYR A 1 706 ? -36.225 -0.736 17.058 1.00 95.56 706 TYR A CA 1
ATOM 5769 C C . TYR A 1 706 ? -34.917 -1.435 17.442 1.00 95.56 706 TYR A C 1
ATOM 5771 O O . TYR A 1 706 ? -34.822 -2.059 18.501 1.00 95.56 706 TYR A O 1
ATOM 5779 N N . LEU A 1 707 ? -33.884 -1.296 16.606 1.00 96.69 707 LEU A N 1
ATOM 5780 C CA . LEU A 1 707 ? -32.596 -1.976 16.791 1.00 96.69 707 LEU A CA 1
ATOM 5781 C C . LEU A 1 707 ? -31.441 -0.972 16.949 1.00 96.69 707 LEU A C 1
ATOM 5783 O O . LEU A 1 707 ? -30.978 -0.428 15.946 1.00 96.69 707 LEU A O 1
ATOM 5787 N N . PRO A 1 708 ? -30.948 -0.706 18.172 1.00 95.25 708 PRO A N 1
ATOM 5788 C CA . PRO A 1 708 ? -29.773 0.136 18.394 1.00 95.25 708 PRO A CA 1
ATOM 5789 C C . PRO A 1 708 ? -28.510 -0.570 17.904 1.00 95.25 708 PRO A C 1
ATOM 5791 O O . PRO A 1 708 ? -28.024 -1.489 18.558 1.00 95.25 708 PRO A O 1
ATOM 5794 N N . LEU A 1 709 ? -27.987 -0.149 16.753 1.00 97.06 709 LEU A N 1
ATOM 5795 C CA . LEU A 1 709 ? -26.752 -0.674 16.179 1.00 97.06 709 LEU A CA 1
ATOM 5796 C C . LEU A 1 709 ? -25.614 0.314 16.448 1.00 97.06 709 LEU A C 1
ATOM 5798 O O . LEU A 1 709 ? -25.566 1.390 15.848 1.00 97.06 709 LEU A O 1
ATOM 5802 N N . ILE A 1 710 ? -24.705 -0.054 17.345 1.00 97.00 710 ILE A N 1
ATOM 5803 C CA . ILE A 1 710 ? -23.540 0.732 17.750 1.00 97.00 710 ILE A CA 1
ATOM 5804 C C . ILE A 1 710 ? -22.305 0.217 17.011 1.00 97.00 710 ILE A C 1
ATOM 5806 O O . ILE A 1 710 ? -21.986 -0.965 17.087 1.00 97.00 710 ILE A O 1
ATOM 5810 N N . PHE A 1 711 ? -21.592 1.106 16.321 1.00 96.75 711 PHE A N 1
ATOM 5811 C CA . PHE A 1 711 ? -20.404 0.771 15.525 1.00 96.75 711 PHE A CA 1
ATOM 5812 C C . PHE A 1 711 ? -19.388 1.926 15.507 1.00 96.75 711 PHE A C 1
ATOM 5814 O O . PHE A 1 711 ? -19.664 3.032 15.993 1.00 96.75 711 PHE A O 1
ATOM 5821 N N . TRP A 1 712 ? -18.189 1.691 14.959 1.00 96.56 712 TRP A N 1
ATOM 5822 C CA . TRP A 1 712 ? -17.110 2.686 14.917 1.00 96.56 712 TRP A CA 1
ATOM 5823 C C . TRP A 1 712 ? -16.778 3.174 13.504 1.00 96.56 712 TRP A C 1
ATOM 5825 O O . TRP A 1 712 ? -15.962 2.598 12.788 1.00 96.56 712 TRP A O 1
ATOM 5835 N N . GLY A 1 713 ? -17.287 4.351 13.142 1.00 92.88 713 GLY A N 1
ATOM 5836 C CA . GLY A 1 713 ? -17.061 4.950 11.829 1.00 92.88 713 GLY A CA 1
ATOM 5837 C C . GLY A 1 713 ? -18.254 4.756 10.902 1.00 92.88 713 GLY A C 1
ATOM 5838 O O . GLY A 1 713 ? -19.354 4.478 11.341 1.00 92.88 713 GLY A O 1
ATOM 5839 N N . ASN A 1 714 ? -18.071 4.980 9.601 1.00 90.12 714 ASN A N 1
ATOM 5840 C CA . ASN A 1 714 ? -19.181 5.002 8.636 1.00 90.12 714 ASN A CA 1
ATOM 5841 C C . ASN A 1 714 ? -19.230 3.748 7.742 1.00 90.12 714 ASN A C 1
ATOM 5843 O O . ASN A 1 714 ? -19.977 3.720 6.761 1.00 90.12 714 ASN A O 1
ATOM 5847 N N . ALA A 1 715 ? -18.375 2.757 8.003 1.00 91.25 715 ALA A N 1
ATOM 5848 C CA . ALA A 1 715 ? -18.177 1.630 7.102 1.00 91.25 715 ALA A CA 1
ATOM 5849 C C . ALA A 1 715 ? -19.391 0.687 7.131 1.00 91.25 715 ALA A C 1
ATOM 5851 O O . ALA A 1 715 ? -19.945 0.379 6.076 1.00 91.25 715 ALA A O 1
ATOM 5852 N N . GLU A 1 716 ? -19.872 0.344 8.323 1.00 94.69 716 GLU A N 1
ATOM 5853 C CA . GLU A 1 716 ? -20.992 -0.568 8.588 1.00 94.69 716 GLU A CA 1
ATOM 5854 C C . GLU A 1 716 ? -22.268 -0.035 7.942 1.00 94.69 716 GLU A C 1
ATOM 5856 O O . GLU A 1 716 ? -22.925 -0.734 7.172 1.00 94.69 716 GLU A O 1
ATOM 5861 N N . LYS A 1 717 ? -22.557 1.258 8.142 1.00 94.06 717 LYS A N 1
ATOM 5862 C CA . LYS A 1 717 ? -23.679 1.941 7.488 1.00 94.06 717 LYS A CA 1
ATOM 5863 C C . LYS A 1 717 ? -23.624 1.804 5.965 1.00 94.06 717 LYS A C 1
ATOM 5865 O O . LYS A 1 717 ? -24.617 1.432 5.344 1.00 94.06 717 LYS A O 1
ATOM 5870 N N . TYR A 1 718 ? -22.480 2.116 5.352 1.00 93.12 718 TYR A N 1
ATOM 5871 C CA . TYR A 1 718 ? -22.334 2.024 3.897 1.00 93.12 718 TYR A CA 1
ATOM 5872 C C . TYR A 1 718 ? -22.492 0.581 3.398 1.00 93.12 718 TYR A C 1
ATOM 5874 O O . TYR A 1 718 ? -23.077 0.356 2.339 1.00 93.12 718 TYR A O 1
ATOM 5882 N N . MET A 1 719 ? -21.984 -0.395 4.151 1.00 94.62 719 MET A N 1
ATOM 5883 C CA . MET A 1 719 ? -22.100 -1.810 3.813 1.00 94.62 719 MET A CA 1
ATOM 5884 C C . MET A 1 719 ? -23.552 -2.300 3.905 1.00 94.62 719 MET A C 1
ATOM 5886 O O . MET A 1 719 ? -24.026 -2.915 2.952 1.00 94.62 719 MET A O 1
ATOM 5890 N N . LEU A 1 720 ? -24.295 -1.943 4.957 1.00 95.62 720 LEU A N 1
ATOM 5891 C CA . LEU A 1 720 ? -25.727 -2.254 5.074 1.00 95.62 720 LEU A CA 1
ATOM 5892 C C . LEU A 1 720 ? -26.543 -1.631 3.934 1.00 95.62 720 LEU A C 1
ATOM 5894 O O . LEU A 1 720 ? -27.309 -2.328 3.266 1.00 95.62 720 LEU A O 1
ATOM 5898 N N . GLU A 1 721 ? -26.331 -0.339 3.655 1.00 94.69 721 GLU A N 1
ATOM 5899 C CA . GLU A 1 721 ? -27.000 0.358 2.548 1.00 94.69 721 GLU A CA 1
ATOM 5900 C C . GLU A 1 721 ? -26.660 -0.270 1.186 1.00 94.69 721 GLU A C 1
ATOM 5902 O O . GLU A 1 721 ? -27.511 -0.301 0.299 1.00 94.69 721 GLU A O 1
ATOM 5907 N N . ARG A 1 722 ? -25.440 -0.797 1.003 1.00 92.88 722 ARG A N 1
ATOM 5908 C CA . ARG A 1 722 ? -25.040 -1.509 -0.221 1.00 92.88 722 ARG A CA 1
ATOM 5909 C C . ARG A 1 722 ? -25.779 -2.838 -0.376 1.00 92.88 722 ARG A C 1
ATOM 5911 O O . ARG A 1 722 ? -26.181 -3.159 -1.492 1.00 92.88 722 ARG A O 1
ATOM 5918 N N . VAL A 1 723 ? -25.887 -3.624 0.695 1.00 94.38 723 VAL A N 1
ATOM 5919 C CA . VAL A 1 723 ? -26.457 -4.982 0.644 1.00 94.38 723 VAL A CA 1
ATOM 5920 C C . VAL A 1 723 ? -27.974 -4.944 0.488 1.00 94.38 723 VAL A C 1
ATOM 5922 O O . VAL A 1 723 ? -28.531 -5.660 -0.345 1.00 94.38 723 VAL A O 1
ATOM 5925 N N . LEU A 1 724 ? -28.648 -4.103 1.272 1.00 94.44 724 LEU A N 1
ATOM 5926 C CA . LEU A 1 724 ? -30.110 -4.075 1.338 1.00 94.44 724 LEU A CA 1
ATOM 5927 C C . LEU A 1 724 ? -30.726 -2.981 0.456 1.00 94.44 724 LEU A C 1
ATOM 5929 O O . LEU A 1 724 ? -31.835 -3.156 -0.048 1.00 94.44 724 LEU A O 1
ATOM 5933 N N . GLY A 1 725 ? -30.002 -1.885 0.224 1.00 93.31 725 GLY A N 1
ATOM 5934 C CA . GLY A 1 725 ? -30.580 -0.625 -0.241 1.00 93.31 725 GLY A CA 1
ATOM 5935 C C . GLY A 1 725 ? -31.111 0.205 0.931 1.00 93.31 725 GLY A C 1
ATOM 5936 O O . GLY A 1 725 ? -31.459 -0.333 1.980 1.00 93.31 725 GLY A O 1
ATOM 5937 N N . LYS A 1 726 ? -31.172 1.532 0.759 1.00 91.94 726 LYS A N 1
ATOM 5938 C CA . LYS A 1 726 ? -31.604 2.456 1.824 1.00 91.94 726 LYS A CA 1
ATOM 5939 C C . LYS A 1 726 ? -33.032 2.192 2.290 1.00 91.94 726 LYS A C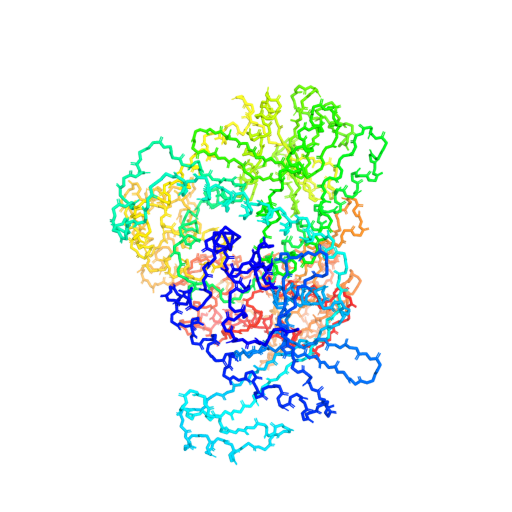 1
ATOM 5941 O O . LYS A 1 726 ? -33.256 2.151 3.491 1.00 91.94 726 LYS A O 1
ATOM 5946 N N . ASP A 1 727 ? -33.953 1.973 1.356 1.00 92.19 727 ASP A N 1
ATOM 5947 C CA . ASP A 1 727 ? -35.373 1.812 1.682 1.00 92.19 727 ASP A CA 1
ATOM 5948 C C . ASP A 1 727 ? -35.614 0.510 2.454 1.00 92.19 727 ASP A C 1
ATOM 5950 O O . ASP A 1 727 ? -36.176 0.533 3.540 1.00 92.19 727 ASP A O 1
ATOM 5954 N N . LYS A 1 728 ? -35.061 -0.614 1.978 1.00 93.62 728 LYS A N 1
ATOM 5955 C CA . LYS A 1 728 ? -35.204 -1.918 2.653 1.00 93.62 728 LYS A CA 1
ATOM 5956 C C . LYS A 1 728 ? -34.470 -2.013 3.986 1.00 93.62 728 LYS A C 1
ATOM 5958 O O . LYS A 1 728 ? -34.784 -2.873 4.797 1.00 93.62 728 LYS A O 1
ATOM 5963 N N . LEU A 1 729 ? -33.453 -1.181 4.212 1.00 94.00 729 LEU A N 1
ATOM 5964 C CA . LEU A 1 729 ? -32.798 -1.110 5.515 1.00 94.00 729 LEU A CA 1
ATOM 5965 C C . LEU A 1 729 ? -33.755 -0.548 6.581 1.00 94.00 729 LEU A C 1
ATOM 5967 O O . LEU A 1 729 ? -33.672 -0.959 7.735 1.00 94.00 729 LEU A O 1
ATOM 5971 N N . LEU A 1 730 ? -34.673 0.350 6.199 1.00 93.50 730 LEU A N 1
ATOM 5972 C CA . LEU A 1 730 ? -35.661 0.932 7.112 1.00 93.50 730 LEU A CA 1
ATOM 5973 C C . LEU A 1 730 ? -36.708 -0.088 7.574 1.00 93.50 730 LEU A C 1
ATOM 5975 O O . LEU A 1 730 ? -37.203 0.048 8.690 1.00 93.50 730 LEU A O 1
ATOM 5979 N N . ASP A 1 731 ? -36.971 -1.136 6.787 1.00 94.50 731 ASP A N 1
ATOM 5980 C CA . ASP A 1 731 ? -37.902 -2.218 7.147 1.00 94.50 731 ASP A CA 1
ATOM 5981 C C . ASP A 1 731 ? -37.494 -2.939 8.449 1.00 94.50 731 ASP A C 1
ATOM 5983 O O . ASP A 1 731 ? -38.337 -3.502 9.144 1.00 94.50 731 ASP A O 1
ATOM 5987 N N . TYR A 1 732 ? -36.207 -2.898 8.816 1.00 95.62 732 TYR A N 1
ATOM 5988 C CA . TYR A 1 732 ? -35.698 -3.485 10.063 1.00 95.62 732 TYR A CA 1
ATOM 5989 C C . TYR A 1 732 ? -35.704 -2.520 11.255 1.00 95.62 732 TYR A C 1
ATOM 5991 O O . TYR A 1 732 ? -35.323 -2.913 12.357 1.00 95.62 732 TYR A O 1
ATOM 5999 N N . ASN A 1 733 ? -36.098 -1.262 11.042 1.00 95.69 733 ASN A N 1
ATOM 6000 C CA . ASN A 1 733 ? -36.092 -0.184 12.032 1.00 95.69 733 ASN A CA 1
ATOM 6001 C C . ASN A 1 733 ? -34.762 -0.017 12.825 1.00 95.69 733 ASN A C 1
ATOM 6003 O O . ASN A 1 733 ? -34.773 0.008 14.063 1.00 95.69 733 ASN A O 1
ATOM 6007 N N . PRO A 1 734 ? -33.589 0.079 12.158 1.00 95.94 734 PRO A N 1
ATOM 6008 C CA . PRO A 1 734 ? -32.315 0.252 12.847 1.00 95.94 734 PRO A CA 1
ATOM 6009 C C . PRO A 1 734 ? -32.078 1.703 13.287 1.00 95.94 734 PRO A C 1
ATOM 6011 O O . PRO A 1 734 ? -32.222 2.648 12.509 1.00 95.94 734 PRO A O 1
ATOM 6014 N N . ILE A 1 735 ? -31.587 1.877 14.512 1.00 94.88 735 ILE A N 1
ATOM 6015 C CA . ILE A 1 735 ? -31.015 3.131 15.009 1.00 94.88 735 ILE A CA 1
ATOM 6016 C C . ILE A 1 735 ? -29.494 3.021 14.898 1.00 94.88 735 ILE A C 1
ATOM 6018 O O . ILE A 1 735 ? -28.846 2.357 15.701 1.00 94.88 735 ILE A O 1
ATOM 6022 N N . LEU A 1 736 ? -28.921 3.666 13.880 1.00 94.44 736 LEU A N 1
ATOM 6023 C CA . LEU A 1 736 ? -27.489 3.604 13.580 1.00 94.44 736 LEU A CA 1
ATOM 6024 C C . LEU A 1 736 ? -26.686 4.625 14.406 1.00 94.44 736 LEU A C 1
ATOM 6026 O O . LEU A 1 736 ? -26.848 5.835 14.221 1.00 94.44 736 LEU A O 1
ATOM 6030 N N . ILE A 1 737 ? -25.780 4.150 15.264 1.00 93.69 737 ILE A N 1
ATOM 6031 C CA . ILE A 1 737 ? -24.997 4.962 16.205 1.00 93.69 737 ILE A CA 1
ATOM 6032 C C . ILE A 1 737 ? -23.496 4.836 15.891 1.00 93.69 737 ILE A C 1
ATOM 6034 O O . ILE A 1 737 ? -22.841 3.865 16.260 1.00 93.69 737 ILE A O 1
ATOM 6038 N N . ASP A 1 738 ? -22.937 5.862 15.241 1.00 94.75 738 ASP A N 1
ATOM 6039 C CA . ASP A 1 738 ? -21.497 5.968 14.949 1.00 94.75 738 ASP A CA 1
ATOM 6040 C C . ASP A 1 738 ? -20.747 6.610 16.130 1.00 94.75 738 ASP A C 1
ATOM 6042 O O . ASP A 1 738 ? -20.720 7.839 16.293 1.00 94.75 738 ASP A O 1
ATOM 6046 N N . MET A 1 739 ? -20.086 5.775 16.934 1.00 94.12 739 MET A N 1
ATOM 6047 C CA . MET A 1 739 ? -19.309 6.209 18.100 1.00 94.12 739 MET A CA 1
ATOM 6048 C C . MET A 1 739 ? -18.102 7.074 17.720 1.00 94.12 739 MET A C 1
ATOM 6050 O O . MET A 1 739 ? -17.779 8.039 18.418 1.00 94.12 739 MET A O 1
ATOM 6054 N N . CYS A 1 740 ? -17.469 6.817 16.572 1.00 94.56 740 CYS A N 1
ATOM 6055 C CA . CYS A 1 740 ? -16.340 7.620 16.104 1.00 94.56 740 CYS A CA 1
ATOM 6056 C C . CYS A 1 740 ? -16.783 9.057 15.781 1.00 94.56 740 CYS A C 1
ATOM 6058 O O . CYS A 1 740 ? -16.089 10.028 16.106 1.00 94.56 740 CYS A O 1
ATOM 6060 N N . LYS A 1 741 ? -17.963 9.218 15.169 1.00 92.56 741 LYS A N 1
ATOM 6061 C CA . LYS A 1 741 ? -18.564 10.534 14.912 1.00 92.56 741 LYS A CA 1
ATOM 6062 C C . LYS A 1 741 ? -18.899 11.264 16.210 1.00 92.56 741 LYS A C 1
ATOM 6064 O O . LYS A 1 741 ? -18.624 12.462 16.295 1.00 92.56 741 LYS A O 1
ATOM 6069 N N . ILE A 1 742 ? -19.425 10.568 17.221 1.00 91.00 742 ILE A N 1
ATOM 6070 C CA . ILE A 1 742 ? -19.694 11.156 18.544 1.00 91.00 742 ILE A CA 1
ATOM 6071 C C . ILE A 1 742 ? -18.395 11.684 19.169 1.00 91.00 742 ILE A C 1
ATOM 6073 O O . ILE A 1 742 ? -18.344 12.848 19.576 1.00 91.00 742 ILE A O 1
ATOM 6077 N N . PHE A 1 743 ? -17.322 10.889 19.160 1.00 91.56 743 PHE A N 1
ATOM 6078 C CA . PHE A 1 743 ? -16.001 11.301 19.646 1.00 91.56 743 PHE A CA 1
ATOM 6079 C C . PHE A 1 743 ? -15.463 12.540 18.921 1.00 91.56 743 PHE A C 1
ATOM 6081 O O . PHE A 1 743 ? -14.999 13.490 19.560 1.00 91.56 743 PHE A O 1
ATOM 6088 N N . ARG A 1 744 ? -15.548 12.563 17.585 1.00 90.25 744 ARG A N 1
ATOM 6089 C CA . ARG A 1 744 ? -15.077 13.689 16.760 1.00 90.25 744 ARG A CA 1
ATOM 6090 C C . ARG A 1 744 ? -15.872 14.967 17.009 1.00 90.25 744 ARG A C 1
ATOM 6092 O O . ARG A 1 744 ? -15.272 16.028 17.165 1.00 90.25 744 ARG A O 1
ATOM 6099 N N . ASN A 1 745 ? -17.199 14.875 17.053 1.00 88.25 745 ASN A N 1
ATOM 6100 C CA . ASN A 1 745 ? -18.074 16.034 17.231 1.00 88.25 745 ASN A CA 1
ATOM 6101 C C . ASN A 1 745 ? -17.906 16.661 18.621 1.00 88.25 745 ASN A C 1
ATOM 6103 O O . ASN A 1 745 ? -17.887 17.885 18.752 1.00 88.25 745 ASN A O 1
ATOM 6107 N N . ASN A 1 746 ? -17.704 15.831 19.646 1.00 86.31 746 ASN A N 1
ATOM 6108 C CA . ASN A 1 746 ? -17.546 16.290 21.025 1.00 86.31 746 ASN A CA 1
ATOM 6109 C C . ASN A 1 746 ? -16.088 16.587 21.413 1.00 86.31 746 ASN A C 1
ATOM 6111 O O . ASN A 1 746 ? -15.846 17.203 22.448 1.00 86.31 746 ASN A O 1
ATOM 6115 N N . ASN A 1 747 ? -15.119 16.267 20.547 1.00 87.31 747 ASN A N 1
ATOM 6116 C CA . ASN A 1 747 ? -13.681 16.353 20.819 1.00 87.31 747 ASN A CA 1
ATOM 6117 C C . ASN A 1 747 ? -13.288 15.580 22.086 1.00 87.31 747 ASN A C 1
ATOM 6119 O O . ASN A 1 747 ? -12.634 16.126 22.973 1.00 87.31 747 ASN A O 1
ATOM 6123 N N . ILE A 1 748 ? -13.711 14.320 22.158 1.00 89.94 748 ILE A N 1
ATOM 6124 C CA . ILE A 1 748 ? -13.288 13.389 23.205 1.00 89.94 748 ILE A CA 1
ATOM 6125 C C . ILE A 1 748 ? -11.892 12.896 22.826 1.00 89.94 748 ILE A C 1
ATOM 6127 O O . ILE A 1 748 ? -11.721 12.227 21.803 1.00 89.94 748 ILE A O 1
ATOM 6131 N N . ILE A 1 749 ? -10.889 13.313 23.592 1.00 91.69 749 ILE A N 1
ATOM 6132 C CA . ILE A 1 749 ? -9.479 13.003 23.350 1.00 91.69 749 ILE A CA 1
ATOM 6133 C C . ILE A 1 749 ? -8.852 12.676 24.696 1.00 91.69 749 ILE A C 1
ATOM 6135 O O . ILE A 1 749 ? -8.993 13.455 25.640 1.00 91.69 749 ILE A O 1
ATOM 6139 N N . PHE A 1 750 ? -8.169 11.538 24.758 1.00 90.88 750 PHE A N 1
ATOM 6140 C CA . PHE A 1 750 ? -7.414 11.097 25.923 1.00 90.88 750 PHE A CA 1
ATOM 6141 C C . PHE A 1 750 ? -5.904 11.351 25.740 1.00 90.88 750 PHE A C 1
ATOM 6143 O O . PHE A 1 750 ? -5.417 11.364 24.602 1.00 90.88 750 PHE A O 1
ATOM 6150 N N . PRO A 1 751 ? -5.132 11.512 26.828 1.00 90.88 751 PRO A N 1
ATOM 6151 C CA . PRO A 1 751 ? -3.674 11.603 26.747 1.00 90.88 751 PRO A CA 1
ATOM 6152 C C . PRO A 1 751 ? -3.047 10.372 26.076 1.00 90.88 751 PRO A C 1
ATOM 6154 O O . PRO A 1 751 ? -3.430 9.241 26.348 1.00 90.88 751 PRO A O 1
ATOM 6157 N N . GLY A 1 752 ? -2.089 10.571 25.173 1.00 90.31 752 GLY A N 1
ATOM 6158 C CA . GLY A 1 752 ? -1.483 9.514 24.350 1.00 90.31 752 GLY A CA 1
ATOM 6159 C C . GLY A 1 752 ? -2.246 9.195 23.056 1.00 90.31 752 GLY A C 1
ATOM 6160 O O . GLY A 1 752 ? -1.791 8.375 22.256 1.00 90.31 752 GLY A O 1
ATOM 6161 N N . GLN A 1 753 ? -3.397 9.829 22.817 1.00 92.50 753 GLN A N 1
ATOM 6162 C CA . GLN A 1 753 ? -4.177 9.672 21.590 1.00 92.50 753 GLN A CA 1
ATOM 6163 C C . GLN A 1 753 ? -3.695 10.653 20.506 1.00 92.50 753 GLN A C 1
ATOM 6165 O O . GLN A 1 753 ? -3.559 11.850 20.759 1.00 92.50 753 GLN A O 1
ATOM 6170 N N . PHE A 1 754 ? -3.513 10.177 19.268 1.00 92.31 754 PHE A N 1
ATOM 6171 C CA . PHE A 1 754 ? -3.089 11.000 18.116 1.00 92.31 754 PHE A CA 1
ATOM 6172 C C . PHE A 1 754 ? -4.056 10.954 16.912 1.00 92.31 754 PHE A C 1
ATOM 6174 O O . PHE A 1 754 ? -3.754 11.444 15.821 1.00 92.31 754 PHE A O 1
ATOM 6181 N N . GLY A 1 755 ? -5.239 10.374 17.102 1.00 93.12 755 GLY A N 1
ATOM 6182 C CA . GLY A 1 755 ? -6.273 10.188 16.086 1.00 93.12 755 GLY A CA 1
ATOM 6183 C C . GLY A 1 755 ? -7.543 9.565 16.671 1.00 93.12 755 GLY A C 1
ATOM 6184 O O . GLY A 1 755 ? -7.673 9.443 17.882 1.00 93.12 755 GLY A O 1
ATOM 6185 N N . TYR A 1 756 ? -8.503 9.198 15.819 1.00 93.50 756 TYR A N 1
ATOM 6186 C CA . TYR A 1 756 ? -9.814 8.651 16.225 1.00 93.50 756 TYR A CA 1
ATOM 6187 C C . TYR A 1 756 ? -10.038 7.205 15.746 1.00 93.50 756 TYR A C 1
ATOM 6189 O O . TYR A 1 756 ? -11.175 6.793 15.529 1.00 93.50 756 TYR A O 1
ATOM 6197 N N . GLY A 1 757 ? -8.973 6.444 15.482 1.00 93.19 757 GLY A N 1
ATOM 6198 C CA . GLY A 1 757 ? -9.113 5.019 15.162 1.00 93.19 757 GLY A CA 1
ATOM 6199 C C . GLY A 1 757 ? -9.480 4.221 16.414 1.00 93.19 757 GLY A C 1
ATOM 6200 O O . GLY A 1 757 ? -8.926 4.511 17.473 1.00 93.19 757 GLY A O 1
ATOM 6201 N N . LEU A 1 758 ? -10.364 3.222 16.292 1.00 93.88 758 LEU A N 1
ATOM 6202 C CA . LEU A 1 758 ? -10.845 2.419 17.427 1.00 93.88 758 LEU A CA 1
ATOM 6203 C C . LEU A 1 758 ? -9.681 1.840 18.230 1.00 93.88 758 LEU A C 1
ATOM 6205 O O . LEU A 1 758 ? -9.546 2.128 19.413 1.00 93.88 758 LEU A O 1
ATOM 6209 N N . LYS A 1 759 ? -8.763 1.139 17.554 1.00 90.19 759 LYS A N 1
ATOM 6210 C CA . LYS A 1 759 ? -7.568 0.541 18.168 1.00 90.19 759 LYS A CA 1
ATOM 6211 C C . LYS A 1 759 ? -6.699 1.544 18.922 1.00 90.19 759 LYS A C 1
ATOM 6213 O O . LYS A 1 759 ? -6.125 1.205 19.950 1.00 90.19 759 LYS A O 1
ATOM 6218 N N . GLN A 1 760 ? -6.599 2.783 18.437 1.00 90.38 760 GLN A N 1
ATOM 6219 C CA . GLN A 1 760 ? -5.837 3.824 19.125 1.00 90.38 760 GLN A CA 1
ATOM 6220 C C . GLN A 1 760 ? -6.565 4.314 20.378 1.00 90.38 760 GLN A C 1
ATOM 6222 O O . GLN A 1 760 ? -5.945 4.404 21.431 1.00 90.38 760 GLN A O 1
ATOM 6227 N N . VAL A 1 761 ? -7.866 4.598 20.268 1.00 93.62 761 VAL A N 1
ATOM 6228 C CA . VAL A 1 761 ? -8.695 5.032 21.402 1.00 93.62 761 VAL A CA 1
ATOM 6229 C C . VAL A 1 761 ? -8.734 3.950 22.481 1.00 93.62 761 VAL A C 1
ATOM 6231 O O . VAL A 1 761 ? -8.430 4.238 23.634 1.00 93.62 761 VAL A O 1
ATOM 6234 N N . ALA A 1 762 ? -9.009 2.703 22.103 1.00 94.44 762 ALA A N 1
ATOM 6235 C CA . ALA A 1 762 ? -9.048 1.565 23.011 1.00 94.44 762 ALA A CA 1
ATOM 6236 C C . ALA A 1 762 ? -7.688 1.319 23.687 1.00 94.44 762 ALA A C 1
ATOM 6238 O O . ALA A 1 762 ? -7.638 1.212 24.906 1.00 94.44 762 ALA A O 1
ATOM 6239 N N . LYS A 1 763 ? -6.564 1.337 22.947 1.00 92.81 763 LYS A N 1
ATOM 6240 C CA . LYS A 1 763 ? -5.217 1.229 23.549 1.00 92.81 763 LYS A CA 1
ATOM 6241 C C . LYS A 1 763 ? -4.952 2.320 24.584 1.00 92.81 763 LYS A C 1
ATOM 6243 O O . LYS A 1 763 ? -4.350 2.040 25.618 1.00 92.81 763 LYS A O 1
ATOM 6248 N N . THR A 1 764 ? -5.367 3.554 24.309 1.00 92.75 764 THR A N 1
ATOM 6249 C CA . THR A 1 764 ? -5.222 4.657 25.260 1.00 92.75 764 THR A CA 1
ATOM 6250 C C . THR A 1 764 ? -6.098 4.447 26.496 1.00 92.75 764 THR A C 1
ATOM 6252 O O . THR A 1 764 ? -5.593 4.532 27.609 1.00 92.75 764 THR A O 1
ATOM 6255 N N . MET A 1 765 ? -7.376 4.109 26.316 1.00 92.88 765 MET A N 1
ATOM 6256 C CA . MET A 1 765 ? -8.305 3.878 27.427 1.00 92.88 765 MET A CA 1
ATOM 6257 C C . MET A 1 765 ? -7.901 2.675 28.290 1.00 92.88 765 MET A C 1
ATOM 6259 O O . MET A 1 765 ? -7.991 2.757 29.511 1.00 92.88 765 MET A O 1
ATOM 6263 N N . TYR A 1 766 ? -7.389 1.603 27.681 1.00 94.19 766 TYR A N 1
ATOM 6264 C CA . TYR A 1 766 ? -6.868 0.428 28.384 1.00 94.19 766 TYR A CA 1
ATOM 6265 C C . TYR A 1 766 ? -5.660 0.788 29.256 1.00 94.19 766 TYR A C 1
ATOM 6267 O O . TYR A 1 766 ? -5.624 0.461 30.438 1.00 94.19 766 TYR A O 1
ATOM 6275 N N . LYS A 1 767 ? -4.694 1.546 28.712 1.00 92.25 767 LYS A N 1
ATOM 6276 C CA . LYS A 1 767 ? -3.531 2.032 29.479 1.00 92.25 767 LYS A CA 1
ATOM 6277 C C . LYS A 1 767 ? -3.920 2.917 30.664 1.00 92.25 767 LYS A C 1
ATOM 6279 O O . LYS A 1 767 ? -3.195 2.952 31.651 1.00 92.25 767 LYS A O 1
ATOM 6284 N N . SER A 1 768 ? -5.038 3.632 30.560 1.00 89.88 768 SER A N 1
ATOM 6285 C CA . SER A 1 768 ? -5.597 4.447 31.643 1.00 89.88 768 SER A CA 1
ATOM 6286 C C . SER A 1 768 ? -6.508 3.666 32.601 1.00 89.88 768 SER A C 1
ATOM 6288 O O . SER A 1 768 ? -7.027 4.262 33.537 1.00 89.88 768 SER A O 1
ATOM 6290 N N . GLY A 1 769 ? -6.720 2.363 32.383 1.00 91.44 769 GLY A N 1
ATOM 6291 C CA . GLY A 1 769 ? -7.588 1.521 33.214 1.00 91.44 769 GLY A CA 1
ATOM 6292 C C . GLY A 1 769 ? -9.092 1.747 33.017 1.00 91.44 769 GLY A C 1
ATOM 6293 O O . GLY A 1 769 ? -9.885 1.255 33.813 1.00 91.44 769 GLY A O 1
ATOM 6294 N N . TYR A 1 770 ? -9.507 2.479 31.976 1.00 90.62 770 TYR A N 1
ATOM 6295 C CA . TYR A 1 770 ? -10.921 2.784 31.705 1.00 90.62 770 TYR A CA 1
ATOM 6296 C C . TYR A 1 770 ? -11.680 1.628 31.047 1.00 90.62 770 TYR A C 1
ATOM 6298 O O . TYR A 1 770 ? -12.903 1.555 31.144 1.00 90.62 770 TYR A O 1
ATOM 6306 N N . ILE A 1 771 ? -10.959 0.741 30.362 1.00 94.81 771 ILE A N 1
ATOM 6307 C CA . ILE A 1 771 ? -11.486 -0.478 29.743 1.00 94.81 771 ILE A CA 1
ATOM 6308 C C . ILE A 1 771 ? -10.547 -1.648 30.059 1.00 94.81 771 ILE A C 1
ATOM 6310 O O . ILE A 1 771 ? -9.392 -1.429 30.427 1.00 94.81 771 ILE A O 1
ATOM 6314 N N . GLN A 1 772 ? -11.033 -2.878 29.921 1.00 95.44 772 GLN A N 1
ATOM 6315 C CA . GLN A 1 772 ? -10.328 -4.100 30.331 1.00 95.44 772 GLN A CA 1
ATOM 6316 C C . GLN A 1 772 ? -9.908 -4.967 29.144 1.00 95.44 772 GLN A C 1
ATOM 6318 O O . GLN A 1 772 ? -9.017 -5.801 29.274 1.00 95.44 772 GLN A O 1
ATOM 6323 N N . THR A 1 773 ? -10.541 -4.782 27.990 1.00 94.12 773 THR A N 1
ATOM 6324 C CA . THR A 1 773 ? -10.280 -5.586 26.803 1.00 94.12 773 THR A CA 1
ATOM 6325 C C . THR A 1 773 ? -9.236 -4.923 25.902 1.00 94.12 773 THR A C 1
ATOM 6327 O O . THR A 1 773 ? -9.289 -3.722 25.625 1.00 94.12 773 THR A O 1
ATOM 6330 N N . LEU A 1 774 ? -8.299 -5.729 25.396 1.00 90.88 774 LEU A N 1
ATOM 6331 C CA . LEU A 1 774 ? -7.333 -5.346 24.371 1.00 90.88 774 LEU A CA 1
ATOM 6332 C C . LEU A 1 774 ? -7.041 -6.539 23.447 1.00 90.88 774 LEU A C 1
ATOM 6334 O O . LEU A 1 774 ? -7.048 -7.683 23.895 1.00 90.88 774 LEU A O 1
ATOM 6338 N N . TRP A 1 775 ? -6.757 -6.275 22.168 1.00 87.56 775 TRP A N 1
ATOM 6339 C CA . TRP A 1 775 ? -6.215 -7.282 21.244 1.00 87.56 775 TRP A CA 1
ATOM 6340 C C . TRP A 1 775 ? -4.916 -7.876 21.802 1.00 87.56 775 TRP A C 1
ATOM 6342 O O . TRP A 1 775 ? -4.089 -7.129 22.334 1.00 87.56 775 TRP A O 1
ATOM 6352 N N . LYS A 1 776 ? -4.718 -9.188 21.641 1.00 77.25 776 LYS A N 1
ATOM 6353 C CA . LYS A 1 776 ? -3.466 -9.850 22.020 1.00 77.25 776 LYS A CA 1
ATOM 6354 C C . LYS A 1 776 ? -2.344 -9.409 21.076 1.00 77.25 776 LYS A C 1
ATOM 6356 O O . LYS A 1 776 ? -2.566 -9.161 19.889 1.00 77.25 776 LYS A O 1
ATOM 6361 N N . ASP A 1 777 ? -1.139 -9.260 21.617 1.00 57.78 777 ASP A N 1
ATOM 6362 C CA . ASP A 1 777 ? 0.045 -8.975 20.810 1.00 57.78 777 ASP A CA 1
ATOM 6363 C C . ASP A 1 777 ? 0.508 -10.272 20.121 1.00 57.78 777 ASP A C 1
ATOM 6365 O O . ASP A 1 777 ? 0.639 -11.302 20.778 1.00 57.78 777 ASP A O 1
ATOM 6369 N N . GLY A 1 778 ? 0.759 -10.219 18.807 1.00 53.59 778 GLY A N 1
ATOM 6370 C CA . GLY A 1 778 ? 1.282 -11.354 18.031 1.00 53.59 778 GLY A CA 1
ATOM 6371 C C . GLY A 1 778 ? 0.249 -12.255 17.339 1.00 53.59 778 GLY A C 1
ATOM 6372 O O . GLY A 1 778 ? 0.639 -13.302 16.837 1.00 53.59 778 GLY A O 1
ATOM 6373 N N . ASP A 1 779 ? -1.036 -11.883 17.290 1.00 52.47 779 ASP A N 1
ATOM 6374 C CA . ASP A 1 779 ? -2.028 -12.621 16.490 1.00 52.47 779 ASP A CA 1
ATOM 6375 C C . ASP A 1 779 ? -1.833 -12.370 14.977 1.00 52.47 779 ASP A C 1
ATOM 6377 O O . ASP A 1 779 ? -1.644 -11.223 14.553 1.00 52.47 779 ASP A O 1
ATOM 6381 N N . ASP A 1 780 ? -1.979 -13.428 14.161 1.00 52.16 780 ASP A N 1
ATOM 6382 C CA . ASP A 1 780 ? -1.846 -13.418 12.686 1.00 52.16 780 ASP A CA 1
ATOM 6383 C C . ASP A 1 780 ? -2.768 -12.371 12.010 1.00 52.16 780 ASP A C 1
ATOM 6385 O O . ASP A 1 780 ? -2.516 -11.885 10.902 1.00 52.16 780 ASP A O 1
ATOM 6389 N N . ILE A 1 781 ? -3.855 -11.975 12.687 1.00 63.03 781 ILE A N 1
ATOM 6390 C CA . ILE A 1 781 ? -4.800 -10.949 12.235 1.00 63.03 781 ILE A CA 1
ATOM 6391 C C . ILE A 1 781 ? -4.652 -9.703 13.102 1.00 63.03 781 ILE A C 1
ATOM 6393 O O . ILE A 1 781 ? -5.331 -9.494 14.103 1.00 63.03 781 ILE A O 1
ATOM 6397 N N . SER A 1 782 ? -3.741 -8.830 12.682 1.00 62.81 782 SER A N 1
ATOM 6398 C CA . SER A 1 782 ? -3.418 -7.614 13.427 1.00 62.81 782 SER A CA 1
ATOM 6399 C C . SER A 1 782 ? -4.285 -6.399 13.057 1.00 62.81 782 SER A C 1
ATOM 6401 O O . SER A 1 782 ? -4.228 -5.378 13.763 1.00 62.81 782 SER A O 1
ATOM 6403 N N . ASN A 1 783 ? -5.051 -6.456 11.956 1.00 70.50 783 ASN A N 1
ATOM 6404 C CA . ASN A 1 783 ? -5.941 -5.389 11.478 1.00 70.50 783 ASN A CA 1
ATOM 6405 C C . ASN A 1 783 ? -6.928 -5.872 10.384 1.00 70.50 783 ASN A C 1
ATOM 6407 O O . ASN A 1 783 ? -6.680 -6.864 9.707 1.00 70.50 783 ASN A O 1
ATOM 6411 N N . GLY A 1 784 ? -7.991 -5.104 10.115 1.00 66.81 784 GLY A N 1
ATOM 6412 C CA . GLY A 1 784 ? -8.993 -5.452 9.088 1.00 66.81 784 GLY A CA 1
ATOM 6413 C C . GLY A 1 784 ? -8.466 -5.581 7.643 1.00 66.81 784 GLY A C 1
ATOM 6414 O O . GLY A 1 784 ? -9.114 -6.174 6.784 1.00 66.81 784 GLY A O 1
ATOM 6415 N N . ILE A 1 785 ? -7.271 -5.060 7.330 1.00 72.69 785 ILE A N 1
ATOM 6416 C CA . ILE A 1 785 ? -6.658 -5.247 6.005 1.00 72.69 785 ILE A CA 1
ATOM 6417 C C . ILE A 1 785 ? -6.093 -6.672 5.861 1.00 72.69 785 ILE A C 1
ATOM 6419 O O . ILE A 1 785 ? -6.242 -7.270 4.792 1.00 72.69 785 ILE A O 1
ATOM 6423 N N . SER A 1 786 ? -5.476 -7.231 6.910 1.00 73.12 786 SER A N 1
ATOM 6424 C CA . SER A 1 786 ? -5.045 -8.635 6.894 1.00 73.12 786 SER A CA 1
ATOM 6425 C C . SER A 1 786 ? -6.250 -9.575 6.901 1.00 73.12 786 SER A C 1
ATOM 6427 O O . SER A 1 786 ? -6.291 -10.488 6.078 1.00 73.12 786 SER A O 1
ATOM 6429 N N . ALA A 1 787 ? -7.281 -9.277 7.704 1.00 78.12 787 ALA A N 1
ATOM 6430 C CA . ALA A 1 787 ? -8.549 -10.015 7.708 1.00 78.12 787 ALA A CA 1
ATOM 6431 C C . ALA A 1 787 ? -9.193 -10.078 6.312 1.00 78.12 787 ALA A C 1
ATOM 6433 O O . ALA A 1 787 ? -9.603 -11.145 5.861 1.00 78.12 787 ALA A O 1
ATOM 6434 N N . MET A 1 788 ? -9.216 -8.956 5.585 1.00 82.06 788 MET A N 1
ATOM 6435 C CA . MET A 1 788 ? -9.703 -8.890 4.205 1.00 82.06 788 MET A CA 1
ATOM 6436 C C . MET A 1 788 ? -8.915 -9.799 3.250 1.00 82.06 788 MET A C 1
ATOM 6438 O O . MET A 1 788 ? -9.515 -10.511 2.442 1.00 82.06 788 MET A O 1
ATOM 6442 N N . SER A 1 789 ? -7.581 -9.727 3.292 1.00 73.62 789 SER A N 1
ATOM 6443 C CA . SER A 1 789 ? -6.700 -10.469 2.378 1.00 73.62 789 SER A CA 1
ATOM 6444 C C . SER A 1 789 ? -6.798 -11.978 2.605 1.00 73.62 789 SER A C 1
ATOM 6446 O O . SER A 1 789 ? -6.944 -12.750 1.658 1.00 73.62 789 SER A O 1
ATOM 6448 N N . GLU A 1 790 ? -6.767 -12.389 3.868 1.00 77.00 790 GLU A N 1
ATOM 6449 C CA . GLU A 1 790 ? -6.871 -13.787 4.271 1.00 77.00 790 GLU A CA 1
ATOM 6450 C C . GLU A 1 790 ? -8.293 -14.328 4.065 1.00 77.00 790 GLU A C 1
ATOM 6452 O O . GLU A 1 790 ? -8.469 -15.408 3.501 1.00 77.00 790 GLU A O 1
ATOM 6457 N N . GLY A 1 791 ? -9.325 -13.536 4.380 1.00 78.81 791 GLY A N 1
ATOM 6458 C CA . GLY A 1 791 ? -10.723 -13.901 4.139 1.00 78.81 791 GLY A CA 1
ATOM 6459 C C . GLY A 1 791 ? -10.995 -14.197 2.670 1.00 78.81 791 GLY A C 1
ATOM 6460 O O . GLY A 1 791 ? -11.626 -15.197 2.335 1.00 78.81 791 GLY A O 1
ATOM 6461 N N . LEU A 1 792 ? -10.434 -13.386 1.774 1.00 77.00 792 LEU A N 1
ATOM 6462 C CA . LEU A 1 792 ? -10.467 -13.659 0.346 1.00 77.00 792 LEU A CA 1
ATOM 6463 C C . LEU A 1 792 ? -9.767 -14.979 -0.013 1.00 77.00 792 LEU A C 1
ATOM 6465 O O . LEU A 1 792 ? -10.327 -15.755 -0.782 1.00 77.00 792 LEU A O 1
ATOM 6469 N N . ARG A 1 793 ? -8.566 -15.242 0.517 1.00 75.88 793 ARG A N 1
ATOM 6470 C CA . ARG A 1 793 ? -7.804 -16.471 0.230 1.00 75.88 793 ARG A CA 1
ATOM 6471 C C . ARG A 1 793 ? -8.590 -17.725 0.614 1.00 75.88 793 ARG A C 1
ATOM 6473 O O . ARG A 1 793 ? -8.639 -18.670 -0.167 1.00 75.88 793 ARG A O 1
ATOM 6480 N N . HIS A 1 794 ? -9.223 -17.710 1.784 1.00 77.44 794 HIS A N 1
ATOM 6481 C CA . HIS A 1 794 ? -9.977 -18.848 2.310 1.00 77.44 794 HIS A CA 1
ATOM 6482 C C . HIS A 1 794 ? -11.353 -19.027 1.645 1.00 77.44 794 HIS A C 1
ATOM 6484 O O . HIS A 1 794 ? -11.797 -20.157 1.457 1.00 77.44 794 HIS A O 1
ATOM 6490 N N . LEU A 1 795 ? -12.023 -17.938 1.253 1.00 77.19 795 LEU A N 1
ATOM 6491 C CA . LEU A 1 795 ? -13.392 -17.987 0.725 1.00 77.19 795 LEU A CA 1
ATOM 6492 C C . LEU A 1 795 ? -13.493 -17.965 -0.814 1.00 77.19 795 LEU A C 1
ATOM 6494 O O . LEU A 1 795 ? -14.603 -18.060 -1.340 1.00 77.19 795 LEU A O 1
ATOM 6498 N N . ARG A 1 796 ? -12.381 -17.815 -1.553 1.00 68.00 796 ARG A N 1
ATOM 6499 C CA . ARG A 1 796 ? -12.397 -17.740 -3.030 1.00 68.00 796 ARG A CA 1
ATOM 6500 C C . ARG A 1 796 ? -12.901 -19.028 -3.682 1.00 68.00 796 ARG A C 1
ATOM 6502 O O . ARG A 1 796 ? -13.766 -18.965 -4.549 1.00 68.00 796 ARG A O 1
ATOM 6509 N N . ASP A 1 797 ? -12.364 -20.166 -3.249 1.00 61.09 797 ASP A N 1
ATOM 6510 C CA . ASP A 1 797 ? -12.579 -21.475 -3.886 1.00 61.09 797 ASP A CA 1
ATOM 6511 C C . ASP A 1 797 ? -13.252 -22.489 -2.934 1.00 61.09 797 ASP A C 1
ATOM 6513 O O . ASP A 1 797 ? -13.424 -23.658 -3.278 1.00 61.09 797 ASP A O 1
ATOM 6517 N N . GLY A 1 798 ? -13.635 -22.051 -1.729 1.00 64.56 798 GLY A N 1
ATOM 6518 C CA . GLY A 1 798 ? -14.126 -22.905 -0.647 1.00 64.56 798 GLY A CA 1
ATOM 6519 C C . GLY A 1 798 ? -15.395 -22.384 0.023 1.00 64.56 798 GLY A C 1
ATOM 6520 O O . GLY A 1 798 ? -15.914 -21.317 -0.310 1.00 64.56 798 GLY A O 1
ATOM 6521 N N . ARG A 1 799 ? -15.896 -23.168 0.981 1.00 66.69 799 ARG A N 1
ATOM 6522 C CA . ARG A 1 799 ? -16.912 -22.722 1.940 1.00 66.69 799 ARG A CA 1
ATOM 6523 C C . ARG A 1 799 ? -16.243 -22.253 3.221 1.00 66.69 799 ARG A C 1
ATOM 6525 O O . ARG A 1 799 ? -15.141 -22.704 3.538 1.00 66.69 799 ARG A O 1
ATOM 6532 N N . SER A 1 800 ? -16.907 -21.379 3.964 1.00 72.44 800 SER A N 1
ATOM 6533 C CA . SER A 1 800 ? -16.452 -21.026 5.303 1.00 72.44 800 SER A CA 1
ATOM 6534 C C . SER A 1 800 ? -16.399 -22.260 6.200 1.00 72.44 800 SER A C 1
ATOM 6536 O O . SER A 1 800 ? -17.383 -22.993 6.303 1.00 72.44 800 SER A O 1
ATOM 6538 N N . ASP A 1 801 ? -15.273 -22.465 6.876 1.00 77.62 801 ASP A N 1
ATOM 6539 C CA . ASP A 1 801 ? -15.066 -23.607 7.761 1.00 77.62 801 ASP A CA 1
ATOM 6540 C C . ASP A 1 801 ? -14.432 -23.142 9.074 1.00 77.62 801 ASP A C 1
ATOM 6542 O O . ASP A 1 801 ? -13.237 -22.859 9.153 1.00 77.62 801 ASP A O 1
ATOM 6546 N N . ILE A 1 802 ? -15.254 -23.088 10.123 1.00 73.00 802 ILE A N 1
ATOM 6547 C CA . ILE A 1 802 ? -14.873 -22.626 11.465 1.00 73.00 802 ILE A CA 1
ATOM 6548 C C . ILE A 1 802 ? -13.777 -23.514 12.082 1.00 73.00 802 ILE A C 1
ATOM 6550 O O . ILE A 1 802 ? -13.116 -23.099 13.032 1.00 73.00 802 ILE A O 1
ATOM 6554 N N . SER A 1 803 ? -13.536 -24.725 11.564 1.00 66.81 803 SER A N 1
ATOM 6555 C CA . SER A 1 803 ? -12.423 -25.558 12.025 1.00 66.81 803 SER A CA 1
ATOM 6556 C C . SER A 1 803 ? -11.057 -24.956 11.669 1.00 66.81 803 SER A C 1
ATOM 6558 O O . SER A 1 803 ? -10.099 -25.142 12.430 1.00 66.81 803 SER A O 1
ATOM 6560 N N . GLN A 1 804 ? -10.977 -24.176 10.584 1.00 78.94 804 GLN A N 1
ATOM 6561 C CA . GLN A 1 804 ? -9.744 -23.540 10.132 1.00 78.94 804 GLN A CA 1
ATOM 6562 C C . GLN A 1 804 ? -9.329 -22.421 11.091 1.00 78.94 804 GLN A C 1
ATOM 6564 O O . GLN A 1 804 ? -10.138 -21.577 11.482 1.00 78.94 804 GLN A O 1
ATOM 6569 N N . LYS A 1 805 ? -8.033 -22.393 11.427 1.00 82.81 805 LYS A N 1
ATOM 6570 C CA . LYS A 1 805 ? -7.434 -21.423 12.358 1.00 82.81 805 LYS A CA 1
ATOM 6571 C C . LYS A 1 805 ? -7.798 -19.974 12.000 1.00 82.81 805 LYS A C 1
ATOM 6573 O O . LYS A 1 805 ? -8.289 -19.252 12.856 1.00 82.81 805 LYS A O 1
ATOM 6578 N N . PHE A 1 806 ? -7.686 -19.607 10.720 1.00 84.12 806 PHE A N 1
ATOM 6579 C CA . PHE A 1 806 ? -8.027 -18.268 10.228 1.00 84.12 806 PHE A CA 1
ATOM 6580 C C . PHE A 1 806 ? -9.428 -17.796 10.657 1.00 84.12 806 PHE A C 1
ATOM 6582 O O . PHE A 1 806 ? -9.567 -16.688 11.171 1.00 84.12 806 PHE A O 1
ATOM 6589 N N . PHE A 1 807 ? -10.468 -18.623 10.478 1.00 85.38 807 PHE A N 1
ATOM 6590 C CA . PHE A 1 807 ? -11.832 -18.214 10.823 1.00 85.38 807 PHE A CA 1
ATOM 6591 C C . PHE A 1 807 ? -12.017 -18.052 12.335 1.00 85.38 807 PHE A C 1
ATOM 6593 O O . PHE A 1 807 ? -12.729 -17.149 12.763 1.00 85.38 807 PHE A O 1
ATOM 6600 N N . LYS A 1 808 ? -11.348 -18.870 13.155 1.00 86.75 808 LYS A N 1
ATOM 6601 C CA . LYS A 1 808 ? -11.360 -18.699 14.617 1.00 86.75 808 LYS A CA 1
ATOM 6602 C C . LYS A 1 808 ? -10.715 -17.375 15.020 1.00 86.75 808 LYS A C 1
ATOM 6604 O O . LYS A 1 808 ? -11.306 -16.627 15.796 1.00 86.75 808 LYS A O 1
ATOM 6609 N N . ASP A 1 809 ? -9.558 -17.072 14.442 1.00 87.94 809 ASP A N 1
ATOM 6610 C CA . ASP A 1 809 ? -8.785 -15.875 14.769 1.00 87.94 809 ASP A CA 1
ATOM 6611 C C . ASP A 1 809 ? -9.502 -14.601 14.303 1.00 87.94 809 ASP A C 1
ATOM 6613 O O . ASP A 1 809 ? -9.568 -13.625 15.048 1.00 87.94 809 ASP A O 1
ATOM 6617 N N . VAL A 1 810 ? -10.115 -14.608 13.110 1.00 89.56 810 VAL A N 1
ATOM 6618 C CA . VAL A 1 810 ? -10.830 -13.429 12.587 1.00 89.56 810 VAL A CA 1
ATOM 6619 C C . VAL A 1 810 ? -12.128 -13.172 13.351 1.00 89.56 810 VAL A C 1
ATOM 6621 O O . VAL A 1 810 ? -12.453 -12.019 13.620 1.00 89.56 810 VAL A O 1
ATOM 6624 N N . ILE A 1 811 ? -12.838 -14.230 13.766 1.00 92.12 811 ILE A N 1
ATOM 6625 C CA . ILE A 1 811 ? -14.020 -14.118 14.633 1.00 92.12 811 ILE A CA 1
ATOM 6626 C C . ILE A 1 811 ? -13.628 -13.552 15.999 1.00 92.12 811 ILE A C 1
ATOM 6628 O O . ILE A 1 811 ? -14.355 -12.723 16.547 1.00 92.12 811 ILE A O 1
ATOM 6632 N N . GLU A 1 812 ? -12.492 -13.974 16.560 1.00 91.31 812 GLU A N 1
ATOM 6633 C CA . GLU A 1 812 ? -12.011 -13.431 17.829 1.00 91.31 812 GLU A CA 1
ATOM 6634 C C . GLU A 1 812 ? -11.591 -11.966 17.692 1.00 91.31 812 GLU A C 1
ATOM 6636 O O . GLU A 1 812 ? -12.049 -11.137 18.474 1.00 91.31 812 GLU A O 1
ATOM 6641 N N . TYR A 1 813 ? -10.808 -11.621 16.667 1.00 91.12 813 TYR A N 1
ATOM 6642 C CA . TYR A 1 813 ? -10.410 -10.243 16.370 1.00 91.12 813 TYR A CA 1
ATOM 6643 C C . TYR A 1 813 ? -11.627 -9.305 16.260 1.00 91.12 813 TYR A C 1
ATOM 6645 O O . TYR A 1 813 ? -11.703 -8.285 16.946 1.00 91.12 813 TYR A O 1
ATOM 6653 N N . ASN A 1 814 ? -12.614 -9.690 15.453 1.00 94.19 814 ASN A N 1
ATOM 6654 C CA . ASN A 1 814 ? -13.825 -8.912 15.210 1.00 94.19 814 ASN A CA 1
ATOM 6655 C C . ASN A 1 814 ? -14.742 -8.851 16.454 1.00 94.19 814 ASN A C 1
ATOM 6657 O O . ASN A 1 814 ? -15.373 -7.827 16.731 1.00 94.19 814 ASN A O 1
ATOM 6661 N N . TYR A 1 815 ? -14.758 -9.903 17.281 1.00 94.62 815 TYR A N 1
ATOM 6662 C CA . TYR A 1 815 ? -15.398 -9.857 18.598 1.00 94.62 815 TYR A CA 1
ATOM 6663 C C . TYR A 1 815 ? -14.726 -8.850 19.533 1.00 94.62 815 TYR A C 1
ATOM 6665 O O . TYR A 1 815 ? -15.433 -8.111 20.221 1.00 94.62 815 TYR A O 1
ATOM 6673 N N . ILE A 1 816 ? -13.390 -8.797 19.563 1.00 94.19 816 ILE A N 1
ATOM 6674 C CA . ILE A 1 816 ? -12.661 -7.811 20.366 1.00 94.19 816 ILE A CA 1
ATOM 6675 C C . ILE A 1 816 ? -13.036 -6.393 19.928 1.00 94.19 816 ILE A C 1
ATOM 6677 O O . ILE A 1 816 ? -13.315 -5.578 20.806 1.00 94.19 816 ILE A O 1
ATOM 6681 N N . ASP A 1 817 ? -13.153 -6.120 18.621 1.00 94.44 817 ASP A N 1
ATOM 6682 C CA . ASP A 1 817 ? -13.616 -4.826 18.086 1.00 94.44 817 ASP A CA 1
ATOM 6683 C C . ASP A 1 817 ? -15.014 -4.454 18.631 1.00 94.44 817 ASP A C 1
ATOM 6685 O O . ASP A 1 817 ? -15.219 -3.345 19.139 1.00 94.44 817 ASP A O 1
ATOM 6689 N N . CYS A 1 818 ? -15.957 -5.402 18.653 1.00 97.19 818 CYS A N 1
ATOM 6690 C CA . CYS A 1 818 ? -17.284 -5.208 19.253 1.00 97.19 818 CYS A CA 1
ATOM 6691 C C . CYS A 1 818 ? -17.227 -5.017 20.782 1.00 97.19 818 CYS A C 1
ATOM 6693 O O . CYS A 1 818 ? -17.945 -4.190 21.354 1.00 97.19 818 CYS A O 1
ATOM 6695 N N . LYS A 1 819 ? -16.372 -5.781 21.468 1.00 97.06 819 LYS A N 1
ATOM 6696 C CA . LYS A 1 819 ? -16.252 -5.777 22.929 1.00 97.06 819 LYS A CA 1
ATOM 6697 C C . LYS A 1 819 ? -15.651 -4.476 23.448 1.00 97.06 819 LYS A C 1
ATOM 6699 O O . LYS A 1 819 ? -16.170 -3.912 24.410 1.00 97.06 819 LYS A O 1
ATOM 6704 N N . VAL A 1 820 ? -14.611 -3.952 22.798 1.00 96.44 820 VAL A N 1
ATOM 6705 C CA . VAL A 1 820 ? -14.053 -2.646 23.176 1.00 96.44 820 VAL A CA 1
ATOM 6706 C C . VAL A 1 820 ? -15.065 -1.527 22.938 1.00 96.44 820 VAL A C 1
ATOM 6708 O O . VAL A 1 820 ? -15.133 -0.604 23.745 1.00 96.44 820 VAL A O 1
ATOM 6711 N N . LEU A 1 821 ? -15.907 -1.612 21.899 1.00 95.88 821 LEU A N 1
ATOM 6712 C CA . LEU A 1 821 ? -16.990 -0.645 21.688 1.00 95.88 821 LEU A CA 1
ATOM 6713 C C . LEU A 1 821 ? -17.998 -0.646 22.839 1.00 95.88 821 LEU A C 1
ATOM 6715 O O . LEU A 1 821 ? -18.379 0.426 23.318 1.00 95.88 821 LEU A O 1
ATOM 6719 N N . GLN A 1 822 ? -18.382 -1.838 23.302 1.00 95.81 822 GLN A N 1
ATOM 6720 C CA . GLN A 1 822 ? -19.231 -2.003 24.478 1.00 95.81 822 GLN A CA 1
ATOM 6721 C C . GLN A 1 822 ? -18.595 -1.360 25.715 1.00 95.81 822 GLN A C 1
ATOM 6723 O O . GLN A 1 822 ? -19.234 -0.541 26.375 1.00 95.81 822 GLN A O 1
ATOM 6728 N N . GLU A 1 823 ? -17.342 -1.697 26.024 1.00 95.62 823 GLU A N 1
ATOM 6729 C CA . GLU A 1 823 ? -16.650 -1.184 27.212 1.00 95.62 823 GLU A CA 1
ATOM 6730 C C . GLU A 1 823 ? -16.479 0.337 27.174 1.00 95.62 823 GLU A C 1
ATOM 6732 O O . GLU A 1 823 ? -16.706 1.001 28.184 1.00 95.62 823 GLU A O 1
ATOM 6737 N N . ILE A 1 824 ? -16.163 0.903 26.004 1.00 93.69 824 ILE A N 1
ATOM 6738 C CA . ILE A 1 824 ? -16.070 2.355 25.813 1.00 93.69 824 ILE A CA 1
ATOM 6739 C C . ILE A 1 824 ? -17.404 3.027 26.150 1.00 93.69 824 ILE A C 1
ATOM 6741 O O . ILE A 1 824 ? -17.419 4.008 26.893 1.00 93.69 824 ILE A O 1
ATOM 6745 N N . LEU A 1 825 ? -18.528 2.528 25.622 1.00 91.38 825 LEU A N 1
ATOM 6746 C CA . LEU A 1 825 ? -19.835 3.125 25.909 1.00 91.38 825 LEU A CA 1
ATOM 6747 C C . LEU A 1 825 ? -20.230 2.941 27.381 1.00 91.38 825 LEU A C 1
ATOM 6749 O O . LEU A 1 825 ? -20.752 3.869 27.996 1.00 91.38 825 LEU A O 1
ATOM 6753 N N . MET A 1 826 ? -19.953 1.769 27.959 1.00 89.25 826 MET A N 1
ATOM 6754 C CA . MET A 1 826 ? -20.222 1.485 29.370 1.00 89.25 826 MET A CA 1
ATOM 6755 C C . MET A 1 826 ? -19.424 2.387 30.311 1.00 89.25 826 MET A C 1
ATOM 6757 O O . MET A 1 826 ? -19.978 2.841 31.308 1.00 89.25 826 MET A O 1
ATOM 6761 N N . PHE A 1 827 ? -18.163 2.685 29.995 1.00 89.06 827 PHE A N 1
ATOM 6762 C CA . PHE A 1 827 ? -17.348 3.634 30.753 1.00 89.06 827 PHE A CA 1
ATOM 6763 C C . PHE A 1 827 ? -18.038 5.004 30.854 1.00 89.06 827 PHE A C 1
ATOM 6765 O O . PHE A 1 827 ? -18.257 5.508 31.954 1.00 89.06 827 PHE A O 1
ATOM 6772 N N . PHE A 1 828 ? -18.492 5.561 29.725 1.00 85.44 828 PHE A N 1
ATOM 6773 C CA . PHE A 1 828 ? -19.185 6.857 29.718 1.00 85.44 828 PHE A CA 1
ATOM 6774 C C . PHE A 1 828 ? -20.546 6.853 30.425 1.00 85.44 828 PHE A C 1
ATOM 6776 O O . PHE A 1 828 ? -21.022 7.921 30.796 1.00 85.44 828 PHE A O 1
ATOM 6783 N N . ARG A 1 829 ? -21.172 5.683 30.596 1.00 83.81 829 ARG A N 1
ATOM 6784 C CA . ARG A 1 829 ? -22.435 5.520 31.335 1.00 83.81 829 ARG A CA 1
ATOM 6785 C C . ARG A 1 829 ? -22.254 5.290 32.840 1.00 83.81 829 ARG A C 1
ATOM 6787 O O . ARG A 1 829 ? -23.248 5.320 33.549 1.00 83.81 829 ARG A O 1
ATOM 6794 N N . LYS A 1 830 ? -21.041 4.959 33.304 1.00 78.06 830 LYS A N 1
ATOM 6795 C CA . LYS A 1 830 ? -20.738 4.685 34.723 1.00 78.06 830 LYS A CA 1
ATOM 6796 C C . LYS A 1 830 ? -20.138 5.884 35.446 1.00 78.06 830 LYS A C 1
ATOM 6798 O O . LYS A 1 830 ? -20.449 6.105 36.608 1.00 78.06 830 LYS A O 1
ATOM 6803 N N . GLU A 1 831 ? -19.254 6.619 34.779 1.00 63.50 831 GLU A N 1
ATOM 6804 C CA . GLU A 1 831 ? -18.560 7.779 35.362 1.00 63.50 831 GLU A CA 1
ATOM 6805 C C . GLU A 1 831 ? -19.481 8.998 35.563 1.00 63.50 831 GLU A C 1
ATOM 680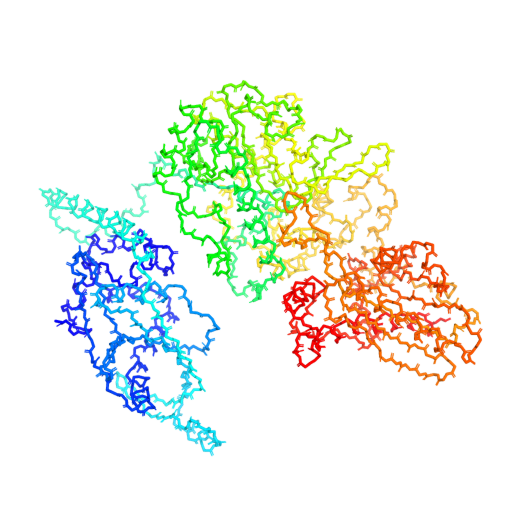7 O O . GLU A 1 831 ? -19.094 9.980 36.199 1.00 63.50 831 GLU A O 1
ATOM 6812 N N . HIS A 1 832 ? -20.697 8.947 35.014 1.00 49.31 832 HIS A N 1
ATOM 6813 C CA . HIS A 1 832 ? -21.648 10.042 34.823 1.00 49.31 832 HIS A CA 1
ATOM 6814 C C . HIS A 1 832 ? -23.080 9.491 34.769 1.00 49.31 832 HIS A C 1
ATOM 6816 O O . HIS A 1 832 ? -24.033 10.312 34.786 1.00 49.31 832 HIS A O 1
#

InterPro domains:
  IPR011335 Restriction endonuclease type II-like [SSF52980] (3-158)
  IPR011604 PD-(D/E)XK endonuclease-like domain superfamily [G3DSA:3.90.320.10] (2-236)
  IPR019080 YqaJ viral recombinase [PF09588] (8-142)

Mean predicted aligned error: 16.17 Å

Foldseek 3Di:
DAAPPDPVQQQLVQQAQELLLLCQLVPQHPDHLVVSLVSNLVSPGPVVVVVPDPPVVVVQVVVFVQCLVVVQVVVCVVVVWDWAQFQWFAQPVHNRYIYGFRTWTDPDPAIETEHEAEDQDDDPDDRVSVVSSRLSVCRRVVHFKYKYKYWYKDWDPDPVRLVVVLVPDDDPDSAWDWGADPNDIITIGTPDMDMDMDGHDPVVCVLSVVSSVVSVVSSVVSNVVVVVPVVPDDDDPPPVPPVVPPPPDDQPDADEDALVLLQCLLLVFLLLVLCVVQNDPVLFAPDDQLLVLVQLLLFVVQLVVVVVVCCVVPVVQPDEDPDDDPPVCNVVSVNDPDHPFNDADDPVLQVVLLVRLVVLRQKYAFRWFFAALDSRYTYGGTFGMKGQQLCPCVQLVDDDDWPDNSAIATEHEHADAFEAELVQAAGDSDSVVSSVLLNRVVVQSRRCVSNVHRIQKHWYQYLKYWYAHPNDIDIGQFRSNYIHIAGCPPPGPNVCSVVSSVVSVVSSVVCVDPPVSVADLLCCDPVSSSQGWPVDPPNHRNNVVNVVSCVSQQALNLAAPDGPVLQVQLVVVVHGHLLPDDLVSGPDPDPVVSVLRVQQSVCQNVQHWSDLDDCVLLPDPDDQQKAKQKDFQWAAQSDAPCPVPSRGDGQTATAKMWIWMARPPVRDIDTDMFGFFARDLVSRLVSVVVVLVVQCVVNVVVVDQAYEYEYADCPVVVNLCVNQNPVRSCVSRYDYHHPLVSCVVRVGYGHQARDSDLLRVLVRCVVVVLFPAHDDPPQCPPDSSSLNSVVCVDRVVGTDDCVDPSNVSSSVVRNSNSRSSVSVSVSSNPVD

Radius of gyration: 31.84 Å; Cα contacts (8 Å, |Δi|>4): 1338; chains: 1; bounding box: 98×80×74 Å